Protein AF-0000000077735498 (afdb_homodimer)

Structure (mmCIF, N/CA/C/O backbone):
data_AF-0000000077735498-model_v1
#
loop_
_entity.id
_entity.type
_entity.pdbx_description
1 polymer 'NAD(P)-dependent oxidoreductase'
#
loop_
_atom_site.group_PDB
_atom_site.id
_atom_site.type_symbol
_atom_site.label_atom_id
_atom_site.label_alt_id
_atom_site.label_comp_id
_atom_site.label_asym_id
_atom_site.label_entity_id
_atom_site.label_seq_id
_atom_site.pdbx_PDB_ins_code
_atom_site.Cartn_x
_atom_site.Cartn_y
_atom_site.Cartn_z
_atom_site.occupancy
_atom_site.B_iso_or_equiv
_atom_site.auth_seq_id
_atom_site.auth_comp_id
_atom_site.auth_asym_id
_atom_site.auth_atom_id
_atom_site.pdbx_PDB_model_num
ATOM 1 N N . MET A 1 1 ? 1.331 -35.531 12.852 1 45.56 1 MET A N 1
ATOM 2 C CA . MET A 1 1 ? 1.074 -35.125 11.469 1 45.56 1 MET A CA 1
ATOM 3 C C . MET A 1 1 ? 1.82 -36 10.492 1 45.56 1 MET A C 1
ATOM 5 O O . MET A 1 1 ? 1.266 -36.406 9.469 1 45.56 1 MET A O 1
ATOM 9 N N . ALA A 1 2 ? 3.066 -36.5 11.062 1 52.31 2 ALA A N 1
ATOM 10 C CA . ALA A 1 2 ? 4.004 -37.25 10.242 1 52.31 2 ALA A CA 1
ATOM 11 C C . ALA A 1 2 ? 3.518 -38.688 10.023 1 52.31 2 ALA A C 1
ATOM 13 O O . ALA A 1 2 ? 3.555 -39.188 8.906 1 52.31 2 ALA A O 1
ATOM 14 N N . VAL A 1 3 ? 2.994 -39.281 11.039 1 54.44 3 VAL A N 1
ATOM 15 C CA . VAL A 1 3 ? 2.584 -40.656 10.953 1 54.44 3 VAL A CA 1
ATOM 16 C C . VAL A 1 3 ? 1.373 -40.781 10.031 1 54.44 3 VAL A C 1
ATOM 18 O O . VAL A 1 3 ? 1.307 -41.719 9.211 1 54.44 3 VAL A O 1
ATOM 21 N N . HIS A 1 4 ? 0.643 -39.75 9.992 1 87.69 4 HIS A N 1
ATOM 22 C CA . HIS A 1 4 ? -0.579 -39.75 9.195 1 87.69 4 HIS A CA 1
ATOM 23 C C . HIS A 1 4 ? -0.276 -39.5 7.723 1 87.69 4 HIS A C 1
ATOM 25 O O . HIS A 1 4 ? -0.89 -40.125 6.844 1 87.69 4 HIS A O 1
ATOM 31 N N . VAL A 1 5 ? 0.88 -38.969 7.453 1 92.94 5 VAL A N 1
ATOM 32 C CA . VAL A 1 5 ? 1.206 -38.656 6.066 1 92.94 5 VAL A CA 1
ATOM 33 C C . VAL A 1 5 ? 1.804 -39.875 5.387 1 92.94 5 VAL A C 1
ATOM 35 O O . VAL A 1 5 ? 1.539 -40.125 4.211 1 92.94 5 VAL A O 1
ATOM 38 N N . ILE A 1 6 ? 2.586 -40.688 6.164 1 94.25 6 ILE A N 1
ATOM 39 C CA . ILE A 1 6 ? 3.191 -41.906 5.633 1 94.25 6 ILE A CA 1
ATOM 40 C C . ILE A 1 6 ? 2.104 -42.938 5.312 1 94.25 6 ILE A C 1
ATOM 42 O O . ILE A 1 6 ? 2.145 -43.594 4.266 1 94.25 6 ILE A O 1
ATOM 46 N N . ASN A 1 7 ? 1.166 -43 6.254 1 94.62 7 ASN A N 1
ATOM 47 C CA . ASN A 1 7 ? 0.049 -43.906 6.023 1 94.62 7 ASN A CA 1
ATOM 48 C C . ASN A 1 7 ? -0.754 -43.5 4.793 1 94.62 7 ASN A C 1
ATOM 50 O O . ASN A 1 7 ? -1.183 -44.344 4.02 1 94.62 7 ASN A O 1
ATOM 54 N N . GLU A 1 8 ? -0.891 -42.25 4.656 1 95.06 8 GLU A N 1
ATOM 55 C CA . GLU A 1 8 ? -1.588 -41.75 3.469 1 95.06 8 GLU A CA 1
ATOM 56 C C . GLU A 1 8 ? -0.814 -42.094 2.197 1 95.06 8 GLU A C 1
ATOM 58 O O . GLU A 1 8 ? -1.407 -42.5 1.188 1 95.06 8 GLU A O 1
ATOM 63 N N . ALA A 1 9 ? 0.452 -41.938 2.25 1 96.69 9 ALA A N 1
ATOM 64 C CA . ALA A 1 9 ? 1.303 -42.219 1.096 1 96.69 9 ALA A CA 1
ATOM 65 C C . ALA A 1 9 ? 1.231 -43.688 0.7 1 96.69 9 ALA A C 1
ATOM 67 O O . ALA A 1 9 ? 1.254 -44.031 -0.487 1 96.69 9 ALA A O 1
ATOM 68 N N . ARG A 1 10 ? 1.086 -44.531 1.648 1 96.25 10 ARG A N 1
ATOM 69 C CA . ARG A 1 10 ? 1.074 -45.969 1.409 1 96.25 10 ARG A CA 1
ATOM 70 C C . ARG A 1 10 ? -0.205 -46.406 0.697 1 96.25 10 ARG A C 1
ATOM 72 O O . ARG A 1 10 ? -0.264 -47.5 0.114 1 96.25 10 ARG A O 1
ATOM 79 N N . ARG A 1 11 ? -1.161 -45.5 0.747 1 95.62 11 ARG A N 1
ATOM 80 C CA . ARG A 1 11 ? -2.434 -45.812 0.104 1 95.62 11 ARG A CA 1
ATOM 81 C C . ARG A 1 11 ? -2.344 -45.625 -1.407 1 95.62 11 ARG A C 1
ATOM 83 O O . ARG A 1 11 ? -3.221 -46.094 -2.146 1 95.62 11 ARG A O 1
ATOM 90 N N . CYS A 1 12 ? -1.308 -45.031 -1.894 1 96.56 12 CYS A N 1
ATOM 91 C CA . CYS A 1 12 ? -1.162 -44.75 -3.318 1 96.56 12 CYS A CA 1
ATOM 92 C C . CYS A 1 12 ? -0.988 -46.031 -4.113 1 96.56 12 CYS A C 1
ATOM 94 O O . CYS A 1 12 ? -0.154 -46.875 -3.768 1 96.56 12 CYS A O 1
ATOM 96 N N . LEU A 1 13 ? -1.587 -46.125 -5.234 1 95.88 13 LEU A N 1
ATOM 97 C CA . LEU A 1 13 ? -1.602 -47.344 -6.031 1 95.88 13 LEU A CA 1
ATOM 98 C C . LEU A 1 13 ? -0.438 -47.375 -7.02 1 95.88 13 LEU A C 1
ATOM 100 O O . LEU A 1 13 ? -0.207 -48.375 -7.691 1 95.88 13 LEU A O 1
ATOM 104 N N . GLN A 1 14 ? 0.255 -46.344 -7.074 1 96.5 14 GLN A N 1
ATOM 105 C CA . GLN A 1 14 ? 1.331 -46.25 -8.055 1 96.5 14 GLN A CA 1
ATOM 106 C C . GLN A 1 14 ? 0.839 -46.594 -9.453 1 96.5 14 GLN A C 1
ATOM 108 O O . GLN A 1 14 ? 1.43 -47.469 -10.117 1 96.5 14 GLN A O 1
ATOM 113 N N . CYS A 1 15 ? -0.165 -45.906 -9.867 1 96.5 15 CYS A N 1
ATOM 114 C CA . CYS A 1 15 ? -0.886 -46.219 -11.094 1 96.5 15 CYS A CA 1
ATOM 115 C C . CYS A 1 15 ? 0.01 -46.031 -12.312 1 96.5 15 CYS A C 1
ATOM 117 O O . CYS A 1 15 ? 0.803 -45.094 -12.367 1 96.5 15 CYS A O 1
ATOM 119 N N . LYS A 1 16 ? -0.096 -46.938 -13.312 1 94.62 16 LYS A N 1
ATOM 120 C CA . LYS A 1 16 ? 0.643 -46.812 -14.562 1 94.62 16 LYS A CA 1
ATOM 121 C C . LYS A 1 16 ? 0.227 -45.562 -15.336 1 94.62 16 LYS A C 1
ATOM 123 O O . LYS A 1 16 ? 1.069 -44.875 -15.922 1 94.62 16 LYS A O 1
ATOM 128 N N . LYS A 1 17 ? -1.08 -45.406 -15.422 1 96.69 17 LYS A N 1
ATOM 129 C CA . LYS A 1 17 ? -1.633 -44.156 -15.969 1 96.69 17 LYS A CA 1
ATOM 130 C C . LYS A 1 17 ? -2.191 -43.281 -14.867 1 96.69 17 LYS A C 1
ATOM 132 O O . LYS A 1 17 ? -3.396 -43.281 -14.609 1 96.69 17 LYS A O 1
ATOM 137 N N . PRO A 1 18 ? -1.298 -42.438 -14.25 1 96.94 18 PRO A N 1
ATOM 138 C CA . PRO A 1 18 ? -1.705 -41.656 -13.094 1 96.94 18 PRO A CA 1
ATOM 139 C C . PRO A 1 18 ? -2.588 -40.469 -13.477 1 96.94 18 PRO A C 1
ATOM 141 O O . PRO A 1 18 ? -2.076 -39.375 -13.773 1 96.94 18 PRO A O 1
ATOM 144 N N . LEU A 1 19 ? -3.867 -40.594 -13.375 1 97.31 19 LEU A N 1
ATOM 145 C CA . LEU A 1 19 ? -4.832 -39.562 -13.742 1 97.31 19 LEU A CA 1
ATOM 146 C C . LEU A 1 19 ? -4.668 -38.344 -12.875 1 97.31 19 LEU A C 1
ATOM 148 O O . LEU A 1 19 ? -4.988 -37.219 -13.305 1 97.31 19 LEU A O 1
ATOM 152 N N . CYS A 1 20 ? -4.145 -38.562 -11.602 1 97.75 20 CYS A N 1
ATOM 153 C CA . CYS A 1 20 ? -3.873 -37.438 -10.711 1 97.75 20 CYS A CA 1
ATOM 154 C C . CYS A 1 20 ? -2.924 -36.438 -11.367 1 97.75 20 CYS A C 1
ATOM 156 O O . CYS A 1 20 ? -3.051 -35.219 -11.172 1 97.75 20 CYS A O 1
ATOM 158 N N . ARG A 1 21 ? -2.027 -36.875 -12.164 1 97.19 21 ARG A N 1
ATOM 159 C CA . ARG A 1 21 ? -1.071 -36.062 -12.891 1 97.19 21 ARG A CA 1
ATOM 160 C C . ARG A 1 21 ? -1.627 -35.656 -14.25 1 97.19 21 ARG A C 1
ATOM 162 O O . ARG A 1 21 ? -1.727 -34.469 -14.547 1 97.19 21 ARG A O 1
ATOM 169 N N . LEU A 1 22 ? -2.082 -36.594 -15.039 1 96.94 22 LEU A N 1
ATOM 170 C CA . LEU A 1 22 ? -2.389 -36.438 -16.453 1 96.94 22 LEU A CA 1
ATOM 171 C C . LEU A 1 22 ? -3.652 -35.594 -16.641 1 96.94 22 LEU A C 1
ATOM 173 O O . LEU A 1 22 ? -3.713 -34.75 -17.531 1 96.94 22 LEU A O 1
ATOM 177 N N . ALA A 1 23 ? -4.594 -35.781 -15.805 1 96.12 23 ALA A N 1
ATOM 178 C CA . ALA A 1 23 ? -5.875 -35.094 -15.922 1 96.12 23 ALA A CA 1
ATOM 179 C C . ALA A 1 23 ? -6.066 -34.094 -14.773 1 96.12 23 ALA A C 1
ATOM 181 O O . ALA A 1 23 ? -6.816 -33.125 -14.906 1 96.12 23 ALA A O 1
ATOM 182 N N . GLY A 1 24 ? -5.391 -34.312 -13.734 1 96.69 24 GLY A N 1
ATOM 183 C CA . GLY A 1 24 ? -5.77 -33.625 -12.516 1 96.69 24 GLY A CA 1
ATOM 184 C C . GLY A 1 24 ? -4.875 -32.438 -12.188 1 96.69 24 GLY A C 1
ATOM 185 O O . GLY A 1 24 ? -5.293 -31.516 -11.5 1 96.69 24 GLY A O 1
ATOM 186 N N . CYS A 1 25 ? -3.666 -32.469 -12.578 1 97.19 25 CYS A N 1
ATOM 187 C CA . CYS A 1 25 ? -2.742 -31.438 -12.156 1 97.19 25 CYS A CA 1
ATOM 188 C C . CYS A 1 25 ? -2.34 -30.562 -13.336 1 97.19 25 CYS A C 1
ATOM 190 O O . CYS A 1 25 ? -1.617 -31 -14.234 1 97.19 25 CYS A O 1
ATOM 192 N N . PRO A 1 26 ? -2.688 -29.281 -13.328 1 95.69 26 PRO A N 1
ATOM 193 C CA . PRO A 1 26 ? -2.314 -28.391 -14.414 1 95.69 26 PRO A CA 1
ATOM 194 C C . PRO A 1 26 ? -0.804 -28.312 -14.641 1 95.69 26 PRO A C 1
ATOM 196 O O . PRO A 1 26 ? -0.35 -28.141 -15.773 1 95.69 26 PRO A O 1
ATOM 199 N N . ALA A 1 27 ? -0.015 -28.531 -13.602 1 95.69 27 ALA A N 1
ATOM 200 C CA . ALA A 1 27 ? 1.439 -28.453 -13.703 1 95.69 27 ALA A CA 1
ATOM 201 C C . ALA A 1 27 ? 2.041 -29.812 -14.016 1 95.69 27 ALA A C 1
ATOM 203 O O . ALA A 1 27 ? 3.262 -29.953 -14.125 1 95.69 27 ALA A O 1
ATOM 204 N N . GLN A 1 28 ? 1.213 -30.828 -14.117 1 96.94 28 GLN A N 1
ATOM 205 C CA . GLN A 1 28 ? 1.622 -32.188 -14.469 1 96.94 28 GLN A CA 1
ATOM 206 C C . GLN A 1 28 ? 2.615 -32.75 -13.445 1 96.94 28 GLN A C 1
ATOM 208 O O . GLN A 1 28 ? 3.613 -33.375 -13.82 1 96.94 28 GLN A O 1
ATOM 213 N N . THR A 1 29 ? 2.33 -32.469 -12.242 1 97.62 29 THR A N 1
ATOM 214 C CA . THR A 1 29 ? 3.193 -32.938 -11.172 1 97.62 29 THR A CA 1
ATOM 215 C C . THR A 1 29 ? 3.236 -34.469 -11.172 1 97.62 29 THR A C 1
ATOM 217 O O . THR A 1 29 ? 2.193 -35.125 -11.227 1 97.62 29 THR A O 1
ATOM 220 N N . ASN A 1 30 ? 4.391 -35.031 -11.133 1 97.81 30 ASN A N 1
ATOM 221 C CA . ASN A 1 30 ? 4.559 -36.469 -11.086 1 97.81 30 ASN A CA 1
ATOM 222 C C . ASN A 1 30 ? 4.289 -37.031 -9.688 1 97.81 30 ASN A C 1
ATOM 224 O O . ASN A 1 30 ? 5.211 -37.5 -9.008 1 97.81 30 ASN A O 1
ATOM 228 N N . ILE A 1 31 ? 3.07 -37.156 -9.336 1 98.19 31 ILE A N 1
ATOM 229 C CA . ILE A 1 31 ? 2.604 -37.469 -7.992 1 98.19 31 ILE A CA 1
ATOM 230 C C . ILE A 1 31 ? 3.037 -38.875 -7.609 1 98.19 31 ILE A C 1
ATOM 232 O O . ILE A 1 31 ? 3.574 -39.094 -6.523 1 98.19 31 ILE A O 1
ATOM 236 N N . PRO A 1 32 ? 2.893 -39.906 -8.523 1 97.94 32 PRO A N 1
ATOM 237 C CA . PRO A 1 32 ? 3.35 -41.25 -8.141 1 97.94 32 PRO A CA 1
ATOM 238 C C . PRO A 1 32 ? 4.84 -41.281 -7.809 1 97.94 32 PRO A C 1
ATOM 240 O O . PRO A 1 32 ? 5.242 -41.906 -6.828 1 97.94 32 PRO A O 1
ATOM 243 N N . GLU A 1 33 ? 5.613 -40.625 -8.609 1 98.25 33 GLU A N 1
ATOM 244 C CA . GLU A 1 33 ? 7.047 -40.594 -8.352 1 98.25 33 GLU A CA 1
ATOM 245 C C . GLU A 1 33 ? 7.359 -39.875 -7.043 1 98.25 33 GLU A C 1
ATOM 247 O O . GLU A 1 33 ? 8.242 -40.312 -6.289 1 98.25 33 GLU A O 1
ATOM 252 N N . MET A 1 34 ? 6.688 -38.781 -6.758 1 98.12 34 MET A N 1
ATOM 253 C CA . MET A 1 34 ? 6.844 -38.062 -5.492 1 98.12 34 MET A CA 1
ATOM 254 C C . MET A 1 34 ? 6.621 -39 -4.312 1 98.12 34 MET A C 1
ATOM 256 O O . MET A 1 34 ? 7.434 -39.062 -3.389 1 98.12 34 MET A O 1
ATOM 260 N N . ILE A 1 35 ? 5.531 -39.75 -4.383 1 98.06 35 ILE A N 1
ATOM 261 C CA . ILE A 1 35 ? 5.141 -40.625 -3.279 1 98.06 35 ILE A CA 1
ATOM 262 C C . ILE A 1 35 ? 6.121 -41.781 -3.166 1 98.06 35 ILE A C 1
ATOM 264 O O . ILE A 1 35 ? 6.512 -42.156 -2.061 1 98.06 35 ILE A O 1
ATOM 268 N N . ARG A 1 36 ? 6.492 -42.344 -4.328 1 98.19 36 ARG A N 1
ATOM 269 C CA . ARG A 1 36 ? 7.48 -43.438 -4.32 1 98.19 36 ARG A CA 1
ATOM 270 C C . ARG A 1 36 ? 8.766 -42.969 -3.637 1 98.19 36 ARG A C 1
ATOM 272 O O . ARG A 1 36 ? 9.289 -43.688 -2.758 1 98.19 36 ARG A O 1
ATOM 279 N N . LEU A 1 37 ? 9.305 -41.812 -4.031 1 98.38 37 LEU A N 1
ATOM 280 C CA . LEU A 1 37 ? 10.531 -41.281 -3.453 1 98.38 37 LEU A CA 1
ATOM 281 C C . LEU A 1 37 ? 10.359 -41 -1.96 1 98.38 37 LEU A C 1
ATOM 283 O O . LEU A 1 37 ? 11.258 -41.312 -1.168 1 98.38 37 LEU A O 1
ATOM 287 N N . PHE A 1 38 ? 9.195 -40.5 -1.564 1 97.19 38 PHE A N 1
ATOM 288 C CA . PHE A 1 38 ? 8.898 -40.188 -0.167 1 97.19 38 PHE A CA 1
ATOM 289 C C . PHE A 1 38 ? 8.93 -41.469 0.675 1 97.19 38 PHE A C 1
ATOM 291 O O . PHE A 1 38 ? 9.586 -41.5 1.719 1 97.19 38 PHE A O 1
ATOM 298 N N . LEU A 1 39 ? 8.336 -42.562 0.197 1 97.19 39 LEU A N 1
ATOM 299 C CA . LEU A 1 39 ? 8.258 -43.812 0.927 1 97.19 39 LEU A CA 1
ATOM 300 C C . LEU A 1 39 ? 9.617 -44.5 0.962 1 97.19 39 LEU A C 1
ATOM 302 O O . LEU A 1 39 ? 9.891 -45.281 1.873 1 97.19 39 LEU A O 1
ATOM 306 N N . ALA A 1 40 ? 10.461 -44.219 0.022 1 97.88 40 ALA A N 1
ATOM 307 C CA . ALA A 1 40 ? 11.797 -44.781 -0.047 1 97.88 40 ALA A CA 1
ATOM 308 C C . ALA A 1 40 ? 12.773 -44.031 0.846 1 97.88 40 ALA A C 1
ATOM 310 O O . ALA A 1 40 ? 13.969 -44.312 0.871 1 97.88 40 ALA A O 1
ATOM 311 N N . GLY A 1 41 ? 12.344 -42.906 1.495 1 96.12 41 GLY A N 1
ATOM 312 C CA . GLY A 1 41 ? 13.195 -42.125 2.361 1 96.12 41 GLY A CA 1
ATOM 313 C C . GLY A 1 41 ? 13.992 -41.062 1.613 1 96.12 41 GLY A C 1
ATOM 314 O O . GLY A 1 41 ? 14.969 -40.531 2.139 1 96.12 41 GLY A O 1
ATOM 315 N N . LYS A 1 42 ? 13.633 -40.812 0.408 1 97.5 42 LYS A N 1
ATOM 316 C CA . LYS A 1 42 ? 14.297 -39.812 -0.435 1 97.5 42 LYS A CA 1
ATOM 317 C C . LYS A 1 42 ? 13.469 -38.531 -0.556 1 97.5 42 LYS A C 1
ATOM 319 O O . LYS A 1 42 ? 13.195 -38.062 -1.664 1 97.5 42 LYS A O 1
ATOM 324 N N . SER A 1 43 ? 13.125 -38 0.556 1 94.81 43 SER A N 1
ATOM 325 C CA . SER A 1 43 ? 12.25 -36.844 0.617 1 94.81 43 SER A CA 1
ATOM 326 C C . SER A 1 43 ? 12.906 -35.625 -0.024 1 94.81 43 SER A C 1
ATOM 328 O O . SER A 1 43 ? 12.227 -34.781 -0.595 1 94.81 43 SER A O 1
ATOM 330 N N . ARG A 1 44 ? 14.234 -35.5 0.141 1 95.56 44 ARG A N 1
ATOM 331 C CA . ARG A 1 44 ? 14.945 -34.375 -0.454 1 95.56 44 ARG A CA 1
ATOM 332 C C . ARG A 1 44 ? 14.859 -34.438 -1.976 1 95.56 44 ARG A C 1
ATOM 334 O O . ARG A 1 44 ? 14.711 -33.406 -2.625 1 95.56 44 ARG A O 1
ATOM 341 N N . GLU A 1 45 ? 15.023 -35.594 -2.518 1 97.25 45 GLU A N 1
ATOM 342 C CA . GLU A 1 45 ? 14.906 -35.781 -3.961 1 97.25 45 GLU A CA 1
ATOM 343 C C . GLU A 1 45 ? 13.484 -35.469 -4.438 1 97.25 45 GLU A C 1
ATOM 345 O O . GLU A 1 45 ? 13.281 -34.875 -5.488 1 97.25 45 GLU A O 1
ATOM 350 N N . ALA A 1 46 ? 12.516 -35.969 -3.688 1 97.81 46 ALA A N 1
ATOM 351 C CA . ALA A 1 46 ? 11.117 -35.688 -4.008 1 97.81 46 ALA A CA 1
ATOM 352 C C . ALA A 1 46 ? 10.844 -34.156 -4.004 1 97.81 46 ALA A C 1
ATOM 354 O O . ALA A 1 46 ? 10.18 -33.656 -4.898 1 97.81 46 ALA A O 1
ATOM 355 N N . GLY A 1 47 ? 11.359 -33.531 -2.98 1 97.69 47 GLY A N 1
ATOM 356 C CA . GLY A 1 47 ? 11.195 -32.094 -2.881 1 97.69 47 GLY A CA 1
ATOM 357 C C . GLY A 1 47 ? 11.82 -31.344 -4.035 1 97.69 47 GLY A C 1
ATOM 358 O O . GLY A 1 47 ? 11.234 -30.391 -4.559 1 97.69 47 GLY A O 1
ATOM 359 N N . ALA A 1 48 ? 13.031 -31.734 -4.375 1 97.19 48 ALA A N 1
ATOM 360 C CA . ALA A 1 48 ? 13.719 -31.109 -5.5 1 97.19 48 ALA A CA 1
ATOM 361 C C . ALA A 1 48 ? 12.914 -31.266 -6.789 1 97.19 48 ALA A C 1
ATOM 363 O O . ALA A 1 48 ? 12.812 -30.328 -7.578 1 97.19 48 ALA A O 1
ATOM 364 N N . MET A 1 49 ? 12.414 -32.469 -6.98 1 97.62 49 MET A N 1
ATOM 365 C CA . MET A 1 49 ? 11.594 -32.75 -8.156 1 97.62 49 MET A CA 1
ATOM 366 C C . MET A 1 49 ? 10.352 -31.844 -8.172 1 97.62 49 MET A C 1
ATOM 368 O O . MET A 1 49 ? 10.008 -31.281 -9.203 1 97.62 49 MET A O 1
ATOM 372 N N . LEU A 1 50 ? 9.68 -31.719 -7.039 1 98.12 50 LEU A N 1
ATOM 373 C CA . LEU A 1 50 ? 8.484 -30.891 -6.922 1 98.12 50 LEU A CA 1
ATOM 374 C C . LEU A 1 50 ? 8.805 -29.438 -7.215 1 98.12 50 LEU A C 1
ATOM 376 O O . LEU A 1 50 ? 8.078 -28.766 -7.965 1 98.12 50 LEU A O 1
ATOM 380 N N . PHE A 1 51 ? 9.867 -28.969 -6.684 1 97.56 51 PHE A N 1
ATOM 381 C CA . PHE A 1 51 ? 10.25 -27.562 -6.836 1 97.56 51 PHE A CA 1
ATOM 382 C C . PHE A 1 51 ? 10.633 -27.266 -8.281 1 97.56 51 PHE A C 1
ATOM 384 O O . PHE A 1 51 ? 10.297 -26.203 -8.805 1 97.56 51 PHE A O 1
ATOM 391 N N . ALA A 1 52 ? 11.367 -28.188 -8.875 1 96 52 ALA A N 1
ATOM 392 C CA . ALA A 1 52 ? 11.766 -28.016 -10.266 1 96 52 ALA A CA 1
ATOM 393 C C . ALA A 1 52 ? 10.555 -27.938 -11.188 1 96 52 ALA A C 1
ATOM 395 O O . ALA A 1 52 ? 10.547 -27.172 -12.156 1 96 52 ALA A O 1
ATOM 396 N N . ASN A 1 53 ? 9.594 -28.688 -10.844 1 96.94 53 ASN A N 1
ATOM 397 C CA . ASN A 1 53 ? 8.352 -28.688 -11.609 1 96.94 53 ASN A CA 1
ATOM 398 C C . ASN A 1 53 ? 7.527 -27.438 -11.336 1 96.94 53 ASN A C 1
ATOM 400 O O . ASN A 1 53 ? 6.875 -26.906 -12.234 1 96.94 53 ASN A O 1
ATOM 404 N N . ASN A 1 54 ? 7.453 -27.047 -10.117 1 97.31 54 ASN A N 1
ATOM 405 C CA . ASN A 1 54 ? 6.621 -25.953 -9.617 1 97.31 54 ASN A CA 1
ATOM 406 C C . ASN A 1 54 ? 7.262 -25.266 -8.422 1 97.31 54 ASN A C 1
ATOM 408 O O . ASN A 1 54 ? 7.117 -25.703 -7.285 1 97.31 54 ASN A O 1
ATOM 412 N N . PRO A 1 55 ? 7.887 -24.094 -8.688 1 96.25 55 PRO A N 1
ATOM 413 C CA . PRO A 1 55 ? 8.516 -23.391 -7.574 1 96.25 55 PRO A CA 1
ATOM 414 C C . PRO A 1 55 ? 7.52 -23 -6.48 1 96.25 55 PRO A C 1
ATOM 416 O O . PRO A 1 55 ? 7.926 -22.641 -5.375 1 96.25 55 PRO A O 1
ATOM 419 N N . MET A 1 56 ? 6.223 -23.109 -6.742 1 97.56 56 MET A N 1
ATOM 420 C CA . MET A 1 56 ? 5.195 -22.766 -5.762 1 97.56 56 MET A CA 1
ATOM 421 C C . MET A 1 56 ? 4.57 -24.016 -5.168 1 97.56 56 MET A C 1
ATOM 423 O O . MET A 1 56 ? 3.451 -23.984 -4.656 1 97.56 56 MET A O 1
ATOM 427 N N . SER A 1 57 ? 5.238 -25.141 -5.211 1 97.75 57 SER A N 1
ATOM 428 C CA . SER A 1 57 ? 4.668 -26.422 -4.805 1 97.75 57 SER A CA 1
ATOM 429 C C . SER A 1 57 ? 4.172 -26.375 -3.365 1 97.75 57 SER A C 1
ATOM 431 O O . SER A 1 57 ? 3.109 -26.922 -3.049 1 97.75 57 SER A O 1
ATOM 433 N N . VAL A 1 58 ? 4.945 -25.719 -2.49 1 98.06 58 VAL A N 1
ATOM 434 C CA . VAL A 1 58 ? 4.535 -25.656 -1.091 1 98.06 58 VAL A CA 1
ATOM 435 C C . VAL A 1 58 ? 3.232 -24.859 -0.971 1 98.06 58 VAL A C 1
ATOM 437 O O . VAL A 1 58 ? 2.34 -25.234 -0.208 1 98.06 58 VAL A O 1
ATOM 440 N N . VAL A 1 59 ? 3.09 -23.781 -1.716 1 98.44 59 VAL A N 1
ATOM 441 C CA . VAL A 1 59 ? 1.886 -22.969 -1.696 1 98.44 59 VAL A CA 1
ATOM 442 C C . VAL A 1 59 ? 0.716 -23.734 -2.293 1 98.44 59 VAL A C 1
ATOM 444 O O . VAL A 1 59 ? -0.367 -23.797 -1.705 1 98.44 59 VAL A O 1
ATOM 447 N N . CYS A 1 60 ? 0.979 -24.391 -3.439 1 98.12 60 CYS A N 1
ATOM 448 C CA . CYS A 1 60 ? -0.062 -25.141 -4.137 1 98.12 60 CYS A CA 1
ATOM 449 C C . CYS A 1 60 ? -0.552 -26.312 -3.293 1 98.12 60 CYS A C 1
ATOM 451 O O . CYS A 1 60 ? -1.73 -26.656 -3.344 1 98.12 60 CYS A O 1
ATOM 453 N N . SER A 1 61 ? 0.287 -26.906 -2.508 1 97.69 61 SER A N 1
ATOM 454 C CA . SER A 1 61 ? -0.098 -28.016 -1.649 1 97.69 61 SER A CA 1
ATOM 455 C C . SER A 1 61 ? -1.146 -27.594 -0.626 1 97.69 61 SER A C 1
ATOM 457 O O . SER A 1 61 ? -1.865 -28.438 -0.081 1 97.69 61 SER A O 1
ATOM 459 N N . LEU A 1 62 ? -1.229 -26.297 -0.434 1 97.12 62 LEU A N 1
ATOM 460 C CA . LEU A 1 62 ? -2.129 -25.781 0.594 1 97.12 62 LEU A CA 1
ATOM 461 C C . LEU A 1 62 ? -3.387 -25.188 -0.032 1 97.12 62 LEU A C 1
ATOM 463 O O . LEU A 1 62 ? -4.48 -25.312 0.523 1 97.12 62 LEU A O 1
ATOM 467 N N . VAL A 1 63 ? -3.236 -24.578 -1.235 1 96.56 63 VAL A N 1
ATOM 468 C CA . VAL A 1 63 ? -4.309 -23.656 -1.594 1 96.56 63 VAL A CA 1
ATOM 469 C C . VAL A 1 63 ? -5.008 -24.156 -2.861 1 96.56 63 VAL A C 1
ATOM 471 O O . VAL A 1 63 ? -6.043 -23.609 -3.254 1 96.56 63 VAL A O 1
ATOM 474 N N . CYS A 1 64 ? -4.477 -25.172 -3.582 1 96.75 64 CYS A N 1
ATOM 475 C CA . CYS A 1 64 ? -5.121 -25.672 -4.789 1 96.75 64 CYS A CA 1
ATOM 476 C C . CYS A 1 64 ? -6.48 -26.281 -4.469 1 96.75 64 CYS A C 1
ATOM 478 O O . CYS A 1 64 ? -6.742 -26.656 -3.324 1 96.75 64 CYS A O 1
ATOM 480 N N . ASP A 1 65 ? -7.305 -26.297 -5.48 1 94.75 65 ASP A N 1
ATOM 481 C CA . ASP A 1 65 ? -8.562 -27.031 -5.395 1 94.75 65 ASP A CA 1
ATOM 482 C C . ASP A 1 65 ? -8.336 -28.531 -5.66 1 94.75 65 ASP A C 1
ATOM 484 O O . ASP A 1 65 ? -8.805 -29.062 -6.668 1 94.75 65 ASP A O 1
ATOM 488 N N . HIS A 1 66 ? -7.844 -29.219 -4.68 1 95.56 66 HIS A N 1
ATOM 489 C CA . HIS A 1 66 ? -7.379 -30.594 -4.844 1 95.56 66 HIS A CA 1
ATOM 490 C C . HIS A 1 66 ? -8.531 -31.516 -5.195 1 95.56 66 HIS A C 1
ATOM 492 O O . HIS A 1 66 ? -8.352 -32.469 -5.949 1 95.56 66 HIS A O 1
ATOM 498 N N . GLU A 1 67 ? -9.672 -31.219 -4.656 1 93.56 67 GLU A N 1
ATOM 499 C CA . GLU A 1 67 ? -10.836 -32.062 -4.91 1 93.56 67 GLU A CA 1
ATOM 500 C C . GLU A 1 67 ? -11.234 -32.031 -6.383 1 93.56 67 GLU A C 1
ATOM 502 O O . GLU A 1 67 ? -11.734 -33.031 -6.922 1 93.56 67 GLU A O 1
ATOM 507 N N . ALA A 1 68 ? -10.977 -30.891 -6.996 1 94.69 68 ALA A N 1
ATOM 508 C CA . ALA A 1 68 ? -11.312 -30.75 -8.414 1 94.69 68 ALA A CA 1
ATOM 509 C C . ALA A 1 68 ? -10.109 -31.062 -9.297 1 94.69 68 ALA A C 1
ATOM 511 O O . ALA A 1 68 ? -10.219 -31.078 -10.523 1 94.69 68 ALA A O 1
ATOM 512 N N . GLN A 1 69 ? -9 -31.344 -8.711 1 96.44 69 GLN A N 1
ATOM 513 C CA . GLN A 1 69 ? -7.762 -31.547 -9.453 1 96.44 69 GLN A CA 1
ATOM 514 C C . GLN A 1 69 ? -7.148 -32.906 -9.141 1 96.44 69 GLN A C 1
ATOM 516 O O . GLN A 1 69 ? -7.777 -33.938 -9.359 1 96.44 69 GLN A O 1
ATOM 521 N N . CYS A 1 70 ? -5.965 -32.938 -8.547 1 97 70 CYS A N 1
ATOM 522 C CA . CYS A 1 70 ? -5.195 -34.188 -8.406 1 97 70 CYS A CA 1
ATOM 523 C C . CYS A 1 70 ? -5.957 -35.219 -7.586 1 97 70 CYS A C 1
ATOM 525 O O . CYS A 1 70 ? -6.07 -36.375 -7.988 1 97 70 CYS A O 1
ATOM 527 N N . GLU A 1 71 ? -6.527 -34.844 -6.469 1 96.81 71 GLU A N 1
ATOM 528 C CA . GLU A 1 71 ? -7.211 -35.781 -5.594 1 96.81 71 GLU A CA 1
ATOM 529 C C . GLU A 1 71 ? -8.555 -36.188 -6.18 1 96.81 71 GLU A C 1
ATOM 531 O O . GLU A 1 71 ? -9 -37.312 -5.992 1 96.81 71 GLU A O 1
ATOM 536 N N . GLY A 1 72 ? -9.203 -35.25 -6.863 1 95.44 72 GLY A N 1
ATOM 537 C CA . GLY A 1 72 ? -10.461 -35.594 -7.523 1 95.44 72 GLY A CA 1
ATOM 538 C C . GLY A 1 72 ? -10.297 -36.594 -8.633 1 95.44 72 GLY A C 1
ATOM 539 O O . GLY A 1 72 ? -11.258 -37.312 -8.984 1 95.44 72 GLY A O 1
ATOM 540 N N . HIS A 1 73 ? -9.102 -36.781 -9.141 1 97 73 HIS A N 1
ATOM 541 C CA . HIS A 1 73 ? -8.844 -37.688 -10.25 1 97 73 HIS A CA 1
ATOM 542 C C . HIS A 1 73 ? -8.07 -38.906 -9.789 1 97 73 HIS A C 1
ATOM 544 O O . HIS A 1 73 ? -7.629 -39.719 -10.609 1 97 73 HIS A O 1
ATOM 550 N N . CYS A 1 74 ? -7.883 -39.031 -8.539 1 96.88 74 CYS A N 1
ATOM 551 C CA . CYS A 1 74 ? -7.18 -40.156 -7.969 1 96.88 74 CYS A CA 1
ATOM 552 C C . CYS A 1 74 ? -7.996 -41.438 -8.141 1 96.88 74 CYS A C 1
ATOM 554 O O . CYS A 1 74 ? -9.133 -41.531 -7.672 1 96.88 74 CYS A O 1
ATOM 556 N N . ILE A 1 75 ? -7.414 -42.438 -8.68 1 96.5 75 ILE A N 1
ATOM 557 C CA . ILE A 1 75 ? -8.102 -43.688 -8.969 1 96.5 75 ILE A CA 1
ATOM 558 C C . ILE A 1 75 ? -8.531 -44.344 -7.668 1 96.5 75 ILE A C 1
ATOM 560 O O . ILE A 1 75 ? -9.594 -44.969 -7.602 1 96.5 75 ILE A O 1
ATOM 564 N N . GLN A 1 76 ? -7.75 -44.25 -6.605 1 94.94 76 GLN A N 1
ATOM 565 C CA . GLN A 1 76 ? -8.102 -44.812 -5.301 1 94.94 76 GLN A CA 1
ATOM 566 C C . GLN A 1 76 ? -9.438 -44.25 -4.812 1 94.94 76 GLN A C 1
ATOM 568 O O . GLN A 1 76 ? -10.125 -44.875 -4.012 1 94.94 76 GLN A O 1
ATOM 573 N N . GLY A 1 77 ? -9.766 -43.031 -5.266 1 92.44 77 GLY A N 1
ATOM 574 C CA . GLY A 1 77 ? -11 -42.375 -4.863 1 92.44 77 GLY A CA 1
ATOM 575 C C . GLY A 1 77 ? -12.242 -43.094 -5.391 1 92.44 77 GLY A C 1
ATOM 576 O O . GLY A 1 77 ? -13.344 -42.875 -4.875 1 92.44 77 GLY A O 1
ATOM 577 N N . ARG A 1 78 ? -12.133 -43.938 -6.406 1 90.81 78 ARG A N 1
ATOM 578 C CA . ARG A 1 78 ? -13.258 -44.688 -6.953 1 90.81 78 ARG A CA 1
ATOM 579 C C . ARG A 1 78 ? -13.711 -45.75 -5.98 1 90.81 78 ARG A C 1
ATOM 581 O O . ARG A 1 78 ? -14.883 -46.156 -5.98 1 90.81 78 ARG A O 1
ATOM 588 N N . LYS A 1 79 ? -12.867 -46.375 -5.281 1 87.06 79 LYS A N 1
ATOM 589 C CA . LYS A 1 79 ? -13.172 -47.438 -4.348 1 87.06 79 LYS A CA 1
ATOM 590 C C . LYS A 1 79 ? -13.297 -46.938 -2.922 1 87.06 79 LYS A C 1
ATOM 592 O O . LYS A 1 79 ? -13.789 -47.625 -2.035 1 87.06 79 LYS A O 1
ATOM 597 N N . GLY A 1 80 ? -12.953 -45.719 -2.76 1 89.31 80 GLY A N 1
ATOM 598 C CA . GLY A 1 80 ? -12.906 -45.125 -1.438 1 89.31 80 GLY A CA 1
ATOM 599 C C . GLY A 1 80 ? -12.523 -43.656 -1.467 1 89.31 80 GLY A C 1
ATOM 600 O O . GLY A 1 80 ? -12.961 -42.906 -2.348 1 89.31 80 GLY A O 1
ATOM 601 N N . SER A 1 81 ? -11.812 -43.312 -0.37 1 92.31 81 SER A N 1
ATOM 602 C CA . SER A 1 81 ? -11.328 -41.938 -0.287 1 92.31 81 SER A CA 1
ATOM 603 C C . SER A 1 81 ? -10.039 -41.75 -1.079 1 92.31 81 SER A C 1
ATOM 605 O O . SER A 1 81 ? -9.156 -42.594 -1.044 1 92.31 81 SER A O 1
ATOM 607 N N . PRO A 1 82 ? -10 -40.75 -1.84 1 95.81 82 PRO A N 1
ATOM 608 C CA . PRO A 1 82 ? -8.734 -40.469 -2.541 1 95.81 82 PRO A CA 1
ATOM 609 C C . PRO A 1 82 ? -7.555 -40.312 -1.588 1 95.81 82 PRO A C 1
ATOM 611 O O . PRO A 1 82 ? -7.746 -40.031 -0.4 1 95.81 82 PRO A O 1
ATOM 614 N N . VAL A 1 83 ? -6.336 -40.594 -2.129 1 95.81 83 VAL A N 1
ATOM 615 C CA . VAL A 1 83 ? -5.129 -40.281 -1.375 1 95.81 83 VAL A CA 1
ATOM 616 C C . VAL A 1 83 ? -5.059 -38.781 -1.125 1 95.81 83 VAL A C 1
ATOM 618 O O . VAL A 1 83 ? -5.359 -37.969 -2.016 1 95.81 83 VAL A O 1
ATOM 621 N N . GLN A 1 84 ? -4.703 -38.406 0.072 1 95.69 84 GLN A N 1
ATOM 622 C CA . GLN A 1 84 ? -4.539 -37 0.389 1 95.69 84 GLN A CA 1
ATOM 623 C C . GLN A 1 84 ? -3.209 -36.469 -0.142 1 95.69 84 GLN A C 1
ATOM 625 O O . GLN A 1 84 ? -2.293 -36.188 0.632 1 95.69 84 GLN A O 1
ATOM 630 N N . ILE A 1 85 ? -3.184 -36.281 -1.367 1 97.06 85 ILE A N 1
ATOM 631 C CA . ILE A 1 85 ? -1.979 -35.906 -2.088 1 97.06 85 ILE A CA 1
ATOM 632 C C . ILE A 1 85 ? -1.464 -34.562 -1.546 1 97.06 85 ILE A C 1
ATOM 634 O O . ILE A 1 85 ? -0.254 -34.375 -1.406 1 97.06 85 ILE A O 1
ATOM 638 N N . SER A 1 86 ? -2.381 -33.656 -1.234 1 96.56 86 SER A N 1
ATOM 639 C CA . SER A 1 86 ? -2.043 -32.312 -0.737 1 96.56 86 SER A CA 1
ATOM 640 C C . SER A 1 86 ? -1.201 -32.406 0.532 1 96.56 86 SER A C 1
ATOM 642 O O . SER A 1 86 ? -0.199 -31.688 0.664 1 96.56 86 SER A O 1
ATOM 644 N N . SER A 1 87 ? -1.582 -33.281 1.441 1 96.5 87 SER A N 1
ATOM 645 C CA . SER A 1 87 ? -0.874 -33.438 2.711 1 96.5 87 SER A CA 1
ATOM 646 C C . SER A 1 87 ? 0.54 -33.969 2.498 1 96.5 87 SER A C 1
ATOM 648 O O . SER A 1 87 ? 1.483 -33.5 3.148 1 96.5 87 SER A O 1
ATOM 650 N N . ILE A 1 88 ? 0.664 -34.906 1.627 1 97.38 88 ILE A N 1
ATOM 651 C CA . ILE A 1 88 ? 1.964 -35.5 1.332 1 97.38 88 ILE A CA 1
ATOM 652 C C . ILE A 1 88 ? 2.863 -34.469 0.664 1 97.38 88 ILE A C 1
ATOM 654 O O . ILE A 1 88 ? 4.008 -34.25 1.079 1 97.38 88 ILE A O 1
ATOM 658 N N . GLU A 1 89 ? 2.318 -33.781 -0.328 1 97.88 89 GLU A N 1
ATOM 659 C CA . GLU A 1 89 ? 3.062 -32.75 -1.038 1 97.88 89 GLU A CA 1
ATOM 660 C C . GLU A 1 89 ? 3.494 -31.641 -0.091 1 97.88 89 GLU A C 1
ATOM 662 O O . GLU A 1 89 ? 4.613 -31.125 -0.191 1 97.88 89 GLU A O 1
ATOM 667 N N . HIS A 1 90 ? 2.592 -31.25 0.801 1 97.5 90 HIS A N 1
ATOM 668 C CA . HIS A 1 90 ? 2.912 -30.188 1.745 1 97.5 90 HIS A CA 1
ATOM 669 C C . HIS A 1 90 ? 4.059 -30.594 2.664 1 97.5 90 HIS A C 1
ATOM 671 O O . HIS A 1 90 ? 4.969 -29.797 2.918 1 97.5 90 HIS A O 1
ATOM 677 N N . TYR A 1 91 ? 3.939 -31.781 3.166 1 96.75 91 TYR A N 1
ATOM 678 C CA . TYR A 1 91 ? 4.98 -32.281 4.051 1 96.75 91 TYR A CA 1
ATOM 679 C C . TYR A 1 91 ? 6.348 -32.219 3.377 1 96.75 91 TYR A C 1
ATOM 681 O O . TYR A 1 91 ? 7.312 -31.734 3.957 1 96.75 91 TYR A O 1
ATOM 689 N N . ILE A 1 92 ? 6.418 -32.656 2.168 1 97.19 92 ILE A N 1
ATOM 690 C CA . ILE A 1 92 ? 7.672 -32.75 1.425 1 97.19 92 ILE A CA 1
ATOM 691 C C . ILE A 1 92 ? 8.156 -31.359 1.036 1 97.19 92 ILE A C 1
ATOM 693 O O . ILE A 1 92 ? 9.305 -31 1.297 1 97.19 92 ILE A O 1
ATOM 697 N N . SER A 1 93 ? 7.309 -30.562 0.442 1 97.81 93 SER A N 1
ATOM 698 C CA . SER A 1 93 ? 7.68 -29.266 -0.118 1 97.81 93 SER A CA 1
ATOM 699 C C . SER A 1 93 ? 8.039 -28.266 0.981 1 97.81 93 SER A C 1
ATOM 701 O O . SER A 1 93 ? 8.914 -27.422 0.794 1 97.81 93 SER A O 1
ATOM 703 N N . ASP A 1 94 ? 7.309 -28.375 2.055 1 96.88 94 ASP A N 1
ATOM 704 C CA . ASP A 1 94 ? 7.586 -27.484 3.174 1 96.88 94 ASP A CA 1
ATOM 705 C C . ASP A 1 94 ? 8.992 -27.703 3.717 1 96.88 94 ASP A C 1
ATOM 707 O O . ASP A 1 94 ? 9.734 -26.734 3.936 1 96.88 94 ASP A O 1
ATOM 711 N N . ALA A 1 95 ? 9.336 -28.922 3.914 1 95.31 95 ALA A N 1
ATOM 712 C CA . ALA A 1 95 ? 10.672 -29.266 4.41 1 95.31 95 ALA A CA 1
ATOM 713 C C . ALA A 1 95 ? 11.742 -28.906 3.387 1 95.31 95 ALA A C 1
ATOM 715 O O . ALA A 1 95 ? 12.805 -28.375 3.746 1 95.31 95 ALA A O 1
ATOM 716 N N . TYR A 1 96 ? 11.453 -29.141 2.195 1 95.62 96 TYR A N 1
ATOM 717 C CA . TYR A 1 96 ? 12.438 -28.906 1.143 1 95.62 96 TYR A CA 1
ATOM 718 C C . TYR A 1 96 ? 12.781 -27.422 1.029 1 95.62 96 TYR A C 1
ATOM 720 O O . TYR A 1 96 ? 13.93 -27.062 0.744 1 95.62 96 TYR A O 1
ATOM 728 N N . LEU A 1 97 ? 11.836 -26.578 1.188 1 94.5 97 LEU A N 1
ATOM 729 C CA . LEU A 1 97 ? 12.055 -25.141 1.029 1 94.5 97 LEU A CA 1
ATOM 730 C C . LEU A 1 97 ? 13.172 -24.656 1.955 1 94.5 97 LEU A C 1
ATOM 732 O O . LEU A 1 97 ? 13.953 -23.781 1.583 1 94.5 97 LEU A O 1
ATOM 736 N N . ASP A 1 98 ? 13.242 -25.234 3.086 1 90.62 98 ASP A N 1
ATOM 737 C CA . ASP A 1 98 ? 14.266 -24.844 4.051 1 90.62 98 ASP A CA 1
ATOM 738 C C . ASP A 1 98 ? 15.625 -25.406 3.664 1 90.62 98 ASP A C 1
ATOM 740 O O . ASP A 1 98 ? 16.656 -24.766 3.883 1 90.62 98 ASP A O 1
ATOM 744 N N . TRP A 1 99 ? 15.594 -26.562 3.023 1 89.12 99 TRP A N 1
ATOM 745 C CA . TRP A 1 99 ? 16.828 -27.281 2.715 1 89.12 99 TRP A CA 1
ATOM 746 C C . TRP A 1 99 ? 17.375 -26.859 1.36 1 89.12 99 TRP A C 1
ATOM 748 O O . TRP A 1 99 ? 18.578 -27.016 1.093 1 89.12 99 TRP A O 1
ATOM 758 N N . ALA A 1 100 ? 16.516 -26.359 0.627 1 87.56 100 ALA A N 1
ATOM 759 C CA . ALA A 1 100 ? 16.844 -26.156 -0.784 1 87.56 100 ALA A CA 1
ATOM 760 C C . ALA A 1 100 ? 18 -25.172 -0.949 1 87.56 100 ALA A C 1
ATOM 762 O O . ALA A 1 100 ? 17.984 -24.094 -0.357 1 87.56 100 ALA A O 1
ATOM 763 N N . VAL A 1 101 ? 19 -25.578 -1.555 1 86.69 101 VAL A N 1
ATOM 764 C CA . VAL A 1 101 ? 20.031 -24.703 -2.096 1 86.69 101 VAL A CA 1
ATOM 765 C C . VAL A 1 101 ? 19.875 -24.609 -3.611 1 86.69 101 VAL A C 1
ATOM 767 O O . VAL A 1 101 ? 20.203 -25.547 -4.34 1 86.69 101 VAL A O 1
ATOM 770 N N . LEU A 1 102 ? 19.312 -23.547 -4.023 1 89.75 102 LEU A N 1
ATOM 771 C CA . LEU A 1 102 ? 19.016 -23.359 -5.441 1 89.75 102 LEU A CA 1
ATOM 772 C C . LEU A 1 102 ? 20.281 -22.953 -6.207 1 89.75 102 LEU A C 1
ATOM 774 O O . LEU A 1 102 ? 20.906 -21.938 -5.883 1 89.75 102 LEU A O 1
ATOM 778 N N . GLU A 1 103 ? 20.625 -23.734 -7.113 1 91.44 103 GLU A N 1
ATOM 779 C CA . GLU A 1 103 ? 21.828 -23.5 -7.887 1 91.44 103 GLU A CA 1
ATOM 780 C C . GLU A 1 103 ? 21.562 -22.578 -9.07 1 91.44 103 GLU A C 1
ATOM 782 O O . GLU A 1 103 ? 20.422 -22.469 -9.531 1 91.44 103 GLU A O 1
ATOM 787 N N . ARG A 1 104 ? 22.656 -21.922 -9.508 1 94.31 104 ARG A N 1
ATOM 788 C CA . ARG A 1 104 ? 22.625 -21 -10.641 1 94.31 104 ARG A CA 1
ATOM 789 C C . ARG A 1 104 ? 23.656 -21.375 -11.688 1 94.31 104 ARG A C 1
ATOM 791 O O . ARG A 1 104 ? 24.797 -21.703 -11.352 1 94.31 104 ARG A O 1
ATOM 798 N N . GLU A 1 105 ? 23.188 -21.391 -12.93 1 96.69 105 GLU A N 1
ATOM 799 C CA . GLU A 1 105 ? 24.141 -21.547 -14.023 1 96.69 105 GLU A CA 1
ATOM 800 C C . GLU A 1 105 ? 25.094 -20.359 -14.086 1 96.69 105 GLU A C 1
ATOM 802 O O . GLU A 1 105 ? 24.859 -19.328 -13.445 1 96.69 105 GLU A O 1
ATOM 807 N N . PRO A 1 106 ? 26.188 -20.547 -14.781 1 97.06 106 PRO A N 1
ATOM 808 C CA . PRO A 1 106 ? 27.094 -19.406 -14.93 1 97.06 106 PRO A CA 1
ATOM 809 C C . PRO A 1 106 ? 26.391 -18.156 -15.453 1 97.06 106 PRO A C 1
ATOM 811 O O . PRO A 1 106 ? 25.484 -18.25 -16.281 1 97.06 106 PRO A O 1
ATOM 814 N N . ALA A 1 107 ? 26.938 -17.078 -15.078 1 96.94 107 ALA A N 1
ATOM 815 C CA . ALA A 1 107 ? 26.312 -15.797 -15.391 1 96.94 107 ALA A CA 1
ATOM 816 C C . ALA A 1 107 ? 26.297 -15.547 -16.891 1 96.94 107 ALA A C 1
ATOM 818 O O . ALA A 1 107 ? 27.312 -15.695 -17.578 1 96.94 107 ALA A O 1
ATOM 819 N N . LYS A 1 108 ? 25.156 -15.133 -17.344 1 97.25 108 LYS A N 1
ATOM 820 C CA . LYS A 1 108 ? 24.984 -14.805 -18.766 1 97.25 108 LYS A CA 1
ATOM 821 C C . LYS A 1 108 ? 25.125 -13.305 -19 1 97.25 108 LYS A C 1
ATOM 823 O O . LYS A 1 108 ? 25.234 -12.852 -20.141 1 97.25 108 LYS A O 1
ATOM 828 N N . HIS A 1 109 ? 25.078 -12.453 -17.953 1 95.94 109 HIS A N 1
ATOM 829 C CA . HIS A 1 109 ? 25.266 -11 -17.969 1 95.94 109 HIS A CA 1
ATOM 830 C C . HIS A 1 109 ? 24.125 -10.312 -18.734 1 95.94 109 HIS A C 1
ATOM 832 O O . HIS A 1 109 ? 24.375 -9.43 -19.547 1 95.94 109 HIS A O 1
ATOM 838 N N . GLN A 1 110 ? 22.969 -10.828 -18.688 1 98.25 110 GLN A N 1
ATOM 839 C CA . GLN A 1 110 ? 21.719 -10.227 -19.156 1 98.25 110 GLN A CA 1
ATOM 840 C C . GLN A 1 110 ? 20.766 -9.953 -17.984 1 98.25 110 GLN A C 1
ATOM 842 O O . GLN A 1 110 ? 20.656 -10.773 -17.078 1 98.25 110 GLN A O 1
ATOM 847 N N . GLN A 1 111 ? 20.219 -8.797 -18.031 1 98.25 111 GLN A N 1
ATOM 848 C CA . GLN A 1 111 ? 19.375 -8.328 -16.922 1 98.25 111 GLN A CA 1
ATOM 849 C C . GLN A 1 111 ? 17.891 -8.445 -17.281 1 98.25 111 GLN A C 1
ATOM 851 O O . GLN A 1 111 ? 17.484 -8.102 -18.391 1 98.25 111 GLN A O 1
ATOM 856 N N . VAL A 1 112 ? 17.156 -8.969 -16.328 1 98.88 112 VAL A N 1
ATOM 857 C CA . VAL A 1 112 ? 15.711 -9.125 -16.516 1 98.88 112 VAL A CA 1
ATOM 858 C C . VAL A 1 112 ? 14.961 -8.43 -15.391 1 98.88 112 VAL A C 1
ATOM 860 O O . VAL A 1 112 ? 15.289 -8.617 -14.211 1 98.88 112 VAL A O 1
ATOM 863 N N . ALA A 1 113 ? 14.023 -7.57 -15.711 1 98.88 113 ALA A N 1
ATOM 864 C CA . ALA A 1 113 ? 13.117 -6.957 -14.742 1 98.88 113 ALA A CA 1
ATOM 865 C C . ALA A 1 113 ? 11.828 -7.758 -14.609 1 98.88 113 ALA A C 1
ATOM 867 O O . ALA A 1 113 ? 11.211 -8.125 -15.617 1 98.88 113 ALA A O 1
ATOM 868 N N . VAL A 1 114 ? 11.484 -8.094 -13.422 1 98.94 114 VAL A N 1
ATOM 869 C CA . VAL A 1 114 ? 10.219 -8.758 -13.117 1 98.94 114 VAL A CA 1
ATOM 870 C C . VAL A 1 114 ? 9.328 -7.812 -12.32 1 98.94 114 VAL A C 1
ATOM 872 O O . VAL A 1 114 ? 9.641 -7.461 -11.18 1 98.94 114 VAL A O 1
ATOM 875 N N . ILE A 1 115 ? 8.211 -7.391 -12.898 1 98.81 115 ILE A N 1
ATOM 876 C CA . ILE A 1 115 ? 7.27 -6.492 -12.234 1 98.81 115 ILE A CA 1
ATOM 877 C C . ILE A 1 115 ? 6.18 -7.301 -11.539 1 98.81 115 ILE A C 1
ATOM 879 O O . ILE A 1 115 ? 5.32 -7.891 -12.195 1 98.81 115 ILE A O 1
ATOM 883 N N . GLY A 1 116 ? 6.223 -7.289 -10.219 1 98.5 116 GLY A N 1
ATOM 884 C CA . GLY A 1 116 ? 5.312 -8.102 -9.422 1 98.5 116 GLY A CA 1
ATOM 885 C C . GLY A 1 116 ? 5.965 -9.344 -8.852 1 98.5 116 GLY A C 1
ATOM 886 O O . GLY A 1 116 ? 6.695 -10.047 -9.555 1 98.5 116 GLY A O 1
ATOM 887 N N . SER A 1 117 ? 5.656 -9.586 -7.621 1 98.5 117 SER A N 1
ATOM 888 C CA . SER A 1 117 ? 6.258 -10.727 -6.941 1 98.5 117 SER A CA 1
ATOM 889 C C . SER A 1 117 ? 5.195 -11.734 -6.504 1 98.5 117 SER A C 1
ATOM 891 O O . SER A 1 117 ? 5.316 -12.344 -5.441 1 98.5 117 SER A O 1
ATOM 893 N N . GLY A 1 118 ? 4.086 -11.805 -7.23 1 98.12 118 GLY A N 1
ATOM 894 C CA . GLY A 1 118 ? 3.135 -12.883 -7.035 1 98.12 118 GLY A CA 1
ATOM 895 C C . GLY A 1 118 ? 3.639 -14.219 -7.551 1 98.12 118 GLY A C 1
ATOM 896 O O . GLY A 1 118 ? 4.828 -14.367 -7.84 1 98.12 118 GLY A O 1
ATOM 897 N N . PRO A 1 119 ? 2.74 -15.188 -7.656 1 98.12 119 PRO A N 1
ATOM 898 C CA . PRO A 1 119 ? 3.186 -16.516 -8.086 1 98.12 119 PRO A CA 1
ATOM 899 C C . PRO A 1 119 ? 3.814 -16.5 -9.484 1 98.12 119 PRO A C 1
ATOM 901 O O . PRO A 1 119 ? 4.812 -17.188 -9.719 1 98.12 119 PRO A O 1
ATOM 904 N N . ALA A 1 120 ? 3.266 -15.719 -10.375 1 98.38 120 ALA A N 1
ATOM 905 C CA . ALA A 1 120 ? 3.824 -15.633 -11.727 1 98.38 120 ALA A CA 1
ATOM 906 C C . ALA A 1 120 ? 5.23 -15.039 -11.703 1 98.38 120 ALA A C 1
ATOM 908 O O . ALA A 1 120 ? 6.156 -15.602 -12.289 1 98.38 120 ALA A O 1
ATOM 909 N N . GLY A 1 121 ? 5.359 -13.914 -11.031 1 98.69 121 GLY A N 1
ATOM 910 C CA . GLY A 1 121 ? 6.645 -13.242 -10.953 1 98.69 121 GLY A CA 1
ATOM 911 C C . GLY A 1 121 ? 7.719 -14.086 -10.297 1 98.69 121 GLY A C 1
ATOM 912 O O . GLY A 1 121 ? 8.844 -14.164 -10.789 1 98.69 121 GLY A O 1
ATOM 913 N N . ILE A 1 122 ? 7.395 -14.75 -9.211 1 98.5 122 ILE A N 1
ATOM 914 C CA . ILE A 1 122 ? 8.359 -15.578 -8.492 1 98.5 122 ILE A CA 1
ATOM 915 C C . ILE A 1 122 ? 8.773 -16.766 -9.359 1 98.5 122 ILE A C 1
ATOM 917 O O . ILE A 1 122 ? 9.961 -17.109 -9.422 1 98.5 122 ILE A O 1
ATOM 921 N N . THR A 1 123 ? 7.789 -17.375 -10.039 1 98.5 123 THR A N 1
ATOM 922 C CA . THR A 1 123 ? 8.086 -18.5 -10.906 1 98.5 123 THR A CA 1
ATOM 923 C C . THR A 1 123 ? 9.062 -18.094 -12.008 1 98.5 123 THR A C 1
ATOM 925 O O . THR A 1 123 ? 10.094 -18.75 -12.203 1 98.5 123 THR A O 1
ATOM 928 N N . VAL A 1 124 ? 8.789 -17 -12.688 1 98.81 124 VAL A N 1
ATOM 929 C CA . VAL A 1 124 ? 9.641 -16.531 -13.773 1 98.81 124 VAL A CA 1
ATOM 930 C C . VAL A 1 124 ? 11.016 -16.141 -13.227 1 98.81 124 VAL A C 1
ATOM 932 O O . VAL A 1 124 ? 12.047 -16.5 -13.805 1 98.81 124 VAL A O 1
ATOM 935 N N . ALA A 1 125 ? 11.047 -15.422 -12.109 1 98.75 125 ALA A N 1
ATOM 936 C CA . ALA A 1 125 ? 12.289 -14.953 -11.5 1 98.75 125 ALA A CA 1
ATOM 937 C C . ALA A 1 125 ? 13.195 -16.125 -11.125 1 98.75 125 ALA A C 1
ATOM 939 O O . ALA A 1 125 ? 14.391 -16.109 -11.445 1 98.75 125 ALA A O 1
ATOM 940 N N . VAL A 1 126 ? 12.633 -17.141 -10.492 1 98.25 126 VAL A N 1
ATOM 941 C CA . VAL A 1 126 ? 13.406 -18.281 -10.023 1 98.25 126 VAL A CA 1
ATOM 942 C C . VAL A 1 126 ? 13.977 -19.047 -11.219 1 98.25 126 VAL A C 1
ATOM 944 O O . VAL A 1 126 ? 15.172 -19.359 -11.25 1 98.25 126 VAL A O 1
ATOM 947 N N . ARG A 1 127 ? 13.156 -19.344 -12.203 1 98.19 127 ARG A N 1
ATOM 948 C CA . ARG A 1 127 ? 13.586 -20.109 -13.359 1 98.19 127 ARG A CA 1
ATOM 949 C C . ARG A 1 127 ? 14.703 -19.406 -14.109 1 98.19 127 ARG A C 1
ATOM 951 O O . ARG A 1 127 ? 15.727 -20.016 -14.438 1 98.19 127 ARG A O 1
ATOM 958 N N . LEU A 1 128 ? 14.531 -18.125 -14.367 1 98.69 128 LEU A N 1
ATOM 959 C CA . LEU A 1 128 ? 15.523 -17.391 -15.141 1 98.69 128 LEU A CA 1
ATOM 960 C C . LEU A 1 128 ? 16.797 -17.156 -14.32 1 98.69 128 LEU A C 1
ATOM 962 O O . LEU A 1 128 ? 17.906 -17.188 -14.859 1 98.69 128 LEU A O 1
ATOM 966 N N . ALA A 1 129 ? 16.641 -16.922 -13.016 1 98.56 129 ALA A N 1
ATOM 967 C CA . ALA A 1 129 ? 17.812 -16.766 -12.164 1 98.56 129 ALA A CA 1
ATOM 968 C C . ALA A 1 129 ? 18.656 -18.047 -12.172 1 98.56 129 ALA A C 1
ATOM 970 O O . ALA A 1 129 ? 19.875 -17.984 -12.258 1 98.56 129 ALA A O 1
ATOM 971 N N . GLN A 1 130 ? 17.953 -19.219 -12.047 1 98.06 130 GLN A N 1
ATOM 972 C CA . GLN A 1 130 ? 18.641 -20.5 -12.07 1 98.06 130 GLN A CA 1
ATOM 973 C C . GLN A 1 130 ? 19.391 -20.688 -13.391 1 98.06 130 GLN A C 1
ATOM 975 O O . GLN A 1 130 ? 20.406 -21.391 -13.438 1 98.06 130 GLN A O 1
ATOM 980 N N . GLN A 1 131 ? 18.953 -20.062 -14.438 1 98 131 GLN A N 1
ATOM 981 C CA . GLN A 1 131 ? 19.562 -20.188 -15.758 1 98 131 GLN A CA 1
ATOM 982 C C . GLN A 1 131 ? 20.703 -19.188 -15.945 1 98 131 GLN A C 1
ATOM 984 O O . GLN A 1 131 ? 21.297 -19.109 -17.016 1 98 131 GLN A O 1
ATOM 989 N N . GLY A 1 132 ? 20.969 -18.344 -14.961 1 98.31 132 GLY A N 1
ATOM 990 C CA . GLY A 1 132 ? 22.156 -17.516 -14.984 1 98.31 132 GLY A CA 1
ATOM 991 C C . GLY A 1 132 ? 21.859 -16.062 -15.305 1 98.31 132 GLY A C 1
ATOM 992 O O . GLY A 1 132 ? 22.781 -15.258 -15.477 1 98.31 132 GLY A O 1
ATOM 993 N N . TYR A 1 133 ? 20.594 -15.672 -15.414 1 98.62 133 TYR A N 1
ATOM 994 C CA . TYR A 1 133 ? 20.219 -14.289 -15.688 1 98.62 133 TYR A CA 1
ATOM 995 C C . TYR A 1 133 ? 20.219 -13.461 -14.406 1 98.62 133 TYR A C 1
ATOM 997 O O . TYR A 1 133 ? 20.031 -13.992 -13.312 1 98.62 133 TYR A O 1
ATOM 1005 N N . ASP A 1 134 ? 20.484 -12.141 -14.508 1 98.19 134 ASP A N 1
ATOM 1006 C CA . ASP A 1 134 ? 20.391 -11.203 -13.391 1 98.19 134 ASP A CA 1
ATOM 1007 C C . ASP A 1 134 ? 18.984 -10.648 -13.266 1 98.19 134 ASP A C 1
ATOM 1009 O O . ASP A 1 134 ? 18.5 -9.945 -14.156 1 98.19 134 ASP A O 1
ATOM 1013 N N . ILE A 1 135 ? 18.375 -10.945 -12.117 1 98.75 135 ILE A N 1
ATOM 1014 C CA . ILE A 1 135 ? 16.953 -10.656 -11.984 1 98.75 135 ILE A CA 1
ATOM 1015 C C . ILE A 1 135 ? 16.75 -9.539 -10.961 1 98.75 135 ILE A C 1
ATOM 1017 O O . ILE A 1 135 ? 17.344 -9.562 -9.883 1 98.75 135 ILE A O 1
ATOM 1021 N N . THR A 1 136 ? 15.961 -8.555 -11.242 1 98.69 136 THR A N 1
ATOM 1022 C CA . THR A 1 136 ? 15.445 -7.566 -10.297 1 98.69 136 THR A CA 1
ATOM 1023 C C . THR A 1 136 ? 13.922 -7.609 -10.25 1 98.69 136 THR A C 1
ATOM 1025 O O . THR A 1 136 ? 13.258 -7.438 -11.281 1 98.69 136 THR A O 1
ATOM 1028 N N . ILE A 1 137 ? 13.359 -7.836 -9.078 1 98.81 137 ILE A N 1
ATOM 1029 C CA . ILE A 1 137 ? 11.914 -7.82 -8.883 1 98.81 137 ILE A CA 1
ATOM 1030 C C . ILE A 1 137 ? 11.477 -6.449 -8.375 1 98.81 137 ILE A C 1
ATOM 1032 O O . ILE A 1 137 ? 12.047 -5.93 -7.406 1 98.81 137 ILE A O 1
ATOM 1036 N N . PHE A 1 138 ? 10.547 -5.848 -9.039 1 98.69 138 PHE A N 1
ATOM 1037 C CA . PHE A 1 138 ? 9.883 -4.637 -8.57 1 98.69 138 PHE A CA 1
ATOM 1038 C C . PHE A 1 138 ? 8.531 -4.965 -7.941 1 98.69 138 PHE A C 1
ATOM 1040 O O . PHE A 1 138 ? 7.625 -5.449 -8.617 1 98.69 138 PHE A O 1
ATOM 1047 N N . GLU A 1 139 ? 8.422 -4.762 -6.668 1 98.25 139 GLU A N 1
ATOM 1048 C CA . GLU A 1 139 ? 7.199 -5.043 -5.922 1 98.25 139 GLU A CA 1
ATOM 1049 C C . GLU A 1 139 ? 6.578 -3.76 -5.371 1 98.25 139 GLU A C 1
ATOM 1051 O O . GLU A 1 139 ? 7.23 -3.02 -4.633 1 98.25 139 GLU A O 1
ATOM 1056 N N . ARG A 1 140 ? 5.312 -3.52 -5.742 1 96.69 140 ARG A N 1
ATOM 1057 C CA . ARG A 1 140 ? 4.629 -2.307 -5.309 1 96.69 140 ARG A CA 1
ATOM 1058 C C . ARG A 1 140 ? 4.406 -2.314 -3.799 1 96.69 140 ARG A C 1
ATOM 1060 O O . ARG A 1 140 ? 4.406 -1.259 -3.162 1 96.69 140 ARG A O 1
ATOM 1067 N N . LYS A 1 141 ? 4.195 -3.441 -3.197 1 97 141 LYS A N 1
ATOM 1068 C CA . LYS A 1 141 ? 3.982 -3.582 -1.761 1 97 141 LYS A CA 1
ATOM 1069 C C . LYS A 1 141 ? 5.309 -3.711 -1.018 1 97 141 LYS A C 1
ATOM 1071 O O . LYS A 1 141 ? 6.375 -3.695 -1.635 1 97 141 LYS A O 1
ATOM 1076 N N . ASP A 1 142 ? 5.266 -3.768 0.313 1 95.56 142 ASP A N 1
ATOM 1077 C CA . ASP A 1 142 ? 6.48 -3.793 1.123 1 95.56 142 ASP A CA 1
ATOM 1078 C C . ASP A 1 142 ? 7.062 -5.203 1.188 1 95.56 142 ASP A C 1
ATOM 1080 O O . ASP A 1 142 ? 8.266 -5.371 1.415 1 95.56 142 ASP A O 1
ATOM 1084 N N . LYS A 1 143 ? 6.188 -6.211 0.971 1 97.06 143 LYS A N 1
ATOM 1085 C CA . LYS A 1 143 ? 6.629 -7.602 1.045 1 97.06 143 LYS A CA 1
ATOM 1086 C C . LYS A 1 143 ? 6.242 -8.367 -0.216 1 97.06 143 LYS A C 1
ATOM 1088 O O . LYS A 1 143 ? 5.258 -8.031 -0.875 1 97.06 143 LYS A O 1
ATOM 1093 N N . ILE A 1 144 ? 6.988 -9.391 -0.496 1 98 144 ILE A N 1
ATOM 1094 C CA . ILE A 1 144 ? 6.734 -10.18 -1.699 1 98 144 ILE A CA 1
ATOM 1095 C C . ILE A 1 144 ? 5.516 -11.07 -1.482 1 98 144 ILE A C 1
ATOM 1097 O O . ILE A 1 144 ? 5.082 -11.281 -0.346 1 98 144 ILE A O 1
ATOM 1101 N N . GLY A 1 145 ? 4.934 -11.562 -2.568 1 98.12 145 GLY A N 1
ATOM 1102 C CA . GLY A 1 145 ? 3.9 -12.586 -2.506 1 98.12 145 GLY A CA 1
ATOM 1103 C C . GLY A 1 145 ? 2.66 -12.234 -3.307 1 98.12 145 GLY A C 1
ATOM 1104 O O . GLY A 1 145 ? 1.859 -13.109 -3.639 1 98.12 145 GLY A O 1
ATOM 1105 N N . GLY A 1 146 ? 2.504 -10.938 -3.602 1 97.38 146 GLY A N 1
ATOM 1106 C CA . GLY A 1 146 ? 1.321 -10.539 -4.352 1 97.38 146 GLY A CA 1
ATOM 1107 C C . GLY A 1 146 ? 0.027 -11 -3.709 1 97.38 146 GLY A C 1
ATOM 1108 O O . GLY A 1 146 ? -0.146 -10.883 -2.494 1 97.38 146 GLY A O 1
ATOM 1109 N N . MET A 1 147 ? -0.843 -11.547 -4.48 1 96.56 147 MET A N 1
ATOM 1110 C CA . MET A 1 147 ? -2.156 -11.969 -4.004 1 96.56 147 MET A CA 1
ATOM 1111 C C . MET A 1 147 ? -2.037 -13.164 -3.064 1 96.56 147 MET A C 1
ATOM 1113 O O . MET A 1 147 ? -2.959 -13.453 -2.299 1 96.56 147 MET A O 1
ATOM 1117 N N . MET A 1 148 ? -0.939 -13.914 -3.164 1 97.88 148 MET A N 1
ATOM 1118 C CA . MET A 1 148 ? -0.729 -14.984 -2.188 1 97.88 148 MET A CA 1
ATOM 1119 C C . MET A 1 148 ? -0.662 -14.422 -0.772 1 97.88 148 MET A C 1
ATOM 1121 O O . MET A 1 148 ? -1.237 -14.992 0.156 1 97.88 148 MET A O 1
ATOM 1125 N N . ARG A 1 149 ? 0.019 -13.336 -0.652 1 97.75 149 ARG A N 1
ATOM 1126 C CA . ARG A 1 149 ? 0.198 -12.719 0.659 1 97.75 149 ARG A CA 1
ATOM 1127 C C . ARG A 1 149 ? -1.022 -11.891 1.046 1 97.75 149 ARG A C 1
ATOM 1129 O O . ARG A 1 149 ? -1.502 -11.977 2.178 1 97.75 149 ARG A O 1
ATOM 1136 N N . TYR A 1 150 ? -1.555 -11.156 0.154 1 97.06 150 TYR A N 1
ATOM 1137 C CA . TYR A 1 150 ? -2.498 -10.102 0.505 1 97.06 150 TYR A CA 1
ATOM 1138 C C . TYR A 1 150 ? -3.928 -10.508 0.17 1 97.06 150 TYR A C 1
ATOM 1140 O O . TYR A 1 150 ? -4.883 -9.836 0.557 1 97.06 150 TYR A O 1
ATOM 1148 N N . GLY A 1 151 ? -4.094 -11.609 -0.521 1 96.44 151 GLY A N 1
ATOM 1149 C CA . GLY A 1 151 ? -5.422 -12.055 -0.914 1 96.44 151 GLY A CA 1
ATOM 1150 C C . GLY A 1 151 ? -5.848 -13.336 -0.221 1 96.44 151 GLY A C 1
ATOM 1151 O O . GLY A 1 151 ? -7.035 -13.539 0.049 1 96.44 151 GLY A O 1
ATOM 1152 N N . ILE A 1 152 ? -4.93 -14.25 0.028 1 97.19 152 ILE A N 1
ATOM 1153 C CA . ILE A 1 152 ? -5.234 -15.531 0.658 1 97.19 152 ILE A CA 1
ATOM 1154 C C . ILE A 1 152 ? -5.047 -15.422 2.17 1 97.19 152 ILE A C 1
ATOM 1156 O O . ILE A 1 152 ? -3.967 -15.055 2.641 1 97.19 152 ILE A O 1
ATOM 1160 N N . PRO A 1 153 ? -6.047 -15.797 2.943 1 97.5 153 PRO A N 1
ATOM 1161 C CA . PRO A 1 153 ? -5.965 -15.633 4.398 1 97.5 153 PRO A CA 1
ATOM 1162 C C . PRO A 1 153 ? -4.871 -16.5 5.027 1 97.5 153 PRO A C 1
ATOM 1164 O O . PRO A 1 153 ? -4.512 -17.547 4.484 1 97.5 153 PRO A O 1
ATOM 1167 N N . GLU A 1 154 ? -4.465 -16.094 6.164 1 96 154 GLU A N 1
ATOM 1168 C CA . GLU A 1 154 ? -3.381 -16.719 6.918 1 96 154 GLU A CA 1
ATOM 1169 C C . GLU A 1 154 ? -3.693 -18.188 7.23 1 96 154 GLU A C 1
ATOM 1171 O O . GLU A 1 154 ? -2.799 -19.031 7.227 1 96 154 GLU A O 1
ATOM 1176 N N . PHE A 1 155 ? -4.969 -18.5 7.504 1 95.06 155 PHE A N 1
ATOM 1177 C CA . PHE A 1 155 ? -5.328 -19.859 7.922 1 95.06 155 PHE A CA 1
ATOM 1178 C C . PHE A 1 155 ? -5.273 -20.812 6.742 1 95.06 155 PHE A C 1
ATOM 1180 O O . PHE A 1 155 ? -5.234 -22.031 6.93 1 95.06 155 PHE A O 1
ATOM 1187 N N . ARG A 1 156 ? -5.242 -20.266 5.527 1 96.06 156 ARG A N 1
ATOM 1188 C CA . ARG A 1 156 ? -5.102 -21.094 4.336 1 96.06 156 ARG A CA 1
ATOM 1189 C C . ARG A 1 156 ? -3.648 -21.141 3.873 1 96.06 156 ARG A C 1
ATOM 1191 O O . ARG A 1 156 ? -3.178 -22.172 3.398 1 96.06 156 ARG A O 1
ATOM 1198 N N . LEU A 1 157 ? -2.973 -20.016 3.975 1 97.62 157 LEU A N 1
ATOM 1199 C CA . LEU A 1 157 ? -1.588 -19.891 3.535 1 97.62 157 LEU A CA 1
ATOM 1200 C C . LEU A 1 157 ? -0.771 -19.078 4.535 1 97.62 157 LEU A C 1
ATOM 1202 O O . LEU A 1 157 ? -0.782 -17.859 4.496 1 97.62 157 LEU A O 1
ATOM 1206 N N . PRO A 1 158 ? -0.051 -19.766 5.383 1 96.88 158 PRO A N 1
ATOM 1207 C CA . PRO A 1 158 ? 0.795 -19.047 6.34 1 96.88 158 PRO A CA 1
ATOM 1208 C C . PRO A 1 158 ? 1.804 -18.125 5.66 1 96.88 158 PRO A C 1
ATOM 1210 O O . PRO A 1 158 ? 2.539 -18.562 4.77 1 96.88 158 PRO A O 1
ATOM 1213 N N . LYS A 1 159 ? 1.895 -16.875 6.148 1 96.88 159 LYS A N 1
ATOM 1214 C CA . LYS A 1 159 ? 2.748 -15.859 5.523 1 96.88 159 LYS A CA 1
ATOM 1215 C C . LYS A 1 159 ? 4.223 -16.203 5.715 1 96.88 159 LYS A C 1
ATOM 1217 O O . LYS A 1 159 ? 5.07 -15.758 4.938 1 96.88 159 LYS A O 1
ATOM 1222 N N . SER A 1 160 ? 4.551 -17 6.734 1 96.88 160 SER A N 1
ATOM 1223 C CA . SER A 1 160 ? 5.93 -17.406 7.004 1 96.88 160 SER A CA 1
ATOM 1224 C C . SER A 1 160 ? 6.523 -18.156 5.816 1 96.88 160 SER A C 1
ATOM 1226 O O . SER A 1 160 ? 7.734 -18.094 5.59 1 96.88 160 SER A O 1
ATOM 1228 N N . ILE A 1 161 ? 5.68 -18.828 5.062 1 97.44 161 ILE A N 1
ATOM 1229 C CA . ILE A 1 161 ? 6.141 -19.531 3.867 1 97.44 161 ILE A CA 1
ATOM 1230 C C . ILE A 1 161 ? 6.715 -18.531 2.869 1 97.44 161 ILE A C 1
ATOM 1232 O O . ILE A 1 161 ? 7.777 -18.781 2.285 1 97.44 161 ILE A O 1
ATOM 1236 N N . LEU A 1 162 ? 6.07 -17.391 2.742 1 97.94 162 LEU A N 1
ATOM 1237 C CA . LEU A 1 162 ? 6.508 -16.375 1.796 1 97.94 162 LEU A CA 1
ATOM 1238 C C . LEU A 1 162 ? 7.766 -15.664 2.295 1 97.94 162 LEU A C 1
ATOM 1240 O O . LEU A 1 162 ? 8.602 -15.234 1.497 1 97.94 162 LEU A O 1
ATOM 1244 N N . GLU A 1 163 ? 7.91 -15.586 3.641 1 97.12 163 GLU A N 1
ATOM 1245 C CA . GLU A 1 163 ? 9.156 -15.07 4.203 1 97.12 163 GLU A CA 1
ATOM 1246 C C . GLU A 1 163 ? 10.336 -15.977 3.855 1 97.12 163 GLU A C 1
ATOM 1248 O O . GLU A 1 163 ? 11.422 -15.492 3.539 1 97.12 163 GLU A O 1
ATOM 1253 N N . ARG A 1 164 ? 10.117 -17.266 3.969 1 96.31 164 ARG A N 1
ATOM 1254 C CA . ARG A 1 164 ? 11.148 -18.234 3.605 1 96.31 164 ARG A CA 1
ATOM 1255 C C . ARG A 1 164 ? 11.5 -18.125 2.125 1 96.31 164 ARG A C 1
ATOM 1257 O O . ARG A 1 164 ? 12.672 -18.234 1.751 1 96.31 164 ARG A O 1
ATOM 1264 N N . TYR A 1 165 ? 10.477 -17.875 1.284 1 96.62 165 TYR A N 1
ATOM 1265 C CA . TYR A 1 165 ? 10.727 -17.672 -0.139 1 96.62 165 TYR A CA 1
ATOM 1266 C C . TYR A 1 165 ? 11.617 -16.453 -0.365 1 96.62 165 TYR A C 1
ATOM 1268 O O . TYR A 1 165 ? 12.531 -16.5 -1.196 1 96.62 165 TYR A O 1
ATOM 1276 N N . GLN A 1 166 ? 11.328 -15.398 0.328 1 96.56 166 GLN A N 1
ATOM 1277 C CA . GLN A 1 166 ? 12.148 -14.195 0.194 1 96.56 166 GLN A CA 1
ATOM 1278 C C . GLN A 1 166 ? 13.617 -14.5 0.437 1 96.56 166 GLN A C 1
ATOM 1280 O O . GLN A 1 166 ? 14.484 -14.055 -0.319 1 96.56 166 GLN A O 1
ATOM 1285 N N . THR A 1 167 ? 13.898 -15.289 1.459 1 95.5 167 THR A N 1
ATOM 1286 C CA . THR A 1 167 ? 15.266 -15.672 1.801 1 95.5 167 THR A CA 1
ATOM 1287 C C . THR A 1 167 ? 15.898 -16.469 0.669 1 95.5 167 THR A C 1
ATOM 1289 O O . THR A 1 167 ? 17.062 -16.234 0.31 1 95.5 167 THR A O 1
ATOM 1292 N N . LYS A 1 168 ? 15.133 -17.391 0.128 1 96.25 168 LYS A N 1
ATOM 1293 C CA . LYS A 1 168 ? 15.641 -18.219 -0.955 1 96.25 168 LYS A CA 1
ATOM 1294 C C . LYS A 1 168 ? 15.906 -17.406 -2.211 1 96.25 168 LYS A C 1
ATOM 1296 O O . LYS A 1 168 ? 16.891 -17.625 -2.912 1 96.25 168 LYS A O 1
ATOM 1301 N N . LEU A 1 169 ? 15 -16.422 -2.531 1 96.75 169 LEU A N 1
ATOM 1302 C CA . LEU A 1 169 ? 15.172 -15.57 -3.697 1 96.75 169 LEU A CA 1
ATOM 1303 C C . LEU A 1 169 ? 16.438 -14.727 -3.572 1 96.75 169 LEU A C 1
ATOM 1305 O O . LEU A 1 169 ? 17.203 -14.609 -4.527 1 96.75 169 LEU A O 1
ATOM 1309 N N . GLN A 1 170 ? 16.641 -14.18 -2.402 1 95.19 170 GLN A N 1
ATOM 1310 C CA . GLN A 1 170 ? 17.828 -13.359 -2.156 1 95.19 170 GLN A CA 1
ATOM 1311 C C . GLN A 1 170 ? 19.094 -14.195 -2.234 1 95.19 170 GLN A C 1
ATOM 1313 O O . GLN A 1 170 ? 20.109 -13.742 -2.773 1 95.19 170 GLN A O 1
ATOM 1318 N N . ALA A 1 171 ? 19.062 -15.43 -1.726 1 94.88 171 ALA A N 1
ATOM 1319 C CA . ALA A 1 171 ? 20.203 -16.328 -1.781 1 94.88 171 ALA A CA 1
ATOM 1320 C C . ALA A 1 171 ? 20.547 -16.688 -3.225 1 94.88 171 ALA A C 1
ATOM 1322 O O . ALA A 1 171 ? 21.719 -16.938 -3.547 1 94.88 171 ALA A O 1
ATOM 1323 N N . LEU A 1 172 ? 19.531 -16.688 -4.074 1 95.88 172 LEU A N 1
ATOM 1324 C CA . LEU A 1 172 ? 19.719 -16.984 -5.488 1 95.88 172 LEU A CA 1
ATOM 1325 C C . LEU A 1 172 ? 20.297 -15.789 -6.227 1 95.88 172 LEU A C 1
ATOM 1327 O O . LEU A 1 172 ? 20.641 -15.875 -7.41 1 95.88 172 LEU A O 1
ATOM 1331 N N . GLY A 1 173 ? 20.375 -14.656 -5.531 1 95.12 173 GLY A N 1
ATOM 1332 C CA . GLY A 1 173 ? 20.953 -13.453 -6.102 1 95.12 173 GLY A CA 1
ATOM 1333 C C . GLY A 1 173 ? 19.922 -12.516 -6.711 1 95.12 173 GLY A C 1
ATOM 1334 O O . GLY A 1 173 ? 20.281 -11.57 -7.414 1 95.12 173 GLY A O 1
ATOM 1335 N N . ILE A 1 174 ? 18.688 -12.766 -6.508 1 97.69 174 ILE A N 1
ATOM 1336 C CA . ILE A 1 174 ? 17.625 -11.93 -7.047 1 97.69 174 ILE A CA 1
ATOM 1337 C C . ILE A 1 174 ? 17.5 -10.648 -6.223 1 97.69 174 ILE A C 1
ATOM 1339 O O . ILE A 1 174 ? 17.422 -10.703 -4.992 1 97.69 174 ILE A O 1
ATOM 1343 N N . GLN A 1 175 ? 17.562 -9.531 -6.875 1 97.38 175 GLN A N 1
ATOM 1344 C CA . GLN A 1 175 ? 17.344 -8.25 -6.211 1 97.38 175 GLN A CA 1
ATOM 1345 C C . GLN A 1 175 ? 15.844 -7.938 -6.125 1 97.38 175 GLN A C 1
ATOM 1347 O O . GLN A 1 175 ? 15.086 -8.227 -7.051 1 97.38 175 GLN A O 1
ATOM 1352 N N . ILE A 1 176 ? 15.469 -7.406 -5.004 1 97.62 176 ILE A N 1
ATOM 1353 C CA . ILE A 1 176 ? 14.07 -7.047 -4.801 1 97.62 176 ILE A CA 1
ATOM 1354 C C . ILE A 1 176 ? 13.969 -5.574 -4.41 1 97.62 176 ILE A C 1
ATOM 1356 O O . ILE A 1 176 ? 14.625 -5.129 -3.467 1 97.62 176 ILE A O 1
ATOM 1360 N N . ARG A 1 177 ? 13.203 -4.793 -5.152 1 97.5 177 ARG A N 1
ATOM 1361 C CA . ARG A 1 177 ? 12.859 -3.414 -4.828 1 97.5 177 ARG A CA 1
ATOM 1362 C C . ARG A 1 177 ? 11.43 -3.316 -4.301 1 97.5 177 ARG A C 1
ATOM 1364 O O . ARG A 1 177 ? 10.477 -3.215 -5.082 1 97.5 177 ARG A O 1
ATOM 1371 N N . PRO A 1 178 ? 11.328 -3.295 -3 1 97.19 178 PRO A N 1
ATOM 1372 C CA . PRO A 1 178 ? 9.984 -3.141 -2.432 1 97.19 178 PRO A CA 1
ATOM 1373 C C . PRO A 1 178 ? 9.445 -1.719 -2.572 1 97.19 178 PRO A C 1
ATOM 1375 O O . PRO A 1 178 ? 10.195 -0.799 -2.904 1 97.19 178 PRO A O 1
ATOM 1378 N N . ASN A 1 179 ? 8.117 -1.528 -2.395 1 96.81 179 ASN A N 1
ATOM 1379 C CA . ASN A 1 179 ? 7.441 -0.236 -2.426 1 96.81 179 ASN A CA 1
ATOM 1380 C C . ASN A 1 179 ? 7.723 0.513 -3.725 1 96.81 179 ASN A C 1
ATOM 1382 O O . ASN A 1 179 ? 7.887 1.734 -3.719 1 96.81 179 ASN A O 1
ATOM 1386 N N . THR A 1 180 ? 7.879 -0.256 -4.812 1 96.94 180 THR A N 1
ATOM 1387 C CA . THR A 1 180 ? 8.211 0.349 -6.098 1 96.94 180 THR A CA 1
ATOM 1388 C C . THR A 1 180 ? 7.152 0.01 -7.141 1 96.94 180 THR A C 1
ATOM 1390 O O . THR A 1 180 ? 7.004 -1.15 -7.531 1 96.94 180 THR A O 1
ATOM 1393 N N . THR A 1 181 ? 6.438 1.006 -7.527 1 95.75 181 THR A N 1
ATOM 1394 C CA . THR A 1 181 ? 5.406 0.846 -8.539 1 95.75 181 THR A CA 1
ATOM 1395 C C . THR A 1 181 ? 5.914 1.296 -9.906 1 95.75 181 THR A C 1
ATOM 1397 O O . THR A 1 181 ? 6.312 2.451 -10.078 1 95.75 181 THR A O 1
ATOM 1400 N N . ILE A 1 182 ? 5.957 0.409 -10.867 1 97.44 182 ILE A N 1
ATOM 1401 C CA . ILE A 1 182 ? 6.277 0.792 -12.242 1 97.44 182 ILE A CA 1
ATOM 1402 C C . ILE A 1 182 ? 5.07 1.479 -12.883 1 97.44 182 ILE A C 1
ATOM 1404 O O . ILE A 1 182 ? 3.951 0.963 -12.82 1 97.44 182 ILE A O 1
ATOM 1408 N N . GLY A 1 183 ? 5.227 2.592 -13.5 1 95.25 183 GLY A N 1
ATOM 1409 C CA . GLY A 1 183 ? 4.168 3.428 -14.039 1 95.25 183 GLY A CA 1
ATOM 1410 C C . GLY A 1 183 ? 3.943 4.695 -13.234 1 95.25 183 GLY A C 1
ATOM 1411 O O . GLY A 1 183 ? 3.016 5.457 -13.516 1 95.25 183 GLY A O 1
ATOM 1412 N N . GLU A 1 184 ? 4.727 4.895 -12.18 1 93.88 184 GLU A N 1
ATOM 1413 C CA . GLU A 1 184 ? 4.719 6.121 -11.391 1 93.88 184 GLU A CA 1
ATOM 1414 C C . GLU A 1 184 ? 6 6.926 -11.602 1 93.88 184 GLU A C 1
ATOM 1416 O O . GLU A 1 184 ? 6.215 7.48 -12.68 1 93.88 184 GLU A O 1
ATOM 1421 N N . ALA A 1 185 ? 6.938 6.805 -10.648 1 93.62 185 ALA A N 1
ATOM 1422 C CA . ALA A 1 185 ? 8.203 7.504 -10.859 1 93.62 185 ALA A CA 1
ATOM 1423 C C . ALA A 1 185 ? 9.016 6.84 -11.961 1 93.62 185 ALA A C 1
ATOM 1425 O O . ALA A 1 185 ? 9.664 7.523 -12.758 1 93.62 185 ALA A O 1
ATOM 1426 N N . LEU A 1 186 ? 8.961 5.516 -11.961 1 96.75 186 LEU A N 1
ATOM 1427 C CA . LEU A 1 186 ? 9.648 4.723 -12.969 1 96.75 186 LEU A CA 1
ATOM 1428 C C . LEU A 1 186 ? 8.664 4.141 -13.977 1 96.75 186 LEU A C 1
ATOM 1430 O O . LEU A 1 186 ? 7.57 3.707 -13.602 1 96.75 186 LEU A O 1
ATOM 1434 N N . HIS A 1 187 ? 9.062 4.125 -15.258 1 97 187 HIS A N 1
ATOM 1435 C CA . HIS A 1 187 ? 8.273 3.537 -16.328 1 97 187 HIS A CA 1
ATOM 1436 C C . HIS A 1 187 ? 9.023 2.393 -17 1 97 187 HIS A C 1
ATOM 1438 O O . HIS A 1 187 ? 10.227 2.223 -16.797 1 97 187 HIS A O 1
ATOM 1444 N N . LEU A 1 188 ? 8.289 1.637 -17.812 1 97.25 188 LEU A N 1
ATOM 1445 C CA . LEU A 1 188 ? 8.875 0.501 -18.516 1 97.25 188 LEU A CA 1
ATOM 1446 C C . LEU A 1 188 ? 10.07 0.942 -19.359 1 97.25 188 LEU A C 1
ATOM 1448 O O . LEU A 1 188 ? 11.078 0.239 -19.422 1 97.25 188 LEU A O 1
ATOM 1452 N N . ASP A 1 189 ? 9.992 2.104 -20 1 97.12 189 ASP A N 1
ATOM 1453 C CA . ASP A 1 189 ? 11.055 2.613 -20.859 1 97.12 189 ASP A CA 1
ATOM 1454 C C . ASP A 1 189 ? 12.328 2.875 -20.047 1 97.12 189 ASP A C 1
ATOM 1456 O O . ASP A 1 189 ? 13.438 2.713 -20.562 1 97.12 189 ASP A O 1
ATOM 1460 N N . ASP A 1 190 ? 12.148 3.311 -18.797 1 97.44 190 ASP A N 1
ATOM 1461 C CA . ASP A 1 190 ? 13.297 3.559 -17.922 1 97.44 190 ASP A CA 1
ATOM 1462 C C . ASP A 1 190 ? 14.078 2.271 -17.672 1 97.44 190 ASP A C 1
ATOM 1464 O O . ASP A 1 190 ? 15.305 2.295 -17.547 1 97.44 190 ASP A O 1
ATOM 1468 N N . LEU A 1 191 ? 13.367 1.12 -17.547 1 98.19 191 LEU A N 1
ATOM 1469 C CA . LEU A 1 191 ? 14.016 -0.168 -17.328 1 98.19 191 LEU A CA 1
ATOM 1470 C C . LEU A 1 191 ? 14.922 -0.525 -18.484 1 98.19 191 LEU A C 1
ATOM 1472 O O . LEU A 1 191 ? 16.078 -0.895 -18.281 1 98.19 191 LEU A O 1
ATOM 1476 N N . PHE A 1 192 ? 14.438 -0.374 -19.703 1 97.75 192 PHE A N 1
ATOM 1477 C CA . PHE A 1 192 ? 15.234 -0.661 -20.891 1 97.75 192 PHE A CA 1
ATOM 1478 C C . PHE A 1 192 ? 16.406 0.312 -21 1 97.75 192 PHE A C 1
ATOM 1480 O O . PHE A 1 192 ? 17.516 -0.086 -21.328 1 97.75 192 PHE A O 1
ATOM 1487 N N . ALA A 1 193 ? 16.125 1.563 -20.719 1 97.31 193 ALA A N 1
ATOM 1488 C CA . ALA A 1 193 ? 17.188 2.578 -20.781 1 97.31 193 ALA A CA 1
ATOM 1489 C C . ALA A 1 193 ? 18.312 2.268 -19.797 1 97.31 193 ALA A C 1
ATOM 1491 O O . ALA A 1 193 ? 19.469 2.605 -20.031 1 97.31 193 ALA A O 1
ATOM 1492 N N . ASP A 1 194 ? 17.969 1.591 -18.766 1 98 194 ASP A N 1
ATOM 1493 C CA . ASP A 1 194 ? 18.938 1.297 -17.719 1 98 194 ASP A CA 1
ATOM 1494 C C . ASP A 1 194 ? 19.609 -0.057 -17.953 1 98 194 ASP A C 1
ATOM 1496 O O . ASP A 1 194 ? 20.391 -0.528 -17.125 1 98 194 ASP A O 1
ATOM 1500 N N . GLY A 1 195 ? 19.219 -0.739 -19.016 1 97.12 195 GLY A N 1
ATOM 1501 C CA . GLY A 1 195 ? 20.016 -1.868 -19.438 1 97.12 195 GLY A CA 1
ATOM 1502 C C . GLY A 1 195 ? 19.312 -3.203 -19.281 1 97.12 195 GLY A C 1
ATOM 1503 O O . GLY A 1 195 ? 19.906 -4.258 -19.516 1 97.12 195 GLY A O 1
ATOM 1504 N N . PHE A 1 196 ? 18.078 -3.242 -18.906 1 98.5 196 PHE A N 1
ATOM 1505 C CA . PHE A 1 196 ? 17.359 -4.512 -18.859 1 98.5 196 PHE A CA 1
ATOM 1506 C C . PHE A 1 196 ? 17.141 -5.07 -20.25 1 98.5 196 PHE A C 1
ATOM 1508 O O . PHE A 1 196 ? 16.734 -4.34 -21.156 1 98.5 196 PHE A O 1
ATOM 1515 N N . ASP A 1 197 ? 17.406 -6.332 -20.375 1 98.56 197 ASP A N 1
ATOM 1516 C CA . ASP A 1 197 ? 17.328 -6.984 -21.688 1 98.56 197 ASP A CA 1
ATOM 1517 C C . ASP A 1 197 ? 15.914 -7.477 -21.969 1 98.56 197 ASP A C 1
ATOM 1519 O O . ASP A 1 197 ? 15.531 -7.66 -23.125 1 98.56 197 ASP A O 1
ATOM 1523 N N . ALA A 1 198 ? 15.156 -7.75 -20.938 1 98.75 198 ALA A N 1
ATOM 1524 C CA . ALA A 1 198 ? 13.758 -8.18 -21.031 1 98.75 198 ALA A CA 1
ATOM 1525 C C . ALA A 1 198 ? 12.984 -7.801 -19.766 1 98.75 198 ALA A C 1
ATOM 1527 O O . ALA A 1 198 ? 13.578 -7.59 -18.703 1 98.75 198 ALA A O 1
ATOM 1528 N N . VAL A 1 199 ? 11.727 -7.637 -19.922 1 98.81 199 VAL A N 1
ATOM 1529 C CA . VAL A 1 199 ? 10.836 -7.281 -18.828 1 98.81 199 VAL A CA 1
ATOM 1530 C C . VAL A 1 199 ? 9.664 -8.258 -18.766 1 98.81 199 VAL A C 1
ATOM 1532 O O . VAL A 1 199 ? 9.102 -8.625 -19.797 1 98.81 199 VAL A O 1
ATOM 1535 N N . PHE A 1 200 ? 9.367 -8.766 -17.609 1 98.88 200 PHE A N 1
ATOM 1536 C CA . PHE A 1 200 ? 8.172 -9.562 -17.359 1 98.88 200 PHE A CA 1
ATOM 1537 C C . PHE A 1 200 ? 7.152 -8.773 -16.547 1 98.88 200 PHE A C 1
ATOM 1539 O O . PHE A 1 200 ? 7.477 -8.234 -15.492 1 98.88 200 PHE A O 1
ATOM 1546 N N . ILE A 1 201 ? 5.945 -8.688 -17 1 98.75 201 ILE A N 1
ATOM 1547 C CA . ILE A 1 201 ? 4.863 -8.023 -16.266 1 98.75 201 ILE A CA 1
ATOM 1548 C C . ILE A 1 201 ? 3.947 -9.062 -15.641 1 98.75 201 ILE A C 1
ATOM 1550 O O . ILE A 1 201 ? 3.201 -9.75 -16.344 1 98.75 201 ILE A O 1
ATOM 1554 N N . GLY A 1 202 ? 4.027 -9.281 -14.383 1 98.19 202 GLY A N 1
ATOM 1555 C CA . GLY A 1 202 ? 3.146 -10.109 -13.586 1 98.19 202 GLY A CA 1
ATOM 1556 C C . GLY A 1 202 ? 2.502 -9.367 -12.43 1 98.19 202 GLY A C 1
ATOM 1557 O O . GLY A 1 202 ? 2.566 -9.805 -11.281 1 98.19 202 GLY A O 1
ATOM 1558 N N . SER A 1 203 ? 1.852 -8.227 -12.695 1 97 203 SER A N 1
ATOM 1559 C CA . SER A 1 203 ? 1.406 -7.273 -11.688 1 97 203 SER A CA 1
ATOM 1560 C C . SER A 1 203 ? 0.105 -7.723 -11.031 1 97 203 SER A C 1
ATOM 1562 O O . SER A 1 203 ? -0.346 -7.121 -10.055 1 97 203 SER A O 1
ATOM 1564 N N . GLY A 1 204 ? -0.505 -8.805 -11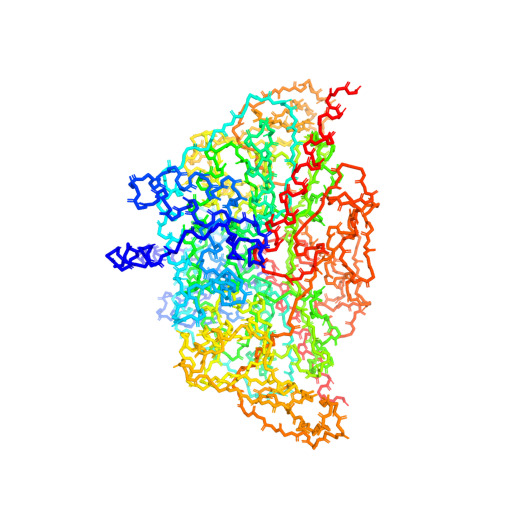.539 1 96.31 204 GLY A N 1
ATOM 1565 C CA . GLY A 1 204 ? -1.665 -9.398 -10.898 1 96.31 204 GLY A CA 1
ATOM 1566 C C . GLY A 1 204 ? -2.934 -8.594 -11.086 1 96.31 204 GLY A C 1
ATOM 1567 O O . GLY A 1 204 ? -2.945 -7.609 -11.828 1 96.31 204 GLY A O 1
ATOM 1568 N N . ALA A 1 205 ? -4.059 -9.039 -10.5 1 96 205 ALA A N 1
ATOM 1569 C CA . ALA A 1 205 ? -5.367 -8.391 -10.523 1 96 205 ALA A CA 1
ATOM 1570 C C . ALA A 1 205 ? -5.711 -7.809 -9.156 1 96 205 ALA A C 1
ATOM 1572 O O . ALA A 1 205 ? -6.184 -8.523 -8.273 1 96 205 ALA A O 1
ATOM 1573 N N . TRP A 1 206 ? -5.609 -6.461 -9.023 1 96.06 206 TRP A N 1
ATOM 1574 C CA . TRP A 1 206 ? -5.684 -5.828 -7.707 1 96.06 206 TRP A CA 1
ATOM 1575 C C . TRP A 1 206 ? -6.902 -4.914 -7.613 1 96.06 206 TRP A C 1
ATOM 1577 O O . TRP A 1 206 ? -7.254 -4.449 -6.527 1 96.06 206 TRP A O 1
ATOM 1587 N N . LYS A 1 207 ? -7.594 -4.664 -8.711 1 95.38 207 LYS A N 1
ATOM 1588 C CA . LYS A 1 207 ? -8.719 -3.727 -8.719 1 95.38 207 LYS A CA 1
ATOM 1589 C C . LYS A 1 207 ? -10.039 -4.449 -8.484 1 95.38 207 LYS A C 1
ATOM 1591 O O . LYS A 1 207 ? -10.383 -5.379 -9.211 1 95.38 207 LYS A O 1
ATOM 1596 N N . ALA A 1 208 ? -10.789 -3.984 -7.504 1 96.56 208 ALA A N 1
ATOM 1597 C CA . ALA A 1 208 ? -12.094 -4.582 -7.211 1 96.56 208 ALA A CA 1
ATOM 1598 C C . ALA A 1 208 ? -13.07 -4.348 -8.352 1 96.56 208 ALA A C 1
ATOM 1600 O O . ALA A 1 208 ? -13.109 -3.262 -8.938 1 96.56 208 ALA A O 1
ATOM 1601 N N . ARG A 1 209 ? -13.82 -5.332 -8.672 1 95.12 209 ARG A N 1
ATOM 1602 C CA . ARG A 1 209 ? -14.953 -5.141 -9.57 1 95.12 209 ARG A CA 1
ATOM 1603 C C . ARG A 1 209 ? -16.141 -4.531 -8.836 1 95.12 209 ARG A C 1
ATOM 1605 O O . ARG A 1 209 ? -16.5 -4.977 -7.738 1 95.12 209 ARG A O 1
ATOM 1612 N N . ARG A 1 210 ? -16.859 -3.615 -9.398 1 95.31 210 ARG A N 1
ATOM 1613 C CA . ARG A 1 210 ? -17.969 -2.902 -8.781 1 95.31 210 ARG A CA 1
ATOM 1614 C C . ARG A 1 210 ? -19.297 -3.607 -9.062 1 95.31 210 ARG A C 1
ATOM 1616 O O . ARG A 1 210 ? -19.438 -4.289 -10.078 1 95.31 210 ARG A O 1
ATOM 1623 N N . LEU A 1 211 ? -20.156 -3.359 -8.172 1 96.5 211 LEU A N 1
ATOM 1624 C CA . LEU A 1 211 ? -21.531 -3.812 -8.391 1 96.5 211 LEU A CA 1
ATOM 1625 C C . LEU A 1 211 ? -22.328 -2.787 -9.195 1 96.5 211 LEU A C 1
ATOM 1627 O O . LEU A 1 211 ? -23.375 -3.109 -9.766 1 96.5 211 LEU A O 1
ATOM 1631 N N . ASN A 1 212 ? -21.844 -1.517 -9.195 1 95.62 212 ASN A N 1
ATOM 1632 C CA . ASN A 1 212 ? -22.5 -0.39 -9.844 1 95.62 212 ASN A CA 1
ATOM 1633 C C . ASN A 1 212 ? -23.891 -0.138 -9.25 1 95.62 212 ASN A C 1
ATOM 1635 O O . ASN A 1 212 ? -24.859 0.001 -9.984 1 95.62 212 ASN A O 1
ATOM 1639 N N . VAL A 1 213 ? -24.016 -0.19 -7.965 1 97.19 213 VAL A N 1
ATOM 1640 C CA . VAL A 1 213 ? -25.234 0.135 -7.227 1 97.19 213 VAL A CA 1
ATOM 1641 C C . VAL A 1 213 ? -24.969 1.312 -6.289 1 97.19 213 VAL A C 1
ATOM 1643 O O . VAL A 1 213 ? -23.828 1.61 -5.965 1 97.19 213 VAL A O 1
ATOM 1646 N N . LYS A 1 214 ? -26.047 1.956 -5.93 1 97.69 214 LYS A N 1
ATOM 1647 C CA . LYS A 1 214 ? -25.938 3.051 -4.969 1 97.69 214 LYS A CA 1
ATOM 1648 C C . LYS A 1 214 ? -25.422 2.549 -3.625 1 97.69 214 LYS A C 1
ATOM 1650 O O . LYS A 1 214 ? -25.812 1.473 -3.166 1 97.69 214 LYS A O 1
ATOM 1655 N N . GLY A 1 215 ? -24.438 3.266 -3.031 1 98.31 215 GLY A N 1
ATOM 1656 C CA . GLY A 1 215 ? -24.031 2.986 -1.665 1 98.31 215 GLY A CA 1
ATOM 1657 C C . GLY A 1 215 ? -22.672 2.328 -1.574 1 98.31 215 GLY A C 1
ATOM 1658 O O . GLY A 1 215 ? -22.156 2.102 -0.476 1 98.31 215 GLY A O 1
ATOM 1659 N N . GLU A 1 216 ? -21.984 2.051 -2.637 1 97.88 216 GLU A N 1
ATOM 1660 C CA . GLU A 1 216 ? -20.719 1.307 -2.639 1 97.88 216 GLU A CA 1
ATOM 1661 C C . GLU A 1 216 ? -19.609 2.096 -1.952 1 97.88 216 GLU A C 1
ATOM 1663 O O . GLU A 1 216 ? -18.625 1.518 -1.49 1 97.88 216 GLU A O 1
ATOM 1668 N N . SER A 1 217 ? -19.766 3.408 -1.869 1 97.94 217 SER A N 1
ATOM 1669 C CA . SER A 1 217 ? -18.703 4.23 -1.293 1 97.94 217 SER A CA 1
ATOM 1670 C C . SER A 1 217 ? -18.984 4.547 0.172 1 97.94 217 SER A C 1
ATOM 1672 O O . SER A 1 217 ? -18.25 5.309 0.8 1 97.94 217 SER A O 1
ATOM 1674 N N . LEU A 1 218 ? -20.062 3.943 0.721 1 98 218 LEU A N 1
ATOM 1675 C CA . LEU A 1 218 ? -20.406 4.211 2.113 1 98 218 LEU A CA 1
ATOM 1676 C C . LEU A 1 218 ? -19.297 3.719 3.049 1 98 218 LEU A C 1
ATOM 1678 O O . LEU A 1 218 ? -18.516 2.836 2.686 1 98 218 LEU A O 1
ATOM 1682 N N . GLY A 1 219 ? -19.25 4.277 4.234 1 96.94 219 GLY A N 1
ATOM 1683 C CA . GLY A 1 219 ? -18.203 3.99 5.203 1 96.94 219 GLY A CA 1
ATOM 1684 C C . GLY A 1 219 ? -18.25 2.564 5.719 1 96.94 219 GLY A C 1
ATOM 1685 O O . GLY A 1 219 ? -17.219 2.012 6.109 1 96.94 219 GLY A O 1
ATOM 1686 N N . ASN A 1 220 ? -19.422 1.977 5.742 1 97.62 220 ASN A N 1
ATOM 1687 C CA . ASN A 1 220 ? -19.562 0.625 6.27 1 97.62 220 ASN A CA 1
ATOM 1688 C C . ASN A 1 220 ? -19.484 -0.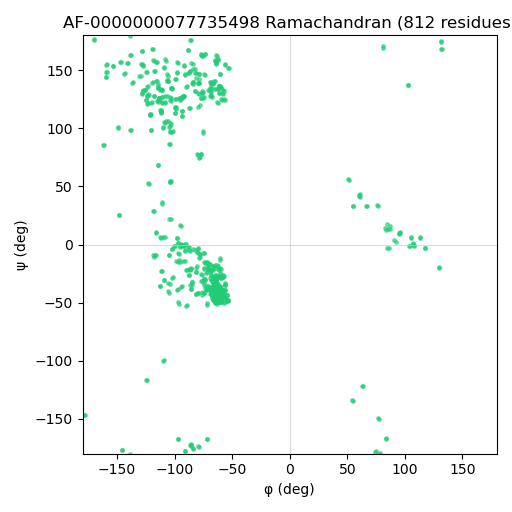422 5.164 1 97.62 220 ASN A C 1
ATOM 1690 O O . ASN A 1 220 ? -19.938 -1.558 5.344 1 97.62 220 ASN A O 1
ATOM 1694 N N . VAL A 1 221 ? -19 -0.051 4.004 1 98.44 221 VAL A N 1
ATOM 1695 C CA . VAL A 1 221 ? -18.859 -0.949 2.859 1 98.44 221 VAL A CA 1
ATOM 1696 C C . VAL A 1 221 ? -17.375 -1.133 2.518 1 98.44 221 VAL A C 1
ATOM 1698 O O . VAL A 1 221 ? -16.578 -0.202 2.658 1 98.44 221 VAL A O 1
ATOM 1701 N N . ALA A 1 222 ? -16.938 -2.309 2.158 1 98.19 222 ALA A N 1
ATOM 1702 C CA . ALA A 1 222 ? -15.57 -2.594 1.73 1 98.19 222 ALA A CA 1
ATOM 1703 C C . ALA A 1 222 ? -15.555 -3.592 0.577 1 98.19 222 ALA A C 1
ATOM 1705 O O . ALA A 1 222 ? -16.531 -4.305 0.348 1 98.19 222 ALA A O 1
ATOM 1706 N N . TYR A 1 223 ? -14.516 -3.568 -0.183 1 98.44 223 TYR A N 1
ATOM 1707 C CA . TYR A 1 223 ? -14.273 -4.609 -1.175 1 98.44 223 TYR A CA 1
ATOM 1708 C C . TYR A 1 223 ? -13.445 -5.746 -0.585 1 98.44 223 TYR A C 1
ATOM 1710 O O . TYR A 1 223 ? -12.539 -5.508 0.223 1 98.44 223 TYR A O 1
ATOM 1718 N N . ALA A 1 224 ? -13.711 -6.953 -1.043 1 98.31 224 ALA A N 1
ATOM 1719 C CA . ALA A 1 224 ? -13.023 -8.148 -0.544 1 98.31 224 ALA A CA 1
ATOM 1720 C C . ALA A 1 224 ? -11.516 -8.023 -0.704 1 98.31 224 ALA A C 1
ATOM 1722 O O . ALA A 1 224 ? -10.758 -8.336 0.219 1 98.31 224 ALA A O 1
ATOM 1723 N N . VAL A 1 225 ? -11.062 -7.562 -1.812 1 97.25 225 VAL A N 1
ATOM 1724 C CA . VAL A 1 225 ? -9.633 -7.484 -2.125 1 97.25 225 VAL A CA 1
ATOM 1725 C C . VAL A 1 225 ? -8.953 -6.488 -1.188 1 97.25 225 VAL A C 1
ATOM 1727 O O . VAL A 1 225 ? -7.793 -6.672 -0.817 1 97.25 225 VAL A O 1
ATOM 1730 N N . ASP A 1 226 ? -9.703 -5.449 -0.71 1 97.5 226 ASP A N 1
ATOM 1731 C CA . ASP A 1 226 ? -9.172 -4.469 0.232 1 97.5 226 ASP A CA 1
ATOM 1732 C C . ASP A 1 226 ? -9.172 -5.023 1.655 1 97.5 226 ASP A C 1
ATOM 1734 O O . ASP A 1 226 ? -8.188 -4.875 2.381 1 97.5 226 ASP A O 1
ATOM 1738 N N . TYR A 1 227 ? -10.258 -5.711 2.004 1 98.25 227 TYR A N 1
ATOM 1739 C CA . TYR A 1 227 ? -10.453 -6.25 3.348 1 98.25 227 TYR A CA 1
ATOM 1740 C C . TYR A 1 227 ? -9.422 -7.328 3.652 1 98.25 227 TYR A C 1
ATOM 1742 O O . TYR A 1 227 ? -8.812 -7.332 4.727 1 98.25 227 TYR A O 1
ATOM 1750 N N . LEU A 1 228 ? -9.141 -8.172 2.705 1 97.94 228 LEU A N 1
ATOM 1751 C CA . LEU A 1 228 ? -8.328 -9.359 2.955 1 97.94 228 LEU A CA 1
ATOM 1752 C C . LEU A 1 228 ? -6.859 -8.984 3.104 1 97.94 228 LEU A C 1
ATOM 1754 O O . LEU A 1 228 ? -6.066 -9.766 3.631 1 97.94 228 LEU A O 1
ATOM 1758 N N . GLN A 1 229 ? -6.461 -7.832 2.6 1 96.5 229 GLN A N 1
ATOM 1759 C CA . GLN A 1 229 ? -5.066 -7.418 2.713 1 96.5 229 GLN A CA 1
ATOM 1760 C C . GLN A 1 229 ? -4.629 -7.355 4.172 1 96.5 229 GLN A C 1
ATOM 1762 O O . GLN A 1 229 ? -3.504 -7.734 4.504 1 96.5 229 GLN A O 1
ATOM 1767 N N . ASN A 1 230 ? -5.492 -6.875 5.047 1 95.06 230 ASN A N 1
ATOM 1768 C CA . ASN A 1 230 ? -5.277 -6.789 6.488 1 95.06 230 ASN A CA 1
ATOM 1769 C C . ASN A 1 230 ? -6.594 -6.625 7.242 1 95.06 230 ASN A C 1
ATOM 1771 O O . ASN A 1 230 ? -6.902 -5.539 7.73 1 95.06 230 ASN A O 1
ATOM 1775 N N . PRO A 1 231 ? -7.207 -7.656 7.523 1 96.62 231 PRO A N 1
ATOM 1776 C CA . PRO A 1 231 ? -8.539 -7.641 8.125 1 96.62 231 PRO A CA 1
ATOM 1777 C C . PRO A 1 231 ? -8.562 -6.98 9.5 1 96.62 231 PRO A C 1
ATOM 1779 O O . PRO A 1 231 ? -9.594 -6.449 9.922 1 96.62 231 PRO A O 1
ATOM 1782 N N . GLU A 1 232 ? -7.434 -6.898 10.156 1 94.62 232 GLU A N 1
ATOM 1783 C CA . GLU A 1 232 ? -7.375 -6.453 11.539 1 94.62 232 GLU A CA 1
ATOM 1784 C C . GLU A 1 232 ? -7.625 -4.953 11.648 1 94.62 232 GLU A C 1
ATOM 1786 O O . GLU A 1 232 ? -7.91 -4.445 12.734 1 94.62 232 GLU A O 1
ATOM 1791 N N . VAL A 1 233 ? -7.559 -4.23 10.57 1 95 233 VAL A N 1
ATOM 1792 C CA . VAL A 1 233 ? -7.676 -2.779 10.664 1 95 233 VAL A CA 1
ATOM 1793 C C . VAL A 1 233 ? -9.133 -2.365 10.438 1 95 233 VAL A C 1
ATOM 1795 O O . VAL A 1 233 ? -9.453 -1.175 10.461 1 95 233 VAL A O 1
ATOM 1798 N N . TYR A 1 234 ? -10.039 -3.281 10.219 1 95.06 234 TYR A N 1
ATOM 1799 C CA . TYR A 1 234 ? -11.453 -3.004 10 1 95.06 234 TYR A CA 1
ATOM 1800 C C . TYR A 1 234 ? -12.258 -3.23 11.273 1 95.06 234 TYR A C 1
ATOM 1802 O O . TYR A 1 234 ? -11.969 -4.156 12.039 1 95.06 234 TYR A O 1
ATOM 1810 N N . GLU A 1 235 ? -13.203 -2.402 11.477 1 93.25 235 GLU A N 1
ATOM 1811 C CA . GLU A 1 235 ? -14.242 -2.613 12.484 1 93.25 235 GLU A CA 1
ATOM 1812 C C . GLU A 1 235 ? -15.539 -3.104 11.852 1 93.25 235 GLU A C 1
ATOM 1814 O O . GLU A 1 235 ? -16.391 -2.299 11.469 1 93.25 235 GLU A O 1
ATOM 1819 N N . LEU A 1 236 ? -15.742 -4.367 11.883 1 96.81 236 LEU A N 1
ATOM 1820 C CA . LEU A 1 236 ? -16.812 -4.961 11.102 1 96.81 236 LEU A CA 1
ATOM 1821 C C . LEU A 1 236 ? -18.141 -4.91 11.859 1 96.81 236 LEU A C 1
ATOM 1823 O O . LEU A 1 236 ? -19.203 -4.863 11.25 1 96.81 236 LEU A O 1
ATOM 1827 N N . GLY A 1 237 ? -18.109 -5.008 13.227 1 96.81 237 GLY A N 1
ATOM 1828 C CA . GLY A 1 237 ? -19.312 -5.199 14.023 1 96.81 237 GLY A CA 1
ATOM 1829 C C . GLY A 1 237 ? -19.75 -6.648 14.117 1 96.81 237 GLY A C 1
ATOM 1830 O O . GLY A 1 237 ? -18.984 -7.555 13.789 1 96.81 237 GLY A O 1
ATOM 1831 N N . ASP A 1 238 ? -20.953 -6.871 14.594 1 97.94 238 ASP A N 1
ATOM 1832 C CA . ASP A 1 238 ? -21.438 -8.211 14.914 1 97.94 238 ASP A CA 1
ATOM 1833 C C . ASP A 1 238 ? -22.031 -8.891 13.68 1 97.94 238 ASP A C 1
ATOM 1835 O O . ASP A 1 238 ? -21.906 -10.102 13.516 1 97.94 238 ASP A O 1
ATOM 1839 N N . ARG A 1 239 ? -22.719 -8.203 12.836 1 98.44 239 ARG A N 1
ATOM 1840 C CA . ARG A 1 239 ? -23.422 -8.742 11.68 1 98.44 239 ARG A CA 1
ATOM 1841 C C . ARG A 1 239 ? -22.766 -8.281 10.375 1 98.44 239 ARG A C 1
ATOM 1843 O O . ARG A 1 239 ? -22.719 -7.086 10.086 1 98.44 239 ARG A O 1
ATOM 1850 N N . VAL A 1 240 ? -22.188 -9.18 9.57 1 98.88 240 VAL A N 1
ATOM 1851 C CA . VAL A 1 240 ? -21.469 -8.867 8.344 1 98.88 240 VAL A CA 1
ATOM 1852 C C . VAL A 1 240 ? -22.172 -9.516 7.148 1 98.88 240 VAL A C 1
ATOM 1854 O O . VAL A 1 240 ? -22.5 -10.703 7.191 1 98.88 240 VAL A O 1
ATOM 1857 N N . ALA A 1 241 ? -22.469 -8.758 6.148 1 98.88 241 ALA A N 1
ATOM 1858 C CA . ALA A 1 241 ? -23 -9.25 4.875 1 98.88 241 ALA A CA 1
ATOM 1859 C C . ALA A 1 241 ? -21.891 -9.344 3.83 1 98.88 241 ALA A C 1
ATOM 1861 O O . ALA A 1 241 ? -21.172 -8.375 3.59 1 98.88 241 ALA A O 1
ATOM 1862 N N . VAL A 1 242 ? -21.703 -10.484 3.234 1 98.88 242 VAL A N 1
ATOM 1863 C CA . VAL A 1 242 ? -20.734 -10.695 2.16 1 98.88 242 VAL A CA 1
ATOM 1864 C C . VAL A 1 242 ? -21.469 -10.945 0.846 1 98.88 242 VAL A C 1
ATOM 1866 O O . VAL A 1 242 ? -22.281 -11.859 0.75 1 98.88 242 VAL A O 1
ATOM 1869 N N . ILE A 1 243 ? -21.188 -10.117 -0.119 1 98.69 243 ILE A N 1
ATOM 1870 C CA . ILE A 1 243 ? -21.859 -10.25 -1.409 1 98.69 243 ILE A CA 1
ATOM 1871 C C . ILE A 1 243 ? -20.953 -10.984 -2.391 1 98.69 243 ILE A C 1
ATOM 1873 O O . ILE A 1 243 ? -19.875 -10.484 -2.75 1 98.69 243 ILE A O 1
ATOM 1877 N N . GLY A 1 244 ? -21.312 -12.07 -2.84 1 96.75 244 GLY A N 1
ATOM 1878 C CA . GLY A 1 244 ? -20.547 -12.953 -3.709 1 96.75 244 GLY A CA 1
ATOM 1879 C C . GLY A 1 244 ? -20.547 -14.391 -3.236 1 96.75 244 GLY A C 1
ATOM 1880 O O . GLY A 1 244 ? -20.984 -14.688 -2.125 1 96.75 244 GLY A O 1
ATOM 1881 N N . ALA A 1 245 ? -20.062 -15.336 -4.141 1 94.38 245 ALA A N 1
ATOM 1882 C CA . ALA A 1 245 ? -20.031 -16.734 -3.693 1 94.38 245 ALA A CA 1
ATOM 1883 C C . ALA A 1 245 ? -18.875 -17.484 -4.32 1 94.38 245 ALA A C 1
ATOM 1885 O O . ALA A 1 245 ? -18.969 -18.688 -4.57 1 94.38 245 ALA A O 1
ATOM 1886 N N . GLY A 1 246 ? -17.875 -16.812 -4.688 1 95.56 246 GLY A N 1
ATOM 1887 C CA . GLY A 1 246 ? -16.641 -17.469 -5.07 1 95.56 246 GLY A CA 1
ATOM 1888 C C . GLY A 1 246 ? -15.727 -17.75 -3.889 1 95.56 246 GLY A C 1
ATOM 1889 O O . GLY A 1 246 ? -16.141 -17.594 -2.734 1 95.56 246 GLY A O 1
ATOM 1890 N N . ASN A 1 247 ? -14.531 -18.203 -4.184 1 95.5 247 ASN A N 1
ATOM 1891 C CA . ASN A 1 247 ? -13.57 -18.516 -3.131 1 95.5 247 ASN A CA 1
ATOM 1892 C C . ASN A 1 247 ? -13.219 -17.281 -2.305 1 95.5 247 ASN A C 1
ATOM 1894 O O . ASN A 1 247 ? -12.984 -17.391 -1.099 1 95.5 247 ASN A O 1
ATOM 1898 N N . SER A 1 248 ? -13.148 -16.125 -2.924 1 96.25 248 SER A N 1
ATOM 1899 C CA . SER A 1 248 ? -12.859 -14.883 -2.205 1 96.25 248 SER A CA 1
ATOM 1900 C C . SER A 1 248 ? -13.945 -14.586 -1.173 1 96.25 248 SER A C 1
ATOM 1902 O O . SER A 1 248 ? -13.648 -14.086 -0.084 1 96.25 248 SER A O 1
ATOM 1904 N N . ALA A 1 249 ? -15.195 -14.852 -1.546 1 98.19 249 ALA A N 1
ATOM 1905 C CA . ALA A 1 249 ? -16.297 -14.641 -0.611 1 98.19 249 ALA A CA 1
ATOM 1906 C C . ALA A 1 249 ? -16.156 -15.547 0.606 1 98.19 249 ALA A C 1
ATOM 1908 O O . ALA A 1 249 ? -16.391 -15.117 1.738 1 98.19 249 ALA A O 1
ATOM 1909 N N . MET A 1 250 ? -15.797 -16.797 0.315 1 98.38 250 MET A N 1
ATOM 1910 C CA . MET A 1 250 ? -15.578 -17.734 1.413 1 98.38 250 MET A CA 1
ATOM 1911 C C . MET A 1 250 ? -14.453 -17.266 2.322 1 98.38 250 MET A C 1
ATOM 1913 O O . MET A 1 250 ? -14.57 -17.328 3.549 1 98.38 250 MET A O 1
ATOM 1917 N N . ASP A 1 251 ? -13.383 -16.828 1.695 1 98.25 251 ASP A N 1
ATOM 1918 C CA . ASP A 1 251 ? -12.242 -16.312 2.445 1 98.25 251 ASP A CA 1
ATOM 1919 C C . ASP A 1 251 ? -12.641 -15.133 3.32 1 98.25 251 ASP A C 1
ATOM 1921 O O . ASP A 1 251 ? -12.25 -15.055 4.488 1 98.25 251 ASP A O 1
ATOM 1925 N N . VAL A 1 252 ? -13.391 -14.227 2.766 1 98.69 252 VAL A N 1
ATOM 1926 C CA . VAL A 1 252 ? -13.852 -13.039 3.48 1 98.69 252 VAL A CA 1
ATOM 1927 C C . VAL A 1 252 ? -14.703 -13.453 4.676 1 98.69 252 VAL A C 1
ATOM 1929 O O . VAL A 1 252 ? -14.477 -13 5.801 1 98.69 252 VAL A O 1
ATOM 1932 N N . ALA A 1 253 ? -15.656 -14.328 4.422 1 98.69 253 ALA A N 1
ATOM 1933 C CA . ALA A 1 253 ? -16.609 -14.734 5.453 1 98.69 253 ALA A CA 1
ATOM 1934 C C . ALA A 1 253 ? -15.891 -15.438 6.605 1 98.69 253 ALA A C 1
ATOM 1936 O O . ALA A 1 253 ? -16.109 -15.109 7.773 1 98.69 253 ALA A O 1
ATOM 1937 N N . ARG A 1 254 ? -15.07 -16.359 6.258 1 98.5 254 ARG A N 1
ATOM 1938 C CA . ARG A 1 254 ? -14.367 -17.109 7.289 1 98.5 254 ARG A CA 1
ATOM 1939 C C . ARG A 1 254 ? -13.406 -16.219 8.062 1 98.5 254 ARG A C 1
ATOM 1941 O O . ARG A 1 254 ? -13.188 -16.406 9.258 1 98.5 254 ARG A O 1
ATOM 1948 N N . THR A 1 255 ? -12.797 -15.266 7.375 1 98.69 255 THR A N 1
ATOM 1949 C CA . THR A 1 255 ? -11.938 -14.297 8.047 1 98.69 255 THR A CA 1
ATOM 1950 C C . THR A 1 255 ? -12.742 -13.43 9.008 1 98.69 255 THR A C 1
ATOM 1952 O O . THR A 1 255 ? -12.32 -13.18 10.133 1 98.69 255 THR A O 1
ATOM 1955 N N . ALA A 1 256 ? -13.883 -12.953 8.562 1 98.62 256 ALA A N 1
ATOM 1956 C CA . ALA A 1 256 ? -14.742 -12.117 9.398 1 98.62 256 ALA A CA 1
ATOM 1957 C C . ALA A 1 256 ? -15.117 -12.836 10.695 1 98.62 256 ALA A C 1
ATOM 1959 O O . ALA A 1 256 ? -15.094 -12.242 11.773 1 98.62 256 ALA A O 1
ATOM 1960 N N . VAL A 1 257 ? -15.453 -14.148 10.578 1 98.25 257 VAL A N 1
ATOM 1961 C CA . VAL A 1 257 ? -15.781 -14.953 11.75 1 98.25 257 VAL A CA 1
ATOM 1962 C C . VAL A 1 257 ? -14.594 -14.984 12.703 1 98.25 257 VAL A C 1
ATOM 1964 O O . VAL A 1 257 ? -14.758 -14.797 13.914 1 98.25 257 VAL A O 1
ATOM 1967 N N . ARG A 1 258 ? -13.453 -15.188 12.188 1 97.38 258 ARG A N 1
ATOM 1968 C CA . ARG A 1 258 ? -12.234 -15.297 12.984 1 97.38 258 ARG A CA 1
ATOM 1969 C C . ARG A 1 258 ? -11.844 -13.953 13.578 1 97.38 258 ARG A C 1
ATOM 1971 O O . ARG A 1 258 ? -11.062 -13.891 14.531 1 97.38 258 ARG A O 1
ATOM 1978 N N . MET A 1 259 ? -12.344 -12.875 12.984 1 97.06 259 MET A N 1
ATOM 1979 C CA . MET A 1 259 ? -12.086 -11.539 13.508 1 97.06 259 MET A CA 1
ATOM 1980 C C . MET A 1 259 ? -13.125 -11.164 14.562 1 97.06 259 MET A C 1
ATOM 1982 O O . MET A 1 259 ? -13.094 -10.055 15.102 1 97.06 259 MET A O 1
ATOM 1986 N N . GLY A 1 260 ? -14.133 -12.008 14.789 1 96.38 260 GLY A N 1
ATOM 1987 C CA . GLY A 1 260 ? -14.992 -11.82 15.945 1 96.38 260 GLY A CA 1
ATOM 1988 C C . GLY A 1 260 ? -16.438 -11.539 15.578 1 96.38 260 GLY A C 1
ATOM 1989 O O . GLY A 1 260 ? -17.297 -11.383 16.453 1 96.38 260 GLY A O 1
ATOM 1990 N N . SER A 1 261 ? -16.75 -11.438 14.312 1 97.88 261 SER A N 1
ATOM 1991 C CA . SER A 1 261 ? -18.125 -11.219 13.922 1 97.88 261 SER A CA 1
ATOM 1992 C C . SER A 1 261 ? -18.984 -12.445 14.219 1 97.88 261 SER A C 1
ATOM 1994 O O . SER A 1 261 ? -18.609 -13.57 13.891 1 97.88 261 SER A O 1
ATOM 1996 N N . GLN A 1 262 ? -20.188 -12.242 14.734 1 97.56 262 GLN A N 1
ATOM 1997 C CA . GLN A 1 262 ? -21.016 -13.344 15.219 1 97.56 262 GLN A CA 1
ATOM 1998 C C . GLN A 1 262 ? -21.969 -13.844 14.141 1 97.56 262 GLN A C 1
ATOM 2000 O O . GLN A 1 262 ? -22.297 -15.031 14.086 1 97.56 262 GLN A O 1
ATOM 2005 N N . HIS A 1 263 ? -22.438 -12.938 13.375 1 98.38 263 HIS A N 1
ATOM 2006 C CA . HIS A 1 263 ? -23.406 -13.273 12.336 1 98.38 263 HIS A CA 1
ATOM 2007 C C . HIS A 1 263 ? -22.875 -12.898 10.953 1 98.38 263 HIS A C 1
ATOM 2009 O O . HIS A 1 263 ? -23 -11.742 10.539 1 98.38 263 HIS A O 1
ATOM 2015 N N . VAL A 1 264 ? -22.359 -13.859 10.266 1 98.81 264 VAL A N 1
ATOM 2016 C CA . VAL A 1 264 ? -21.844 -13.625 8.93 1 98.81 264 VAL A CA 1
ATOM 2017 C C . VAL A 1 264 ? -22.688 -14.367 7.898 1 98.81 264 VAL A C 1
ATOM 2019 O O . VAL A 1 264 ? -22.922 -15.57 8.031 1 98.81 264 VAL A O 1
ATOM 2022 N N . THR A 1 265 ? -23.188 -13.656 6.906 1 98.81 265 THR A N 1
ATOM 2023 C CA . THR A 1 265 ? -24.016 -14.258 5.867 1 98.81 265 THR A CA 1
ATOM 2024 C C . THR A 1 265 ? -23.484 -13.906 4.48 1 98.81 265 THR A C 1
ATOM 2026 O O . THR A 1 265 ? -23.188 -12.742 4.199 1 98.81 265 THR A O 1
ATOM 2029 N N . ILE A 1 266 ? -23.312 -14.922 3.643 1 98.75 266 ILE A N 1
ATOM 2030 C CA . ILE A 1 266 ? -22.969 -14.742 2.236 1 98.75 266 ILE A CA 1
ATOM 2031 C C . ILE A 1 266 ? -24.25 -14.68 1.396 1 98.75 266 ILE A C 1
ATOM 2033 O O . ILE A 1 266 ? -25.141 -15.508 1.545 1 98.75 266 ILE A O 1
ATOM 2037 N N . TYR A 1 267 ? -24.359 -13.68 0.612 1 98.56 267 TYR A N 1
ATOM 2038 C CA . TYR A 1 267 ? -25.484 -13.508 -0.295 1 98.56 267 TYR A CA 1
ATOM 2039 C C . TYR A 1 267 ? -25.047 -13.68 -1.746 1 98.56 267 TYR A C 1
ATOM 2041 O O . TYR A 1 267 ? -24.109 -13.023 -2.201 1 98.56 267 TYR A O 1
ATOM 2049 N N . CYS A 1 268 ? -25.734 -14.562 -2.455 1 96.75 268 CYS A N 1
ATOM 2050 C CA . CYS A 1 268 ? -25.422 -14.891 -3.842 1 96.75 268 CYS A CA 1
ATOM 2051 C C . CYS A 1 268 ? -26.594 -14.57 -4.762 1 96.75 268 CYS A C 1
ATOM 2053 O O . CYS A 1 268 ? -27.734 -14.82 -4.414 1 96.75 268 CYS A O 1
ATOM 2055 N N . ARG A 1 269 ? -26.266 -14.023 -5.918 1 95.38 269 ARG A N 1
ATOM 2056 C CA . ARG A 1 269 ? -27.328 -13.648 -6.859 1 95.38 269 ARG A CA 1
ATOM 2057 C C . ARG A 1 269 ? -27.875 -14.883 -7.574 1 95.38 269 ARG A C 1
ATOM 2059 O O . ARG A 1 269 ? -29 -14.859 -8.07 1 95.38 269 ARG A O 1
ATOM 2066 N N . GLY A 1 270 ? -27.062 -15.891 -7.672 1 94.31 270 GLY A N 1
ATOM 2067 C CA . GLY A 1 270 ? -27.469 -17.109 -8.359 1 94.31 270 GLY A CA 1
ATOM 2068 C C . GLY A 1 270 ? -27.969 -18.188 -7.414 1 94.31 270 GLY A C 1
ATOM 2069 O O . GLY A 1 270 ? -28.281 -17.906 -6.254 1 94.31 270 GLY A O 1
ATOM 2070 N N . GLN A 1 271 ? -28.094 -19.422 -7.992 1 94.31 271 GLN A N 1
ATOM 2071 C CA . GLN A 1 271 ? -28.672 -20.531 -7.227 1 94.31 271 GLN A CA 1
ATOM 2072 C C . GLN A 1 271 ? -27.578 -21.469 -6.715 1 94.31 271 GLN A C 1
ATOM 2074 O O . GLN A 1 271 ? -27.875 -22.438 -6.008 1 94.31 271 GLN A O 1
ATOM 2079 N N . LYS A 1 272 ? -26.391 -21.188 -7.094 1 93.12 272 LYS A N 1
ATOM 2080 C CA . LYS A 1 272 ? -25.266 -22.031 -6.691 1 93.12 272 LYS A CA 1
ATOM 2081 C C . LYS A 1 272 ? -24.016 -21.203 -6.434 1 93.12 272 LYS A C 1
ATOM 2083 O O . LYS A 1 272 ? -23.828 -20.156 -7.062 1 93.12 272 LYS A O 1
ATOM 2088 N N . ALA A 1 273 ? -23.266 -21.703 -5.484 1 93.88 273 ALA A N 1
ATOM 2089 C CA . ALA A 1 273 ? -21.969 -21.062 -5.223 1 93.88 273 ALA A CA 1
ATOM 2090 C C . ALA A 1 273 ? -20.922 -21.547 -6.207 1 93.88 273 ALA A C 1
ATOM 2092 O O . ALA A 1 273 ? -20.906 -22.719 -6.598 1 93.88 273 ALA A O 1
ATOM 2093 N N . ARG A 1 274 ? -20.016 -20.688 -6.543 1 92.12 274 ARG A N 1
ATOM 2094 C CA . ARG A 1 274 ? -18.953 -21 -7.5 1 92.12 274 ARG A CA 1
ATOM 2095 C C . ARG A 1 274 ? -17.688 -21.453 -6.785 1 92.12 274 ARG A C 1
ATOM 2097 O O . ARG A 1 274 ? -16.766 -21.984 -7.414 1 92.12 274 ARG A O 1
ATOM 2104 N N . ALA A 1 275 ? -17.609 -21.219 -5.492 1 94.69 275 ALA A N 1
ATOM 2105 C CA . ALA A 1 275 ? -16.438 -21.609 -4.699 1 94.69 275 ALA A CA 1
ATOM 2106 C C . ALA A 1 275 ? -16.25 -23.109 -4.719 1 94.69 275 ALA A C 1
ATOM 2108 O O . ALA A 1 275 ? -17.172 -23.859 -5.031 1 94.69 275 ALA A O 1
ATOM 2109 N N . SER A 1 276 ? -14.984 -23.5 -4.406 1 93.25 276 SER A N 1
ATOM 2110 C CA . SER A 1 276 ? -14.734 -24.938 -4.273 1 93.25 276 SER A CA 1
ATOM 2111 C C . SER A 1 276 ? -15.578 -25.547 -3.162 1 93.25 276 SER A C 1
ATOM 2113 O O . SER A 1 276 ? -15.867 -24.891 -2.16 1 93.25 276 SER A O 1
ATOM 2115 N N . GLN A 1 277 ? -15.961 -26.781 -3.381 1 92.06 277 GLN A N 1
ATOM 2116 C CA . GLN A 1 277 ? -16.828 -27.453 -2.416 1 92.06 277 GLN A CA 1
ATOM 2117 C C . GLN A 1 277 ? -16.172 -27.5 -1.035 1 92.06 277 GLN A C 1
ATOM 2119 O O . GLN A 1 277 ? -16.844 -27.312 -0.02 1 92.06 277 GLN A O 1
ATOM 2124 N N . ARG A 1 278 ? -14.969 -27.719 -1.022 1 91.81 278 ARG A N 1
ATOM 2125 C CA . ARG A 1 278 ? -14.227 -27.766 0.237 1 91.81 278 ARG A CA 1
ATOM 2126 C C . ARG A 1 278 ? -14.367 -26.438 0.994 1 91.81 278 ARG A C 1
ATOM 2128 O O . ARG A 1 278 ? -14.602 -26.438 2.203 1 91.81 278 ARG A O 1
ATOM 2135 N N . GLU A 1 279 ? -14.18 -25.344 0.299 1 94.5 279 GLU A N 1
ATOM 2136 C CA . GLU A 1 279 ? -14.273 -24.031 0.922 1 94.5 279 GLU A CA 1
ATOM 2137 C C . GLU A 1 279 ? -15.695 -23.75 1.389 1 94.5 279 GLU A C 1
ATOM 2139 O O . GLU A 1 279 ? -15.898 -23.109 2.424 1 94.5 279 GLU A O 1
ATOM 2144 N N . ILE A 1 280 ? -16.656 -24.219 0.639 1 96.44 280 ILE A N 1
ATOM 2145 C CA . ILE A 1 280 ? -18.062 -24.062 1.04 1 96.44 280 ILE A CA 1
ATOM 2146 C C . ILE A 1 280 ? -18.312 -24.828 2.342 1 96.44 280 ILE A C 1
ATOM 2148 O O . ILE A 1 280 ? -18.891 -24.281 3.283 1 96.44 280 ILE A O 1
ATOM 2152 N N . ASP A 1 281 ? -17.797 -26.016 2.381 1 96.12 281 ASP A N 1
ATOM 2153 C CA . ASP A 1 281 ? -18 -26.859 3.557 1 96.12 281 ASP A CA 1
ATOM 2154 C C . ASP A 1 281 ? -17.391 -26.234 4.801 1 96.12 281 ASP A C 1
ATOM 2156 O O . ASP A 1 281 ? -18 -26.203 5.863 1 96.12 281 ASP A O 1
ATOM 2160 N N . TYR A 1 282 ? -16.188 -25.75 4.637 1 95.44 282 TYR A N 1
ATOM 2161 C CA . TYR A 1 282 ? -15.508 -25.109 5.758 1 95.44 282 TYR A CA 1
ATOM 2162 C C . TYR A 1 282 ? -16.25 -23.859 6.191 1 95.44 282 TYR A C 1
ATOM 2164 O O . TYR A 1 282 ? -16.344 -23.562 7.387 1 95.44 282 TYR A O 1
ATOM 2172 N N . THR A 1 283 ? -16.75 -23.156 5.266 1 97.69 283 THR A N 1
ATOM 2173 C CA . THR A 1 283 ? -17.484 -21.922 5.543 1 97.69 283 THR A CA 1
ATOM 2174 C C . THR A 1 283 ? -18.75 -22.203 6.352 1 97.69 283 THR A C 1
ATOM 2176 O O . THR A 1 283 ? -19.016 -21.531 7.348 1 97.69 283 THR A O 1
ATOM 2179 N N . LEU A 1 284 ? -19.469 -23.234 5.953 1 97.75 284 LEU A N 1
ATOM 2180 C CA . LEU A 1 284 ? -20.672 -23.656 6.668 1 97.75 284 LEU A CA 1
ATOM 2181 C C . LEU A 1 284 ? -20.312 -24.172 8.055 1 97.75 284 LEU A C 1
ATOM 2183 O O . LEU A 1 284 ? -21.016 -23.875 9.031 1 97.75 284 LEU A O 1
ATOM 2187 N N . ALA A 1 285 ? -19.234 -24.891 8.078 1 97.5 285 ALA A N 1
ATOM 2188 C CA . ALA A 1 285 ? -18.797 -25.438 9.352 1 97.5 285 ALA A CA 1
ATOM 2189 C C . ALA A 1 285 ? -18.438 -24.312 10.336 1 97.5 285 ALA A C 1
ATOM 2191 O O . ALA A 1 285 ? -18.578 -24.484 11.547 1 97.5 285 ALA A O 1
ATOM 2192 N N . ASP A 1 286 ? -18 -23.156 9.844 1 97.19 286 ASP A N 1
ATOM 2193 C CA . ASP A 1 286 ? -17.625 -22.016 10.672 1 97.19 286 ASP A CA 1
ATOM 2194 C C . ASP A 1 286 ? -18.859 -21.25 11.133 1 97.19 286 ASP A C 1
ATOM 2196 O O . ASP A 1 286 ? -18.75 -20.25 11.852 1 97.19 286 ASP A O 1
ATOM 2200 N N . GLY A 1 287 ? -20 -21.672 10.656 1 97.75 287 GLY A N 1
ATOM 2201 C CA . GLY A 1 287 ? -21.25 -21.062 11.117 1 97.75 287 GLY A CA 1
ATOM 2202 C C . GLY A 1 287 ? -21.75 -19.953 10.188 1 97.75 287 GLY A C 1
ATOM 2203 O O . GLY A 1 287 ? -22.672 -19.219 10.539 1 97.75 287 GLY A O 1
ATOM 2204 N N . VAL A 1 288 ? -21.156 -19.844 9.062 1 98.44 288 VAL A N 1
ATOM 2205 C CA . VAL A 1 288 ? -21.562 -18.844 8.086 1 98.44 288 VAL A CA 1
ATOM 2206 C C . VAL A 1 288 ? -22.797 -19.328 7.336 1 98.44 288 VAL A C 1
ATOM 2208 O O . VAL A 1 288 ? -22.906 -20.5 6.984 1 98.44 288 VAL A O 1
ATOM 2211 N N . GLU A 1 289 ? -23.688 -18.453 7.113 1 98.31 289 GLU A N 1
ATOM 2212 C CA . GLU A 1 289 ? -24.875 -18.766 6.328 1 98.31 289 GLU A CA 1
ATOM 2213 C C . GLU A 1 289 ? -24.719 -18.312 4.879 1 98.31 289 GLU A C 1
ATOM 2215 O O . GLU A 1 289 ? -24.031 -17.328 4.602 1 98.31 289 GLU A O 1
ATOM 2220 N N . ILE A 1 290 ? -25.344 -19.094 3.979 1 98.31 290 ILE A N 1
ATOM 2221 C CA . ILE A 1 290 ? -25.359 -18.719 2.566 1 98.31 290 ILE A CA 1
ATOM 2222 C C . ILE A 1 290 ? -26.797 -18.625 2.066 1 98.31 290 ILE A C 1
ATOM 2224 O O . ILE A 1 290 ? -27.578 -19.562 2.227 1 98.31 290 ILE A O 1
ATOM 2228 N N . GLU A 1 291 ? -27.109 -17.5 1.599 1 98.12 291 GLU A N 1
ATOM 2229 C CA . GLU A 1 291 ? -28.422 -17.281 1.006 1 98.12 291 GLU A CA 1
ATOM 2230 C C . GLU A 1 291 ? -28.328 -17.078 -0.502 1 98.12 291 GLU A C 1
ATOM 2232 O O . GLU A 1 291 ? -27.484 -16.297 -0.972 1 98.12 291 GLU A O 1
ATOM 2237 N N . TYR A 1 292 ? -29.188 -17.781 -1.239 1 97.25 292 TYR A N 1
ATOM 2238 C CA . TYR A 1 292 ? -29.109 -17.781 -2.697 1 97.25 292 TYR A CA 1
ATOM 2239 C C . TYR A 1 292 ? -30.266 -16.984 -3.297 1 97.25 292 TYR A C 1
ATOM 2241 O O . TYR A 1 292 ? -31.25 -16.688 -2.609 1 97.25 292 TYR A O 1
ATOM 2249 N N . GLY A 1 293 ? -30.078 -16.547 -4.574 1 97.19 293 GLY A N 1
ATOM 2250 C CA . GLY A 1 293 ? -31.141 -15.945 -5.355 1 97.19 293 GLY A CA 1
ATOM 2251 C C . GLY A 1 293 ? -31.438 -14.516 -4.945 1 97.19 293 GLY A C 1
ATOM 2252 O O . GLY A 1 293 ? -32.594 -14.102 -4.926 1 97.19 293 GLY A O 1
ATOM 2253 N N . LEU A 1 294 ? -30.484 -13.789 -4.543 1 97.5 294 LEU A N 1
ATOM 2254 C CA . LEU A 1 294 ? -30.672 -12.422 -4.062 1 97.5 294 LEU A CA 1
ATOM 2255 C C . LEU A 1 294 ? -29.859 -11.438 -4.898 1 97.5 294 LEU A C 1
ATOM 2257 O O . LEU A 1 294 ? -28.625 -11.461 -4.863 1 97.5 294 LEU A O 1
ATOM 2261 N N . GLY A 1 295 ? -30.531 -10.602 -5.641 1 97.25 295 GLY A N 1
ATOM 2262 C CA . GLY A 1 295 ? -29.875 -9.539 -6.379 1 97.25 295 GLY A CA 1
ATOM 2263 C C . GLY A 1 295 ? -29.75 -8.25 -5.582 1 97.25 295 GLY A C 1
ATOM 2264 O O . GLY A 1 295 ? -30.688 -7.852 -4.891 1 97.25 295 GLY A O 1
ATOM 2265 N N . VAL A 1 296 ? -28.625 -7.617 -5.613 1 97.94 296 VAL A N 1
ATOM 2266 C CA . VAL A 1 296 ? -28.359 -6.418 -4.82 1 97.94 296 VAL A CA 1
ATOM 2267 C C . VAL A 1 296 ? -29.094 -5.223 -5.441 1 97.94 296 VAL A C 1
ATOM 2269 O O . VAL A 1 296 ? -28.938 -4.949 -6.637 1 97.94 296 VAL A O 1
ATOM 2272 N N . ALA A 1 297 ? -29.875 -4.5 -4.688 1 98.19 297 ALA A N 1
ATOM 2273 C CA . ALA A 1 297 ? -30.562 -3.295 -5.137 1 98.19 297 ALA A CA 1
ATOM 2274 C C . ALA A 1 297 ? -29.797 -2.039 -4.754 1 98.19 297 ALA A C 1
ATOM 2276 O O . ALA A 1 297 ? -29.594 -1.146 -5.582 1 98.19 297 ALA A O 1
ATOM 2277 N N . GLU A 1 298 ? -29.422 -1.972 -3.523 1 98.19 298 GLU A N 1
ATOM 2278 C CA . GLU A 1 298 ? -28.766 -0.816 -2.932 1 98.19 298 GLU A CA 1
ATOM 2279 C C . GLU A 1 298 ? -28.016 -1.203 -1.658 1 98.19 298 GLU A C 1
ATOM 2281 O O . GLU A 1 298 ? -28.344 -2.205 -1.02 1 98.19 298 GLU A O 1
ATOM 2286 N N . LEU A 1 299 ? -26.906 -0.509 -1.379 1 98.62 299 LEU A N 1
ATOM 2287 C CA . LEU A 1 299 ? -26.234 -0.65 -0.095 1 98.62 299 LEU A CA 1
ATOM 2288 C C . LEU A 1 299 ? -26.531 0.541 0.811 1 98.62 299 LEU A C 1
ATOM 2290 O O . LEU A 1 299 ? -26.547 1.686 0.354 1 98.62 299 LEU A O 1
ATOM 2294 N N . THR A 1 300 ? -26.844 0.291 2.074 1 98.25 300 THR A N 1
ATOM 2295 C CA . THR A 1 300 ? -27.203 1.342 3.018 1 98.25 300 THR A CA 1
ATOM 2296 C C . THR A 1 300 ? -26.375 1.231 4.297 1 98.25 300 THR A C 1
ATOM 2298 O O . THR A 1 300 ? -25.719 0.216 4.527 1 98.25 300 THR A O 1
ATOM 2301 N N . PRO A 1 301 ? -26.375 2.273 5.164 1 96.69 301 PRO A N 1
ATOM 2302 C CA . PRO A 1 301 ? -25.656 2.219 6.438 1 96.69 301 PRO A CA 1
ATOM 2303 C C . PRO A 1 301 ? -26.141 1.099 7.348 1 96.69 301 PRO A C 1
ATOM 2305 O O . PRO A 1 301 ? -25.422 0.656 8.242 1 96.69 301 PRO A O 1
ATOM 2308 N N . ASP A 1 302 ? -27.391 0.639 7.082 1 98 302 ASP A N 1
ATOM 2309 C CA . ASP A 1 302 ? -27.984 -0.373 7.949 1 98 302 ASP A CA 1
ATOM 2310 C C . ASP A 1 302 ? -27.859 -1.765 7.332 1 98 302 ASP A C 1
ATOM 2312 O O . ASP A 1 302 ? -28.328 -2.75 7.918 1 98 302 ASP A O 1
ATOM 2316 N N . GLY A 1 303 ? -27.281 -1.886 6.141 1 98.31 303 GLY A N 1
ATOM 2317 C CA . GLY A 1 303 ? -27.141 -3.154 5.441 1 98.31 303 GLY A CA 1
ATOM 2318 C C . GLY A 1 303 ? -27.578 -3.088 3.99 1 98.31 303 GLY A C 1
ATOM 2319 O O . GLY A 1 303 ? -28.078 -2.055 3.531 1 98.31 303 GLY A O 1
ATOM 2320 N N . PRO A 1 304 ? -27.391 -4.148 3.246 1 98.75 304 PRO A N 1
ATOM 2321 C CA . PRO A 1 304 ? -27.781 -4.168 1.833 1 98.75 304 PRO A CA 1
ATOM 2322 C C . PRO A 1 304 ? -29.281 -4.387 1.635 1 98.75 304 PRO A C 1
ATOM 2324 O O . PRO A 1 304 ? -29.922 -5.047 2.455 1 98.75 304 PRO A O 1
ATOM 2327 N N . LEU A 1 305 ? -29.797 -3.797 0.625 1 98.75 305 LEU A N 1
ATOM 2328 C CA . LEU A 1 305 ? -31.125 -4.109 0.105 1 98.75 305 LEU A CA 1
ATOM 2329 C C . LEU A 1 305 ? -31.047 -5.113 -1.037 1 98.75 305 LEU A C 1
ATOM 2331 O O . LEU A 1 305 ? -30.328 -4.895 -2.012 1 98.75 305 LEU A O 1
ATOM 2335 N N . PHE A 1 306 ? -31.781 -6.238 -0.897 1 98.5 306 PHE A N 1
ATOM 2336 C CA . PHE A 1 306 ? -31.766 -7.27 -1.925 1 98.5 306 PHE A CA 1
ATOM 2337 C C . PHE A 1 306 ? -33.156 -7.449 -2.537 1 98.5 306 PHE A C 1
ATOM 2339 O O . PHE A 1 306 ? -34.156 -7.168 -1.892 1 98.5 306 PHE A O 1
ATOM 2346 N N . ARG A 1 307 ? -33.156 -7.82 -3.801 1 98.06 307 ARG A N 1
ATOM 2347 C CA . ARG A 1 307 ? -34.344 -8.305 -4.48 1 98.06 307 ARG A CA 1
ATOM 2348 C C . ARG A 1 307 ? -34.312 -9.82 -4.629 1 98.06 307 ARG A C 1
ATOM 2350 O O . ARG A 1 307 ? -33.344 -10.383 -5.168 1 98.0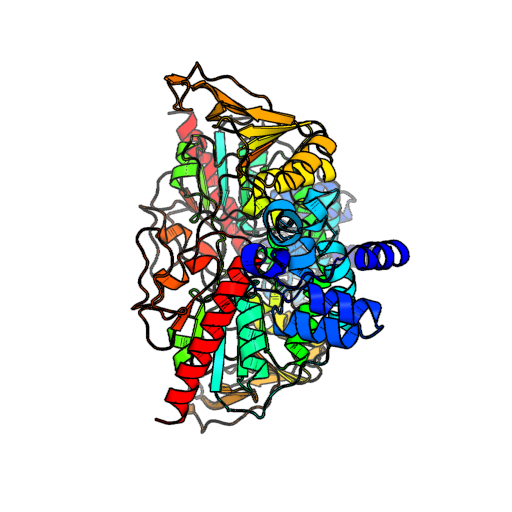6 307 ARG A O 1
ATOM 2357 N N . GLU A 1 308 ? -35.375 -10.438 -4.156 1 97.25 308 GLU A N 1
ATOM 2358 C CA . GLU A 1 308 ? -35.469 -11.883 -4.355 1 97.25 308 GLU A CA 1
ATOM 2359 C C . GLU A 1 308 ? -35.688 -12.219 -5.824 1 97.25 308 GLU A C 1
ATOM 2361 O O . GLU A 1 308 ? -36.562 -11.633 -6.465 1 97.25 308 GLU A O 1
ATOM 2366 N N . ARG A 1 309 ? -34.906 -13.164 -6.219 1 97.06 309 ARG A N 1
ATOM 2367 C CA . ARG A 1 309 ? -35 -13.547 -7.625 1 97.06 309 ARG A CA 1
ATOM 2368 C C . ARG A 1 309 ? -35.719 -14.891 -7.785 1 97.06 309 ARG A C 1
ATOM 2370 O O . ARG A 1 309 ? -35.531 -15.789 -6.957 1 97.06 309 ARG A O 1
ATOM 2377 N N . THR A 1 310 ? -36.531 -14.961 -8.82 1 95.75 310 THR A N 1
ATOM 2378 C CA . THR A 1 310 ? -37.094 -16.234 -9.219 1 95.75 310 THR A CA 1
ATOM 2379 C C . THR A 1 310 ? -36.438 -16.75 -10.5 1 95.75 310 THR A C 1
ATOM 2381 O O . THR A 1 310 ? -36.031 -15.961 -11.344 1 95.75 310 THR A O 1
ATOM 2384 N N . PHE A 1 311 ? -36.344 -18.062 -10.531 1 95.38 311 PHE A N 1
ATOM 2385 C CA . PHE A 1 311 ? -35.625 -18.656 -11.648 1 95.38 311 PHE A CA 1
ATOM 2386 C C . PHE A 1 311 ? -36.5 -19.688 -12.367 1 95.38 311 PHE A C 1
ATOM 2388 O O . PHE A 1 311 ? -37.344 -20.312 -11.75 1 95.38 311 PHE A O 1
ATOM 2395 N N . ASP A 1 312 ? -36.344 -19.844 -13.625 1 94.38 312 ASP A N 1
ATOM 2396 C CA . ASP A 1 312 ? -37 -20.922 -14.352 1 94.38 312 ASP A CA 1
ATOM 2397 C C . ASP A 1 312 ? -36.188 -22.219 -14.258 1 94.38 312 ASP A C 1
ATOM 2399 O O . ASP A 1 312 ? -35.219 -22.297 -13.508 1 94.38 312 ASP A O 1
ATOM 2403 N N . GLU A 1 313 ? -36.656 -23.203 -14.961 1 91.94 313 GLU A N 1
ATOM 2404 C CA . GLU A 1 313 ? -36.062 -24.531 -14.883 1 91.94 313 GLU A CA 1
ATOM 2405 C C . GLU A 1 313 ? -34.625 -24.516 -15.414 1 91.94 313 GLU A C 1
ATOM 2407 O O . GLU A 1 313 ? -33.781 -25.328 -15.008 1 91.94 313 GLU A O 1
ATOM 2412 N N . GLU A 1 314 ? -34.375 -23.547 -16.312 1 91.25 314 GLU A N 1
ATOM 2413 C CA . GLU A 1 314 ? -33.062 -23.484 -16.922 1 91.25 314 GLU A CA 1
ATOM 2414 C C . GLU A 1 314 ? -32.125 -22.578 -16.125 1 91.25 314 GLU A C 1
ATOM 2416 O O . GLU A 1 314 ? -30.953 -22.438 -16.469 1 91.25 314 GLU A O 1
ATOM 2421 N N . GLY A 1 315 ? -32.625 -22.016 -15.039 1 89.31 315 GLY A N 1
ATOM 2422 C CA . GLY A 1 315 ? -31.766 -21.219 -14.18 1 89.31 315 GLY A CA 1
ATOM 2423 C C . GLY A 1 315 ? -31.781 -19.75 -14.539 1 89.31 315 GLY A C 1
ATOM 2424 O O . GLY A 1 315 ? -31.031 -18.953 -13.961 1 89.31 315 GLY A O 1
ATOM 2425 N N . HIS A 1 316 ? -32.594 -19.375 -15.539 1 92.88 316 HIS A N 1
ATOM 2426 C CA . HIS A 1 316 ? -32.719 -17.969 -15.922 1 92.88 316 HIS A CA 1
ATOM 2427 C C . HIS A 1 316 ? -33.625 -17.219 -14.984 1 92.88 316 HIS A C 1
ATOM 2429 O O . HIS A 1 316 ? -34.688 -17.734 -14.57 1 92.88 316 HIS A O 1
ATOM 2435 N N . VAL A 1 317 ? -33.25 -15.961 -14.703 1 93.19 317 VAL A N 1
ATOM 2436 C CA . VAL A 1 317 ? -34.062 -15.133 -13.82 1 93.19 317 VAL A CA 1
ATOM 2437 C C . VAL A 1 317 ? -35.406 -14.789 -14.508 1 93.19 317 VAL A C 1
ATOM 2439 O O . VAL A 1 317 ? -35.406 -14.273 -15.625 1 93.19 317 VAL A O 1
ATOM 2442 N N . THR A 1 318 ? -36.5 -14.969 -13.836 1 94.31 318 THR A N 1
ATOM 2443 C CA . THR A 1 318 ? -37.812 -14.711 -14.406 1 94.31 318 THR A CA 1
ATOM 2444 C C . THR A 1 318 ? -38.438 -13.477 -13.781 1 94.31 318 THR A C 1
ATOM 2446 O O . THR A 1 318 ? -39.281 -12.812 -14.406 1 94.31 318 THR A O 1
ATOM 2449 N N . SER A 1 319 ? -38.125 -13.219 -12.57 1 94.31 319 SER A N 1
ATOM 2450 C CA . SER A 1 319 ? -38.688 -12.055 -11.883 1 94.31 319 SER A CA 1
ATOM 2451 C C . SER A 1 319 ? -37.812 -11.672 -10.68 1 94.31 319 SER A C 1
ATOM 2453 O O . SER A 1 319 ? -37.031 -12.484 -10.188 1 94.31 319 SER A O 1
ATOM 2455 N N . GLU A 1 320 ? -37.875 -10.445 -10.305 1 95.69 320 GLU A N 1
ATOM 2456 C CA . GLU A 1 320 ? -37.281 -9.93 -9.086 1 95.69 320 GLU A CA 1
ATOM 2457 C C . GLU A 1 320 ? -38.281 -9.242 -8.188 1 95.69 320 GLU A C 1
ATOM 2459 O O . GLU A 1 320 ? -39.156 -8.531 -8.68 1 95.69 320 GLU A O 1
ATOM 2464 N N . GLY A 1 321 ? -38.25 -9.492 -6.992 1 96.44 321 GLY A N 1
ATOM 2465 C CA . GLY A 1 321 ? -39.156 -8.891 -6.047 1 96.44 321 GLY A CA 1
ATOM 2466 C C . GLY A 1 321 ? -38.781 -7.48 -5.652 1 96.44 321 GLY A C 1
ATOM 2467 O O . GLY A 1 321 ? -37.938 -6.863 -6.277 1 96.44 321 GLY A O 1
ATOM 2468 N N . GLU A 1 322 ? -39.562 -6.961 -4.672 1 97.25 322 GLU A N 1
ATOM 2469 C CA . GLU A 1 322 ? -39.25 -5.637 -4.129 1 97.25 322 GLU A CA 1
ATOM 2470 C C . GLU A 1 322 ? -38.031 -5.676 -3.23 1 97.25 322 GLU A C 1
ATOM 2472 O O . GLU A 1 322 ? -37.781 -6.676 -2.555 1 97.25 322 GLU A O 1
ATOM 2477 N N . PRO A 1 323 ? -37.281 -4.59 -3.262 1 98.06 323 PRO A N 1
ATOM 2478 C CA . PRO A 1 323 ? -36.094 -4.559 -2.395 1 98.06 323 PRO A CA 1
ATOM 2479 C C . PRO A 1 323 ? -36.438 -4.688 -0.914 1 98.06 323 PRO A C 1
ATOM 2481 O O . PRO A 1 323 ? -37.438 -4.098 -0.456 1 98.06 323 PRO A O 1
ATOM 2484 N N . ALA A 1 324 ? -35.688 -5.473 -0.254 1 98.31 324 ALA A N 1
ATOM 2485 C CA . ALA A 1 324 ? -35.812 -5.652 1.189 1 98.31 324 ALA A CA 1
ATOM 2486 C C . ALA A 1 324 ? -34.469 -5.496 1.894 1 98.31 324 ALA A C 1
ATOM 2488 O O . ALA A 1 324 ? -33.438 -5.938 1.379 1 98.31 324 ALA A O 1
ATOM 2489 N N . LEU A 1 325 ? -34.594 -4.922 3.113 1 98.5 325 LEU A N 1
ATOM 2490 C CA . LEU A 1 325 ? -33.375 -4.691 3.893 1 98.5 325 LEU A CA 1
ATOM 2491 C C . LEU A 1 325 ? -32.906 -5.977 4.574 1 98.5 325 LEU A C 1
ATOM 2493 O O . LEU A 1 325 ? -33.719 -6.68 5.191 1 98.5 325 LEU A O 1
ATOM 2497 N N . TYR A 1 326 ? -31.703 -6.281 4.43 1 98.56 326 TYR A N 1
ATOM 2498 C CA . TYR A 1 326 ? -31 -7.309 5.191 1 98.56 326 TYR A CA 1
ATOM 2499 C C . TYR A 1 326 ? -29.984 -6.688 6.148 1 98.56 326 TYR A C 1
ATOM 2501 O O . TYR A 1 326 ? -28.875 -6.324 5.746 1 98.56 326 TYR A O 1
ATOM 2509 N N . PRO A 1 327 ? -30.375 -6.602 7.398 1 98.5 327 PRO A N 1
ATOM 2510 C CA . PRO A 1 327 ? -29.562 -5.824 8.352 1 98.5 327 PRO A CA 1
ATOM 2511 C C . PRO A 1 327 ? -28.141 -6.348 8.492 1 98.5 327 PRO A C 1
ATOM 2513 O O . PRO A 1 327 ? -27.938 -7.562 8.586 1 98.5 327 PRO A O 1
ATOM 2516 N N . ALA A 1 328 ? -27.156 -5.469 8.477 1 98.69 328 ALA A N 1
ATOM 2517 C CA . ALA A 1 328 ? -25.734 -5.766 8.672 1 98.69 328 ALA A CA 1
ATOM 2518 C C . ALA A 1 328 ? -24.969 -4.516 9.094 1 98.69 328 ALA A C 1
ATOM 2520 O O . ALA A 1 328 ? -25.297 -3.404 8.672 1 98.69 328 ALA A O 1
ATOM 2521 N N . ASP A 1 329 ? -24 -4.699 9.953 1 98.56 329 ASP A N 1
ATOM 2522 C CA . ASP A 1 329 ? -23.125 -3.602 10.375 1 98.56 329 ASP A CA 1
ATOM 2523 C C . ASP A 1 329 ? -22.156 -3.219 9.273 1 98.56 329 ASP A C 1
ATOM 2525 O O . ASP A 1 329 ? -21.812 -2.043 9.109 1 98.56 329 ASP A O 1
ATOM 2529 N N . THR A 1 330 ? -21.641 -4.176 8.562 1 98.62 330 THR A N 1
ATOM 2530 C CA . THR A 1 330 ? -20.703 -3.992 7.465 1 98.62 330 THR A CA 1
ATOM 2531 C C . THR A 1 330 ? -21.078 -4.875 6.277 1 98.62 330 THR A C 1
ATOM 2533 O O . THR A 1 330 ? -21.531 -6.008 6.461 1 98.62 330 THR A O 1
ATOM 2536 N N . THR A 1 331 ? -20.938 -4.301 5.102 1 98.81 331 THR A N 1
ATOM 2537 C CA . THR A 1 331 ? -21.125 -5.047 3.861 1 98.81 331 THR A CA 1
ATOM 2538 C C . THR A 1 331 ? -19.812 -5.156 3.092 1 98.81 331 THR A C 1
ATOM 2540 O O . THR A 1 331 ? -19.156 -4.148 2.832 1 98.81 331 THR A O 1
ATOM 2543 N N . ILE A 1 332 ? -19.406 -6.391 2.783 1 98.81 332 ILE A N 1
ATOM 2544 C CA . ILE A 1 332 ? -18.188 -6.609 2.023 1 98.81 332 ILE A CA 1
ATOM 2545 C C . ILE A 1 332 ? -18.531 -7.195 0.653 1 98.81 332 ILE A C 1
ATOM 2547 O O . ILE A 1 332 ? -19.219 -8.211 0.559 1 98.81 332 ILE A O 1
ATOM 2551 N N . ILE A 1 333 ? -18.047 -6.543 -0.377 1 98.69 333 ILE A N 1
ATOM 2552 C CA . ILE A 1 333 ? -18.328 -6.93 -1.754 1 98.69 333 ILE A CA 1
ATOM 2553 C C . ILE A 1 333 ? -17.234 -7.855 -2.27 1 98.69 333 ILE A C 1
ATOM 2555 O O . ILE A 1 333 ? -16.078 -7.453 -2.373 1 98.69 333 ILE A O 1
ATOM 2559 N N . ALA A 1 334 ? -17.562 -9.07 -2.555 1 97.88 334 ALA A N 1
ATOM 2560 C CA . ALA A 1 334 ? -16.672 -10.062 -3.15 1 97.88 334 ALA A CA 1
ATOM 2561 C C . ALA A 1 334 ? -17.141 -10.453 -4.547 1 97.88 334 ALA A C 1
ATOM 2563 O O . ALA A 1 334 ? -17.516 -11.609 -4.773 1 97.88 334 ALA A O 1
ATOM 2564 N N . ALA A 1 335 ? -17.047 -9.516 -5.496 1 95.44 335 ALA A N 1
ATOM 2565 C CA . ALA A 1 335 ? -17.562 -9.695 -6.852 1 95.44 335 ALA A CA 1
ATOM 2566 C C . ALA A 1 335 ? -16.422 -9.789 -7.863 1 95.44 335 ALA A C 1
ATOM 2568 O O . ALA A 1 335 ? -16.5 -9.234 -8.961 1 95.44 335 ALA A O 1
ATOM 2569 N N . SER A 1 336 ? -15.375 -10.406 -7.449 1 92.75 336 SER A N 1
ATOM 2570 C CA . SER A 1 336 ? -14.203 -10.625 -8.297 1 92.75 336 SER A CA 1
ATOM 2571 C C . SER A 1 336 ? -13.367 -9.359 -8.414 1 92.75 336 SER A C 1
ATOM 2573 O O . SER A 1 336 ? -13.562 -8.398 -7.668 1 92.75 336 SER A O 1
ATOM 2575 N N . GLN A 1 337 ? -12.32 -9.531 -9.164 1 93.75 337 GLN A N 1
ATOM 2576 C CA . GLN A 1 337 ? -11.32 -8.477 -9.328 1 93.75 337 GLN A CA 1
ATOM 2577 C C . GLN A 1 337 ? -10.867 -8.375 -10.781 1 93.75 337 GLN A C 1
ATOM 2579 O O . GLN A 1 337 ? -11.109 -9.289 -11.578 1 93.75 337 GLN A O 1
ATOM 2584 N N . THR A 1 338 ? -10.258 -7.242 -11.062 1 93.56 338 THR A N 1
ATOM 2585 C CA . THR A 1 338 ? -9.664 -7.012 -12.375 1 93.56 338 THR A CA 1
ATOM 2586 C C . THR A 1 338 ? -8.312 -6.316 -12.242 1 93.56 338 THR A C 1
ATOM 2588 O O . THR A 1 338 ? -7.777 -6.191 -11.141 1 93.56 338 THR A O 1
ATOM 2591 N N . THR A 1 339 ? -7.676 -6.055 -13.406 1 93.94 339 THR A N 1
ATOM 2592 C CA . THR A 1 339 ? -6.32 -5.52 -13.406 1 93.94 339 THR A CA 1
ATOM 2593 C C . THR A 1 339 ? -6.34 -3.996 -13.344 1 93.94 339 THR A C 1
ATOM 2595 O O . THR A 1 339 ? -7.293 -3.363 -13.797 1 93.94 339 THR A O 1
ATOM 2598 N N . LYS A 1 340 ? -5.312 -3.469 -12.688 1 90.88 340 LYS A N 1
ATOM 2599 C CA . LYS A 1 340 ? -5.086 -2.027 -12.75 1 90.88 340 LYS A CA 1
ATOM 2600 C C . LYS A 1 340 ? -4.461 -1.626 -14.086 1 90.88 340 LYS A C 1
ATOM 2602 O O . LYS A 1 340 ? -3.918 -2.469 -14.797 1 90.88 340 LYS A O 1
ATOM 2607 N N . SER A 1 341 ? -4.504 -0.339 -14.414 1 88.81 341 SER A N 1
ATOM 2608 C CA . SER A 1 341 ? -4.141 0.07 -15.766 1 88.81 341 SER A CA 1
ATOM 2609 C C . SER A 1 341 ? -2.902 0.959 -15.766 1 88.81 341 SER A C 1
ATOM 2611 O O . SER A 1 341 ? -2.498 1.473 -16.812 1 88.81 341 SER A O 1
ATOM 2613 N N . LYS A 1 342 ? -2.242 1.079 -14.695 1 89.19 342 LYS A N 1
ATOM 2614 C CA . LYS A 1 342 ? -1.171 2.061 -14.562 1 89.19 342 LYS A CA 1
ATOM 2615 C C . LYS A 1 342 ? -0.046 1.783 -15.555 1 89.19 342 LYS A C 1
ATOM 2617 O O . LYS A 1 342 ? 0.404 2.689 -16.266 1 89.19 342 LYS A O 1
ATOM 2622 N N . ILE A 1 343 ? 0.423 0.549 -15.617 1 91.75 343 ILE A N 1
ATOM 2623 C CA . ILE A 1 343 ? 1.527 0.191 -16.5 1 91.75 343 ILE A CA 1
ATOM 2624 C C . ILE A 1 343 ? 1.115 0.403 -17.953 1 91.75 343 ILE A C 1
ATOM 2626 O O . ILE A 1 343 ? 1.857 1.001 -18.734 1 91.75 343 ILE A O 1
ATOM 2630 N N . VAL A 1 344 ? -0.048 -0.018 -18.266 1 93 344 VAL A N 1
ATOM 2631 C CA . VAL A 1 344 ? -0.54 0.072 -19.641 1 93 344 VAL A CA 1
ATOM 2632 C C . VAL A 1 344 ? -0.685 1.538 -20.047 1 93 344 VAL A C 1
ATOM 2634 O O . VAL A 1 344 ? -0.329 1.92 -21.156 1 93 344 VAL A O 1
ATOM 2637 N N . ASN A 1 345 ? -1.192 2.367 -19.094 1 92.12 345 ASN A N 1
ATOM 2638 C CA . ASN A 1 345 ? -1.446 3.773 -19.391 1 92.12 345 ASN A CA 1
ATOM 2639 C C . ASN A 1 345 ? -0.146 4.559 -19.547 1 92.12 345 ASN A C 1
ATOM 2641 O O . ASN A 1 345 ? -0.136 5.641 -20.125 1 92.12 345 ASN A O 1
ATOM 2645 N N . THR A 1 346 ? 0.952 4.039 -19.031 1 93.19 346 THR A N 1
ATOM 2646 C CA . THR A 1 346 ? 2.203 4.789 -19.047 1 93.19 346 THR A CA 1
ATOM 2647 C C . THR A 1 346 ? 3.219 4.137 -19.984 1 93.19 346 THR A C 1
ATOM 2649 O O . THR A 1 346 ? 4.398 4.492 -19.969 1 93.19 346 THR A O 1
ATOM 2652 N N . THR A 1 347 ? 2.803 3.121 -20.688 1 92.88 347 THR A N 1
ATOM 2653 C CA . THR A 1 347 ? 3.68 2.396 -21.609 1 92.88 347 THR A CA 1
ATOM 2654 C C . THR A 1 347 ? 3.111 2.408 -23.016 1 92.88 347 THR A C 1
ATOM 2656 O O . THR A 1 347 ? 1.945 2.072 -23.234 1 92.88 347 THR A O 1
ATOM 2659 N N . THR A 1 348 ? 3.949 2.799 -23.984 1 92.56 348 THR A N 1
ATOM 2660 C CA . THR A 1 348 ? 3.531 2.775 -25.375 1 92.56 348 THR A CA 1
ATOM 2661 C C . THR A 1 348 ? 3.73 1.387 -25.984 1 92.56 348 THR A C 1
ATOM 2663 O O . THR A 1 348 ? 4.727 0.717 -25.703 1 92.56 348 THR A O 1
ATOM 2666 N N . GLY A 1 349 ? 2.77 0.944 -26.766 1 94 349 GLY A N 1
ATOM 2667 C CA . GLY A 1 349 ? 2.93 -0.283 -27.516 1 94 349 GLY A CA 1
ATOM 2668 C C . GLY A 1 349 ? 2.541 -1.525 -26.75 1 94 349 GLY A C 1
ATOM 2669 O O . GLY A 1 349 ? 2.977 -2.631 -27.062 1 94 349 GLY A O 1
ATOM 2670 N N . LEU A 1 350 ? 1.855 -1.376 -25.703 1 95.94 350 LEU A N 1
ATOM 2671 C CA . LEU A 1 350 ? 1.341 -2.502 -24.938 1 95.94 350 LEU A CA 1
ATOM 2672 C C . LEU A 1 350 ? -0.16 -2.664 -25.141 1 95.94 350 LEU A C 1
ATOM 2674 O O . LEU A 1 350 ? -0.959 -1.98 -24.5 1 95.94 350 LEU A O 1
ATOM 2678 N N . ASP A 1 351 ? -0.57 -3.654 -25.875 1 96.06 351 ASP A N 1
ATOM 2679 C CA . ASP A 1 351 ? -1.968 -3.832 -26.25 1 96.06 351 ASP A CA 1
ATOM 2680 C C . ASP A 1 351 ? -2.736 -4.602 -25.188 1 96.06 351 ASP A C 1
ATOM 2682 O O . ASP A 1 351 ? -2.164 -5.441 -24.484 1 96.06 351 ASP A O 1
ATOM 2686 N N . LEU A 1 352 ? -3.928 -4.285 -25.125 1 96.19 352 LEU A N 1
ATOM 2687 C CA . LEU A 1 352 ? -4.867 -5.016 -24.281 1 96.19 352 LEU A CA 1
ATOM 2688 C C . LEU A 1 352 ? -5.844 -5.824 -25.125 1 96.19 352 LEU A C 1
ATOM 2690 O O . LEU A 1 352 ? -6.082 -5.5 -26.297 1 96.19 352 LEU A O 1
ATOM 2694 N N . ASN A 1 353 ? -6.344 -6.906 -24.594 1 95.38 353 ASN A N 1
ATOM 2695 C CA . ASN A 1 353 ? -7.398 -7.648 -25.266 1 95.38 353 ASN A CA 1
ATOM 2696 C C . ASN A 1 353 ? -8.781 -7.09 -24.938 1 95.38 353 ASN A C 1
ATOM 2698 O O . ASN A 1 353 ? -8.891 -6.035 -24.312 1 95.38 353 ASN A O 1
ATOM 2702 N N . ASP A 1 354 ? -9.812 -7.77 -25.375 1 93.62 354 ASP A N 1
ATOM 2703 C CA . ASP A 1 354 ? -11.18 -7.277 -25.25 1 93.62 354 ASP A CA 1
ATOM 2704 C C . ASP A 1 354 ? -11.633 -7.273 -23.781 1 93.62 354 ASP A C 1
ATOM 2706 O O . ASP A 1 354 ? -12.602 -6.602 -23.422 1 93.62 354 ASP A O 1
ATOM 2710 N N . LYS A 1 355 ? -10.914 -7.988 -22.969 1 91.75 355 LYS A N 1
ATOM 2711 C CA . LYS A 1 355 ? -11.297 -8.086 -21.562 1 91.75 355 LYS A CA 1
ATOM 2712 C C . LYS A 1 355 ? -10.508 -7.09 -20.719 1 91.75 355 LYS A C 1
ATOM 2714 O O . LYS A 1 355 ? -10.633 -7.074 -19.484 1 91.75 355 LYS A O 1
ATOM 2719 N N . GLY A 1 356 ? -9.664 -6.297 -21.312 1 93 356 GLY A N 1
ATOM 2720 C CA . GLY A 1 356 ? -8.883 -5.301 -20.594 1 93 356 GLY A CA 1
ATOM 2721 C C . GLY A 1 356 ? -7.625 -5.871 -19.969 1 93 356 GLY A C 1
ATOM 2722 O O . GLY A 1 356 ? -7.027 -5.246 -19.094 1 93 356 GLY A O 1
ATOM 2723 N N . LEU A 1 357 ? -7.258 -7.059 -20.344 1 96.19 357 LEU A N 1
ATOM 2724 C CA . LEU A 1 357 ? -6.035 -7.707 -19.891 1 96.19 357 LEU A CA 1
ATOM 2725 C C . LEU A 1 357 ? -4.906 -7.523 -20.906 1 96.19 357 LEU A C 1
ATOM 2727 O O . LEU A 1 357 ? -5.16 -7.238 -22.078 1 96.19 357 LEU A O 1
ATOM 2731 N N . ILE A 1 358 ? -3.695 -7.605 -20.469 1 97.25 358 ILE A N 1
ATOM 2732 C CA . ILE A 1 358 ? -2.578 -7.473 -21.391 1 97.25 358 ILE A CA 1
ATOM 2733 C C . ILE A 1 358 ? -2.67 -8.547 -22.469 1 97.25 358 ILE A C 1
ATOM 2735 O O . ILE A 1 358 ? -2.824 -9.734 -22.156 1 97.25 358 ILE A O 1
ATOM 2739 N N . ALA A 1 359 ? -2.674 -8.156 -23.719 1 97.69 359 ALA A N 1
ATOM 2740 C CA . ALA A 1 359 ? -2.705 -9.094 -24.828 1 97.69 359 ALA A CA 1
ATOM 2741 C C . ALA A 1 359 ? -1.338 -9.742 -25.047 1 97.69 359 ALA A C 1
ATOM 2743 O O . ALA A 1 359 ? -0.316 -9.047 -25.062 1 97.69 359 ALA A O 1
ATOM 2744 N N . VAL A 1 360 ? -1.33 -11.023 -25.141 1 97.62 360 VAL A N 1
ATOM 2745 C CA . VAL A 1 360 ? -0.07 -11.711 -25.391 1 97.62 360 VAL A CA 1
ATOM 2746 C C . VAL A 1 360 ? -0.227 -12.664 -26.578 1 97.62 360 VAL A C 1
ATOM 2748 O O . VAL A 1 360 ? -1.34 -13.078 -26.906 1 97.62 360 VAL A O 1
ATOM 2751 N N . HIS A 1 361 ? 0.885 -12.922 -27.188 1 94.38 361 HIS A N 1
ATOM 2752 C CA . HIS A 1 361 ? 0.978 -13.906 -28.266 1 94.38 361 HIS A CA 1
ATOM 2753 C C . HIS A 1 361 ? 1.849 -15.094 -27.844 1 94.38 361 HIS A C 1
ATOM 2755 O O . HIS A 1 361 ? 2.855 -14.914 -27.156 1 94.38 361 HIS A O 1
ATOM 2761 N N . GLY A 1 362 ? 1.375 -16.297 -28.172 1 90.12 362 GLY A N 1
ATOM 2762 C CA . GLY A 1 362 ? 2.146 -17.484 -27.812 1 90.12 362 GLY A CA 1
ATOM 2763 C C . GLY A 1 362 ? 2.285 -17.672 -26.312 1 90.12 362 GLY A C 1
ATOM 2764 O O . GLY A 1 362 ? 1.286 -17.734 -25.594 1 90.12 362 GLY A O 1
ATOM 2765 N N . ASN A 1 363 ? 3.639 -17.703 -25.953 1 93.06 363 ASN A N 1
ATOM 2766 C CA . ASN A 1 363 ? 3.932 -17.984 -24.562 1 93.06 363 ASN A CA 1
ATOM 2767 C C . ASN A 1 363 ? 4.324 -16.719 -23.797 1 93.06 363 ASN A C 1
ATOM 2769 O O . ASN A 1 363 ? 5.379 -16.672 -23.172 1 93.06 363 ASN A O 1
ATOM 2773 N N . GLY A 1 364 ? 3.42 -15.688 -23.875 1 97.31 364 GLY A N 1
ATOM 2774 C CA . GLY A 1 364 ? 3.566 -14.555 -22.969 1 97.31 364 GLY A CA 1
ATOM 2775 C C . GLY A 1 364 ? 4.141 -13.328 -23.641 1 97.31 364 GLY A C 1
ATOM 2776 O O . GLY A 1 364 ? 4.277 -12.273 -23 1 97.31 364 GLY A O 1
ATOM 2777 N N . GLU A 1 365 ? 4.469 -13.422 -24.969 1 98.19 365 GLU A N 1
ATOM 2778 C CA . GLU A 1 365 ? 4.996 -12.266 -25.688 1 98.19 365 GLU A CA 1
ATOM 2779 C C . GLU A 1 365 ? 3.93 -11.188 -25.859 1 98.19 365 GLU A C 1
ATOM 2781 O O . GLU A 1 365 ? 2.822 -11.469 -26.328 1 98.19 365 GLU A O 1
ATOM 2786 N N . THR A 1 366 ? 4.285 -9.984 -25.469 1 98.19 366 THR A N 1
ATOM 2787 C CA . THR A 1 366 ? 3.361 -8.867 -25.656 1 98.19 366 THR A CA 1
ATOM 2788 C C . THR A 1 366 ? 3.6 -8.195 -27 1 98.19 366 THR A C 1
ATOM 2790 O O . THR A 1 366 ? 4.422 -8.656 -27.797 1 98.19 366 THR A O 1
ATOM 2793 N N . SER A 1 367 ? 2.836 -7.102 -27.281 1 97.44 367 SER A N 1
ATOM 2794 C CA . SER A 1 367 ? 3.006 -6.344 -28.516 1 97.44 367 SER A CA 1
ATOM 2795 C C . SER A 1 367 ? 4.266 -5.488 -28.469 1 97.44 367 SER A C 1
ATOM 2797 O O . SER A 1 367 ? 4.676 -4.926 -29.484 1 97.44 367 SER A O 1
ATOM 2799 N N . ARG A 1 368 ? 4.887 -5.43 -27.359 1 96.69 368 ARG A N 1
ATOM 2800 C CA . ARG A 1 368 ? 6.145 -4.703 -27.203 1 96.69 368 ARG A CA 1
ATOM 2801 C C . ARG A 1 368 ? 7.328 -5.664 -27.156 1 96.69 368 ARG A C 1
ATOM 2803 O O . ARG A 1 368 ? 7.379 -6.559 -26.312 1 96.69 368 ARG A O 1
ATOM 2810 N N . ALA A 1 369 ? 8.242 -5.48 -28.016 1 95.69 369 ALA A N 1
ATOM 2811 C CA . ALA A 1 369 ? 9.406 -6.359 -28.094 1 95.69 369 ALA A CA 1
ATOM 2812 C C . ALA A 1 369 ? 10.164 -6.402 -26.781 1 95.69 369 ALA A C 1
ATOM 2814 O O . ALA A 1 369 ? 10.422 -5.359 -26.172 1 95.69 369 ALA A O 1
ATOM 2815 N N . GLY A 1 370 ? 10.461 -7.609 -26.281 1 97.5 370 GLY A N 1
ATOM 2816 C CA . GLY A 1 370 ? 11.242 -7.785 -25.078 1 97.5 370 GLY A CA 1
ATOM 2817 C C . GLY A 1 370 ? 10.398 -7.73 -23.812 1 97.5 370 GLY A C 1
ATOM 2818 O O . GLY A 1 370 ? 10.922 -7.855 -22.703 1 97.5 370 GLY A O 1
ATOM 2819 N N . VAL A 1 371 ? 9.141 -7.473 -24 1 98.62 371 VAL A N 1
ATOM 2820 C CA . VAL A 1 371 ? 8.227 -7.422 -22.875 1 98.62 371 VAL A CA 1
ATOM 2821 C C . VAL A 1 371 ? 7.301 -8.641 -22.891 1 98.62 371 VAL A C 1
ATOM 2823 O O . VAL A 1 371 ? 6.629 -8.898 -23.891 1 98.62 371 VAL A O 1
ATOM 2826 N N . PHE A 1 372 ? 7.324 -9.391 -21.859 1 98.81 372 PHE A N 1
ATOM 2827 C CA . PHE A 1 372 ? 6.5 -10.578 -21.672 1 98.81 372 PHE A CA 1
ATOM 2828 C C . PHE A 1 372 ? 5.527 -10.398 -20.516 1 98.81 372 PHE A C 1
ATOM 2830 O O . PHE A 1 372 ? 5.734 -9.539 -19.656 1 98.81 372 PHE A O 1
ATOM 2837 N N . SER A 1 373 ? 4.48 -11.109 -20.5 1 98.69 373 SER A N 1
ATOM 2838 C CA . SER A 1 373 ? 3.498 -11.023 -19.422 1 98.69 373 SER A CA 1
ATOM 2839 C C . SER A 1 373 ? 2.842 -12.375 -19.156 1 98.69 373 SER A C 1
ATOM 2841 O O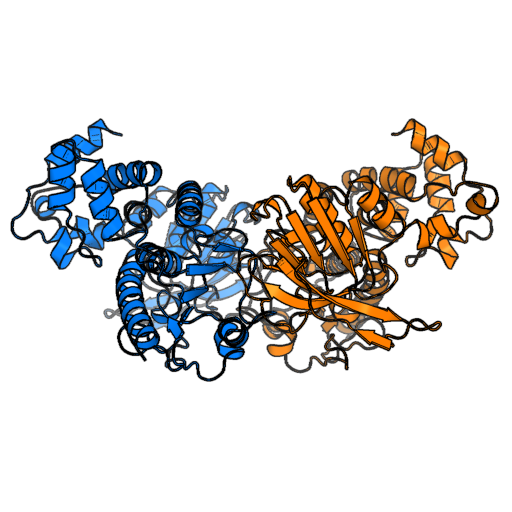 . SER A 1 373 ? 2.879 -13.266 -20.016 1 98.69 373 SER A O 1
ATOM 2843 N N . GLY A 1 374 ? 2.336 -12.555 -18 1 97.94 374 GLY A N 1
ATOM 2844 C CA . GLY A 1 374 ? 1.677 -13.773 -17.562 1 97.94 374 GLY A CA 1
ATOM 2845 C C . GLY A 1 374 ? 0.962 -13.641 -16.234 1 97.94 374 GLY A C 1
ATOM 2846 O O . GLY A 1 374 ? 1.039 -12.586 -15.586 1 97.94 374 GLY A O 1
ATOM 2847 N N . GLY A 1 375 ? 0.305 -14.695 -15.836 1 97 375 GLY A N 1
ATOM 2848 C CA . GLY A 1 375 ? -0.467 -14.672 -14.602 1 97 375 GLY A CA 1
ATOM 2849 C C . GLY A 1 375 ? -1.791 -13.945 -14.734 1 97 375 GLY A C 1
ATOM 2850 O O . GLY A 1 375 ? -2.393 -13.945 -15.812 1 97 375 GLY A O 1
ATOM 2851 N N . ASP A 1 376 ? -2.238 -13.344 -13.656 1 96.25 376 ASP A N 1
ATOM 2852 C CA . ASP A 1 376 ? -3.594 -12.805 -13.578 1 96.25 376 ASP A CA 1
ATOM 2853 C C . ASP A 1 376 ? -3.762 -11.609 -14.508 1 96.25 376 ASP A C 1
ATOM 2855 O O . ASP A 1 376 ? -4.867 -11.328 -14.977 1 96.25 376 ASP A O 1
ATOM 2859 N N . VAL A 1 377 ? -2.697 -10.922 -14.797 1 96.69 377 VAL A N 1
ATOM 2860 C CA . VAL A 1 377 ? -2.793 -9.734 -15.641 1 96.69 377 VAL A CA 1
ATOM 2861 C C . VAL A 1 377 ? -3.098 -10.148 -17.078 1 96.69 377 VAL A C 1
ATOM 2863 O O . VAL A 1 377 ? -3.609 -9.352 -17.875 1 96.69 377 VAL A O 1
ATOM 2866 N N . VAL A 1 378 ? -2.803 -11.406 -17.453 1 96.62 378 VAL A N 1
ATOM 2867 C CA . VAL A 1 378 ? -3.043 -11.93 -18.781 1 96.62 378 VAL A CA 1
ATOM 2868 C C . VAL A 1 378 ? -4.254 -12.852 -18.766 1 96.62 378 VAL A C 1
ATOM 2870 O O . VAL A 1 378 ? -5.102 -12.797 -19.672 1 96.62 378 VAL A O 1
ATOM 2873 N N . LEU A 1 379 ? -4.367 -13.68 -17.734 1 95.06 379 LEU A N 1
ATOM 2874 C CA . LEU A 1 379 ? -5.367 -14.734 -17.672 1 95.06 379 LEU A CA 1
ATOM 2875 C C . LEU A 1 379 ? -6.648 -14.242 -17.016 1 95.06 379 LEU A C 1
ATOM 2877 O O . LEU A 1 379 ? -7.707 -14.859 -17.156 1 95.06 379 LEU A O 1
ATOM 2881 N N . GLY A 1 380 ? -6.598 -13.102 -16.359 1 93.69 380 GLY A N 1
ATOM 2882 C CA . GLY A 1 380 ? -7.602 -12.758 -15.359 1 93.69 380 GLY A CA 1
ATOM 2883 C C . GLY A 1 380 ? -7.344 -13.414 -14.008 1 93.69 380 GLY A C 1
ATOM 2884 O O . GLY A 1 380 ? -6.445 -14.25 -13.875 1 93.69 380 GLY A O 1
ATOM 2885 N N . PRO A 1 381 ? -8.125 -12.977 -13.016 1 92.06 381 PRO A N 1
ATOM 2886 C CA . PRO A 1 381 ? -7.93 -13.617 -11.719 1 92.06 381 PRO A CA 1
ATOM 2887 C C . PRO A 1 381 ? -8.109 -15.133 -11.766 1 92.06 381 PRO A C 1
ATOM 2889 O O . PRO A 1 381 ? -9.141 -15.617 -12.234 1 92.06 381 PRO A O 1
ATOM 2892 N N . TRP A 1 382 ? -7.129 -15.812 -11.328 1 91.5 382 TRP A N 1
ATOM 2893 C CA .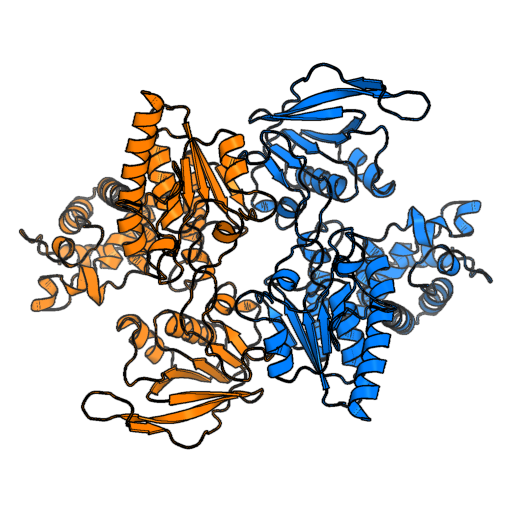 TRP A 1 382 ? -7.137 -17.266 -11.367 1 91.5 382 TRP A CA 1
ATOM 2894 C C . TRP A 1 382 ? -6.41 -17.844 -10.156 1 91.5 382 TRP A C 1
ATOM 2896 O O . TRP A 1 382 ? -6.094 -17.125 -9.211 1 91.5 382 TRP A O 1
ATOM 2906 N N . ASN A 1 383 ? -6.289 -19.188 -10.102 1 92.44 383 ASN A N 1
ATOM 2907 C CA . ASN A 1 383 ? -5.625 -19.812 -8.961 1 92.44 383 ASN A CA 1
ATOM 2908 C C . ASN A 1 383 ? -4.121 -19.938 -9.188 1 92.44 383 ASN A C 1
ATOM 2910 O O . ASN A 1 383 ? -3.637 -19.719 -10.305 1 92.44 383 ASN A O 1
ATOM 2914 N N . VAL A 1 384 ? -3.402 -20.234 -8.211 1 97 384 VAL A N 1
ATOM 2915 C CA . VAL A 1 384 ? -1.943 -20.188 -8.172 1 97 384 VAL A CA 1
ATOM 2916 C C . VAL A 1 384 ? -1.377 -21.203 -9.172 1 97 384 VAL A C 1
ATOM 2918 O O . VAL A 1 384 ? -0.469 -20.875 -9.938 1 97 384 VAL A O 1
ATOM 2921 N N . ILE A 1 385 ? -1.957 -22.406 -9.266 1 97.44 385 ILE A N 1
ATOM 2922 C CA . ILE A 1 385 ? -1.392 -23.484 -10.07 1 97.44 385 ILE A CA 1
ATOM 2923 C C . ILE A 1 385 ? -1.502 -23.141 -11.555 1 97.44 385 ILE A C 1
ATOM 2925 O O . ILE A 1 385 ? -0.614 -23.469 -12.336 1 97.44 385 ILE A O 1
ATOM 2929 N N . GLN A 1 386 ? -2.588 -22.531 -11.953 1 96.06 386 GLN A N 1
ATOM 2930 C CA . GLN A 1 386 ? -2.752 -22.125 -13.344 1 96.06 386 GLN A CA 1
ATOM 2931 C C . GLN A 1 386 ? -1.759 -21.031 -13.719 1 96.06 386 GLN A C 1
ATOM 2933 O O . GLN A 1 386 ? -1.249 -21 -14.836 1 96.06 386 GLN A O 1
ATOM 2938 N N . THR A 1 387 ? -1.518 -20.141 -12.789 1 96.44 387 THR A N 1
ATOM 2939 C CA . THR A 1 387 ? -0.536 -19.078 -12.992 1 96.44 387 THR A CA 1
ATOM 2940 C C . THR A 1 387 ? 0.863 -19.672 -13.164 1 96.44 387 THR A C 1
ATOM 2942 O O . THR A 1 387 ? 1.631 -19.203 -14.016 1 96.44 387 THR A O 1
ATOM 2945 N N . VAL A 1 388 ? 1.186 -20.656 -12.391 1 96.56 388 VAL A N 1
ATOM 2946 C CA . VAL A 1 388 ? 2.488 -21.312 -12.469 1 96.56 388 VAL A CA 1
ATOM 2947 C C . VAL A 1 388 ? 2.641 -22 -13.828 1 96.56 388 VAL A C 1
ATOM 2949 O O . VAL A 1 388 ? 3.676 -21.859 -14.484 1 96.56 388 VAL A O 1
ATOM 2952 N N . LYS A 1 389 ? 1.578 -22.734 -14.195 1 96.75 389 LYS A N 1
ATOM 2953 C CA . LYS A 1 389 ? 1.588 -23.406 -15.5 1 96.75 389 LYS A CA 1
ATOM 2954 C C . LYS A 1 389 ? 1.889 -22.406 -16.625 1 96.75 389 LYS A C 1
ATOM 2956 O O . LYS A 1 389 ? 2.768 -22.641 -17.453 1 96.75 389 LYS A O 1
ATOM 2961 N N . ASN A 1 390 ? 1.222 -21.328 -16.594 1 97.06 390 ASN A N 1
ATOM 2962 C CA . ASN A 1 390 ? 1.391 -20.266 -17.578 1 97.06 390 ASN A CA 1
ATOM 2963 C C . ASN A 1 390 ? 2.789 -19.656 -17.516 1 97.06 390 ASN A C 1
ATOM 2965 O O . ASN A 1 390 ? 3.447 -19.5 -18.547 1 97.06 390 ASN A O 1
ATOM 2969 N N . SER A 1 391 ? 3.297 -19.406 -16.344 1 97.38 391 SER A N 1
ATOM 2970 C CA . SER A 1 391 ? 4.531 -18.656 -16.141 1 97.38 391 SER A CA 1
ATOM 2971 C C . SER A 1 391 ? 5.754 -19.484 -16.5 1 97.38 391 SER A C 1
ATOM 2973 O O . SER A 1 391 ? 6.777 -18.953 -16.922 1 97.38 391 SER A O 1
ATOM 2975 N N . LYS A 1 392 ? 5.641 -20.797 -16.344 1 97.38 392 LYS A N 1
ATOM 2976 C CA . LYS A 1 392 ? 6.73 -21.672 -16.766 1 97.38 392 LYS A CA 1
ATOM 2977 C C . LYS A 1 392 ? 6.977 -21.547 -18.266 1 97.38 392 LYS A C 1
ATOM 2979 O O . LYS A 1 392 ? 8.125 -21.5 -18.703 1 97.38 392 LYS A O 1
ATOM 2984 N N . LEU A 1 393 ? 5.906 -21.5 -19 1 97.75 393 LEU A N 1
ATOM 2985 C CA . LEU A 1 393 ? 6.012 -21.344 -20.438 1 97.75 393 LEU A CA 1
ATOM 2986 C C . LEU A 1 393 ? 6.566 -19.984 -20.812 1 97.75 393 LEU A C 1
ATOM 2988 O O . LEU A 1 393 ? 7.355 -19.859 -21.75 1 97.75 393 LEU A O 1
ATOM 2992 N N . VAL A 1 394 ? 6.168 -18.984 -20.062 1 98.62 394 VAL A N 1
ATOM 2993 C CA . VAL A 1 394 ? 6.648 -17.625 -20.297 1 98.62 394 VAL A CA 1
ATOM 2994 C C . VAL A 1 394 ? 8.156 -17.562 -20.062 1 98.62 394 VAL A C 1
ATOM 2996 O O . VAL A 1 394 ? 8.891 -16.938 -20.828 1 98.62 394 VAL A O 1
ATOM 2999 N N . ALA A 1 395 ? 8.594 -18.172 -18.969 1 98.62 395 ALA A N 1
ATOM 3000 C CA . ALA A 1 395 ? 10.023 -18.188 -18.641 1 98.62 395 ALA A CA 1
ATOM 3001 C C . ALA A 1 395 ? 10.828 -18.812 -19.766 1 98.62 395 ALA A C 1
ATOM 3003 O O . ALA A 1 395 ? 11.914 -18.328 -20.109 1 98.62 395 ALA A O 1
ATOM 3004 N N . GLU A 1 396 ? 10.289 -19.891 -20.344 1 98.25 396 GLU A N 1
ATOM 3005 C CA . GLU A 1 396 ? 10.961 -20.547 -21.469 1 98.25 396 GLU A CA 1
ATOM 3006 C C . GLU A 1 396 ? 11.047 -19.625 -22.672 1 98.25 396 GLU A C 1
ATOM 3008 O O . GLU A 1 396 ? 12.078 -19.578 -23.359 1 98.25 396 GLU A O 1
ATOM 3013 N N . ALA A 1 397 ? 9.969 -18.969 -22.938 1 98.5 397 ALA A N 1
ATOM 3014 C CA . ALA A 1 397 ? 9.938 -18.047 -24.047 1 98.5 397 ALA A CA 1
ATOM 3015 C C . ALA A 1 397 ? 10.93 -16.906 -23.844 1 98.5 397 ALA A C 1
ATOM 3017 O O . ALA A 1 397 ? 11.594 -16.469 -24.797 1 98.5 397 ALA A O 1
ATOM 3018 N N . MET A 1 398 ? 11.031 -16.422 -22.656 1 98.75 398 MET A N 1
ATOM 3019 C CA . MET A 1 398 ? 11.961 -15.352 -22.344 1 98.75 398 MET A CA 1
ATOM 3020 C C . MET A 1 398 ? 13.406 -15.812 -22.516 1 98.75 398 MET A C 1
ATOM 3022 O O . MET A 1 398 ? 14.242 -15.078 -23.031 1 98.75 398 MET A O 1
ATOM 3026 N N . ASP A 1 399 ? 13.641 -17.016 -22.031 1 98.44 399 ASP A N 1
ATOM 3027 C CA . ASP A 1 399 ? 14.977 -17.578 -22.203 1 98.44 399 ASP A CA 1
ATOM 3028 C C . ASP A 1 399 ? 15.367 -17.625 -23.672 1 98.44 399 ASP A C 1
ATOM 3030 O O . ASP A 1 399 ? 16.5 -17.312 -24.047 1 98.44 399 ASP A O 1
ATOM 3034 N N . ARG A 1 400 ? 14.438 -18.094 -24.531 1 97.88 400 ARG A N 1
ATOM 3035 C CA . ARG A 1 400 ? 14.688 -18.172 -25.969 1 97.88 400 ARG A CA 1
ATOM 3036 C C . ARG A 1 400 ? 14.977 -16.781 -26.531 1 97.88 400 ARG A C 1
ATOM 3038 O O . ARG A 1 400 ? 15.906 -16.609 -27.328 1 97.88 400 ARG A O 1
ATOM 3045 N N . TYR A 1 401 ? 14.195 -15.797 -26.156 1 98 401 TYR A N 1
ATOM 3046 C CA . TYR A 1 401 ? 14.367 -14.422 -26.609 1 98 401 TYR A CA 1
ATOM 3047 C C . TYR A 1 401 ? 15.734 -13.891 -26.219 1 98 401 TYR A C 1
ATOM 3049 O O . TYR A 1 401 ? 16.453 -13.305 -27.031 1 98 401 TYR A O 1
ATOM 3057 N N . LEU A 1 402 ? 16.078 -14.078 -24.953 1 98.44 402 LEU A N 1
ATOM 3058 C CA . LEU A 1 402 ? 17.328 -13.562 -24.422 1 98.44 402 LEU A CA 1
ATOM 3059 C C . LEU A 1 402 ? 18.516 -14.25 -25.062 1 98.44 402 LEU A C 1
ATOM 3061 O O . LEU A 1 402 ? 19.547 -13.617 -25.297 1 98.44 402 LEU A O 1
ATOM 3065 N N . THR A 1 403 ? 18.344 -15.539 -25.312 1 97.94 403 THR A N 1
ATOM 3066 C CA . THR A 1 403 ? 19.391 -16.281 -26.016 1 97.94 403 THR A CA 1
ATOM 3067 C C . THR A 1 403 ? 19.609 -15.727 -27.422 1 97.94 403 THR A C 1
ATOM 3069 O O . THR A 1 403 ? 20.75 -15.516 -27.844 1 97.94 403 THR A O 1
ATOM 3072 N N . ALA A 1 404 ? 18.531 -15.5 -28.125 1 97.38 404 ALA A N 1
ATOM 3073 C CA . ALA A 1 404 ? 18.609 -14.93 -29.469 1 97.38 404 ALA A CA 1
ATOM 3074 C C . ALA A 1 404 ? 19.234 -13.547 -29.438 1 97.38 404 ALA A C 1
ATOM 3076 O O . ALA A 1 404 ? 20.016 -13.195 -30.328 1 97.38 404 ALA A O 1
ATOM 3077 N N . LYS A 1 405 ? 18.906 -12.797 -28.453 1 96.25 405 LYS A N 1
ATOM 3078 C CA . LYS A 1 405 ? 19.438 -11.445 -28.312 1 96.25 405 LYS A CA 1
ATOM 3079 C C . LYS A 1 405 ? 20.938 -11.469 -28.047 1 96.25 405 LYS A C 1
ATOM 3081 O O . LYS A 1 405 ? 21.672 -10.617 -28.547 1 96.25 405 LYS A O 1
ATOM 3086 N N . ARG A 1 406 ? 21.344 -12.406 -27.25 1 94.5 406 ARG A N 1
ATOM 3087 C CA . ARG A 1 406 ? 22.75 -12.531 -26.922 1 94.5 406 ARG A CA 1
ATOM 3088 C C . ARG A 1 406 ? 23.562 -12.977 -28.125 1 94.5 406 ARG A C 1
ATOM 3090 O O . ARG A 1 406 ? 24.719 -12.586 -28.281 1 94.5 406 ARG A O 1
ATOM 3097 N N . GLN A 1 407 ? 23.031 -13.75 -29.047 1 93.12 407 GLN A N 1
ATOM 3098 C CA . GLN A 1 407 ? 23.719 -14.289 -30.203 1 93.12 407 GLN A CA 1
ATOM 3099 C C . GLN A 1 407 ? 23.672 -13.312 -31.375 1 93.12 407 GLN A C 1
ATOM 3101 O O . GLN A 1 407 ? 24.453 -13.422 -32.312 1 93.12 407 GLN A O 1
ATOM 3106 N N . GLY A 1 408 ? 22.734 -12.328 -31.453 1 81.38 408 GLY A N 1
ATOM 3107 C CA . GLY A 1 408 ? 22.641 -11.359 -32.531 1 81.38 408 GLY A CA 1
ATOM 3108 C C . GLY A 1 408 ? 23.281 -10.031 -32.188 1 81.38 408 GLY A C 1
ATOM 3109 O O . GLY A 1 408 ? 23.969 -9.445 -33.031 1 81.38 408 GLY A O 1
ATOM 3110 N N . MET B 1 1 ? 12.07 13.703 32.938 1 42.81 1 MET B N 1
ATOM 3111 C CA . MET B 1 1 ? 11.578 14.5 31.797 1 42.81 1 MET B CA 1
ATOM 3112 C C . MET B 1 1 ? 10.664 15.617 32.281 1 42.81 1 MET B C 1
ATOM 3114 O O . MET B 1 1 ? 10.781 16.766 31.828 1 42.81 1 MET B O 1
ATOM 3118 N N . ALA B 1 2 ? 9.938 15.203 33.469 1 51.06 2 ALA B N 1
ATOM 3119 C CA . ALA B 1 2 ? 8.898 16.109 33.938 1 51.06 2 ALA B CA 1
ATOM 3120 C C . ALA B 1 2 ? 9.508 17.312 34.656 1 51.06 2 ALA B C 1
ATOM 3122 O O . ALA B 1 2 ? 9.117 18.453 34.406 1 51.06 2 ALA B O 1
ATOM 3123 N N . VAL B 1 3 ? 10.5 17.047 35.5 1 53.84 3 VAL B N 1
ATOM 3124 C CA . VAL B 1 3 ? 11.094 18.125 36.312 1 53.84 3 VAL B CA 1
ATOM 3125 C C . VAL B 1 3 ? 11.781 19.125 35.375 1 53.84 3 VAL B C 1
ATOM 3127 O O . VAL B 1 3 ? 11.664 20.344 35.562 1 53.84 3 VAL B O 1
ATOM 3130 N N . HIS B 1 4 ? 12.203 18.594 34.25 1 87.25 4 HIS B N 1
ATOM 3131 C CA . HIS B 1 4 ? 12.938 19.422 33.312 1 87.25 4 HIS B CA 1
ATOM 3132 C C . HIS B 1 4 ? 11.992 20.266 32.469 1 87.25 4 HIS B C 1
ATOM 3134 O O . HIS B 1 4 ? 12.281 21.422 32.188 1 87.25 4 HIS B O 1
ATOM 3140 N N . VAL B 1 5 ? 10.773 19.859 32.406 1 92.81 5 VAL B N 1
ATOM 3141 C CA . VAL B 1 5 ? 9.828 20.594 31.562 1 92.81 5 VAL B CA 1
ATOM 3142 C C . VAL B 1 5 ? 9.258 21.781 32.344 1 92.81 5 VAL B C 1
ATOM 3144 O O . VAL B 1 5 ? 9.039 22.859 31.781 1 92.81 5 VAL B O 1
ATOM 3147 N N . ILE B 1 6 ? 9.07 21.594 33.688 1 94.12 6 ILE B N 1
ATOM 3148 C CA . ILE B 1 6 ? 8.547 22.656 34.531 1 94.12 6 ILE B CA 1
ATOM 3149 C C . ILE B 1 6 ? 9.578 23.781 34.656 1 94.12 6 ILE B C 1
ATOM 3151 O O . ILE B 1 6 ? 9.227 24.953 34.562 1 94.12 6 ILE B O 1
ATOM 3155 N N . ASN B 1 7 ? 10.828 23.328 34.781 1 94.56 7 ASN B N 1
ATOM 3156 C CA . ASN B 1 7 ? 11.898 24.328 34.844 1 94.56 7 ASN B CA 1
ATOM 3157 C C . ASN B 1 7 ? 12 25.109 33.562 1 94.56 7 ASN B C 1
ATOM 3159 O O . ASN B 1 7 ? 12.219 26.328 33.562 1 94.56 7 ASN B O 1
ATOM 3163 N N . GLU B 1 8 ? 11.82 24.422 32.531 1 95.12 8 GLU B N 1
ATOM 3164 C CA . GLU B 1 8 ? 11.828 25.094 31.219 1 95.12 8 GLU B CA 1
ATOM 3165 C C . GLU B 1 8 ? 10.672 26.094 31.109 1 95.12 8 GLU B C 1
ATOM 3167 O O . GLU B 1 8 ? 10.844 27.188 30.594 1 95.12 8 GLU B O 1
ATOM 3172 N N . ALA B 1 9 ? 9.531 25.688 31.562 1 96.62 9 ALA B N 1
ATOM 3173 C CA . ALA B 1 9 ? 8.344 26.531 31.5 1 96.62 9 ALA B CA 1
ATOM 3174 C C . ALA B 1 9 ? 8.539 27.812 32.344 1 96.62 9 ALA B C 1
ATOM 3176 O O . ALA B 1 9 ? 8.078 28.875 31.938 1 96.62 9 ALA B O 1
ATOM 3177 N N . ARG B 1 10 ? 9.242 27.719 33.375 1 96.25 10 ARG B N 1
ATOM 3178 C CA . ARG B 1 10 ? 9.445 28.828 34.312 1 96.25 10 ARG B CA 1
ATOM 3179 C C . ARG B 1 10 ? 10.352 29.891 33.688 1 96.25 10 ARG B C 1
ATOM 3181 O O . ARG B 1 10 ? 10.375 31.031 34.125 1 96.25 10 ARG B O 1
ATOM 3188 N N . ARG B 1 11 ? 11.039 29.453 32.656 1 95.69 11 ARG B N 1
ATOM 3189 C CA . ARG B 1 11 ? 11.953 30.375 31.984 1 95.69 11 ARG B CA 1
ATOM 3190 C C . ARG B 1 11 ? 11.195 31.328 31.062 1 95.69 11 ARG B C 1
ATOM 3192 O O . ARG B 1 11 ? 11.742 32.344 30.625 1 95.69 11 ARG B O 1
ATOM 3199 N N . CYS B 1 12 ? 9.945 31.094 30.812 1 96.56 12 CYS B N 1
ATOM 3200 C CA . CYS B 1 12 ? 9.156 31.906 29.891 1 96.56 12 CYS B CA 1
ATOM 3201 C C . CYS B 1 12 ? 8.922 33.281 30.469 1 96.56 12 CYS B C 1
ATOM 3203 O O . CYS B 1 12 ? 8.5 33.438 31.625 1 96.56 12 CYS B O 1
ATOM 3205 N N . LEU B 1 13 ? 9 34.312 29.672 1 95.81 13 LEU B N 1
ATOM 3206 C CA . LEU B 1 13 ? 8.914 35.688 30.125 1 95.81 13 LEU B CA 1
ATOM 3207 C C . LEU B 1 13 ? 7.473 36.188 30.094 1 95.81 13 LEU B C 1
ATOM 3209 O O . LEU B 1 13 ? 7.184 37.281 30.562 1 95.81 13 LEU B O 1
ATOM 3213 N N . GLN B 1 14 ? 6.637 35.406 29.609 1 96.5 14 GLN B N 1
ATOM 3214 C CA . GLN B 1 14 ? 5.25 35.812 29.469 1 96.5 14 GLN B CA 1
ATOM 3215 C C . GLN B 1 14 ? 5.168 37.188 28.766 1 96.5 14 GLN B C 1
ATOM 3217 O O . GLN B 1 14 ? 4.535 38.094 29.281 1 96.5 14 GLN B O 1
ATOM 3222 N N . CYS B 1 15 ? 5.742 37.219 27.609 1 96.38 15 CYS B N 1
ATOM 3223 C CA . CYS B 1 15 ? 5.922 38.469 26.859 1 96.38 15 CYS B CA 1
ATOM 3224 C C . CYS B 1 15 ? 4.578 39.062 26.438 1 96.38 15 CYS B C 1
ATOM 3226 O O . CYS B 1 15 ? 3.666 38.312 26.062 1 96.38 15 CYS B O 1
ATOM 3228 N N . LYS B 1 16 ? 4.445 40.406 26.516 1 94.56 16 LYS B N 1
ATOM 3229 C CA . LYS B 1 16 ? 3.238 41.094 26.062 1 94.56 16 LYS B CA 1
ATOM 3230 C C . LYS B 1 16 ? 3.029 40.906 24.562 1 94.56 16 LYS B C 1
ATOM 3232 O O . LYS B 1 16 ? 1.902 40.719 24.109 1 94.56 16 LYS B O 1
ATOM 3237 N N . LYS B 1 17 ? 4.117 41.125 23.844 1 96.81 17 LYS B N 1
ATOM 3238 C CA . LYS B 1 17 ? 4.125 40.812 22.422 1 96.81 17 LYS B CA 1
ATOM 3239 C C . LYS B 1 17 ? 4.906 39.531 22.141 1 96.81 17 LYS B C 1
ATOM 3241 O O . LYS B 1 17 ? 6.082 39.562 21.766 1 96.81 17 LYS B O 1
ATOM 3246 N N . PRO B 1 18 ? 4.199 38.344 22.234 1 97 18 PRO B N 1
ATOM 3247 C CA . PRO B 1 18 ? 4.887 37.062 22.109 1 97 18 PRO B CA 1
ATOM 3248 C C . PRO B 1 18 ? 5.277 36.719 20.672 1 97 18 PRO B C 1
ATOM 3250 O O . PRO B 1 18 ? 4.484 36.125 19.938 1 97 18 PRO B O 1
ATOM 3253 N N . LEU B 1 19 ? 6.469 37 20.297 1 97.31 19 LEU B N 1
ATOM 3254 C CA . LEU B 1 19 ? 6.965 36.781 18.938 1 97.31 19 LEU B CA 1
ATOM 3255 C C . LEU B 1 19 ? 6.945 35.312 18.578 1 97.31 19 LEU B C 1
ATOM 3257 O O . LEU B 1 19 ? 6.828 34.938 17.406 1 97.31 19 LEU B O 1
ATOM 3261 N N . CYS B 1 20 ? 7.055 34.406 19.656 1 97.75 20 CYS B N 1
ATOM 3262 C CA . CYS B 1 20 ? 6.965 32.969 19.438 1 97.75 20 CYS B CA 1
ATOM 3263 C C . CYS B 1 20 ? 5.652 32.625 18.75 1 97.75 20 CYS B C 1
ATOM 3265 O O . CYS B 1 20 ? 5.609 31.703 17.938 1 97.75 20 CYS B O 1
ATOM 3267 N N . ARG B 1 21 ? 4.629 33.312 19.047 1 97.19 21 ARG B N 1
ATOM 3268 C CA . ARG B 1 21 ? 3.311 33.094 18.453 1 97.19 21 ARG B CA 1
ATOM 3269 C C . ARG B 1 21 ? 3.146 33.938 17.172 1 97.19 21 ARG B C 1
ATOM 3271 O O . ARG B 1 21 ? 2.867 33.375 16.109 1 97.19 21 ARG B O 1
ATOM 3278 N N . LEU B 1 22 ? 3.398 35.219 17.25 1 97 22 LEU B N 1
ATOM 3279 C CA . LEU B 1 22 ? 3.039 36.188 16.219 1 97 22 LEU B CA 1
ATOM 3280 C C . LEU B 1 22 ? 3.912 36.031 14.984 1 97 22 LEU B C 1
ATOM 3282 O O . LEU B 1 22 ? 3.422 36.125 13.852 1 97 22 LEU B O 1
ATOM 3286 N N . ALA B 1 23 ? 5.141 35.75 15.172 1 96.12 23 ALA B N 1
ATOM 3287 C CA . ALA B 1 23 ? 6.09 35.625 14.07 1 96.12 23 ALA B CA 1
ATOM 3288 C C . ALA B 1 23 ? 6.543 34.156 13.891 1 96.12 23 ALA B C 1
ATOM 3290 O O . ALA B 1 23 ? 6.945 33.781 12.797 1 96.12 23 ALA B O 1
ATOM 3291 N N . GLY B 1 24 ? 6.422 33.438 14.914 1 96.69 24 GLY B N 1
ATOM 3292 C CA . GLY B 1 24 ? 7.137 32.156 14.914 1 96.69 24 GLY B CA 1
ATOM 3293 C C . GLY B 1 24 ? 6.246 30.984 14.617 1 96.69 24 GLY B C 1
ATOM 3294 O O . GLY B 1 24 ? 6.719 29.938 14.141 1 96.69 24 GLY B O 1
ATOM 3295 N N . CYS B 1 25 ? 5.008 31.047 14.914 1 97.25 25 CYS B N 1
ATOM 3296 C CA . CYS B 1 25 ? 4.156 29.875 14.773 1 97.25 25 CYS B CA 1
ATOM 3297 C C . CYS B 1 25 ? 3.123 30.062 13.672 1 97.25 25 CYS B C 1
ATOM 3299 O O . CYS B 1 25 ? 2.195 30.859 13.82 1 97.25 25 CYS B O 1
ATOM 3301 N N . PRO B 1 26 ? 3.188 29.281 12.609 1 95.69 26 PRO B N 1
ATOM 3302 C CA . PRO B 1 26 ? 2.213 29.406 11.523 1 95.69 26 PRO B CA 1
ATOM 3303 C C . PRO B 1 26 ? 0.774 29.219 11.992 1 95.69 26 PRO B C 1
ATOM 3305 O O . PRO B 1 26 ? -0.145 29.828 11.445 1 95.69 26 PRO B O 1
ATOM 3308 N N . ALA B 1 27 ? 0.562 28.453 13.047 1 95.75 27 ALA B N 1
ATOM 3309 C CA . ALA B 1 27 ? -0.781 28.188 13.555 1 95.75 27 ALA B CA 1
ATOM 3310 C C . ALA B 1 27 ? -1.173 29.188 14.633 1 95.75 27 ALA B C 1
ATOM 3312 O O . ALA B 1 27 ? -2.271 29.109 15.188 1 95.75 27 ALA B O 1
ATOM 3313 N N . GLN B 1 28 ? -0.286 30.094 14.961 1 96.94 28 GLN B N 1
ATOM 3314 C CA . GLN B 1 28 ? -0.525 31.156 15.938 1 96.94 28 GLN B CA 1
ATOM 3315 C C . GLN B 1 28 ? -0.862 30.578 17.312 1 96.94 28 GLN B C 1
ATOM 3317 O O . GLN B 1 28 ? -1.779 31.062 17.984 1 96.94 28 GLN B O 1
ATOM 3322 N N . THR B 1 29 ? -0.153 29.578 17.641 1 97.62 29 THR B N 1
ATOM 3323 C CA . THR B 1 29 ? -0.366 28.953 18.938 1 97.62 29 THR B CA 1
ATOM 3324 C C . THR B 1 29 ? -0.099 29.938 20.062 1 97.62 29 THR B C 1
ATOM 3326 O O . THR B 1 29 ? 0.931 30.625 20.078 1 97.62 29 THR B O 1
ATOM 3329 N N . ASN B 1 30 ? -0.992 30.047 20.969 1 97.75 30 ASN B N 1
ATOM 3330 C CA . ASN B 1 30 ? -0.833 30.938 22.125 1 97.75 30 ASN B CA 1
ATOM 3331 C C . ASN B 1 30 ? 0.106 30.344 23.172 1 97.75 30 ASN B C 1
ATOM 3333 O O . ASN B 1 30 ? -0.328 29.969 24.25 1 97.75 30 ASN B O 1
ATOM 3337 N N . ILE B 1 31 ? 1.361 30.422 22.922 1 98.19 31 ILE B N 1
ATOM 3338 C CA . ILE B 1 31 ? 2.406 29.734 23.688 1 98.19 31 ILE B CA 1
ATOM 3339 C C . ILE B 1 31 ? 2.463 30.312 25.109 1 98.19 31 ILE B C 1
ATOM 3341 O O . ILE B 1 31 ? 2.492 29.562 26.078 1 98.19 31 ILE B O 1
ATOM 3345 N N . PRO B 1 32 ? 2.41 31.688 25.297 1 97.88 32 PRO B N 1
ATOM 3346 C CA . PRO B 1 32 ? 2.434 32.188 26.656 1 97.88 32 PRO B CA 1
ATOM 3347 C C . PRO B 1 32 ? 1.265 31.688 27.5 1 97.88 32 PRO B C 1
ATOM 3349 O O . PRO B 1 32 ? 1.451 31.312 28.656 1 97.88 32 PRO B O 1
ATOM 3352 N N . GLU B 1 33 ? 0.107 31.672 26.922 1 98.25 33 GLU B N 1
ATOM 3353 C CA . GLU B 1 33 ? -1.058 31.172 27.641 1 98.25 33 GLU B CA 1
ATOM 3354 C C . GLU B 1 33 ? -0.921 29.688 27.969 1 98.25 33 GLU B C 1
ATOM 3356 O O . GLU B 1 33 ? -1.305 29.25 29.047 1 98.25 33 GLU B O 1
ATOM 3361 N N . MET B 1 34 ? -0.424 28.891 27.031 1 98.12 34 MET B N 1
ATOM 3362 C CA . MET B 1 34 ? -0.167 27.484 27.266 1 98.12 34 MET B CA 1
ATOM 3363 C C . MET B 1 34 ? 0.719 27.281 28.5 1 98.12 34 MET B C 1
ATOM 3365 O O . MET B 1 34 ? 0.4 26.484 29.375 1 98.12 34 MET B O 1
ATOM 3369 N N . ILE B 1 35 ? 1.797 28.031 28.531 1 98.06 35 ILE B N 1
ATOM 3370 C CA . ILE B 1 35 ? 2.783 27.891 29.609 1 98.06 35 ILE B CA 1
ATOM 3371 C C . ILE B 1 35 ? 2.195 28.375 30.922 1 98.06 35 ILE B C 1
ATOM 3373 O O . ILE B 1 35 ? 2.393 27.75 31.969 1 98.06 35 ILE B O 1
ATOM 3377 N N . ARG B 1 36 ? 1.476 29.516 30.859 1 98.19 36 ARG B N 1
ATOM 3378 C CA . ARG B 1 36 ? 0.814 30.016 32.062 1 98.19 36 ARG B CA 1
ATOM 3379 C C . ARG B 1 36 ? -0.122 28.969 32.656 1 98.19 36 ARG B C 1
ATOM 3381 O O . ARG B 1 36 ? -0.07 28.688 33.844 1 98.19 36 ARG B O 1
ATOM 3388 N N . LEU B 1 37 ? -0.981 28.391 31.812 1 98.38 37 LEU B N 1
ATOM 3389 C CA . LEU B 1 37 ? -1.929 27.375 32.25 1 98.38 37 LEU B CA 1
ATOM 3390 C C . LEU B 1 37 ? -1.198 26.156 32.812 1 98.38 37 LEU B C 1
ATOM 3392 O O . LEU B 1 37 ? -1.601 25.594 33.812 1 98.38 37 LEU B O 1
ATOM 3396 N N . PHE B 1 38 ? -0.102 25.766 32.156 1 97.19 38 PHE B N 1
ATOM 3397 C CA . PHE B 1 38 ? 0.689 24.609 32.562 1 97.19 38 PHE B CA 1
ATOM 3398 C C . PHE B 1 38 ? 1.271 24.828 33.969 1 97.19 38 PHE B C 1
ATOM 3400 O O . PHE B 1 38 ? 1.146 23.969 34.844 1 97.19 38 PHE B O 1
ATOM 3407 N N . LEU B 1 39 ? 1.808 26 34.219 1 97.12 39 LEU B N 1
ATOM 3408 C CA . LEU B 1 39 ? 2.436 26.312 35.5 1 97.12 39 LEU B CA 1
ATOM 3409 C C . LEU B 1 39 ? 1.388 26.469 36.594 1 97.12 39 LEU B C 1
ATOM 3411 O O . LEU B 1 39 ? 1.683 26.281 37.781 1 97.12 39 LEU B O 1
ATOM 3415 N N . ALA B 1 40 ? 0.177 26.781 36.25 1 97.81 40 ALA B N 1
ATOM 3416 C CA . ALA B 1 40 ? -0.924 26.953 37.188 1 97.81 40 ALA B CA 1
ATOM 3417 C C . ALA B 1 40 ? -1.558 25.609 37.531 1 97.81 40 ALA B C 1
ATOM 3419 O O . ALA B 1 40 ? -2.547 25.547 38.281 1 97.81 40 ALA B O 1
ATOM 3420 N N . GLY B 1 41 ? -1.107 24.5 36.906 1 96.06 41 GLY B N 1
ATOM 3421 C CA . GLY B 1 41 ? -1.65 23.172 37.156 1 96.06 41 GLY B CA 1
ATOM 3422 C C . GLY B 1 41 ? -2.875 22.859 36.312 1 96.06 41 GLY B C 1
ATOM 3423 O O . GLY B 1 41 ? -3.623 21.938 36.625 1 96.06 41 GLY B O 1
ATOM 3424 N N . LYS B 1 42 ? -3.141 23.641 35.312 1 97.5 42 LYS B N 1
ATOM 3425 C CA . LYS B 1 42 ? -4.285 23.469 34.438 1 97.5 42 LYS B CA 1
ATOM 3426 C C . LYS B 1 42 ? -3.854 22.875 33.094 1 97.5 42 LYS B C 1
ATOM 3428 O O . LYS B 1 42 ? -4.176 23.438 32.031 1 97.5 42 LYS B O 1
ATOM 3433 N N . SER B 1 43 ? -3.195 21.797 33.156 1 95.12 43 SER B N 1
ATOM 3434 C CA . SER B 1 43 ? -2.627 21.172 31.969 1 95.12 43 SER B CA 1
ATOM 3435 C C . SER B 1 43 ? -3.719 20.703 31.016 1 95.12 43 SER B C 1
ATOM 3437 O O . SER B 1 43 ? -3.529 20.703 29.797 1 95.12 43 SER B O 1
ATOM 3439 N N . ARG B 1 44 ? -4.84 20.266 31.547 1 96.06 44 ARG B N 1
ATOM 3440 C CA . ARG B 1 44 ? -5.941 19.812 30.703 1 96.06 44 ARG B CA 1
ATOM 3441 C C . ARG B 1 44 ? -6.508 20.969 29.875 1 96.06 44 ARG B C 1
ATOM 3443 O O . ARG B 1 44 ? -6.824 20.797 28.703 1 96.06 44 ARG B O 1
ATOM 3450 N N . GLU B 1 45 ? -6.66 22.062 30.562 1 97.12 45 GLU B N 1
ATOM 3451 C CA . GLU B 1 45 ? -7.129 23.25 29.859 1 97.12 45 GLU B CA 1
ATOM 3452 C C . GLU B 1 45 ? -6.129 23.688 28.781 1 97.12 45 GLU B C 1
ATOM 3454 O O . GLU B 1 45 ? -6.523 24.094 27.688 1 97.12 45 GLU B O 1
ATOM 3459 N N . ALA B 1 46 ? -4.859 23.625 29.125 1 97.88 46 ALA B N 1
ATOM 3460 C CA . ALA B 1 46 ? -3.814 23.953 28.156 1 97.88 46 ALA B CA 1
ATOM 3461 C C . ALA B 1 46 ? -3.871 23.016 26.953 1 97.88 46 ALA B C 1
ATOM 3463 O O . ALA B 1 46 ? -3.76 23.453 25.812 1 97.88 46 ALA B O 1
ATOM 3464 N N . GLY B 1 47 ? -4.008 21.75 27.266 1 97.75 47 GLY B N 1
ATOM 3465 C CA . GLY B 1 47 ? -4.105 20.766 26.203 1 97.75 47 GLY B CA 1
ATOM 3466 C C . GLY B 1 47 ? -5.301 20.984 25.297 1 97.75 47 GLY B C 1
ATOM 3467 O O . GLY B 1 47 ? -5.191 20.844 24.062 1 97.75 47 GLY B O 1
ATOM 3468 N N . ALA B 1 48 ? -6.414 21.25 25.891 1 97.25 48 ALA B N 1
ATOM 3469 C CA . ALA B 1 48 ? -7.629 21.516 25.125 1 97.25 48 ALA B CA 1
ATOM 3470 C C . ALA B 1 48 ? -7.434 22.719 24.203 1 97.25 48 ALA B C 1
ATOM 3472 O O . ALA B 1 48 ? -7.863 22.688 23.047 1 97.25 48 ALA B O 1
ATOM 3473 N N . MET B 1 49 ? -6.836 23.75 24.75 1 97.62 49 MET B N 1
ATOM 3474 C CA . MET B 1 49 ? -6.559 24.938 23.953 1 97.62 49 MET B CA 1
ATOM 3475 C C . MET B 1 49 ? -5.645 24.609 22.781 1 97.62 49 MET B C 1
ATOM 3477 O O . MET B 1 49 ? -5.891 25.062 21.656 1 97.62 49 MET B O 1
ATOM 3481 N N . LEU B 1 50 ? -4.594 23.844 23.031 1 98.19 50 LEU B N 1
ATOM 3482 C CA . LEU B 1 50 ? -3.65 23.453 21.984 1 98.19 50 LEU B CA 1
ATOM 3483 C C . LEU B 1 50 ? -4.348 22.641 20.891 1 98.19 50 LEU B C 1
ATOM 3485 O O . LEU B 1 50 ? -4.156 22.891 19.703 1 98.19 50 LEU B O 1
ATOM 3489 N N . PHE B 1 51 ? -5.152 21.734 21.297 1 97.62 51 PHE B N 1
ATOM 3490 C CA . PHE B 1 51 ? -5.832 20.844 20.359 1 97.62 51 PHE B CA 1
ATOM 3491 C C . PHE B 1 51 ? -6.844 21.625 19.516 1 97.62 51 PHE B C 1
ATOM 3493 O O . PHE B 1 51 ? -6.984 21.375 18.328 1 97.62 51 PHE B O 1
ATOM 3500 N N . ALA B 1 52 ? -7.555 22.516 20.172 1 96.06 52 ALA B N 1
ATOM 3501 C CA . ALA B 1 52 ? -8.539 23.344 19.469 1 96.06 52 ALA B CA 1
ATOM 3502 C C . ALA B 1 52 ? -7.863 24.203 18.406 1 96.06 52 ALA B C 1
ATOM 3504 O O . ALA B 1 52 ? -8.422 24.406 17.312 1 96.06 52 ALA B O 1
ATOM 3505 N N . ASN B 1 53 ? -6.715 24.641 18.734 1 97 53 ASN B N 1
ATOM 3506 C CA . ASN B 1 53 ? -5.941 25.453 17.797 1 97 53 ASN B CA 1
ATOM 3507 C C . ASN B 1 53 ? -5.344 24.594 16.688 1 97 53 ASN B C 1
ATOM 3509 O O . ASN B 1 53 ? -5.25 25.031 15.531 1 97 53 ASN B O 1
ATOM 3513 N N . ASN B 1 54 ? -4.844 23.453 17.031 1 97.38 54 ASN B N 1
ATOM 3514 C CA . ASN B 1 54 ? -4.113 22.547 16.156 1 97.38 54 ASN B CA 1
ATOM 3515 C C . ASN B 1 54 ? -4.316 21.078 16.578 1 97.38 54 ASN B C 1
ATOM 3517 O O . ASN B 1 54 ? -3.619 20.578 17.453 1 97.38 54 ASN B O 1
ATOM 3521 N N . PRO B 1 55 ? -5.215 20.391 15.844 1 96.25 55 PRO B N 1
ATOM 3522 C CA . PRO B 1 55 ? -5.441 18.984 16.203 1 96.25 55 PRO B CA 1
ATOM 3523 C C . PRO B 1 55 ? -4.176 18.141 16.094 1 96.25 55 PRO B C 1
ATOM 3525 O O . PRO B 1 55 ? -4.141 17.016 16.594 1 96.25 55 PRO B O 1
ATOM 3528 N N . MET B 1 56 ? -3.127 18.656 15.461 1 97.62 56 MET B N 1
ATOM 3529 C CA . MET B 1 56 ? -1.874 17.922 15.312 1 97.62 56 MET B CA 1
ATOM 3530 C C . MET B 1 56 ? -0.821 18.438 16.281 1 97.62 56 MET B C 1
ATOM 3532 O O . MET B 1 56 ? 0.378 18.266 16.062 1 97.62 56 MET B O 1
ATOM 3536 N N . SER B 1 57 ? -1.204 19.078 17.359 1 97.81 57 SER B N 1
ATOM 3537 C CA . SER B 1 57 ? -0.274 19.75 18.281 1 97.81 57 SER B CA 1
ATOM 3538 C C . SER B 1 57 ? 0.766 18.766 18.812 1 97.81 57 SER B C 1
ATOM 3540 O O . SER B 1 57 ? 1.945 19.109 18.922 1 97.81 57 SER B O 1
ATOM 3542 N N . VAL B 1 58 ? 0.325 17.547 19.141 1 98.06 58 VAL B N 1
ATOM 3543 C CA . VAL B 1 58 ? 1.265 16.562 19.672 1 98.06 58 VAL B CA 1
ATOM 3544 C C . VAL B 1 58 ? 2.307 16.219 18.609 1 98.06 58 VAL B C 1
ATOM 3546 O O . VAL B 1 58 ? 3.494 16.094 18.906 1 98.06 58 VAL B O 1
ATOM 3549 N N . VAL B 1 59 ? 1.903 16.078 17.359 1 98.5 59 VAL B N 1
ATOM 3550 C CA . VAL B 1 59 ? 2.811 15.766 16.266 1 98.5 59 VAL B CA 1
ATOM 3551 C C . VAL B 1 59 ? 3.748 16.938 16.016 1 98.5 59 VAL B C 1
ATOM 3553 O O . VAL B 1 59 ? 4.965 16.766 15.914 1 98.5 59 VAL B O 1
ATOM 3556 N N . CYS B 1 60 ? 3.162 18.141 15.977 1 98.12 60 CYS B N 1
ATOM 3557 C CA . CYS B 1 60 ? 3.936 19.359 15.703 1 98.12 60 CYS B CA 1
ATOM 3558 C C . CYS B 1 60 ? 4.957 19.609 16.812 1 98.12 60 CYS B C 1
ATOM 3560 O O . CYS B 1 60 ? 6.051 20.109 16.547 1 98.12 60 CYS B O 1
ATOM 3562 N N . SER B 1 61 ? 4.668 19.25 18.016 1 97.75 61 SER B N 1
ATOM 3563 C CA . SER B 1 61 ? 5.594 19.438 19.125 1 97.75 61 SER B CA 1
ATOM 3564 C C . SER B 1 61 ? 6.867 18.625 18.938 1 97.75 61 SER B C 1
ATOM 3566 O O . SER B 1 61 ? 7.902 18.922 19.531 1 97.75 61 SER B O 1
ATOM 3568 N N . LEU B 1 62 ? 6.766 17.656 18.047 1 97.19 62 LEU B N 1
ATOM 3569 C CA . LEU B 1 62 ? 7.895 16.75 17.859 1 97.19 62 LEU B CA 1
ATOM 3570 C C . LEU B 1 62 ? 8.625 17.062 16.547 1 97.19 62 LEU B C 1
ATOM 3572 O O . LEU B 1 62 ? 9.852 16.953 16.484 1 97.19 62 LEU B O 1
ATOM 3576 N N . VAL B 1 63 ? 7.859 17.516 15.531 1 96.56 63 VAL B N 1
ATOM 3577 C CA . VAL B 1 63 ? 8.469 17.391 14.211 1 96.56 63 VAL B CA 1
ATOM 3578 C C . VAL B 1 63 ? 8.641 18.766 13.578 1 96.56 63 VAL B C 1
ATOM 3580 O O . VAL B 1 63 ? 9.273 18.906 12.531 1 96.56 63 VAL B O 1
ATOM 3583 N N . CYS B 1 64 ? 8.078 19.859 14.164 1 96.81 64 CYS B N 1
ATOM 3584 C CA . CYS B 1 64 ? 8.234 21.188 13.609 1 96.81 64 CYS B CA 1
ATOM 3585 C C . CYS B 1 64 ? 9.695 21.625 13.641 1 96.81 64 CYS B C 1
ATOM 3587 O O . CYS B 1 64 ? 10.492 21.094 14.422 1 96.81 64 CYS B O 1
ATOM 3589 N N . ASP B 1 65 ? 10.008 22.531 12.75 1 94.75 65 ASP B N 1
ATOM 3590 C CA . ASP B 1 65 ? 11.297 23.219 12.805 1 94.75 65 ASP B CA 1
ATOM 3591 C C . ASP B 1 65 ? 11.289 24.344 13.836 1 94.75 65 ASP B C 1
ATOM 3593 O O . ASP B 1 65 ? 11.383 25.516 13.477 1 94.75 65 ASP B O 1
ATOM 3597 N N . HIS B 1 66 ? 11.398 23.969 15.07 1 95.62 66 HIS B N 1
ATOM 3598 C CA . HIS B 1 66 ? 11.195 24.906 16.172 1 95.62 66 HIS B CA 1
ATOM 3599 C C . HIS B 1 66 ? 12.258 26 16.172 1 95.62 66 HIS B C 1
ATOM 3601 O O . HIS B 1 66 ? 11.969 27.141 16.531 1 95.62 66 HIS B O 1
ATOM 3607 N N . GLU B 1 67 ? 13.422 25.641 15.766 1 93.56 67 GLU B N 1
ATOM 3608 C CA . GLU B 1 67 ? 14.516 26.609 15.75 1 93.56 67 GLU B CA 1
ATOM 3609 C C . GLU B 1 67 ? 14.242 27.734 14.758 1 93.56 67 GLU B C 1
ATOM 3611 O O . GLU B 1 67 ? 14.656 28.875 14.977 1 93.56 67 GLU B O 1
ATOM 3616 N N . ALA B 1 68 ? 13.523 27.391 13.703 1 94.69 68 ALA B N 1
ATOM 3617 C CA . ALA B 1 68 ? 13.195 28.391 12.695 1 94.69 68 ALA B CA 1
ATOM 3618 C C . ALA B 1 68 ? 11.82 29 12.945 1 94.69 68 ALA B C 1
ATOM 3620 O O . ALA B 1 68 ? 11.406 29.922 12.25 1 94.69 68 ALA B O 1
ATOM 3621 N N . GLN B 1 69 ? 11.156 28.547 13.945 1 96.38 69 GLN B N 1
ATOM 3622 C CA . GLN B 1 69 ? 9.781 28.969 14.211 1 96.38 69 GLN B CA 1
ATOM 3623 C C . GLN B 1 69 ? 9.641 29.516 15.633 1 96.38 69 GLN B C 1
ATOM 3625 O O . GLN B 1 69 ? 10.305 30.484 16 1 96.38 69 GLN B O 1
ATOM 3630 N N . CYS B 1 70 ? 8.859 28.875 16.484 1 97 70 CYS B N 1
ATOM 3631 C CA . CYS B 1 70 ? 8.484 29.438 17.766 1 97 70 CYS B CA 1
ATOM 3632 C C . CYS B 1 70 ? 9.711 29.672 18.641 1 97 70 CYS B C 1
ATOM 3634 O O . CYS B 1 70 ? 9.867 30.75 19.219 1 97 70 CYS B O 1
ATOM 3636 N N . GLU B 1 71 ? 10.602 28.719 18.719 1 96.81 71 GLU B N 1
ATOM 3637 C CA . GLU B 1 71 ? 11.766 28.844 19.594 1 96.81 71 GLU B CA 1
ATOM 3638 C C . GLU B 1 71 ? 12.797 29.812 19.016 1 96.81 71 GLU B C 1
ATOM 3640 O O . GLU B 1 71 ? 13.492 30.516 19.75 1 96.81 71 GLU B O 1
ATOM 3645 N N . GLY B 1 72 ? 12.883 29.828 17.703 1 95.38 72 GLY B N 1
ATOM 3646 C CA . GLY B 1 72 ? 13.781 30.766 17.047 1 95.38 72 GLY B CA 1
ATOM 3647 C C . GLY B 1 72 ? 13.375 32.219 17.25 1 95.38 72 GLY B C 1
ATOM 3648 O O . GLY B 1 72 ? 14.203 33.125 17.172 1 95.38 72 GLY B O 1
ATOM 3649 N N . HIS B 1 73 ? 12.133 32.469 17.594 1 97 73 HIS B N 1
ATOM 3650 C CA . HIS B 1 73 ? 11.617 33.812 17.766 1 97 73 HIS B CA 1
ATOM 3651 C C . HIS B 1 73 ? 11.375 34.125 19.234 1 97 73 HIS B C 1
ATOM 3653 O O . HIS B 1 73 ? 10.789 35.188 19.562 1 97 73 HIS B O 1
ATOM 3659 N N . CYS B 1 74 ? 11.766 33.25 20.078 1 96.94 74 CYS B N 1
ATOM 3660 C CA . CYS B 1 74 ? 11.609 33.438 21.516 1 96.94 74 CYS B CA 1
ATOM 3661 C C . CYS B 1 74 ? 12.508 34.562 22 1 96.94 74 CYS B C 1
ATOM 3663 O O . CYS B 1 74 ? 13.727 34.531 21.828 1 96.94 74 CYS B O 1
ATOM 3665 N N . ILE B 1 75 ? 11.953 35.5 22.672 1 96.5 75 ILE B N 1
ATOM 3666 C CA . ILE B 1 75 ? 12.68 36.688 23.125 1 96.5 75 ILE B CA 1
ATOM 3667 C C . ILE B 1 75 ? 13.742 36.281 24.141 1 96.5 75 ILE B C 1
ATOM 3669 O O . ILE B 1 75 ? 14.836 36.844 24.172 1 96.5 75 ILE B O 1
ATOM 3673 N N . GLN B 1 76 ? 13.492 35.281 24.984 1 94.88 76 GLN B N 1
ATOM 3674 C CA . GLN B 1 76 ? 14.469 34.781 25.938 1 94.88 76 GLN B CA 1
ATOM 3675 C C . GLN B 1 76 ? 15.742 34.312 25.234 1 94.88 76 GLN B C 1
ATOM 3677 O O . GLN B 1 76 ? 16.812 34.312 25.828 1 94.88 76 GLN B O 1
ATOM 3682 N N . GLY B 1 77 ? 15.594 33.906 23.953 1 92.44 77 GLY B N 1
ATOM 3683 C CA . GLY B 1 77 ? 16.734 33.438 23.172 1 92.44 77 GLY B CA 1
ATOM 3684 C C . GLY B 1 77 ? 17.75 34.531 22.875 1 92.44 77 GLY B C 1
ATOM 3685 O O . GLY B 1 77 ? 18.891 34.219 22.531 1 92.44 77 GLY B O 1
ATOM 3686 N N . ARG B 1 78 ? 17.391 35.781 22.984 1 90.69 78 ARG B N 1
ATOM 3687 C CA . ARG B 1 78 ? 18.297 36.906 22.766 1 90.69 78 ARG B CA 1
ATOM 3688 C C . ARG B 1 78 ? 19.312 37.031 23.891 1 90.69 78 ARG B C 1
ATOM 3690 O O . ARG B 1 78 ? 20.422 37.531 23.688 1 90.69 78 ARG B O 1
ATOM 3697 N N . LYS B 1 79 ? 18.969 36.75 25.078 1 87.12 79 LYS B N 1
ATOM 3698 C CA . LYS B 1 79 ? 19.844 36.844 26.234 1 87.12 79 LYS B CA 1
ATOM 3699 C C . LYS B 1 79 ? 20.469 35.5 26.594 1 87.12 79 LYS B C 1
ATOM 3701 O O . LYS B 1 79 ? 21.406 35.438 27.375 1 87.12 79 LYS B O 1
ATOM 3706 N N . GLY B 1 80 ? 20 34.5 25.922 1 89.31 80 GLY B N 1
ATOM 3707 C CA . GLY B 1 80 ? 20.406 33.156 26.219 1 89.31 80 GLY B CA 1
ATOM 3708 C C . GLY B 1 80 ? 19.766 32.125 25.297 1 89.31 80 GLY B C 1
ATOM 3709 O O . GLY B 1 80 ? 19.641 32.344 24.094 1 89.31 80 GLY B O 1
ATOM 3710 N N . SER B 1 81 ? 19.531 30.938 25.922 1 92.38 81 SER B N 1
ATOM 3711 C CA . SER B 1 81 ? 18.875 29.875 25.172 1 92.38 81 SER B CA 1
ATOM 3712 C C . SER B 1 81 ? 17.359 30.062 25.156 1 92.38 81 SER B C 1
ATOM 3714 O O . SER B 1 81 ? 16.766 30.438 26.172 1 92.38 81 SER B O 1
ATOM 3716 N N . PRO B 1 82 ? 16.781 29.953 24.047 1 95.81 82 PRO B N 1
ATOM 3717 C CA . PRO B 1 82 ? 15.328 30.031 24.016 1 95.81 82 PRO B CA 1
ATOM 3718 C C . PRO B 1 82 ? 14.656 29 24.922 1 95.81 82 PRO B C 1
ATOM 3720 O O . PRO B 1 82 ? 15.273 28 25.281 1 95.81 82 PRO B O 1
ATOM 3723 N N . VAL B 1 83 ? 13.406 29.328 25.344 1 95.88 83 VAL B N 1
ATOM 3724 C CA . VAL B 1 83 ? 12.594 28.328 26.031 1 95.88 83 VAL B CA 1
ATOM 3725 C C . VAL B 1 83 ? 12.344 27.141 25.109 1 95.88 83 VAL B C 1
ATOM 3727 O O . VAL B 1 83 ? 12.07 27.328 23.922 1 95.88 83 VAL B O 1
ATOM 3730 N N . GLN B 1 84 ? 12.461 25.969 25.641 1 95.75 84 GLN B N 1
ATOM 3731 C CA . GLN B 1 84 ? 12.172 24.766 24.859 1 95.75 84 GLN B CA 1
ATOM 3732 C C . GLN B 1 84 ? 10.664 24.531 24.75 1 95.75 84 GLN B C 1
ATOM 3734 O O . GLN B 1 84 ? 10.133 23.609 25.344 1 95.75 84 GLN B O 1
ATOM 3739 N N . ILE B 1 85 ? 10.094 25.312 23.969 1 97.06 85 ILE B N 1
ATOM 3740 C CA . ILE B 1 85 ? 8.641 25.344 23.797 1 97.06 85 ILE B CA 1
ATOM 3741 C C . ILE B 1 85 ? 8.156 23.969 23.344 1 97.06 85 ILE B C 1
ATOM 3743 O O . ILE B 1 85 ? 7.105 23.5 23.797 1 97.06 85 ILE B O 1
ATOM 3747 N N . SER B 1 86 ? 8.914 23.312 22.469 1 96.62 86 SER B N 1
ATOM 3748 C CA . SER B 1 86 ? 8.57 22 21.922 1 96.62 86 SER B CA 1
ATOM 3749 C C . SER B 1 86 ? 8.375 20.969 23.031 1 96.62 86 SER B C 1
ATOM 3751 O O . SER B 1 86 ? 7.402 20.203 23.016 1 96.62 86 SER B O 1
ATOM 3753 N N . SER B 1 87 ? 9.273 20.969 24 1 96.56 87 SER B N 1
ATOM 3754 C CA . SER B 1 87 ? 9.211 20 25.094 1 96.56 87 SER B CA 1
ATOM 3755 C C . SER B 1 87 ? 7.977 20.219 25.953 1 96.56 87 SER B C 1
ATOM 3757 O O . SER B 1 87 ? 7.328 19.266 26.375 1 96.56 87 SER B O 1
ATOM 3759 N N . ILE B 1 88 ? 7.68 21.453 26.219 1 97.38 88 ILE B N 1
ATOM 3760 C CA . ILE B 1 88 ? 6.523 21.797 27.047 1 97.38 88 ILE B CA 1
ATOM 3761 C C . ILE B 1 88 ? 5.238 21.422 26.312 1 97.38 88 ILE B C 1
ATOM 3763 O O . ILE B 1 88 ? 4.363 20.766 26.875 1 97.38 88 ILE B O 1
ATOM 3767 N N . GLU B 1 89 ? 5.168 21.812 25.062 1 97.88 89 GLU B N 1
ATOM 3768 C CA . GLU B 1 89 ? 4.004 21.5 24.234 1 97.88 89 GLU B CA 1
ATOM 3769 C C . GLU B 1 89 ? 3.803 19.984 24.125 1 97.88 89 GLU B C 1
ATOM 3771 O O . GLU B 1 89 ? 2.672 19.5 24.172 1 97.88 89 GLU B O 1
ATOM 3776 N N . HIS B 1 90 ? 4.902 19.266 23.938 1 97.56 90 HIS B N 1
ATOM 3777 C CA . HIS B 1 90 ? 4.809 17.812 23.812 1 97.56 90 HIS B CA 1
ATOM 3778 C C . HIS B 1 90 ? 4.262 17.188 25.094 1 97.56 90 HIS B C 1
ATOM 3780 O O . HIS B 1 90 ? 3.408 16.297 25.047 1 97.56 90 HIS B O 1
ATOM 3786 N N . TYR B 1 91 ? 4.824 17.641 26.188 1 96.81 91 TYR B N 1
ATOM 3787 C CA . TYR B 1 91 ? 4.375 17.109 27.469 1 96.81 91 TYR B CA 1
ATOM 3788 C C . TYR B 1 91 ? 2.871 17.297 27.641 1 96.81 91 TYR B C 1
ATOM 3790 O O . TYR B 1 91 ? 2.164 16.359 28 1 96.81 91 TYR B O 1
ATOM 3798 N N . ILE B 1 92 ? 2.375 18.438 27.328 1 97.19 92 ILE B N 1
ATOM 3799 C CA . ILE B 1 92 ? 0.975 18.797 27.516 1 97.19 92 ILE B CA 1
ATOM 3800 C C . ILE B 1 92 ? 0.106 18.062 26.5 1 97.19 92 ILE B C 1
ATOM 3802 O O . ILE B 1 92 ? -0.869 17.406 26.859 1 97.19 92 ILE B O 1
ATOM 3806 N N . SER B 1 93 ? 0.435 18.141 25.25 1 97.88 93 SER B N 1
ATOM 3807 C CA . SER B 1 93 ? -0.389 17.609 24.156 1 97.88 93 SER B CA 1
ATOM 3808 C C . SER B 1 93 ? -0.44 16.094 24.188 1 97.88 93 SER B C 1
ATOM 3810 O O . SER B 1 93 ? -1.459 15.492 23.828 1 97.88 93 SER B O 1
ATOM 3812 N N . ASP B 1 94 ? 0.688 15.531 24.531 1 96.94 94 ASP B N 1
ATOM 3813 C CA . ASP B 1 94 ? 0.74 14.07 24.594 1 96.94 94 ASP B CA 1
ATOM 3814 C C . ASP B 1 94 ? -0.231 13.539 25.656 1 96.94 94 ASP B C 1
ATOM 3816 O O . ASP B 1 94 ? -0.984 12.602 25.391 1 96.94 94 ASP B O 1
ATOM 3820 N N . ALA B 1 95 ? -0.206 14.125 26.797 1 95.44 95 ALA B N 1
ATOM 3821 C CA . ALA B 1 95 ? -1.105 13.719 27.875 1 95.44 95 ALA B CA 1
ATOM 3822 C C . ALA B 1 95 ? -2.559 14.008 27.5 1 95.44 95 ALA B C 1
ATOM 3824 O O . ALA B 1 95 ? -3.447 13.195 27.766 1 95.44 95 ALA B O 1
ATOM 3825 N N . TYR B 1 96 ? -2.766 15.086 26.922 1 95.62 96 TYR B N 1
ATOM 3826 C CA . TYR B 1 96 ? -4.125 15.508 26.594 1 95.62 96 TYR B CA 1
ATOM 3827 C C . TYR B 1 96 ? -4.77 14.547 25.609 1 95.62 96 TYR B C 1
ATOM 3829 O O . TYR B 1 96 ? -5.973 14.289 25.672 1 95.62 96 TYR B O 1
ATOM 3837 N N . LEU B 1 97 ? -4.031 14.07 24.672 1 94.56 97 LEU B N 1
ATOM 3838 C CA . LEU B 1 97 ? -4.578 13.195 23.641 1 94.56 97 LEU B CA 1
ATOM 3839 C C . LEU B 1 97 ? -5.258 11.977 24.25 1 94.56 97 LEU B C 1
ATOM 3841 O O . LEU B 1 97 ? -6.281 11.516 23.75 1 94.56 97 LEU B O 1
ATOM 3845 N N . ASP B 1 98 ? -4.73 11.531 25.328 1 90.75 98 ASP B N 1
ATOM 3846 C CA . ASP B 1 98 ? -5.301 10.367 26 1 90.75 98 ASP B CA 1
ATOM 3847 C C . ASP B 1 98 ? -6.559 10.742 26.766 1 90.75 98 ASP B C 1
ATOM 3849 O O . ASP B 1 98 ? -7.5 9.953 26.859 1 90.75 98 ASP B O 1
ATOM 3853 N N . TRP B 1 99 ? -6.574 11.977 27.25 1 89.38 99 TRP B N 1
ATOM 3854 C CA . TRP B 1 99 ? -7.652 12.422 28.125 1 89.38 99 TRP B CA 1
ATOM 3855 C C . TRP B 1 99 ? -8.797 13.016 27.312 1 89.38 99 TRP B C 1
ATOM 3857 O O . TRP B 1 99 ? -9.938 13.07 27.797 1 89.38 99 TRP B O 1
ATOM 3867 N N . ALA B 1 100 ? -8.453 13.406 26.188 1 87.94 100 ALA B N 1
ATOM 3868 C CA . ALA B 1 100 ? -9.375 14.242 25.422 1 87.94 100 ALA B CA 1
ATOM 3869 C C . ALA B 1 100 ? -10.664 13.484 25.109 1 87.94 100 ALA B C 1
ATOM 3871 O O . ALA B 1 100 ? -10.617 12.344 24.641 1 87.94 100 ALA B O 1
ATOM 3872 N N . VAL B 1 101 ? -11.719 13.977 25.5 1 86.69 101 VAL B N 1
ATOM 3873 C CA . VAL B 1 101 ? -13.039 13.586 25 1 86.69 101 VAL B CA 1
ATOM 3874 C C . VAL B 1 101 ? -13.562 14.648 24.047 1 86.69 101 VAL B C 1
ATOM 3876 O O . VAL B 1 101 ? -13.969 15.734 24.469 1 86.69 101 VAL B O 1
ATOM 3879 N N . LEU B 1 102 ? -13.461 14.367 22.797 1 90 102 LEU B N 1
ATOM 3880 C CA . LEU B 1 102 ? -13.836 15.336 21.781 1 90 102 LEU B CA 1
ATOM 3881 C C . LEU B 1 102 ? -15.352 15.375 21.594 1 90 102 LEU B C 1
ATOM 3883 O O . LEU B 1 102 ? -15.969 14.352 21.297 1 90 102 LEU B O 1
ATOM 3887 N N . GLU B 1 103 ? -15.875 16.469 21.844 1 91.56 103 GLU B N 1
ATOM 3888 C CA . GLU B 1 103 ? -17.312 16.641 21.766 1 91.56 103 GLU B CA 1
ATOM 3889 C C . GLU B 1 103 ? -17.766 16.938 20.328 1 91.56 103 GLU B C 1
ATOM 3891 O O . GLU B 1 103 ? -16.984 17.406 19.516 1 91.56 103 GLU B O 1
ATOM 3896 N N . ARG B 1 104 ? -19.031 16.594 20.094 1 94.56 104 ARG B N 1
ATOM 3897 C CA . ARG B 1 104 ? -19.672 16.812 18.797 1 94.56 104 ARG B CA 1
ATOM 3898 C C . ARG B 1 104 ? -20.969 17.609 18.938 1 94.56 104 ARG B C 1
ATOM 3900 O O . ARG B 1 104 ? -21.766 17.328 19.828 1 94.56 104 ARG B O 1
ATOM 3907 N N . GLU B 1 105 ? -21.078 18.609 18.078 1 96.69 105 GLU B N 1
ATOM 3908 C CA . GLU B 1 105 ? -22.359 19.328 17.984 1 96.69 105 GLU B CA 1
ATOM 3909 C C . GLU B 1 105 ? -23.469 18.391 17.5 1 96.69 105 GLU B C 1
ATOM 3911 O O . GLU B 1 105 ? -23.203 17.297 17 1 96.69 105 GLU B O 1
ATOM 3916 N N . PRO B 1 106 ? -24.688 18.812 17.719 1 97.06 106 PRO B N 1
ATOM 3917 C CA . PRO B 1 106 ? -25.781 17.984 17.188 1 97.06 106 PRO B CA 1
ATOM 3918 C C . PRO B 1 106 ? -25.641 17.688 15.703 1 97.06 106 PRO B C 1
ATOM 3920 O O . PRO B 1 106 ? -25.172 18.531 14.938 1 97.06 106 PRO B O 1
ATOM 3923 N N . ALA B 1 107 ? -26.172 16.594 15.359 1 97 107 ALA B N 1
ATOM 3924 C CA . ALA B 1 107 ? -26.016 16.109 13.992 1 97 107 ALA B CA 1
ATOM 3925 C C . ALA B 1 107 ? -26.672 17.047 12.984 1 97 107 ALA B C 1
ATOM 3927 O O . ALA B 1 107 ? -27.828 17.438 13.164 1 97 107 ALA B O 1
ATOM 3928 N N . LYS B 1 108 ? -25.938 17.312 11.953 1 97.25 108 LYS B N 1
ATOM 3929 C CA . LYS B 1 108 ? -26.469 18.156 10.875 1 97.25 108 LYS B CA 1
ATOM 3930 C C . LYS B 1 108 ? -26.984 17.312 9.719 1 97.25 108 LYS B C 1
ATOM 3932 O O . LYS B 1 108 ? -27.656 17.828 8.82 1 97.25 108 LYS B O 1
ATOM 3937 N N . HIS B 1 109 ? -26.656 16.016 9.648 1 96 109 HIS B N 1
ATOM 3938 C CA . HIS B 1 109 ? -27.109 15.039 8.664 1 96 109 HIS B CA 1
ATOM 3939 C C . HIS B 1 109 ? -26.578 15.359 7.277 1 96 109 HIS B C 1
ATOM 3941 O O . HIS B 1 109 ? -27.312 15.32 6.293 1 96 109 HIS B O 1
ATOM 3947 N N . GLN B 1 110 ? -25.422 15.906 7.18 1 98.25 110 GLN B N 1
ATOM 3948 C CA . GLN B 1 110 ? -24.641 16.094 5.961 1 98.25 110 GLN B CA 1
ATOM 3949 C C . GLN B 1 110 ? -23.359 15.258 5.996 1 98.25 110 GLN B C 1
ATOM 3951 O O . GLN B 1 110 ? -22.703 15.164 7.035 1 98.25 110 GLN B O 1
ATOM 3956 N N . GLN B 1 111 ? -23.125 14.633 4.898 1 98.25 111 GLN B N 1
ATOM 3957 C CA . GLN B 1 111 ? -22.016 13.695 4.805 1 98.25 111 GLN B CA 1
ATOM 3958 C C . GLN B 1 111 ? -20.828 14.312 4.066 1 98.25 111 GLN B C 1
ATOM 3960 O O . GLN B 1 111 ? -21 14.977 3.045 1 98.25 111 GLN B O 1
ATOM 3965 N N . VAL B 1 112 ? -19.656 14.117 4.656 1 98.88 112 VAL B N 1
ATOM 3966 C CA . VAL B 1 112 ? -18.438 14.648 4.055 1 98.88 112 VAL B CA 1
ATOM 3967 C C . VAL B 1 112 ? -17.438 13.516 3.844 1 98.88 112 VAL B C 1
ATOM 3969 O O . VAL B 1 112 ? -17.188 12.719 4.754 1 98.88 112 VAL B O 1
ATOM 3972 N N . ALA B 1 113 ? -16.922 13.367 2.646 1 98.88 113 ALA B N 1
ATOM 3973 C CA . ALA B 1 113 ? -15.836 12.438 2.344 1 98.88 113 ALA B CA 1
ATOM 3974 C C . ALA B 1 113 ? -14.477 13.133 2.451 1 98.88 113 ALA B C 1
ATOM 3976 O O . ALA B 1 113 ? -14.289 14.219 1.909 1 98.88 113 ALA B O 1
ATOM 3977 N N . VAL B 1 114 ? -13.609 12.562 3.193 1 98.94 114 VAL B N 1
ATOM 3978 C CA . VAL B 1 114 ? -12.227 13.023 3.305 1 98.94 114 VAL B CA 1
ATOM 3979 C C . VAL B 1 114 ? -11.281 12.008 2.672 1 98.94 114 VAL B C 1
ATOM 3981 O O . VAL B 1 114 ? -11.148 10.883 3.166 1 98.94 114 VAL B O 1
ATOM 3984 N N . ILE B 1 115 ? -10.625 12.367 1.578 1 98.81 115 ILE B N 1
ATOM 3985 C CA . ILE B 1 115 ? -9.695 11.484 0.884 1 98.81 115 ILE B CA 1
ATOM 3986 C C . ILE B 1 115 ? -8.273 11.734 1.385 1 98.81 115 ILE B C 1
ATOM 3988 O O . ILE B 1 115 ? -7.676 12.766 1.088 1 98.81 115 ILE B O 1
ATOM 3992 N N . GLY B 1 116 ? -7.75 10.75 2.107 1 98.5 116 GLY B N 1
ATOM 3993 C CA . GLY B 1 116 ? -6.445 10.891 2.74 1 98.5 116 GLY B CA 1
ATOM 3994 C C . GLY B 1 116 ? -6.531 11.164 4.23 1 98.5 116 GLY B C 1
ATOM 3995 O O . GLY B 1 116 ? -7.336 11.984 4.668 1 98.5 116 GLY B O 1
ATOM 3996 N N . SER B 1 117 ? -5.684 10.492 4.945 1 98.5 117 SER B N 1
ATOM 3997 C CA . SER B 1 117 ? -5.695 10.633 6.398 1 98.5 117 SER B CA 1
ATOM 3998 C C . SER B 1 117 ? -4.371 11.188 6.914 1 98.5 117 SER B C 1
ATOM 4000 O O . SER B 1 117 ? -3.908 10.797 7.988 1 98.5 117 SER B O 1
ATOM 4002 N N . GLY B 1 118 ? -3.691 11.984 6.098 1 98.19 118 GLY B N 1
ATOM 4003 C CA . GLY B 1 118 ? -2.553 12.75 6.586 1 98.19 118 GLY B CA 1
ATOM 4004 C C . GLY B 1 118 ? -2.951 13.898 7.492 1 98.19 118 GLY B C 1
ATOM 4005 O O . GLY B 1 118 ? -4.094 13.969 7.945 1 98.19 118 GLY B O 1
ATOM 4006 N N . PRO B 1 119 ? -2.012 14.789 7.754 1 98.12 119 PRO B N 1
ATOM 4007 C CA . PRO B 1 119 ? -2.324 15.891 8.664 1 98.12 119 PRO B CA 1
ATOM 4008 C C . PRO B 1 119 ? -3.475 16.766 8.172 1 98.12 119 PRO B C 1
ATOM 4010 O O . PRO B 1 119 ? -4.32 17.188 8.961 1 98.12 119 PRO B O 1
ATOM 4013 N N . ALA B 1 120 ? -3.525 17.016 6.887 1 98.38 120 ALA B N 1
ATOM 4014 C CA . ALA B 1 120 ? -4.609 17.812 6.332 1 98.38 120 ALA B CA 1
ATOM 4015 C C . ALA B 1 120 ? -5.957 17.125 6.516 1 98.38 120 ALA B C 1
ATOM 4017 O O . ALA B 1 120 ? -6.914 17.75 7 1 98.38 120 ALA B O 1
ATOM 4018 N N . GLY B 1 121 ? -6.02 15.875 6.117 1 98.69 121 GLY B N 1
ATOM 4019 C CA . GLY B 1 121 ? -7.254 15.117 6.219 1 98.69 121 GLY B CA 1
ATOM 4020 C C . GLY B 1 121 ? -7.754 14.984 7.648 1 98.69 121 GLY B C 1
ATOM 4021 O O . GLY B 1 121 ? -8.945 15.164 7.914 1 98.69 121 GLY B O 1
ATOM 4022 N N . ILE B 1 122 ? -6.875 14.703 8.57 1 98.56 122 ILE B N 1
ATOM 4023 C CA . ILE B 1 122 ? -7.254 14.531 9.969 1 98.56 122 ILE B CA 1
ATOM 4024 C C . ILE B 1 122 ? -7.754 15.859 10.531 1 98.56 122 ILE B C 1
ATOM 4026 O O . ILE B 1 122 ? -8.758 15.898 11.258 1 98.56 122 ILE B O 1
ATOM 4030 N N . THR B 1 123 ? -7.047 16.953 10.195 1 98.5 123 THR B N 1
ATOM 4031 C CA . THR B 1 123 ? -7.453 18.266 10.68 1 98.5 123 THR B CA 1
ATOM 4032 C C . THR B 1 123 ? -8.859 18.609 10.195 1 98.5 123 THR B C 1
ATOM 4034 O O . THR B 1 123 ? -9.727 18.969 11 1 98.5 123 THR B O 1
ATOM 4037 N N . VAL B 1 124 ? -9.133 18.438 8.914 1 98.81 124 VAL B N 1
ATOM 4038 C CA . VAL B 1 124 ? -10.438 18.734 8.336 1 98.81 124 VAL B CA 1
ATOM 4039 C C . VAL B 1 124 ? -11.5 17.812 8.938 1 98.81 124 VAL B C 1
ATOM 4041 O O . VAL B 1 124 ? -12.578 18.266 9.328 1 98.81 124 VAL B O 1
ATOM 4044 N N . ALA B 1 125 ? -11.195 16.516 9.039 1 98.75 125 ALA B N 1
ATOM 4045 C CA . ALA B 1 125 ? -12.133 15.523 9.547 1 98.75 125 ALA B CA 1
ATOM 4046 C C . ALA B 1 125 ? -12.539 15.836 10.984 1 98.75 125 ALA B C 1
ATOM 4048 O O . ALA B 1 125 ? -13.734 15.828 11.312 1 98.75 125 ALA B O 1
ATOM 4049 N N . VAL B 1 126 ? -11.57 16.156 11.828 1 98.31 126 VAL B N 1
ATOM 4050 C CA . VAL B 1 126 ? -11.828 16.422 13.242 1 98.31 126 VAL B CA 1
ATOM 4051 C C . VAL B 1 126 ? -12.688 17.672 13.383 1 98.31 126 VAL B C 1
ATOM 4053 O O . VAL B 1 126 ? -13.695 17.656 14.102 1 98.31 126 VAL B O 1
ATOM 4056 N N . ARG B 1 127 ? -12.32 18.75 12.727 1 98.19 127 ARG B N 1
ATOM 4057 C CA . ARG B 1 127 ? -13.039 20.016 12.836 1 98.19 127 ARG B CA 1
ATOM 4058 C C . ARG B 1 127 ? -14.484 19.859 12.391 1 98.19 127 ARG B C 1
ATOM 4060 O O . ARG B 1 127 ? -15.406 20.297 13.086 1 98.19 127 ARG B O 1
ATOM 4067 N N . LEU B 1 128 ? -14.695 19.25 11.258 1 98.69 128 LEU B N 1
ATOM 4068 C CA . LEU B 1 128 ? -16.047 19.109 10.719 1 98.69 128 LEU B CA 1
ATOM 4069 C C . LEU B 1 128 ? -16.859 18.125 11.539 1 98.69 128 LEU B C 1
ATOM 4071 O O . LEU B 1 128 ? -18.062 18.312 11.734 1 98.69 128 LEU B O 1
ATOM 4075 N N . ALA B 1 129 ? -16.219 17.047 12 1 98.56 129 ALA B N 1
ATOM 4076 C CA . ALA B 1 129 ? -16.938 16.094 12.852 1 98.56 129 ALA B CA 1
ATOM 4077 C C . ALA B 1 129 ? -17.422 16.766 14.133 1 98.56 129 ALA B C 1
ATOM 4079 O O . ALA B 1 129 ? -18.547 16.547 14.562 1 98.56 129 ALA B O 1
ATOM 4080 N N . GLN B 1 130 ? -16.516 17.594 14.75 1 98.06 130 GLN B N 1
ATOM 4081 C CA . GLN B 1 130 ? -16.891 18.312 15.961 1 98.06 130 GLN B CA 1
ATOM 4082 C C . GLN B 1 130 ? -18.062 19.25 15.703 1 98.06 130 GLN B C 1
ATOM 4084 O O . GLN B 1 130 ? -18.844 19.531 16.609 1 98.06 130 GLN B O 1
ATOM 4089 N N . GLN B 1 131 ? -18.25 19.672 14.492 1 98 131 GLN B N 1
ATOM 4090 C CA . GLN B 1 131 ? -19.328 20.609 14.125 1 98 131 GLN B CA 1
ATOM 4091 C C . GLN B 1 131 ? -20.609 19.844 13.781 1 98 131 GLN B C 1
ATOM 4093 O O . GLN B 1 131 ? -21.609 20.469 13.406 1 98 131 GLN B O 1
ATOM 4098 N N . GLY B 1 132 ? -20.578 18.531 13.812 1 98.31 132 GLY B N 1
ATOM 4099 C CA . GLY B 1 132 ? -21.812 17.766 13.695 1 98.31 132 GLY B CA 1
ATOM 4100 C C . GLY B 1 132 ? -21.984 17.109 12.344 1 98.31 132 GLY B C 1
ATOM 4101 O O . GLY B 1 132 ? -23.031 16.516 12.055 1 98.31 132 GLY B O 1
ATOM 4102 N N . TYR B 1 133 ? -20.969 17.172 11.461 1 98.62 133 TYR B N 1
ATOM 4103 C CA . TYR B 1 133 ? -21.047 16.547 10.148 1 98.62 133 TYR B CA 1
ATOM 4104 C C . TYR B 1 133 ? -20.672 15.07 10.242 1 98.62 133 TYR B C 1
ATOM 4106 O O . TYR B 1 133 ? -19.938 14.656 11.141 1 98.62 133 TYR B O 1
ATOM 4114 N N . ASP B 1 134 ? -21.219 14.211 9.352 1 98.19 134 ASP B N 1
ATOM 4115 C CA . ASP B 1 134 ? -20.844 12.805 9.234 1 98.19 134 ASP B CA 1
ATOM 4116 C C . ASP B 1 134 ? -19.641 12.625 8.305 1 98.19 134 ASP B C 1
ATOM 4118 O O . ASP B 1 134 ? -19.734 12.906 7.105 1 98.19 134 ASP B O 1
ATOM 4122 N N . ILE B 1 135 ? -18.562 12.117 8.883 1 98.75 135 ILE B N 1
ATOM 4123 C CA . ILE B 1 135 ? -17.312 12.109 8.141 1 98.75 135 ILE B CA 1
ATOM 4124 C C . ILE B 1 135 ? -16.922 10.672 7.797 1 98.75 135 ILE B C 1
ATOM 4126 O O . ILE B 1 135 ? -16.984 9.789 8.648 1 98.75 135 ILE B O 1
ATOM 4130 N N . THR B 1 136 ? -16.531 10.383 6.605 1 98.69 136 THR B N 1
ATOM 4131 C CA . THR B 1 136 ? -15.875 9.156 6.18 1 98.69 136 THR B CA 1
ATOM 4132 C C . THR B 1 136 ? -14.5 9.453 5.59 1 98.69 136 THR B C 1
ATOM 4134 O O . THR B 1 136 ? -14.383 10.211 4.629 1 98.69 136 THR B O 1
ATOM 4137 N N . ILE B 1 137 ? -13.469 8.867 6.156 1 98.81 137 ILE B N 1
ATOM 4138 C CA . ILE B 1 137 ? -12.109 9 5.641 1 98.81 137 ILE B CA 1
ATOM 4139 C C . ILE B 1 137 ? -11.781 7.816 4.738 1 98.81 137 ILE B C 1
ATOM 4141 O O . ILE B 1 137 ? -11.969 6.66 5.125 1 98.81 137 ILE B O 1
ATOM 4145 N N . PHE B 1 138 ? -11.359 8.086 3.541 1 98.69 138 PHE B N 1
ATOM 4146 C CA . PHE B 1 138 ? -10.82 7.078 2.635 1 98.69 138 PHE B CA 1
ATOM 4147 C C . PHE B 1 138 ? -9.297 7.105 2.645 1 98.69 138 PHE B C 1
ATOM 4149 O O . PHE B 1 138 ? -8.688 8.102 2.244 1 98.69 138 PHE B O 1
ATOM 4156 N N . GLU B 1 139 ? -8.695 6.07 3.133 1 98.25 139 GLU B N 1
ATOM 4157 C CA . GLU B 1 139 ? -7.242 5.957 3.223 1 98.25 139 GLU B CA 1
ATOM 4158 C C . GLU B 1 139 ? -6.719 4.836 2.33 1 98.25 139 GLU B C 1
ATOM 4160 O O . GLU B 1 139 ? -7.125 3.682 2.473 1 98.25 139 GLU B O 1
ATOM 4165 N N . ARG B 1 140 ? -5.797 5.195 1.417 1 96.75 140 ARG B N 1
ATOM 4166 C CA . ARG B 1 140 ? -5.254 4.211 0.483 1 96.75 140 ARG B CA 1
ATOM 4167 C C . ARG B 1 140 ? -4.418 3.166 1.212 1 96.75 140 ARG B C 1
ATOM 4169 O O . ARG B 1 140 ? -4.355 2.01 0.792 1 96.75 140 ARG B O 1
ATOM 4176 N N . LYS B 1 141 ? -3.748 3.52 2.26 1 97 141 LYS B N 1
ATOM 4177 C CA . LYS B 1 141 ? -2.926 2.609 3.051 1 97 141 LYS B CA 1
ATOM 4178 C C . LYS B 1 141 ? -3.764 1.892 4.109 1 97 141 LYS B C 1
ATOM 4180 O O . LYS B 1 141 ? -4.969 2.123 4.215 1 97 141 LYS B O 1
ATOM 4185 N N . ASP B 1 142 ? -3.156 0.973 4.855 1 95.56 142 ASP B N 1
ATOM 4186 C CA . ASP B 1 142 ? -3.889 0.164 5.824 1 95.56 142 ASP B CA 1
ATOM 4187 C C . ASP B 1 142 ? -4.094 0.924 7.133 1 95.56 142 ASP B C 1
ATOM 4189 O O . ASP B 1 142 ? -5.016 0.627 7.891 1 95.56 142 ASP B O 1
ATOM 4193 N N . LYS B 1 143 ? -3.207 1.921 7.375 1 97.06 143 LYS B N 1
ATOM 4194 C CA . LYS B 1 143 ? -3.283 2.693 8.609 1 97.06 143 LYS B CA 1
ATOM 4195 C C . LYS B 1 143 ? -3.32 4.191 8.32 1 97.06 143 LYS B C 1
ATOM 4197 O O . LYS B 1 143 ? -2.791 4.645 7.305 1 97.06 143 LYS B O 1
ATOM 4202 N N . ILE B 1 144 ? -3.895 4.918 9.227 1 98 144 ILE B N 1
ATOM 4203 C CA . ILE B 1 144 ? -4.02 6.359 9.039 1 98 144 ILE B CA 1
ATOM 4204 C C . ILE B 1 144 ? -2.674 7.035 9.281 1 98 144 ILE B C 1
ATOM 4206 O O . ILE B 1 144 ? -1.766 6.43 9.859 1 98 144 ILE B O 1
ATOM 4210 N N . GLY B 1 145 ? -2.523 8.273 8.812 1 98.12 145 GLY B N 1
ATOM 4211 C CA . GLY B 1 145 ? -1.379 9.102 9.156 1 98.12 145 GLY B CA 1
ATOM 4212 C C . GLY B 1 145 ? -0.696 9.703 7.938 1 98.12 145 GLY B C 1
ATOM 4213 O O . GLY B 1 145 ? 0.043 10.68 8.055 1 98.12 145 GLY B O 1
ATOM 4214 N N . GLY B 1 146 ? -0.935 9.086 6.773 1 97.38 146 GLY B N 1
ATOM 4215 C CA . GLY B 1 146 ? -0.286 9.609 5.578 1 97.38 146 GLY B CA 1
ATOM 4216 C C . GLY B 1 146 ? 1.223 9.703 5.715 1 97.38 146 GLY B C 1
ATOM 4217 O O . GLY B 1 146 ? 1.866 8.781 6.219 1 97.38 146 GLY B O 1
ATOM 4218 N N . MET B 1 147 ? 1.775 10.797 5.312 1 96.69 147 MET B N 1
ATOM 4219 C CA . MET B 1 147 ? 3.223 10.992 5.32 1 96.69 147 MET B CA 1
ATOM 4220 C C . MET B 1 147 ? 3.754 11.07 6.75 1 96.69 147 MET B C 1
ATOM 4222 O O . MET B 1 147 ? 4.949 10.891 6.984 1 96.69 147 MET B O 1
ATOM 4226 N N . MET B 1 148 ? 2.889 11.422 7.711 1 97.88 148 MET B N 1
ATOM 4227 C CA . MET B 1 148 ? 3.328 11.367 9.102 1 97.88 148 MET B CA 1
ATOM 4228 C C . MET B 1 148 ? 3.754 9.953 9.492 1 97.88 148 MET B C 1
ATOM 4230 O O . MET B 1 148 ? 4.773 9.773 10.156 1 97.88 148 MET B O 1
ATOM 4234 N N . ARG B 1 149 ? 2.988 9.023 9.062 1 97.81 149 ARG B N 1
ATOM 4235 C CA . ARG B 1 149 ? 3.262 7.633 9.398 1 97.81 149 ARG B CA 1
ATOM 4236 C C . ARG B 1 149 ? 4.34 7.051 8.484 1 97.81 149 ARG B C 1
ATOM 4238 O O . ARG B 1 149 ? 5.254 6.375 8.953 1 97.81 149 ARG B O 1
ATOM 4245 N N . TYR B 1 150 ? 4.285 7.328 7.246 1 97.06 150 TYR B N 1
ATOM 4246 C CA . TYR B 1 150 ? 5.055 6.566 6.266 1 97.06 150 TYR B CA 1
ATOM 4247 C C . TYR B 1 150 ? 6.258 7.367 5.781 1 97.06 150 TYR B C 1
ATOM 4249 O O . TYR B 1 150 ? 7.133 6.828 5.098 1 97.06 150 TYR B O 1
ATOM 4257 N N . GLY B 1 151 ? 6.34 8.625 6.125 1 96.44 151 GLY B N 1
ATOM 4258 C CA . GLY B 1 151 ? 7.434 9.469 5.676 1 96.44 151 GLY B CA 1
ATOM 4259 C C . GLY B 1 151 ? 8.359 9.898 6.797 1 96.44 151 GLY B C 1
ATOM 4260 O O . GLY B 1 151 ? 9.562 10.078 6.586 1 96.44 151 GLY B O 1
ATOM 4261 N N . ILE B 1 152 ? 7.832 10.141 7.992 1 97.25 152 ILE B N 1
ATOM 4262 C CA . ILE B 1 152 ? 8.625 10.586 9.133 1 97.25 152 ILE B CA 1
ATOM 4263 C C . ILE B 1 152 ? 9.078 9.375 9.953 1 97.25 152 ILE B C 1
ATOM 4265 O O . ILE B 1 152 ? 8.25 8.57 10.398 1 97.25 152 ILE B O 1
ATOM 4269 N N . PRO B 1 153 ? 10.359 9.258 10.219 1 97.5 153 PRO B N 1
ATOM 4270 C CA . PRO B 1 153 ? 10.875 8.078 10.914 1 97.5 153 PRO B CA 1
ATOM 4271 C C . PRO B 1 153 ? 10.344 7.957 12.344 1 97.5 153 PRO B C 1
ATOM 4273 O O . PRO B 1 153 ? 10.008 8.969 12.961 1 97.5 153 PRO B O 1
ATOM 4276 N N . GLU B 1 154 ? 10.391 6.789 12.844 1 96.06 154 GLU B N 1
ATOM 4277 C CA . GLU B 1 154 ? 9.867 6.434 14.164 1 96.06 154 GLU B CA 1
ATOM 4278 C C . GLU B 1 154 ? 10.57 7.223 15.266 1 96.06 154 GLU B C 1
ATOM 4280 O O . GLU B 1 154 ? 9.945 7.605 16.25 1 96.06 154 GLU B O 1
ATOM 4285 N N . PHE B 1 155 ? 11.867 7.496 15.109 1 95.19 155 PHE B N 1
ATOM 4286 C CA . PHE B 1 155 ? 12.633 8.148 16.172 1 95.19 155 PHE B CA 1
ATOM 4287 C C . PHE B 1 155 ? 12.281 9.633 16.25 1 95.19 155 PHE B C 1
ATOM 4289 O O . PHE B 1 155 ? 12.562 10.281 17.266 1 95.19 155 PHE B O 1
ATOM 4296 N N . ARG B 1 156 ? 11.625 10.148 15.211 1 96.12 156 ARG B N 1
ATOM 4297 C CA . ARG B 1 156 ? 11.164 11.531 15.227 1 96.12 156 ARG B CA 1
ATOM 4298 C C . ARG B 1 156 ? 9.695 11.609 15.625 1 96.12 156 ARG B C 1
ATOM 4300 O O . ARG B 1 156 ? 9.289 12.539 16.328 1 96.12 156 ARG B O 1
ATOM 4307 N N . LEU B 1 157 ? 8.914 10.672 15.148 1 97.62 157 LEU B N 1
ATOM 4308 C CA . LEU B 1 157 ? 7.48 10.633 15.406 1 97.62 157 LEU B CA 1
ATOM 4309 C C . LEU B 1 157 ? 7.02 9.211 15.703 1 97.62 157 LEU B C 1
ATOM 4311 O O . LEU B 1 157 ? 6.766 8.43 14.789 1 97.62 157 LEU B O 1
ATOM 4315 N N . PRO B 1 158 ? 6.887 8.898 16.969 1 96.94 158 PRO B N 1
ATOM 4316 C CA . PRO B 1 158 ? 6.402 7.566 17.328 1 96.94 158 PRO B CA 1
ATOM 4317 C C . PRO B 1 158 ? 5.039 7.25 16.719 1 96.94 158 PRO B C 1
ATOM 4319 O O . PRO B 1 158 ? 4.098 8.031 16.859 1 96.94 158 PRO B O 1
ATOM 4322 N N . LYS B 1 159 ? 4.918 6.035 16.094 1 97 159 LYS B N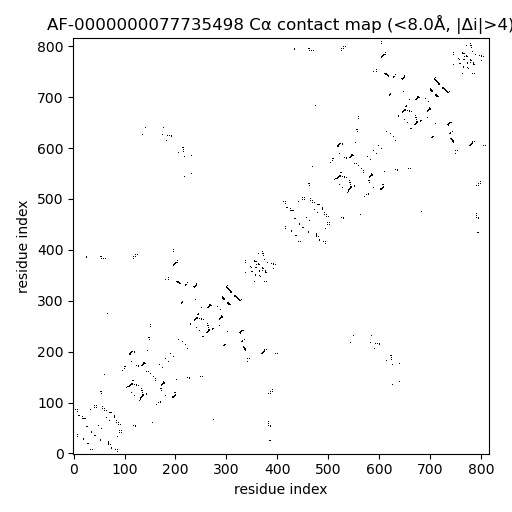 1
ATOM 4323 C CA . LYS B 1 159 ? 3.697 5.66 15.391 1 97 159 LYS B CA 1
ATOM 4324 C C . LYS B 1 159 ? 2.539 5.449 16.359 1 97 159 LYS B C 1
ATOM 4326 O O . LYS B 1 159 ? 1.373 5.555 15.977 1 97 159 LYS B O 1
ATOM 4331 N N . SER B 1 160 ? 2.838 5.176 17.641 1 96.94 160 SER B N 1
ATOM 4332 C CA . SER B 1 160 ? 1.816 4.973 18.656 1 96.94 160 SER B CA 1
ATOM 4333 C C . SER B 1 160 ? 0.934 6.207 18.812 1 96.94 160 SER B C 1
ATOM 4335 O O . SER B 1 160 ? -0.244 6.098 19.156 1 96.94 160 SER B O 1
ATOM 4337 N N . ILE B 1 161 ? 1.493 7.371 18.531 1 97.5 161 ILE B N 1
ATOM 4338 C CA . ILE B 1 161 ? 0.723 8.609 18.594 1 97.5 161 ILE B CA 1
ATOM 4339 C C . ILE B 1 161 ? -0.408 8.562 17.562 1 97.5 161 ILE B C 1
ATOM 4341 O O . ILE B 1 161 ? -1.545 8.938 17.875 1 97.5 161 ILE B O 1
ATOM 4345 N N . LEU B 1 162 ? -0.116 8.023 16.391 1 97.94 162 LEU B N 1
ATOM 4346 C CA . LEU B 1 162 ? -1.108 7.957 15.328 1 97.94 162 LEU B CA 1
ATOM 4347 C C . LEU B 1 162 ? -2.148 6.879 15.625 1 97.94 162 LEU B C 1
ATOM 4349 O O . LEU B 1 162 ? -3.311 7.012 15.234 1 97.94 162 LEU B O 1
ATOM 4353 N N . GLU B 1 163 ? -1.72 5.824 16.344 1 97.19 163 GLU B N 1
ATOM 4354 C CA . GLU B 1 163 ? -2.686 4.828 16.812 1 97.19 163 GLU B CA 1
ATOM 4355 C C . GLU B 1 163 ? -3.689 5.445 17.781 1 97.19 163 GLU B C 1
ATOM 4357 O O . GLU B 1 163 ? -4.883 5.141 17.719 1 97.19 163 GLU B O 1
ATOM 4362 N N . ARG B 1 164 ? -3.197 6.258 18.688 1 96.38 164 ARG B N 1
ATOM 4363 C CA . ARG B 1 164 ? -4.07 6.953 19.625 1 96.38 164 ARG B CA 1
ATOM 4364 C C . ARG B 1 164 ? -5.027 7.887 18.891 1 96.38 164 ARG B C 1
ATOM 4366 O O . ARG B 1 164 ? -6.199 7.996 19.266 1 96.38 164 ARG B O 1
ATOM 4373 N N . TYR B 1 165 ? -4.531 8.547 17.812 1 96.69 165 TYR B N 1
ATOM 4374 C CA . TYR B 1 165 ? -5.391 9.391 17 1 96.69 165 TYR B CA 1
ATOM 4375 C C . TYR B 1 165 ? -6.52 8.578 16.375 1 96.69 165 TYR B C 1
ATOM 4377 O O . TYR B 1 165 ? -7.668 9.031 16.344 1 96.69 165 TYR B O 1
ATOM 4385 N N . GLN B 1 166 ? -6.176 7.43 15.867 1 96.62 166 GLN B N 1
ATOM 4386 C CA . GLN B 1 166 ? -7.195 6.574 15.273 1 96.62 166 GLN B CA 1
ATOM 4387 C C . GLN B 1 166 ? -8.336 6.309 16.25 1 96.62 166 GLN B C 1
ATOM 4389 O O . GLN B 1 166 ? -9.508 6.391 15.883 1 96.62 166 GLN B O 1
ATOM 4394 N N . THR B 1 167 ? -7.988 6.027 17.5 1 95.62 167 THR B N 1
ATOM 4395 C CA . THR B 1 167 ? -8.977 5.758 18.531 1 95.62 167 THR B CA 1
ATOM 4396 C C . THR B 1 167 ? -9.859 6.98 18.781 1 95.62 167 THR B C 1
ATOM 4398 O O . THR B 1 167 ? -11.078 6.855 18.906 1 95.62 167 THR B O 1
ATOM 4401 N N . LYS B 1 168 ? -9.234 8.125 18.828 1 96.38 168 LYS B N 1
ATOM 4402 C CA . LYS B 1 168 ? -9.969 9.359 19.062 1 96.38 168 LYS B CA 1
ATOM 4403 C C . LYS B 1 168 ? -10.898 9.68 17.891 1 96.38 168 LYS B C 1
ATOM 4405 O O . LYS B 1 168 ? -12.023 10.133 18.094 1 96.38 168 LYS B O 1
ATOM 4410 N N . LEU B 1 169 ? -10.43 9.453 16.625 1 96.81 169 LEU B N 1
ATOM 4411 C CA . LEU B 1 169 ? -11.25 9.695 15.445 1 96.81 169 LEU B CA 1
ATOM 4412 C C . LEU B 1 169 ? -12.484 8.805 15.438 1 96.81 169 LEU B C 1
ATOM 4414 O O . LEU B 1 169 ? -13.594 9.266 15.156 1 96.81 169 LEU B O 1
ATOM 4418 N N . GLN B 1 170 ? -12.273 7.555 15.766 1 95.31 170 GLN B N 1
ATOM 4419 C CA . GLN B 1 170 ? -13.375 6.602 15.797 1 95.31 170 GLN B CA 1
ATOM 4420 C C . GLN B 1 170 ? -14.367 6.949 16.906 1 95.31 170 GLN B C 1
ATOM 4422 O O . GLN B 1 170 ? -15.586 6.844 16.719 1 95.31 170 GLN B O 1
ATOM 4427 N N . ALA B 1 171 ? -13.875 7.402 18.062 1 95 171 ALA B N 1
ATOM 4428 C CA . ALA B 1 171 ? -14.727 7.812 19.172 1 95 171 ALA B CA 1
ATOM 4429 C C . ALA B 1 171 ? -15.57 9.023 18.797 1 95 171 ALA B C 1
ATOM 4431 O O . ALA B 1 171 ? -16.688 9.195 19.297 1 95 171 ALA B O 1
ATOM 4432 N N . LEU B 1 172 ? -15.047 9.844 17.906 1 95.94 172 LEU B N 1
ATOM 4433 C CA . LEU B 1 172 ? -15.75 11.031 17.438 1 95.94 172 LEU B CA 1
ATOM 4434 C C . LEU B 1 172 ? -16.812 10.656 16.406 1 95.94 172 LEU B C 1
ATOM 4436 O O . LEU B 1 172 ? -17.594 11.508 15.977 1 95.94 172 LEU B O 1
ATOM 4440 N N . GLY B 1 173 ? -16.812 9.391 15.992 1 95.19 173 GLY B N 1
ATOM 4441 C CA . GLY B 1 173 ? -17.812 8.898 15.055 1 95.19 173 GLY B CA 1
ATOM 4442 C C . GLY B 1 173 ? -17.344 8.93 13.609 1 95.19 173 GLY B C 1
ATOM 4443 O O . GLY B 1 173 ? -18.141 8.742 12.695 1 95.19 173 GLY B O 1
ATOM 4444 N N . ILE B 1 174 ? -16.109 9.188 13.383 1 97.69 174 ILE B N 1
ATOM 4445 C CA . ILE B 1 174 ? -15.562 9.242 12.031 1 97.69 174 ILE B CA 1
ATOM 4446 C C . ILE B 1 174 ? -15.367 7.824 11.5 1 97.69 174 ILE B C 1
ATOM 4448 O O . ILE B 1 174 ? -14.766 6.98 12.172 1 97.69 174 ILE B O 1
ATOM 4452 N N . GLN B 1 175 ? -15.922 7.543 10.367 1 97.38 175 GLN B N 1
ATOM 4453 C CA . GLN B 1 175 ? -15.688 6.266 9.703 1 97.38 175 GLN B CA 1
ATOM 4454 C C . GLN B 1 175 ? -14.398 6.293 8.883 1 97.38 175 GLN B C 1
ATOM 4456 O O . GLN B 1 175 ? -14.07 7.309 8.273 1 97.38 175 GLN B O 1
ATOM 4461 N N . ILE B 1 176 ? -13.695 5.199 8.945 1 97.62 176 ILE B N 1
ATOM 4462 C CA . ILE B 1 176 ? -12.445 5.094 8.195 1 97.62 176 ILE B CA 1
ATOM 4463 C C . ILE B 1 176 ? -12.484 3.863 7.297 1 97.62 176 ILE B C 1
ATOM 4465 O O . ILE B 1 176 ? -12.758 2.754 7.762 1 97.62 176 ILE B O 1
ATOM 4469 N N . ARG B 1 177 ? -12.273 4.043 6.004 1 97.44 177 ARG B N 1
ATOM 4470 C CA . ARG B 1 177 ? -12.109 2.969 5.031 1 97.44 177 ARG B CA 1
ATOM 4471 C C . ARG B 1 177 ? -10.641 2.805 4.645 1 97.44 177 ARG B C 1
ATOM 4473 O O . ARG B 1 177 ? -10.148 3.494 3.746 1 97.44 177 ARG B O 1
ATOM 4480 N N . PRO B 1 178 ? -10.016 1.862 5.293 1 97.12 178 PRO B N 1
ATOM 4481 C CA . PRO B 1 178 ? -8.617 1.612 4.926 1 97.12 178 PRO B CA 1
ATOM 4482 C C . PRO B 1 178 ? -8.484 0.888 3.586 1 97.12 178 PRO B C 1
ATOM 4484 O O . PRO B 1 178 ? -9.477 0.382 3.053 1 97.12 178 PRO B O 1
ATOM 4487 N N . ASN B 1 179 ? -7.27 0.903 2.979 1 96.75 179 ASN B N 1
ATOM 4488 C CA . ASN B 1 179 ? -6.938 0.21 1.738 1 96.75 179 ASN B CA 1
ATOM 4489 C C . ASN B 1 179 ? -7.887 0.603 0.608 1 96.75 179 ASN B C 1
ATOM 4491 O O . ASN B 1 179 ? -8.266 -0.238 -0.208 1 96.75 179 ASN B O 1
ATOM 4495 N N . THR B 1 180 ? -8.336 1.87 0.647 1 96.94 180 THR B N 1
ATOM 4496 C CA . THR B 1 180 ? -9.289 2.338 -0.349 1 96.94 180 THR B CA 1
ATOM 4497 C C . THR B 1 180 ? -8.734 3.531 -1.118 1 96.94 180 THR B C 1
ATOM 4499 O O . THR B 1 180 ? -8.531 4.605 -0.548 1 96.94 180 THR B O 1
ATOM 4502 N N . THR B 1 181 ? -8.461 3.287 -2.354 1 95.75 181 THR B N 1
ATOM 4503 C CA . THR B 1 181 ? -7.949 4.336 -3.227 1 95.75 181 THR B CA 1
ATOM 4504 C C . THR B 1 181 ? -9.062 4.93 -4.078 1 95.75 181 THR B C 1
ATOM 4506 O O . THR B 1 181 ? -9.711 4.215 -4.848 1 95.75 181 THR B O 1
ATOM 4509 N N . ILE B 1 182 ? -9.328 6.207 -3.936 1 97.44 182 ILE B N 1
ATOM 4510 C CA . ILE B 1 182 ? -10.273 6.887 -4.824 1 97.44 182 ILE B CA 1
ATOM 4511 C C . ILE B 1 182 ? -9.609 7.137 -6.176 1 97.44 182 ILE B C 1
ATOM 4513 O O . ILE B 1 182 ? -8.492 7.656 -6.246 1 97.44 182 ILE B O 1
ATOM 4517 N N . GLY B 1 183 ? -10.242 6.828 -7.25 1 95.31 183 GLY B N 1
ATOM 4518 C CA . GLY B 1 183 ? -9.695 6.879 -8.602 1 95.31 183 GLY B CA 1
ATOM 4519 C C . GLY B 1 183 ? -9.406 5.508 -9.18 1 95.31 183 GLY B C 1
ATOM 4520 O O . GLY B 1 183 ? -8.852 5.395 -10.273 1 95.31 183 GLY B O 1
ATOM 4521 N N . GLU B 1 184 ? -9.688 4.453 -8.422 1 93.88 184 GLU B N 1
ATOM 4522 C CA . GLU B 1 184 ? -9.594 3.074 -8.891 1 93.88 184 GLU B CA 1
ATOM 4523 C C . GLU B 1 184 ? -10.977 2.447 -9.047 1 93.88 184 GLU B C 1
ATOM 4525 O O . GLU B 1 184 ? -11.734 2.824 -9.945 1 93.88 184 GLU B O 1
ATOM 4530 N N . ALA B 1 185 ? -11.383 1.65 -8.039 1 93.75 185 ALA B N 1
ATOM 4531 C CA . ALA B 1 185 ? -12.727 1.093 -8.125 1 93.75 185 ALA B CA 1
ATOM 4532 C C . ALA B 1 185 ? -13.781 2.172 -7.895 1 93.75 185 ALA B C 1
ATOM 4534 O O . ALA B 1 185 ? -14.836 2.168 -8.547 1 93.75 185 ALA B O 1
ATOM 4535 N N . LEU B 1 186 ? -13.461 3.064 -6.965 1 96.75 186 LEU B N 1
ATOM 4536 C CA . LEU B 1 186 ? -14.344 4.18 -6.645 1 96.75 186 LEU B CA 1
ATOM 4537 C C . LEU B 1 186 ? -13.781 5.492 -7.184 1 96.75 186 LEU B C 1
ATOM 4539 O O . LEU B 1 186 ? -12.57 5.719 -7.129 1 96.75 186 LEU B O 1
ATOM 4543 N N . HIS B 1 187 ? -14.672 6.348 -7.691 1 97 187 HIS B N 1
ATOM 4544 C CA . HIS B 1 187 ? -14.312 7.672 -8.188 1 97 187 HIS B CA 1
ATOM 4545 C C . HIS B 1 187 ? -15.031 8.766 -7.402 1 97 187 HIS B C 1
ATOM 4547 O O . HIS B 1 187 ? -15.969 8.484 -6.652 1 97 187 HIS B O 1
ATOM 4553 N N . LEU B 1 188 ? -14.594 9.992 -7.602 1 97.31 188 LEU B N 1
ATOM 4554 C CA . LEU B 1 188 ? -15.188 11.133 -6.918 1 97.31 188 LEU B CA 1
ATOM 4555 C C . LEU B 1 188 ? -16.688 11.211 -7.191 1 97.31 188 LEU B C 1
ATOM 4557 O O . LEU B 1 188 ? -17.469 11.523 -6.293 1 97.31 188 LEU B O 1
ATOM 4561 N N . ASP B 1 189 ? -17.109 10.922 -8.414 1 97.12 189 ASP B N 1
ATOM 4562 C CA . ASP B 1 189 ? -18.516 10.992 -8.797 1 97.12 189 ASP B CA 1
ATOM 4563 C C . ASP B 1 189 ? -19.344 9.984 -8.016 1 97.12 189 ASP B C 1
ATOM 4565 O O . ASP B 1 189 ? -20.516 10.234 -7.711 1 97.12 189 ASP B O 1
ATOM 4569 N N . ASP B 1 190 ? -18.734 8.82 -7.723 1 97.44 190 ASP B N 1
ATOM 4570 C CA . ASP B 1 190 ? -19.438 7.801 -6.945 1 97.44 190 ASP B CA 1
ATOM 4571 C C . ASP B 1 190 ? -19.75 8.305 -5.539 1 97.44 190 ASP B C 1
ATOM 4573 O O . ASP B 1 190 ? -20.797 7.953 -4.973 1 97.44 190 ASP B O 1
ATOM 4577 N N . LEU B 1 191 ? -18.859 9.109 -4.941 1 98.19 191 LEU B N 1
ATOM 4578 C CA . LEU B 1 191 ? -19.078 9.672 -3.613 1 98.19 191 LEU B CA 1
ATOM 4579 C C . LEU B 1 191 ? -20.297 10.57 -3.6 1 98.19 191 LEU B C 1
ATOM 4581 O O . LEU B 1 191 ? -21.172 10.438 -2.732 1 98.19 191 LEU B O 1
ATOM 4585 N N . PHE B 1 192 ? -20.406 11.445 -4.578 1 97.75 192 PHE B N 1
ATOM 4586 C CA . PHE B 1 192 ? -21.562 12.336 -4.672 1 97.75 192 PHE B CA 1
ATOM 4587 C C . PHE B 1 192 ? -22.828 11.539 -4.941 1 97.75 192 PHE B C 1
ATOM 4589 O O . PHE B 1 192 ? -23.875 11.82 -4.359 1 97.75 192 PHE B O 1
ATOM 4596 N N . ALA B 1 193 ? -22.719 10.57 -5.805 1 97.31 193 ALA B N 1
ATOM 4597 C CA . ALA B 1 193 ? -23.875 9.742 -6.129 1 97.31 193 ALA B CA 1
ATOM 4598 C C . ALA B 1 193 ? -24.391 9.008 -4.891 1 97.31 193 ALA B C 1
ATOM 4600 O O . ALA B 1 193 ? -25.578 8.727 -4.777 1 97.31 193 ALA B O 1
ATOM 4601 N N . ASP B 1 194 ? -23.516 8.766 -3.99 1 98 194 ASP B N 1
ATOM 4602 C CA . ASP B 1 194 ? -23.875 8.008 -2.795 1 98 194 ASP B CA 1
ATOM 4603 C C . ASP B 1 194 ? -24.297 8.945 -1.662 1 98 194 ASP B C 1
ATOM 4605 O O . ASP B 1 194 ? -24.547 8.492 -0.54 1 98 194 ASP B O 1
ATOM 4609 N N . GLY B 1 195 ? -24.266 10.242 -1.904 1 97.12 195 GLY B N 1
ATOM 4610 C CA . GLY B 1 195 ? -24.938 11.133 -0.974 1 97.12 195 GLY B CA 1
ATOM 4611 C C . GLY B 1 195 ? -23.984 12.031 -0.21 1 97.12 195 GLY B C 1
ATOM 4612 O O . GLY B 1 195 ? -24.391 12.773 0.68 1 97.12 195 GLY B O 1
ATOM 4613 N N . PHE B 1 196 ? -22.719 12.031 -0.516 1 98.56 196 PHE B N 1
ATOM 4614 C CA . PHE B 1 196 ? -21.812 12.969 0.133 1 98.56 196 PHE B CA 1
ATOM 4615 C C . PHE B 1 196 ? -22.094 14.398 -0.318 1 98.56 196 PHE B C 1
ATOM 4617 O O . PHE B 1 196 ? -22.25 14.656 -1.512 1 98.56 196 PHE B O 1
ATOM 4624 N N . ASP B 1 197 ? -22.125 15.266 0.642 1 98.62 197 ASP B N 1
ATOM 4625 C CA . ASP B 1 197 ? -22.484 16.656 0.378 1 98.62 197 ASP B CA 1
ATOM 4626 C C . ASP B 1 197 ? -21.266 17.469 -0.019 1 98.62 197 ASP B C 1
ATOM 4628 O O . ASP B 1 197 ? -21.375 18.516 -0.676 1 98.62 197 ASP B O 1
ATOM 4632 N N . ALA B 1 198 ? -20.094 17.047 0.419 1 98.75 198 ALA B N 1
ATOM 4633 C CA . ALA B 1 198 ? -18.812 17.672 0.09 1 98.75 198 ALA B CA 1
ATOM 4634 C C . ALA B 1 198 ? -17.672 16.672 0.169 1 98.75 198 ALA B C 1
ATOM 4636 O O . ALA B 1 198 ? -17.781 15.641 0.84 1 98.75 198 ALA B O 1
ATOM 4637 N N . VAL B 1 199 ? -16.656 16.922 -0.569 1 98.81 199 VAL B N 1
ATOM 4638 C CA . VAL B 1 199 ? -15.477 16.062 -0.608 1 98.81 199 VAL B CA 1
ATOM 4639 C C . VAL B 1 199 ? -14.227 16.906 -0.36 1 98.81 199 VAL B C 1
ATOM 4641 O O . VAL B 1 199 ? -14.094 18.016 -0.892 1 98.81 199 VAL B O 1
ATOM 4644 N N . PHE B 1 200 ? -13.367 16.453 0.506 1 98.88 200 PHE B N 1
ATOM 4645 C CA . PHE B 1 200 ? -12.055 17.047 0.714 1 98.88 200 PHE B CA 1
ATOM 4646 C C . PHE B 1 200 ? -10.961 16.141 0.15 1 98.88 200 PHE B C 1
ATOM 4648 O O . PHE B 1 200 ? -10.898 14.953 0.469 1 98.88 200 PHE B O 1
ATOM 4655 N N . ILE B 1 201 ? -10.102 16.641 -0.666 1 98.75 201 ILE B N 1
ATOM 4656 C CA . ILE B 1 201 ? -8.969 15.906 -1.215 1 98.75 201 ILE B CA 1
ATOM 4657 C C . ILE B 1 201 ? -7.684 16.312 -0.499 1 98.75 201 ILE B C 1
ATOM 4659 O O . ILE B 1 201 ? -7.188 17.422 -0.694 1 98.75 201 ILE B O 1
ATOM 4663 N N . GLY B 1 202 ? -7.188 15.531 0.37 1 98.19 202 GLY B N 1
ATOM 4664 C CA . GLY B 1 202 ? -5.902 15.672 1.039 1 98.19 202 GLY B CA 1
ATOM 4665 C C . GLY B 1 202 ? -4.992 14.477 0.846 1 98.19 202 GLY B C 1
ATOM 4666 O O . GLY B 1 202 ? -4.477 13.914 1.817 1 98.19 202 GLY B O 1
ATOM 4667 N N . SER B 1 203 ? -4.758 14.047 -0.392 1 97 203 SER B N 1
ATOM 4668 C CA . SER B 1 203 ? -4.125 12.781 -0.733 1 97 203 SER B CA 1
ATOM 4669 C C . SER B 1 203 ? -2.609 12.859 -0.598 1 97 203 SER B C 1
ATOM 4671 O O . SER B 1 203 ? -1.915 11.844 -0.699 1 97 203 SER B O 1
ATOM 4673 N N . GLY B 1 204 ? -2.07 14.055 -0.344 1 96.38 204 GLY B N 1
ATOM 4674 C CA . GLY B 1 204 ? -0.653 14.211 -0.059 1 96.38 204 GLY B CA 1
ATOM 4675 C C . GLY B 1 204 ? 0.222 14.078 -1.291 1 96.38 204 GLY B C 1
ATOM 4676 O O . GLY B 1 204 ? -0.284 13.992 -2.412 1 96.38 204 GLY B O 1
ATOM 4677 N N . ALA B 1 205 ? 1.557 14.156 -1.124 1 96 205 ALA B N 1
ATOM 4678 C CA . ALA B 1 205 ? 2.57 14 -2.164 1 96 205 ALA B CA 1
ATOM 4679 C C . ALA B 1 205 ? 3.338 12.695 -1.991 1 96 205 ALA B C 1
ATOM 4681 O O . ALA B 1 205 ? 4.262 12.617 -1.177 1 96 205 ALA B O 1
ATOM 4682 N N . TRP B 1 206 ? 3.043 11.688 -2.857 1 96 206 TRP B N 1
ATOM 4683 C CA . TRP B 1 206 ? 3.541 10.336 -2.635 1 96 206 TRP B CA 1
ATOM 4684 C C . TRP B 1 206 ? 4.477 9.906 -3.76 1 96 206 TRP B C 1
ATOM 4686 O O . TRP B 1 206 ? 5.156 8.883 -3.656 1 96 206 TRP B O 1
ATOM 4696 N N . LYS B 1 207 ? 4.578 10.672 -4.828 1 95.38 207 LYS B N 1
ATOM 4697 C CA . LYS B 1 207 ? 5.383 10.289 -5.984 1 95.38 207 LYS B CA 1
ATOM 4698 C C . LYS B 1 207 ? 6.793 10.859 -5.891 1 95.38 207 LYS B C 1
ATOM 4700 O O . LYS B 1 207 ? 6.969 12.07 -5.75 1 95.38 207 LYS B O 1
ATOM 4705 N N . ALA B 1 208 ? 7.777 9.992 -6.027 1 96.62 208 ALA B N 1
ATOM 4706 C CA . ALA B 1 208 ? 9.172 10.438 -5.984 1 96.62 208 ALA B CA 1
ATOM 4707 C C . ALA B 1 208 ? 9.508 11.312 -7.188 1 96.62 208 ALA B C 1
ATOM 4709 O O . ALA B 1 208 ? 9.078 11.031 -8.305 1 96.62 208 ALA B O 1
ATOM 4710 N N . ARG B 1 209 ? 10.219 12.344 -6.949 1 95.19 209 ARG B N 1
ATOM 4711 C CA . ARG B 1 209 ? 10.797 13.102 -8.055 1 95.19 209 ARG B CA 1
ATOM 4712 C C . ARG B 1 209 ? 12.047 12.406 -8.602 1 95.19 209 ARG B C 1
ATOM 4714 O O . ARG B 1 209 ? 12.906 11.969 -7.832 1 95.19 209 ARG B O 1
ATOM 4721 N N . ARG B 1 210 ? 12.258 12.352 -9.875 1 95.25 210 ARG B N 1
ATOM 4722 C CA . ARG B 1 210 ? 13.359 11.664 -10.531 1 95.25 210 ARG B CA 1
ATOM 4723 C C . ARG B 1 210 ? 14.547 12.594 -10.734 1 95.25 210 ARG B C 1
ATOM 4725 O O . ARG B 1 210 ? 14.375 13.812 -10.852 1 95.25 210 ARG B O 1
ATOM 4732 N N . LEU B 1 211 ? 15.648 11.961 -10.789 1 96.5 211 LEU B N 1
ATOM 4733 C CA . LEU B 1 211 ? 16.859 12.695 -11.164 1 96.5 211 LEU B CA 1
ATOM 4734 C C . LEU B 1 211 ? 17 12.758 -12.68 1 96.5 211 LEU B C 1
ATOM 4736 O O . LEU B 1 211 ? 17.75 13.586 -13.195 1 96.5 211 LEU B O 1
ATOM 4740 N N . ASN B 1 212 ? 16.312 11.828 -13.391 1 95.62 212 ASN B N 1
ATOM 4741 C CA . ASN B 1 212 ? 16.406 11.688 -14.844 1 95.62 212 ASN B CA 1
ATOM 4742 C C . ASN B 1 212 ? 17.828 11.367 -15.289 1 95.62 212 ASN B C 1
ATOM 4744 O O . ASN B 1 212 ? 18.359 12 -16.203 1 95.62 212 ASN B O 1
ATOM 4748 N N . VAL B 1 213 ? 18.5 10.5 -14.617 1 97.12 213 VAL B N 1
ATOM 4749 C CA . VAL B 1 213 ? 19.828 9.984 -14.969 1 97.12 213 VAL B CA 1
ATOM 4750 C C . VAL B 1 213 ? 19.75 8.477 -15.203 1 97.12 213 VAL B C 1
ATOM 4752 O O . VAL B 1 213 ? 18.812 7.82 -14.75 1 97.12 213 VAL B O 1
ATOM 4755 N N . LYS B 1 214 ? 20.734 8.016 -15.938 1 97.69 214 LYS B N 1
ATOM 4756 C CA . LYS B 1 214 ? 20.812 6.574 -16.156 1 97.69 214 LYS B CA 1
ATOM 4757 C C . LYS B 1 214 ? 21.016 5.824 -14.844 1 97.69 214 LYS B C 1
ATOM 4759 O O . LYS B 1 214 ? 21.781 6.277 -13.984 1 97.69 214 LYS B O 1
ATOM 4764 N N . GLY B 1 215 ? 20.266 4.73 -14.633 1 98.31 215 GLY B N 1
ATOM 4765 C CA . GLY B 1 215 ? 20.547 3.842 -13.516 1 98.31 215 GLY B CA 1
ATOM 4766 C C . GLY B 1 215 ? 19.5 3.934 -12.406 1 98.31 215 GLY B C 1
ATOM 4767 O O . GLY B 1 215 ? 19.562 3.186 -11.43 1 98.31 215 GLY B O 1
ATOM 4768 N N . GLU B 1 216 ? 18.5 4.75 -12.492 1 97.88 216 GLU B N 1
ATOM 4769 C CA . GLU B 1 216 ? 17.531 4.988 -11.422 1 97.88 216 GLU B CA 1
ATOM 4770 C C . GLU B 1 216 ? 16.688 3.748 -11.156 1 97.88 216 GLU B C 1
ATOM 4772 O O . GLU B 1 216 ? 16.125 3.596 -10.07 1 97.88 216 GLU B O 1
ATOM 4777 N N . SER B 1 217 ? 16.609 2.85 -12.125 1 98 217 SER B N 1
ATOM 4778 C CA . SER B 1 217 ? 15.758 1.679 -11.969 1 98 217 SER B CA 1
ATOM 4779 C C . SER B 1 217 ? 16.562 0.46 -11.531 1 98 217 SER B C 1
ATOM 4781 O O . SER B 1 217 ? 16.031 -0.646 -11.438 1 98 217 SER B O 1
ATOM 4783 N N . LEU B 1 218 ? 17.859 0.678 -11.25 1 98.06 218 LEU B N 1
ATOM 4784 C CA . LEU B 1 218 ? 18.688 -0.441 -10.836 1 98.06 218 LEU B CA 1
ATOM 4785 C C . LEU B 1 218 ? 18.219 -1.019 -9.508 1 98.06 218 LEU B C 1
ATOM 4787 O O . LEU B 1 218 ? 17.547 -0.33 -8.734 1 98.06 218 LEU B O 1
ATOM 4791 N N . GLY B 1 219 ? 18.562 -2.268 -9.258 1 97 219 GLY B N 1
ATOM 4792 C CA . GLY B 1 219 ? 18.109 -2.992 -8.086 1 97 219 GLY B CA 1
ATOM 4793 C C . GLY B 1 219 ? 18.641 -2.422 -6.781 1 97 219 GLY B C 1
ATOM 4794 O O . GLY B 1 219 ? 18.016 -2.551 -5.734 1 97 219 GLY B O 1
ATOM 4795 N N . ASN B 1 220 ? 19.797 -1.806 -6.832 1 97.62 220 ASN B N 1
ATOM 4796 C CA . ASN B 1 220 ? 20.422 -1.273 -5.625 1 97.62 220 ASN B CA 1
ATOM 4797 C C . ASN B 1 220 ? 20.109 0.205 -5.43 1 97.62 220 ASN B C 1
ATOM 4799 O O . ASN B 1 220 ? 20.797 0.907 -4.695 1 97.62 220 ASN B O 1
ATOM 4803 N N . VAL B 1 221 ? 19.094 0.703 -6.125 1 98.44 221 VAL B N 1
ATOM 4804 C CA . VAL B 1 221 ? 18.688 2.098 -6.031 1 98.44 221 VAL B CA 1
ATOM 4805 C C . VAL B 1 221 ? 17.266 2.174 -5.461 1 98.44 221 VAL B C 1
ATOM 4807 O O . VAL B 1 221 ? 16.438 1.302 -5.723 1 98.44 221 VAL B O 1
ATOM 4810 N N . ALA B 1 222 ? 16.969 3.117 -4.613 1 98.19 222 ALA B N 1
ATOM 4811 C CA . ALA B 1 222 ? 15.633 3.34 -4.055 1 98.19 222 ALA B CA 1
ATOM 4812 C C . ALA B 1 222 ? 15.328 4.832 -3.947 1 98.19 222 ALA B C 1
ATOM 4814 O O . ALA B 1 222 ? 16.234 5.66 -3.967 1 98.19 222 ALA B O 1
ATOM 4815 N N . TYR B 1 223 ? 14.094 5.16 -3.934 1 98.44 223 TYR B N 1
ATOM 4816 C CA . TYR B 1 223 ? 13.664 6.52 -3.613 1 98.44 223 TYR B CA 1
ATOM 4817 C C . TYR B 1 223 ? 13.406 6.672 -2.119 1 98.44 223 TYR B C 1
ATOM 4819 O O . TYR B 1 223 ? 12.898 5.75 -1.473 1 98.44 223 TYR B O 1
ATOM 4827 N N . ALA B 1 224 ? 13.688 7.848 -1.596 1 98.31 224 ALA B N 1
ATOM 4828 C CA . ALA B 1 224 ? 13.539 8.133 -0.171 1 98.31 224 ALA B CA 1
ATOM 4829 C C . ALA B 1 224 ? 12.109 7.867 0.29 1 98.31 224 ALA B C 1
ATOM 4831 O O . ALA B 1 224 ? 11.891 7.254 1.338 1 98.31 224 ALA B O 1
ATOM 4832 N N . VAL B 1 225 ? 11.141 8.281 -0.454 1 97.25 225 VAL B N 1
ATOM 4833 C CA . VAL B 1 225 ? 9.734 8.172 -0.078 1 97.25 225 VAL B CA 1
ATOM 4834 C C . VAL B 1 225 ? 9.328 6.703 -0.005 1 97.25 225 VAL B C 1
ATOM 4836 O O . VAL B 1 225 ? 8.492 6.324 0.82 1 97.25 225 VAL B O 1
ATOM 4839 N N . ASP B 1 226 ? 9.984 5.82 -0.814 1 97.5 226 ASP B N 1
ATOM 4840 C CA . ASP B 1 226 ? 9.719 4.387 -0.792 1 97.5 2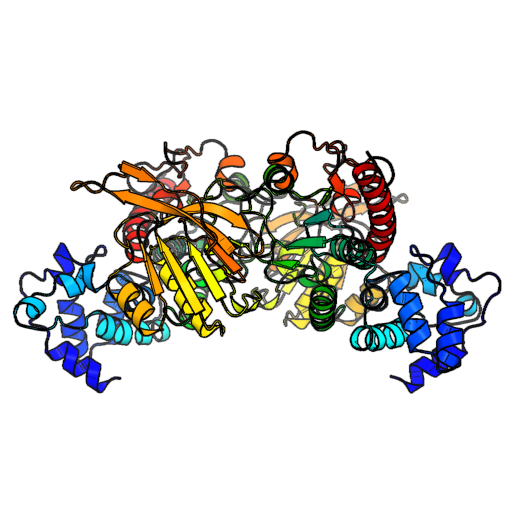26 ASP B CA 1
ATOM 4841 C C . ASP B 1 226 ? 10.43 3.715 0.38 1 97.5 226 ASP B C 1
ATOM 4843 O O . ASP B 1 226 ? 9.836 2.895 1.085 1 97.5 226 ASP B O 1
ATOM 4847 N N . TYR B 1 227 ? 11.672 4.133 0.602 1 98.25 227 TYR B N 1
ATOM 4848 C CA . TYR B 1 227 ? 12.516 3.545 1.638 1 98.25 227 TYR B CA 1
ATOM 4849 C C . TYR B 1 227 ? 11.953 3.826 3.025 1 98.25 227 TYR B C 1
ATOM 4851 O O . TYR B 1 227 ? 11.867 2.926 3.863 1 98.25 227 TYR B O 1
ATOM 4859 N N . LEU B 1 228 ? 11.477 5.02 3.25 1 98 228 LEU B N 1
ATOM 4860 C CA . LEU B 1 228 ? 11.102 5.453 4.59 1 98 228 LEU B CA 1
ATOM 4861 C C . LEU B 1 228 ? 9.789 4.809 5.027 1 98 228 LEU B C 1
ATOM 4863 O O . LEU B 1 228 ? 9.469 4.777 6.219 1 98 228 LEU B O 1
ATOM 4867 N N . GLN B 1 229 ? 8.992 4.336 4.082 1 96.56 229 GLN B N 1
ATOM 4868 C CA . GLN B 1 229 ? 7.727 3.705 4.434 1 96.56 229 GLN B CA 1
ATOM 4869 C C . GLN B 1 229 ? 7.945 2.514 5.363 1 96.56 229 GLN B C 1
ATOM 4871 O O . GLN B 1 229 ? 7.164 2.293 6.293 1 96.56 229 GLN B O 1
ATOM 4876 N N . ASN B 1 230 ? 8.984 1.737 5.125 1 95.12 230 ASN B N 1
ATOM 4877 C CA . ASN B 1 230 ? 9.391 0.597 5.941 1 95.12 230 ASN B CA 1
ATOM 4878 C C . ASN B 1 230 ? 10.836 0.196 5.668 1 95.12 230 ASN B C 1
ATOM 4880 O O . ASN B 1 230 ? 11.094 -0.816 5.012 1 95.12 230 ASN B O 1
ATOM 4884 N N . PRO B 1 231 ? 11.711 0.798 6.293 1 96.69 231 PRO B N 1
ATOM 4885 C CA . PRO B 1 231 ? 13.141 0.613 6.039 1 96.69 231 PRO B CA 1
ATOM 4886 C C . PRO B 1 231 ? 13.602 -0.819 6.293 1 96.69 231 PRO B C 1
ATOM 4888 O O . PRO B 1 231 ? 14.586 -1.271 5.691 1 96.69 231 PRO B O 1
ATOM 4891 N N . GLU B 1 232 ? 12.875 -1.57 7.074 1 94.62 232 GLU B N 1
ATOM 4892 C CA . GLU B 1 232 ? 13.32 -2.887 7.523 1 94.62 232 GLU B CA 1
ATOM 4893 C C . GLU B 1 232 ? 13.281 -3.902 6.387 1 94.62 232 GLU B C 1
ATOM 4895 O O . GLU B 1 232 ? 13.891 -4.969 6.48 1 94.62 232 GLU B O 1
ATOM 4900 N N . VAL B 1 233 ? 12.617 -3.611 5.312 1 95.06 233 VAL B N 1
ATOM 4901 C CA . VAL B 1 233 ? 12.469 -4.602 4.25 1 95.06 233 VAL B CA 1
ATOM 4902 C C . VAL B 1 233 ? 13.57 -4.426 3.215 1 95.06 233 VAL B C 1
ATOM 4904 O O . VAL B 1 233 ? 13.625 -5.16 2.225 1 95.06 233 VAL B O 1
ATOM 4907 N N . TYR B 1 234 ? 14.461 -3.477 3.375 1 95.06 234 TYR B N 1
ATOM 4908 C CA . TYR B 1 234 ? 15.562 -3.219 2.457 1 95.06 234 TYR B CA 1
ATOM 4909 C C . TYR B 1 234 ? 16.859 -3.84 2.971 1 95.06 234 TYR B C 1
ATOM 4911 O O . TYR B 1 234 ? 17.109 -3.848 4.176 1 95.06 234 TYR B O 1
ATOM 4919 N N . GLU B 1 235 ? 17.625 -4.336 2.07 1 93.25 235 GLU B N 1
ATOM 4920 C CA . GLU B 1 235 ? 19 -4.727 2.332 1 93.25 235 GLU B CA 1
ATOM 4921 C C . GLU B 1 235 ? 19.984 -3.682 1.803 1 93.25 235 GLU B C 1
ATOM 4923 O O . GLU B 1 235 ? 20.422 -3.758 0.651 1 93.25 235 GLU B O 1
ATOM 4928 N N . LEU B 1 236 ? 20.422 -2.836 2.646 1 96.81 236 LEU B N 1
ATOM 4929 C CA . LEU B 1 236 ? 21.156 -1.658 2.201 1 96.81 236 LEU B CA 1
ATOM 4930 C C . LEU B 1 236 ? 22.641 -1.98 2.018 1 96.81 236 LEU B C 1
ATOM 4932 O O . LEU B 1 236 ? 23.328 -1.349 1.205 1 96.81 236 LEU B O 1
ATOM 4936 N N . GLY B 1 237 ? 23.219 -2.918 2.836 1 96.81 237 GLY B N 1
ATOM 4937 C CA . GLY B 1 237 ? 24.641 -3.133 2.898 1 96.81 237 GLY B CA 1
ATOM 4938 C C . GLY B 1 237 ? 25.359 -2.162 3.824 1 96.81 237 GLY B C 1
ATOM 4939 O O . GLY B 1 237 ? 24.719 -1.491 4.637 1 96.81 237 GLY B O 1
ATOM 4940 N N . ASP B 1 238 ? 26.672 -2.115 3.732 1 97.88 238 ASP B N 1
ATOM 4941 C CA . ASP B 1 238 ? 27.516 -1.374 4.676 1 97.88 238 ASP B CA 1
ATOM 4942 C C . ASP B 1 238 ? 27.656 0.087 4.258 1 97.88 238 ASP B C 1
ATOM 4944 O O . ASP B 1 238 ? 27.703 0.98 5.105 1 97.88 238 ASP B O 1
ATOM 4948 N N . ARG B 1 239 ? 27.766 0.402 3.008 1 98.44 239 ARG B N 1
ATOM 4949 C CA . ARG B 1 239 ? 28.016 1.739 2.475 1 98.44 239 ARG B CA 1
ATOM 4950 C C . ARG B 1 239 ? 26.781 2.252 1.718 1 98.44 239 ARG B C 1
ATOM 4952 O O . ARG B 1 239 ? 26.391 1.671 0.707 1 98.44 239 ARG B O 1
ATOM 4959 N N . VAL B 1 240 ? 26.109 3.309 2.17 1 98.88 240 VAL B N 1
ATOM 4960 C CA . VAL B 1 240 ? 24.891 3.85 1.581 1 98.88 240 VAL B CA 1
ATOM 4961 C C . VAL B 1 240 ? 25.141 5.281 1.111 1 98.88 240 VAL B C 1
ATOM 4963 O O . VAL B 1 240 ? 25.688 6.102 1.854 1 98.88 240 VAL B O 1
ATOM 4966 N N . ALA B 1 241 ? 24.828 5.574 -0.11 1 98.88 241 ALA B N 1
ATOM 4967 C CA . ALA B 1 241 ? 24.844 6.926 -0.66 1 98.88 241 ALA B CA 1
ATOM 4968 C C . ALA B 1 241 ? 23.453 7.531 -0.686 1 98.88 241 ALA B C 1
ATOM 4970 O O . ALA B 1 241 ? 22.516 6.922 -1.216 1 98.88 241 ALA B O 1
ATOM 4971 N N . VAL B 1 242 ? 23.25 8.664 -0.107 1 98.88 242 VAL B N 1
ATOM 4972 C CA . VAL B 1 242 ? 21.984 9.391 -0.128 1 98.88 242 VAL B CA 1
ATOM 4973 C C . VAL B 1 242 ? 22.125 10.656 -0.971 1 98.88 242 VAL B C 1
ATOM 4975 O O . VAL B 1 242 ? 22.984 11.5 -0.699 1 98.88 242 VAL B O 1
ATOM 4978 N N . ILE B 1 243 ? 21.312 10.766 -1.964 1 98.69 243 ILE B N 1
ATOM 4979 C CA . ILE B 1 243 ? 21.391 11.922 -2.854 1 98.69 243 ILE B CA 1
ATOM 4980 C C . ILE B 1 243 ? 20.312 12.938 -2.463 1 98.69 243 ILE B C 1
ATOM 4982 O O . ILE B 1 243 ? 19.109 12.656 -2.566 1 98.69 243 ILE B O 1
ATOM 4986 N N . GLY B 1 244 ? 20.656 14.047 -2.078 1 96.75 244 GLY B N 1
ATOM 4987 C CA . GLY B 1 244 ? 19.797 15.109 -1.582 1 96.75 244 GLY B CA 1
ATOM 4988 C C . GLY B 1 244 ? 20.281 15.711 -0.278 1 96.75 244 GLY B C 1
ATOM 4989 O O . GLY B 1 244 ? 21.219 15.188 0.344 1 96.75 244 GLY B O 1
ATOM 4990 N N . ALA B 1 245 ? 19.672 16.891 0.136 1 94.25 245 ALA B N 1
ATOM 4991 C CA . ALA B 1 245 ? 20.125 17.469 1.397 1 94.25 245 ALA B CA 1
ATOM 4992 C C . ALA B 1 245 ? 18.984 18.203 2.104 1 94.25 245 ALA B C 1
ATOM 4994 O O . ALA B 1 245 ? 19.203 19.188 2.803 1 94.25 245 ALA B O 1
ATOM 4995 N N . GLY B 1 246 ? 17.812 17.828 1.836 1 95.5 246 GLY B N 1
ATOM 4996 C CA . GLY B 1 246 ? 16.672 18.281 2.623 1 95.5 246 GLY B CA 1
ATOM 4997 C C . GLY B 1 246 ? 16.422 17.438 3.85 1 95.5 246 GLY B C 1
ATOM 4998 O O . GLY B 1 246 ? 17.234 16.578 4.195 1 95.5 246 GLY B O 1
ATOM 4999 N N . ASN B 1 247 ? 15.32 17.703 4.531 1 95.5 247 ASN B N 1
ATOM 5000 C CA . ASN B 1 247 ? 14.977 16.953 5.734 1 95.5 247 ASN B CA 1
ATOM 5001 C C . ASN B 1 247 ? 14.773 15.469 5.43 1 95.5 247 ASN B C 1
ATOM 5003 O O . ASN B 1 247 ? 15.094 14.609 6.254 1 95.5 247 ASN B O 1
ATOM 5007 N N . SER B 1 248 ? 14.211 15.141 4.281 1 96.19 248 SER B N 1
ATOM 5008 C CA . SER B 1 248 ? 14.023 13.75 3.891 1 96.19 248 SER B CA 1
ATOM 5009 C C . SER B 1 248 ? 15.359 13.023 3.775 1 96.19 248 SER B C 1
ATOM 5011 O O . SER B 1 248 ? 15.461 11.844 4.125 1 96.19 248 SER B O 1
ATOM 5013 N N . ALA B 1 249 ? 16.344 13.711 3.225 1 98.19 249 ALA B N 1
ATOM 5014 C CA . ALA B 1 249 ? 17.688 13.117 3.113 1 98.19 249 ALA B CA 1
ATOM 5015 C C . ALA B 1 249 ? 18.266 12.805 4.492 1 98.19 249 ALA B C 1
ATOM 5017 O O . ALA B 1 249 ? 18.859 11.75 4.691 1 98.19 249 ALA B O 1
ATOM 5018 N N . MET B 1 250 ? 18.062 13.773 5.402 1 98.31 250 MET B N 1
ATOM 5019 C CA . MET B 1 250 ? 18.531 13.547 6.77 1 98.31 250 MET B CA 1
ATOM 5020 C C . MET B 1 250 ? 17.812 12.344 7.391 1 98.31 250 MET B C 1
ATOM 5022 O O . MET B 1 250 ? 18.453 11.523 8.047 1 98.31 250 MET B O 1
ATOM 5026 N N . ASP B 1 251 ? 16.516 12.297 7.184 1 98.25 251 ASP B N 1
ATOM 5027 C CA . ASP B 1 251 ? 15.727 11.195 7.707 1 98.25 251 ASP B CA 1
ATOM 5028 C C . ASP B 1 251 ? 16.203 9.859 7.152 1 98.25 251 ASP B C 1
ATOM 5030 O O . ASP B 1 251 ? 16.344 8.883 7.895 1 98.25 251 ASP B O 1
ATOM 5034 N N . VAL B 1 252 ? 16.453 9.812 5.875 1 98.69 252 VAL B N 1
ATOM 5035 C CA . VAL B 1 252 ? 16.922 8.602 5.207 1 98.69 252 VAL B CA 1
ATOM 5036 C C . VAL B 1 252 ? 18.266 8.172 5.797 1 98.69 252 VAL B C 1
ATOM 5038 O O . VAL B 1 252 ? 18.453 7.012 6.172 1 98.69 252 VAL B O 1
ATOM 5041 N N . ALA B 1 253 ? 19.188 9.125 5.883 1 98.69 253 ALA B N 1
ATOM 5042 C CA . ALA B 1 253 ? 20.547 8.836 6.34 1 98.69 253 ALA B CA 1
ATOM 5043 C C . ALA B 1 253 ? 20.531 8.32 7.777 1 98.69 253 ALA B C 1
ATOM 5045 O O . ALA B 1 253 ? 21.156 7.301 8.078 1 98.69 253 ALA B O 1
ATOM 5046 N N . ARG B 1 254 ? 19.844 9.008 8.602 1 98.5 254 ARG B N 1
ATOM 5047 C CA . ARG B 1 254 ? 19.812 8.617 10.008 1 98.5 254 ARG B CA 1
ATOM 5048 C C . ARG B 1 254 ? 19.109 7.281 10.188 1 98.5 254 ARG B C 1
ATOM 5050 O O . ARG B 1 254 ? 19.469 6.5 11.07 1 98.5 254 ARG B O 1
ATOM 5057 N N . THR B 1 255 ? 18.094 7.031 9.391 1 98.69 255 THR B N 1
ATOM 5058 C CA . THR B 1 255 ? 17.422 5.734 9.414 1 98.69 255 THR B CA 1
ATOM 5059 C C . THR B 1 255 ? 18.375 4.625 8.961 1 98.69 255 THR B C 1
ATOM 5061 O O . THR B 1 255 ? 18.422 3.559 9.57 1 98.69 255 THR B O 1
ATOM 5064 N N . ALA B 1 256 ? 19.094 4.859 7.883 1 98.62 256 ALA B N 1
ATOM 5065 C CA . ALA B 1 256 ? 20.031 3.869 7.367 1 98.62 256 ALA B CA 1
ATOM 5066 C C . ALA B 1 256 ? 21.062 3.48 8.43 1 98.62 256 ALA B C 1
ATOM 5068 O O . ALA B 1 256 ? 21.375 2.299 8.594 1 98.62 256 ALA B O 1
ATOM 5069 N N . VAL B 1 257 ? 21.578 4.512 9.18 1 98.25 257 VAL B N 1
ATOM 5070 C CA . VAL B 1 257 ? 22.516 4.254 10.258 1 98.25 257 VAL B CA 1
ATOM 5071 C C . VAL B 1 257 ? 21.891 3.34 11.305 1 98.25 257 VAL B C 1
ATOM 5073 O O . VAL B 1 257 ? 22.5 2.371 11.75 1 98.25 257 VAL B O 1
ATOM 5076 N N . ARG B 1 258 ? 20.688 3.615 11.648 1 97.31 258 ARG B N 1
ATOM 5077 C CA . ARG B 1 258 ? 19.969 2.867 12.68 1 97.31 258 ARG B CA 1
ATOM 5078 C C . ARG B 1 258 ? 19.609 1.471 12.188 1 97.31 258 ARG B C 1
ATOM 5080 O O . ARG B 1 258 ? 19.312 0.584 12.992 1 97.31 258 ARG B O 1
ATOM 5087 N N . MET B 1 259 ? 19.578 1.29 10.875 1 97.06 259 MET B N 1
ATOM 5088 C CA . MET B 1 259 ? 19.312 -0.023 10.297 1 97.06 259 MET B CA 1
ATOM 5089 C C . MET B 1 259 ? 20.594 -0.833 10.164 1 97.06 259 MET B C 1
ATOM 5091 O O . MET B 1 259 ? 20.578 -1.964 9.672 1 97.06 259 MET B O 1
ATOM 5095 N N . GLY B 1 260 ? 21.766 -0.228 10.469 1 96.44 260 GLY B N 1
ATOM 5096 C CA . GLY B 1 260 ? 22.969 -1.019 10.594 1 96.44 260 GLY B CA 1
ATOM 5097 C C . GLY B 1 260 ? 24.031 -0.653 9.578 1 96.44 260 GLY B C 1
ATOM 5098 O O . GLY B 1 260 ? 25.125 -1.215 9.586 1 96.44 260 GLY B O 1
ATOM 5099 N N . SER B 1 261 ? 23.75 0.256 8.688 1 97.88 261 SER B N 1
ATOM 5100 C CA . SER B 1 261 ? 24.766 0.674 7.727 1 97.88 261 SER B CA 1
ATOM 5101 C C . SER B 1 261 ? 25.891 1.439 8.414 1 97.88 261 SER B C 1
ATOM 5103 O O . SER B 1 261 ? 25.641 2.34 9.211 1 97.88 261 SER B O 1
ATOM 5105 N N . GLN B 1 262 ? 27.125 1.182 8.031 1 97.56 262 GLN B N 1
ATOM 5106 C CA . GLN B 1 262 ? 28.281 1.719 8.75 1 97.56 262 GLN B CA 1
ATOM 5107 C C . GLN B 1 262 ? 28.766 3.02 8.117 1 97.56 262 GLN B C 1
ATOM 5109 O O . GLN B 1 262 ? 29.266 3.906 8.82 1 97.56 262 GLN B O 1
ATOM 5114 N N . HIS B 1 263 ? 28.688 3.072 6.855 1 98.38 263 HIS B N 1
ATOM 5115 C CA . HIS B 1 263 ? 29.172 4.242 6.125 1 98.38 263 HIS B CA 1
ATOM 5116 C C . HIS B 1 263 ? 28.047 4.891 5.324 1 98.38 263 HIS B C 1
ATOM 5118 O O . HIS B 1 263 ? 27.75 4.465 4.207 1 98.38 263 HIS B O 1
ATOM 5124 N N . VAL B 1 264 ? 27.484 5.91 5.867 1 98.75 264 VAL B N 1
ATOM 5125 C CA . VAL B 1 264 ? 26.406 6.621 5.195 1 98.75 264 VAL B CA 1
ATOM 5126 C C . VAL B 1 264 ? 26.875 8.031 4.824 1 98.75 264 VAL B C 1
ATOM 5128 O O . VAL B 1 264 ? 27.375 8.766 5.676 1 98.75 264 VAL B O 1
ATOM 5131 N N . THR B 1 265 ? 26.75 8.383 3.564 1 98.81 265 THR B N 1
ATOM 5132 C CA . THR B 1 265 ? 27.172 9.703 3.092 1 98.81 265 THR B CA 1
ATOM 5133 C C . THR B 1 265 ? 26.031 10.375 2.312 1 98.81 265 THR B C 1
ATOM 5135 O O . THR B 1 265 ? 25.422 9.758 1.438 1 98.81 265 THR B O 1
ATOM 5138 N N . ILE B 1 266 ? 25.734 11.617 2.66 1 98.75 266 ILE B N 1
ATOM 5139 C CA . ILE B 1 266 ? 24.797 12.453 1.918 1 98.75 266 ILE B CA 1
ATOM 5140 C C . ILE B 1 266 ? 25.562 13.273 0.875 1 98.75 266 ILE B C 1
ATOM 5142 O O . ILE B 1 266 ? 26.578 13.891 1.184 1 98.75 266 ILE B O 1
ATOM 5146 N N . TYR B 1 267 ? 25.125 13.211 -0.321 1 98.56 267 TYR B N 1
ATOM 5147 C CA . TYR B 1 267 ? 25.719 13.992 -1.41 1 98.56 267 TYR B CA 1
ATOM 5148 C C . TYR B 1 267 ? 24.75 15.07 -1.886 1 98.56 267 TYR B C 1
ATOM 5150 O O . TYR B 1 267 ? 23.594 14.781 -2.219 1 98.56 267 TYR B O 1
ATOM 5158 N N . CYS B 1 268 ? 25.219 16.297 -1.917 1 96.69 268 CYS B N 1
ATOM 5159 C CA . CYS B 1 268 ? 24.422 17.453 -2.297 1 96.69 268 CYS B CA 1
ATOM 5160 C C . CYS B 1 268 ? 25 18.141 -3.525 1 96.69 268 CYS B C 1
ATOM 5162 O O . CYS B 1 268 ? 26.219 18.297 -3.639 1 96.69 268 CYS B O 1
ATOM 5164 N N . ARG B 1 269 ? 24.125 18.562 -4.41 1 95.31 269 ARG B N 1
ATOM 5165 C CA . ARG B 1 269 ? 24.578 19.219 -5.633 1 95.31 269 ARG B CA 1
ATOM 5166 C C . ARG B 1 269 ? 25.016 20.656 -5.363 1 95.31 269 ARG B C 1
ATOM 5168 O O . ARG B 1 269 ? 25.797 21.234 -6.121 1 95.31 269 ARG B O 1
ATOM 5175 N N . GLY B 1 270 ? 24.453 21.234 -4.332 1 94.25 270 GLY B N 1
ATOM 5176 C CA . GLY B 1 270 ? 24.766 22.609 -3.99 1 94.25 270 GLY B CA 1
ATOM 5177 C C . GLY B 1 270 ? 25.828 22.734 -2.912 1 94.25 270 GLY B C 1
ATOM 5178 O O . GLY B 1 270 ? 26.531 21.766 -2.613 1 94.25 270 GLY B O 1
ATOM 5179 N N . GLN B 1 271 ? 25.953 23.984 -2.379 1 94.19 271 GLN B N 1
ATOM 5180 C CA . GLN B 1 271 ? 27 24.266 -1.406 1 94.19 271 GLN B CA 1
ATOM 5181 C C . GLN B 1 271 ? 26.438 24.297 0.014 1 94.19 271 GLN B C 1
ATOM 5183 O O . GLN B 1 271 ? 27.188 24.484 0.977 1 94.19 271 GLN B O 1
ATOM 5188 N N . LYS B 1 272 ? 25.172 24.156 0.101 1 92.94 272 LYS B N 1
ATOM 5189 C CA . LYS B 1 272 ? 24.516 24.188 1.407 1 92.94 272 LYS B CA 1
ATOM 5190 C C . LYS B 1 272 ? 23.359 23.203 1.469 1 92.94 272 LYS B C 1
ATOM 5192 O O . LYS B 1 272 ? 22.703 22.938 0.457 1 92.94 272 LYS B O 1
ATOM 5197 N N . ALA B 1 273 ? 23.188 22.703 2.682 1 93.81 273 ALA B N 1
ATOM 5198 C CA . ALA B 1 273 ? 22.031 21.844 2.902 1 93.81 273 ALA B CA 1
ATOM 5199 C C . ALA B 1 273 ? 20.781 22.656 3.162 1 93.81 273 ALA B C 1
ATOM 5201 O O . ALA B 1 273 ? 20.844 23.719 3.793 1 93.81 273 ALA B O 1
ATOM 5202 N N . ARG B 1 274 ? 19.656 22.141 2.738 1 92.12 274 ARG B N 1
ATOM 5203 C CA . ARG B 1 274 ? 18.391 22.844 2.895 1 92.12 274 ARG B CA 1
ATOM 5204 C C . ARG B 1 274 ? 17.656 22.359 4.141 1 92.12 274 ARG B C 1
ATOM 5206 O O . ARG B 1 274 ? 16.688 22.984 4.574 1 92.12 274 ARG B O 1
ATOM 5213 N N . ALA B 1 275 ? 18.094 21.25 4.703 1 94.62 275 ALA B N 1
ATOM 5214 C CA . ALA B 1 275 ? 17.469 20.703 5.902 1 94.62 275 ALA B CA 1
ATOM 5215 C C . ALA B 1 275 ? 17.578 21.672 7.074 1 94.62 275 ALA B C 1
ATOM 5217 O O . ALA B 1 275 ? 18.422 22.578 7.059 1 94.62 275 ALA B O 1
ATOM 5218 N N . SER B 1 276 ? 16.672 21.453 8.055 1 93.31 276 SER B N 1
ATOM 5219 C CA . SER B 1 276 ? 16.797 22.25 9.273 1 93.31 276 SER B CA 1
ATOM 5220 C C . SER B 1 276 ? 18.125 22.016 9.961 1 93.31 276 SER B C 1
ATOM 5222 O O . SER B 1 276 ? 18.688 20.906 9.906 1 93.31 276 SER B O 1
ATOM 5224 N N . GLN B 1 277 ? 18.625 23.062 10.586 1 92 277 GLN B N 1
ATOM 5225 C CA . GLN B 1 277 ? 19.938 22.984 11.234 1 92 277 GLN B CA 1
ATOM 5226 C C . GLN B 1 277 ? 19.953 21.875 12.289 1 92 277 GLN B C 1
ATOM 5228 O O . GLN B 1 277 ? 20.938 21.156 12.422 1 92 277 GLN B O 1
ATOM 5233 N N . ARG B 1 278 ? 18.938 21.766 12.953 1 91.69 278 ARG B N 1
ATOM 5234 C CA . ARG B 1 278 ? 18.828 20.719 13.977 1 91.69 278 ARG B CA 1
ATOM 5235 C C . ARG B 1 278 ? 19 19.344 13.375 1 91.69 278 ARG B C 1
ATOM 5237 O O . ARG B 1 278 ? 19.734 18.5 13.922 1 91.69 278 ARG B O 1
ATOM 5244 N N . GLU B 1 279 ? 18.328 19.078 12.289 1 94.5 279 GLU B N 1
ATOM 5245 C CA . GLU B 1 279 ? 18.406 17.781 11.633 1 94.5 279 GLU B CA 1
ATOM 5246 C C . GLU B 1 279 ? 19.812 17.547 11.07 1 94.5 279 GLU B C 1
ATOM 5248 O O . GLU B 1 279 ? 20.297 16.406 11.078 1 94.5 279 GLU B O 1
ATOM 5253 N N . ILE B 1 280 ? 20.438 18.594 10.602 1 96.31 280 ILE B N 1
ATOM 5254 C CA . ILE B 1 280 ? 21.812 18.484 10.117 1 96.31 280 ILE B CA 1
ATOM 5255 C C . ILE B 1 280 ? 22.734 18.078 11.266 1 96.31 280 ILE B C 1
ATOM 5257 O O . ILE B 1 280 ? 23.547 17.156 11.133 1 96.31 280 ILE B O 1
ATOM 5261 N N . ASP B 1 281 ? 22.547 18.75 12.375 1 96.12 281 ASP B N 1
ATOM 5262 C CA . ASP B 1 281 ? 23.391 18.484 13.531 1 96.12 281 ASP B CA 1
ATOM 5263 C C . ASP B 1 281 ? 23.25 17.047 14.008 1 96.12 281 ASP B C 1
ATOM 5265 O O . ASP B 1 281 ? 24.234 16.375 14.305 1 96.12 281 ASP B O 1
ATOM 5269 N N . TYR B 1 282 ? 22.016 16.609 14.086 1 95.44 282 TYR B N 1
ATOM 5270 C CA . TYR B 1 282 ? 21.781 15.227 14.508 1 95.44 282 TYR B CA 1
ATOM 5271 C C . TYR B 1 282 ? 22.359 14.234 13.516 1 95.44 282 TYR B C 1
ATOM 5273 O O . TYR B 1 282 ? 22.891 13.195 13.906 1 95.44 282 TYR B O 1
ATOM 5281 N N . THR B 1 283 ? 22.266 14.547 12.289 1 97.69 283 THR B N 1
ATOM 5282 C CA . THR B 1 283 ? 22.781 13.68 11.234 1 97.69 283 THR B CA 1
ATOM 5283 C C . THR B 1 283 ? 24.297 13.539 11.352 1 97.69 283 THR B C 1
ATOM 5285 O O . THR B 1 283 ? 24.828 12.43 11.281 1 97.69 283 THR B O 1
ATOM 5288 N N . LEU B 1 284 ? 24.969 14.656 11.578 1 97.69 284 LEU B N 1
ATOM 5289 C CA . LEU B 1 284 ? 26.422 14.648 11.758 1 97.69 284 LEU B CA 1
ATOM 5290 C C . LEU B 1 284 ? 26.797 13.914 13.039 1 97.69 284 LEU B C 1
ATOM 5292 O O . LEU B 1 284 ? 27.766 13.148 13.055 1 97.69 284 LEU B O 1
ATOM 5296 N N . ALA B 1 285 ? 26 14.133 14.023 1 97.5 285 ALA B N 1
ATOM 5297 C CA . ALA B 1 285 ? 26.25 13.477 15.305 1 97.5 285 ALA B CA 1
ATOM 5298 C C . ALA B 1 285 ? 26.125 11.961 15.172 1 97.5 285 ALA B C 1
ATOM 5300 O O . ALA B 1 285 ? 26.812 11.219 15.883 1 97.5 285 ALA B O 1
ATOM 5301 N N . ASP B 1 286 ? 25.297 11.484 14.25 1 97.19 286 ASP B N 1
ATOM 5302 C CA . ASP B 1 286 ? 25.094 10.055 14.031 1 97.19 286 ASP B CA 1
ATOM 5303 C C . ASP B 1 286 ? 26.219 9.461 13.195 1 97.19 286 ASP B C 1
ATOM 5305 O O . ASP B 1 286 ? 26.219 8.258 12.922 1 97.19 286 ASP B O 1
ATOM 5309 N N . GLY B 1 287 ? 27.125 10.305 12.758 1 97.69 287 GLY B N 1
ATOM 5310 C CA . GLY B 1 287 ? 28.281 9.82 12.031 1 97.69 287 GLY B CA 1
ATOM 5311 C C . GLY B 1 287 ? 28.125 9.867 10.523 1 97.69 287 GLY B C 1
ATOM 5312 O O . GLY B 1 287 ? 28.938 9.32 9.789 1 97.69 287 GLY B O 1
ATOM 5313 N N . VAL B 1 288 ? 27.094 10.5 10.086 1 98.38 288 VAL B N 1
ATOM 5314 C CA . VAL B 1 288 ? 26.844 10.625 8.656 1 98.38 288 VAL B CA 1
ATOM 5315 C C . VAL B 1 288 ? 27.719 11.734 8.07 1 98.38 288 VAL B C 1
ATOM 5317 O O . VAL B 1 288 ? 27.891 12.781 8.695 1 98.38 288 VAL B O 1
ATOM 5320 N N . GLU B 1 289 ? 28.234 11.5 6.949 1 98.25 289 GLU B N 1
ATOM 5321 C CA . GLU B 1 289 ? 29.016 12.516 6.254 1 98.25 289 GLU B CA 1
ATOM 5322 C C . GLU B 1 289 ? 28.172 13.242 5.211 1 98.25 289 GLU B C 1
ATOM 5324 O O . GLU B 1 289 ? 27.25 12.664 4.641 1 98.25 289 GLU B O 1
ATOM 5329 N N . ILE B 1 290 ? 28.5 14.523 5.012 1 98.25 290 ILE B N 1
ATOM 5330 C CA . ILE B 1 290 ? 27.844 15.305 3.977 1 98.25 290 ILE B CA 1
ATOM 5331 C C . ILE B 1 290 ? 28.875 15.891 3.027 1 98.25 290 ILE B C 1
ATOM 5333 O O . ILE B 1 290 ? 29.828 16.547 3.465 1 98.25 290 ILE B O 1
ATOM 5337 N N . GLU B 1 291 ? 28.734 15.555 1.827 1 98.12 291 GLU B N 1
ATOM 5338 C CA . GLU B 1 291 ? 29.609 16.109 0.793 1 98.12 291 GLU B CA 1
ATOM 5339 C C . GLU B 1 291 ? 28.844 17.047 -0.133 1 98.12 291 GLU B C 1
ATOM 5341 O O . GLU B 1 291 ? 27.75 16.703 -0.605 1 98.12 291 GLU B O 1
ATOM 5346 N N . TYR B 1 292 ? 29.422 18.203 -0.377 1 97.19 292 TYR B N 1
ATOM 5347 C CA . TYR B 1 292 ? 28.75 19.25 -1.138 1 97.19 292 TYR B CA 1
ATOM 5348 C C . TYR B 1 292 ? 29.359 19.406 -2.527 1 97.19 292 TYR B C 1
ATOM 5350 O O . TYR B 1 292 ? 30.453 18.906 -2.783 1 97.19 292 TYR B O 1
ATOM 5358 N N . GLY B 1 293 ? 28.547 20 -3.463 1 97.12 293 GLY B N 1
ATOM 5359 C CA . GLY B 1 293 ? 29.047 20.375 -4.773 1 97.12 293 GLY B CA 1
ATOM 5360 C C . GLY B 1 293 ? 29.203 19.203 -5.719 1 97.12 293 GLY B C 1
ATOM 5361 O O . GLY B 1 293 ? 30.156 19.141 -6.496 1 97.12 293 GLY B O 1
ATOM 5362 N N . LEU B 1 294 ? 28.375 18.234 -5.617 1 97.44 294 LEU B N 1
ATOM 5363 C CA . LEU B 1 294 ? 28.469 17.031 -6.434 1 97.44 294 LEU B CA 1
ATOM 5364 C C . LEU B 1 294 ? 27.203 16.828 -7.262 1 97.44 294 LEU B C 1
ATOM 5366 O O . LEU B 1 294 ? 26.125 16.578 -6.707 1 97.44 294 LEU B O 1
ATOM 5370 N N . GLY B 1 295 ? 27.328 16.953 -8.555 1 97.25 295 GLY B N 1
ATOM 5371 C CA . GLY B 1 295 ? 26.219 16.656 -9.453 1 97.25 295 GLY B CA 1
ATOM 5372 C C . GLY B 1 295 ? 26.188 15.211 -9.898 1 97.25 295 GLY B C 1
ATOM 5373 O O . GLY B 1 295 ? 27.234 14.633 -10.211 1 97.25 295 GLY B O 1
ATOM 5374 N N . VAL B 1 296 ? 25.047 14.594 -9.914 1 97.94 296 VAL B N 1
ATOM 5375 C CA . VAL B 1 296 ? 24.906 13.18 -10.242 1 97.94 296 VAL B CA 1
ATOM 5376 C C . VAL B 1 296 ? 25.062 12.984 -11.75 1 97.94 296 VAL B C 1
ATOM 5378 O O . VAL B 1 296 ? 24.375 13.641 -12.539 1 97.94 296 VAL B O 1
ATOM 5381 N N . ALA B 1 297 ? 25.938 12.125 -12.195 1 98.19 297 ALA B N 1
ATOM 5382 C CA . ALA B 1 297 ? 26.125 11.789 -13.602 1 98.19 297 ALA B CA 1
ATOM 5383 C C . ALA B 1 297 ? 25.344 10.531 -13.977 1 98.19 297 ALA B C 1
ATOM 5385 O O . ALA B 1 297 ? 24.625 10.516 -14.992 1 98.19 297 ALA B O 1
ATOM 5386 N N . GLU B 1 298 ? 25.531 9.523 -13.211 1 98.19 298 GLU B N 1
ATOM 5387 C CA . GLU B 1 298 ? 24.953 8.203 -13.445 1 98.19 298 GLU B CA 1
ATOM 5388 C C . GLU B 1 298 ? 24.906 7.379 -12.164 1 98.19 298 GLU B C 1
ATOM 5390 O O . GLU B 1 298 ? 25.672 7.633 -11.227 1 98.19 298 GLU B O 1
ATOM 5395 N N . LEU B 1 299 ? 23.906 6.504 -12.047 1 98.62 299 LEU B N 1
ATOM 5396 C CA . LEU B 1 299 ? 23.875 5.527 -10.961 1 98.62 299 LEU B CA 1
ATOM 5397 C C . LEU B 1 299 ? 24.281 4.145 -11.469 1 98.62 299 LEU B C 1
ATOM 5399 O O . LEU B 1 299 ? 23.875 3.727 -12.555 1 98.62 299 LEU B O 1
ATOM 5403 N N . THR B 1 300 ? 25.156 3.461 -10.719 1 98.25 300 THR B N 1
ATOM 5404 C CA . THR B 1 300 ? 25.656 2.156 -11.133 1 98.25 300 THR B CA 1
ATOM 5405 C C . THR B 1 300 ? 25.484 1.134 -10.008 1 98.25 300 THR B C 1
ATOM 5407 O O . THR B 1 300 ? 25.219 1.499 -8.867 1 98.25 300 THR B O 1
ATOM 5410 N N . PRO B 1 301 ? 25.641 -0.203 -10.305 1 96.75 301 PRO B N 1
ATOM 5411 C CA . PRO B 1 301 ? 25.547 -1.237 -9.273 1 96.75 301 PRO B CA 1
ATOM 5412 C C . PRO B 1 301 ? 26.594 -1.067 -8.172 1 96.75 301 PRO B C 1
ATOM 5414 O O . PRO B 1 301 ? 26.422 -1.571 -7.062 1 96.75 301 PRO B O 1
ATOM 5417 N N . ASP B 1 302 ? 27.688 -0.302 -8.5 1 98 302 ASP B N 1
ATOM 5418 C CA . ASP B 1 302 ? 28.781 -0.15 -7.547 1 98 302 ASP B CA 1
ATOM 5419 C C . ASP B 1 302 ? 28.688 1.187 -6.812 1 98 302 ASP B C 1
ATOM 5421 O O . ASP B 1 302 ? 29.531 1.499 -5.973 1 98 302 ASP B O 1
ATOM 5425 N N . GLY B 1 303 ? 27.688 2.018 -7.129 1 98.31 303 GLY B N 1
ATOM 5426 C CA . GLY B 1 303 ? 27.516 3.332 -6.531 1 98.31 303 GLY B CA 1
ATOM 5427 C C . GLY B 1 303 ? 27.281 4.43 -7.551 1 98.31 303 GLY B C 1
ATOM 5428 O O . GLY B 1 303 ? 27.328 4.18 -8.758 1 98.31 303 GLY B O 1
ATOM 5429 N N . PRO B 1 304 ? 27.016 5.637 -7.102 1 98.75 304 PRO B N 1
ATOM 5430 C CA . PRO B 1 304 ? 26.766 6.754 -8.016 1 98.75 304 PRO B CA 1
ATOM 5431 C C . PRO B 1 304 ? 28.047 7.336 -8.602 1 98.75 304 PRO B C 1
ATOM 5433 O O . PRO B 1 304 ? 29.094 7.301 -7.949 1 98.75 304 PRO B O 1
ATOM 5436 N N . LEU B 1 305 ? 27.969 7.785 -9.797 1 98.75 305 LEU B N 1
ATOM 5437 C CA . LEU B 1 305 ? 28.984 8.633 -10.414 1 98.75 305 LEU B CA 1
ATOM 5438 C C . LEU B 1 305 ? 28.625 10.109 -10.266 1 98.75 305 LEU B C 1
ATOM 5440 O O . LEU B 1 305 ? 27.531 10.523 -10.648 1 98.75 305 LEU B O 1
ATOM 5444 N N . PHE B 1 306 ? 29.562 10.891 -9.688 1 98.5 306 PHE B N 1
ATOM 5445 C CA . PHE B 1 306 ? 29.312 12.312 -9.484 1 98.5 306 PHE B CA 1
ATOM 5446 C C . PHE B 1 306 ? 30.328 13.156 -10.266 1 98.5 306 PHE B C 1
ATOM 5448 O O . PHE B 1 306 ? 31.422 12.695 -10.555 1 98.5 306 PHE B O 1
ATOM 5455 N N . ARG B 1 307 ? 29.859 14.32 -10.672 1 98.06 307 ARG B N 1
ATOM 5456 C CA . ARG B 1 307 ? 30.734 15.367 -11.195 1 98.06 307 ARG B CA 1
ATOM 5457 C C . ARG B 1 307 ? 30.938 16.469 -10.164 1 98.06 307 ARG B C 1
ATOM 5459 O O . ARG B 1 307 ? 29.969 17.047 -9.648 1 98.06 307 ARG B O 1
ATOM 5466 N N . GLU B 1 308 ? 32.188 16.75 -9.906 1 97.25 308 GLU B N 1
ATOM 5467 C CA . GLU B 1 308 ? 32.469 17.859 -9 1 97.25 308 GLU B CA 1
ATOM 5468 C C . GLU B 1 308 ? 32.156 19.188 -9.656 1 97.25 308 GLU B C 1
ATOM 5470 O O . GLU B 1 308 ? 32.531 19.453 -10.797 1 97.25 308 GLU B O 1
ATOM 5475 N N . ARG B 1 309 ? 31.469 19.938 -8.836 1 97.06 309 ARG B N 1
ATOM 5476 C CA . ARG B 1 309 ? 31.031 21.234 -9.359 1 97.06 309 ARG B CA 1
ATOM 5477 C C . ARG B 1 309 ? 31.844 22.375 -8.758 1 97.06 309 ARG B C 1
ATOM 5479 O O . ARG B 1 309 ? 32.219 22.328 -7.586 1 97.06 309 ARG B O 1
ATOM 5486 N N . THR B 1 310 ? 32.156 23.344 -9.602 1 95.75 310 THR B N 1
ATOM 5487 C CA . THR B 1 310 ? 32.75 24.594 -9.133 1 95.75 310 THR B CA 1
ATOM 5488 C C . THR B 1 310 ? 31.734 25.719 -9.18 1 95.75 310 THR B C 1
ATOM 5490 O O . THR B 1 310 ? 30.844 25.734 -10.031 1 95.75 310 THR B O 1
ATOM 5493 N N . PHE B 1 311 ? 31.875 26.578 -8.211 1 95.31 311 PHE B N 1
ATOM 5494 C CA . PHE B 1 311 ? 30.891 27.656 -8.078 1 95.31 311 PHE B CA 1
ATOM 5495 C C . PHE B 1 311 ? 31.562 29.016 -8.094 1 95.31 311 PHE B C 1
ATOM 5497 O O . PHE B 1 311 ? 32.719 29.156 -7.672 1 95.31 311 PHE B O 1
ATOM 5504 N N . ASP B 1 312 ? 30.922 30 -8.594 1 94.44 312 ASP B N 1
ATOM 5505 C CA . ASP B 1 312 ? 31.406 31.375 -8.484 1 94.44 312 ASP B CA 1
ATOM 5506 C C . ASP B 1 312 ? 30.984 32 -7.152 1 94.44 312 ASP B C 1
ATOM 5508 O O . ASP B 1 312 ? 30.453 31.297 -6.277 1 94.44 312 ASP B O 1
ATOM 5512 N N . GLU B 1 313 ? 31.312 33.25 -7.027 1 91.94 313 GLU B N 1
ATOM 5513 C CA . GLU B 1 313 ? 31.062 33.938 -5.762 1 91.94 313 GLU B CA 1
ATOM 5514 C C . GLU B 1 313 ? 29.578 34.031 -5.461 1 91.94 313 GLU B C 1
ATOM 5516 O O . GLU B 1 313 ? 29.172 34.125 -4.297 1 91.94 313 GLU B O 1
ATOM 5521 N N . GLU B 1 314 ? 28.797 34 -6.555 1 91.25 314 GLU B N 1
ATOM 5522 C CA . GLU B 1 314 ? 27.344 34.125 -6.383 1 91.25 314 GLU B CA 1
ATOM 5523 C C . GLU B 1 314 ? 26.672 32.781 -6.203 1 91.25 314 GLU B C 1
ATOM 5525 O O . GLU B 1 314 ? 25.469 32.688 -6.008 1 91.25 314 GLU B O 1
ATOM 5530 N N . GLY B 1 315 ? 27.469 31.719 -6.223 1 89.25 315 GLY B N 1
ATOM 5531 C CA . GLY B 1 315 ? 26.922 30.391 -5.984 1 89.25 315 GLY B CA 1
ATOM 5532 C C . GLY B 1 315 ? 26.484 29.688 -7.254 1 89.25 315 GLY B C 1
ATOM 5533 O O . GLY B 1 315 ? 25.922 28.594 -7.199 1 89.25 315 GLY B O 1
ATOM 5534 N N . HIS B 1 316 ? 26.719 30.312 -8.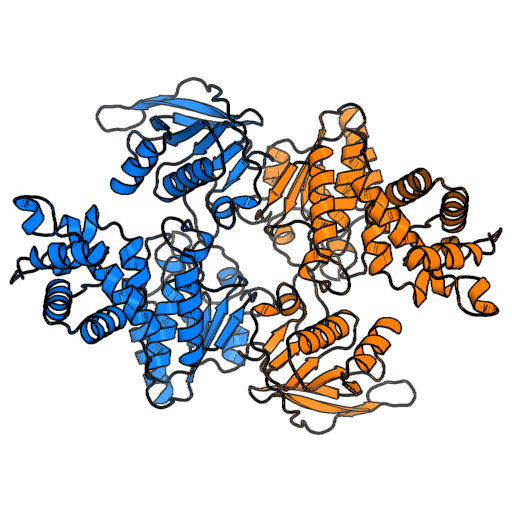406 1 92.75 316 HIS B N 1
ATOM 5535 C CA . HIS B 1 316 ? 26.375 29.688 -9.68 1 92.75 316 HIS B CA 1
ATOM 5536 C C . HIS B 1 316 ? 27.453 28.703 -10.109 1 92.75 316 HIS B C 1
ATOM 5538 O O . HIS B 1 316 ? 28.641 28.953 -9.93 1 92.75 316 HIS B O 1
ATOM 5544 N N . VAL B 1 317 ? 26.969 27.609 -10.711 1 93.12 317 VAL B N 1
ATOM 5545 C CA . VAL B 1 317 ? 27.906 26.594 -11.172 1 93.12 317 VAL B CA 1
ATOM 5546 C C . VAL B 1 317 ? 28.719 27.125 -12.344 1 93.12 317 VAL B C 1
ATOM 5548 O O . VAL B 1 317 ? 28.156 27.609 -13.336 1 93.12 317 VAL B O 1
ATOM 5551 N N . THR B 1 318 ? 30.031 26.969 -12.312 1 94.25 318 THR B N 1
ATOM 5552 C CA . THR B 1 318 ? 30.906 27.484 -13.359 1 94.25 318 THR B CA 1
ATOM 5553 C C . THR B 1 318 ? 31.484 26.344 -14.188 1 94.25 318 THR B C 1
ATOM 5555 O O . THR B 1 318 ? 31.828 26.531 -15.352 1 94.25 318 THR B O 1
ATOM 5558 N N . SER B 1 319 ? 31.672 25.234 -13.586 1 94.31 319 SER B N 1
ATOM 5559 C CA . SER B 1 319 ? 32.219 24.078 -14.289 1 94.31 319 SER B CA 1
ATOM 5560 C C . SER B 1 319 ? 31.875 22.781 -13.555 1 94.31 319 SER B C 1
ATOM 5562 O O . SER B 1 319 ? 31.547 22.812 -12.367 1 94.31 319 SER B O 1
ATOM 5564 N N . GLU B 1 320 ? 31.844 21.703 -14.281 1 95.69 320 GLU B N 1
ATOM 5565 C CA . GLU B 1 320 ? 31.703 20.359 -13.734 1 95.69 320 GLU B CA 1
ATOM 5566 C C . GLU B 1 320 ? 32.875 19.469 -14.18 1 95.69 320 GLU B C 1
ATOM 5568 O O . GLU B 1 320 ? 33.281 19.516 -15.336 1 95.69 320 GLU B O 1
ATOM 5573 N N . GLY B 1 321 ? 33.375 18.75 -13.328 1 96.44 321 GLY B N 1
ATOM 5574 C CA . GLY B 1 321 ? 34.469 17.844 -13.641 1 96.44 321 GLY B CA 1
ATOM 5575 C C . GLY B 1 321 ? 34 16.562 -14.305 1 96.44 321 GLY B C 1
ATOM 5576 O O . GLY B 1 321 ? 32.875 16.438 -14.727 1 96.44 321 GLY B O 1
ATOM 5577 N N . GLU B 1 322 ? 35 15.656 -14.477 1 97.25 322 GLU B N 1
ATOM 5578 C CA . GLU B 1 322 ? 34.688 14.336 -15.016 1 97.25 322 GLU B CA 1
ATOM 5579 C C . GLU B 1 322 ? 34 13.461 -13.984 1 97.25 322 GLU B C 1
ATOM 5581 O O . GLU B 1 322 ? 34.25 13.578 -12.789 1 97.25 322 GLU B O 1
ATOM 5586 N N . PRO B 1 323 ? 33.125 12.617 -14.477 1 98.06 323 PRO B N 1
ATOM 5587 C CA . PRO B 1 323 ? 32.438 11.727 -13.531 1 98.06 323 PRO B CA 1
ATOM 5588 C C . PRO B 1 323 ? 33.375 10.805 -12.781 1 98.06 323 PRO B C 1
ATOM 5590 O O . PRO B 1 323 ? 34.344 10.289 -13.375 1 98.06 323 PRO B O 1
ATOM 5593 N N . ALA B 1 324 ? 33.125 10.695 -11.539 1 98.31 324 ALA B N 1
ATOM 5594 C CA . ALA B 1 324 ? 33.906 9.789 -10.68 1 98.31 324 ALA B CA 1
ATOM 5595 C C . ALA B 1 324 ? 32.969 8.906 -9.844 1 98.31 324 ALA B C 1
ATOM 5597 O O . ALA B 1 324 ? 31.938 9.367 -9.367 1 98.31 324 ALA B O 1
ATOM 5598 N N . LEU B 1 325 ? 33.469 7.66 -9.656 1 98.5 325 LEU B N 1
ATOM 5599 C CA . LEU B 1 325 ? 32.688 6.703 -8.891 1 98.5 325 LEU B CA 1
ATOM 5600 C C . LEU B 1 325 ? 32.812 6.957 -7.391 1 98.5 325 LEU B C 1
ATOM 5602 O O . LEU B 1 325 ? 33.938 7.133 -6.887 1 98.5 325 LEU B O 1
ATOM 5606 N N . TYR B 1 326 ? 31.734 7.039 -6.734 1 98.56 326 TYR B N 1
ATOM 5607 C CA . TYR B 1 326 ? 31.656 7.023 -5.277 1 98.56 326 TYR B CA 1
ATOM 5608 C C . TYR B 1 326 ? 31.031 5.715 -4.785 1 98.56 326 TYR B C 1
ATOM 5610 O O . TYR B 1 326 ? 29.812 5.555 -4.793 1 98.56 326 TYR B O 1
ATOM 5618 N N . PRO B 1 327 ? 31.891 4.824 -4.34 1 98.5 327 PRO B N 1
ATOM 5619 C CA . PRO B 1 327 ? 31.422 3.463 -4.055 1 98.5 327 PRO B CA 1
ATOM 5620 C C . PRO B 1 327 ? 30.328 3.422 -2.992 1 98.5 327 PRO B C 1
ATOM 5622 O O . PRO B 1 327 ? 30.438 4.105 -1.97 1 98.5 327 PRO B O 1
ATOM 5625 N N . ALA B 1 328 ? 29.281 2.654 -3.211 1 98.69 328 ALA B N 1
ATOM 5626 C CA . ALA B 1 328 ? 28.172 2.42 -2.291 1 98.69 328 ALA B CA 1
ATOM 5627 C C . ALA B 1 328 ? 27.422 1.137 -2.646 1 98.69 328 ALA B C 1
ATOM 5629 O O . ALA B 1 328 ? 27.312 0.781 -3.822 1 98.69 328 ALA B O 1
ATOM 5630 N N . ASP B 1 329 ? 26.969 0.438 -1.635 1 98.56 329 ASP B N 1
ATOM 5631 C CA . ASP B 1 329 ? 26.172 -0.764 -1.841 1 98.56 329 ASP B CA 1
ATOM 5632 C C . ASP B 1 329 ? 24.75 -0.41 -2.299 1 98.56 329 ASP B C 1
ATOM 5634 O O . ASP B 1 329 ? 24.156 -1.138 -3.09 1 98.56 329 ASP B O 1
ATOM 5638 N N . THR B 1 330 ? 24.203 0.637 -1.776 1 98.62 330 THR B N 1
ATOM 5639 C CA . THR B 1 330 ? 22.859 1.124 -2.104 1 98.62 330 THR B CA 1
ATOM 5640 C C . THR B 1 330 ? 22.859 2.643 -2.264 1 98.62 330 THR B C 1
ATOM 5642 O O . THR B 1 330 ? 23.562 3.346 -1.536 1 98.62 330 THR B O 1
ATOM 5645 N N . THR B 1 331 ? 22.141 3.096 -3.256 1 98.81 331 THR B N 1
ATOM 5646 C CA . THR B 1 331 ? 21.938 4.523 -3.467 1 98.81 331 THR B CA 1
ATOM 5647 C C . THR B 1 331 ? 20.469 4.895 -3.248 1 98.81 331 THR B C 1
ATOM 5649 O O . THR B 1 331 ? 19.578 4.289 -3.844 1 98.81 331 THR B O 1
ATOM 5652 N N . ILE B 1 332 ? 20.219 5.848 -2.357 1 98.81 332 ILE B N 1
ATOM 5653 C CA . ILE B 1 332 ? 18.859 6.301 -2.092 1 98.81 332 ILE B CA 1
ATOM 5654 C C . ILE B 1 332 ? 18.703 7.746 -2.555 1 98.81 332 ILE B C 1
ATOM 5656 O O . ILE B 1 332 ? 19.484 8.617 -2.16 1 98.81 332 ILE B O 1
ATOM 5660 N N . ILE B 1 333 ? 17.719 7.973 -3.371 1 98.69 333 ILE B N 1
ATOM 5661 C CA . ILE B 1 333 ? 17.453 9.289 -3.955 1 98.69 333 ILE B CA 1
ATOM 5662 C C . ILE B 1 333 ? 16.453 10.047 -3.098 1 98.69 333 ILE B C 1
ATOM 5664 O O . ILE B 1 333 ? 15.305 9.625 -2.959 1 98.69 333 ILE B O 1
ATOM 5668 N N . ALA B 1 334 ? 16.859 11.117 -2.506 1 97.88 334 ALA B N 1
ATOM 5669 C CA . ALA B 1 334 ? 16.016 12.023 -1.73 1 97.88 334 ALA B CA 1
ATOM 5670 C C . ALA B 1 334 ? 15.922 13.391 -2.398 1 97.88 334 ALA B C 1
ATOM 5672 O O . ALA B 1 334 ? 16.391 14.391 -1.846 1 97.88 334 ALA B O 1
ATOM 5673 N N . ALA B 1 335 ? 15.25 13.445 -3.547 1 95.31 335 ALA B N 1
ATOM 5674 C CA . ALA B 1 335 ? 15.164 14.648 -4.371 1 95.31 335 ALA B CA 1
ATOM 5675 C C . ALA B 1 335 ? 13.75 15.219 -4.363 1 95.31 335 ALA B C 1
ATOM 5677 O O . ALA B 1 335 ? 13.25 15.672 -5.398 1 95.31 335 ALA B O 1
ATOM 5678 N N . SER B 1 336 ? 13.109 15.102 -3.262 1 92.75 336 SER B N 1
ATOM 5679 C CA . SER B 1 336 ? 11.766 15.625 -3.064 1 92.75 336 SER B CA 1
ATOM 5680 C C . SER B 1 336 ? 10.719 14.711 -3.691 1 92.75 336 SER B C 1
ATOM 5682 O O . SER B 1 336 ? 11.023 13.57 -4.055 1 92.75 336 SER B O 1
ATOM 5684 N N . GLN B 1 337 ? 9.523 15.156 -3.541 1 93.69 337 GLN B N 1
ATOM 5685 C CA . GLN B 1 337 ? 8.359 14.383 -3.975 1 93.69 337 GLN B CA 1
ATOM 5686 C C . GLN B 1 337 ? 7.324 15.281 -4.645 1 93.69 337 GLN B C 1
ATOM 5688 O O . GLN B 1 337 ? 7.375 16.5 -4.516 1 93.69 337 GLN B O 1
ATOM 5693 N N . THR B 1 338 ? 6.445 14.617 -5.359 1 93.56 338 THR B N 1
ATOM 5694 C CA . THR B 1 338 ? 5.32 15.297 -5.996 1 93.56 338 THR B CA 1
ATOM 5695 C C . THR B 1 338 ? 4.043 14.477 -5.859 1 93.56 338 THR B C 1
ATOM 5697 O O . THR B 1 338 ? 4.016 13.477 -5.141 1 93.56 338 THR B O 1
ATOM 5700 N N . THR B 1 339 ? 2.938 15.023 -6.398 1 93.94 339 THR B N 1
ATOM 5701 C CA . THR B 1 339 ? 1.632 14.406 -6.211 1 93.94 339 THR B CA 1
ATOM 5702 C C . THR B 1 339 ? 1.372 13.352 -7.289 1 93.94 339 THR B C 1
ATOM 5704 O O . THR B 1 339 ? 1.903 13.453 -8.398 1 93.94 339 THR B O 1
ATOM 5707 N N . LYS B 1 340 ? 0.631 12.32 -6.883 1 90.94 340 LYS B N 1
ATOM 5708 C CA . LYS B 1 340 ? 0.114 11.367 -7.863 1 90.94 340 LYS B CA 1
ATOM 5709 C C . LYS B 1 340 ? -1.086 11.945 -8.609 1 90.94 340 LYS B C 1
ATOM 5711 O O . LYS B 1 340 ? -1.716 12.898 -8.141 1 90.94 340 LYS B O 1
ATOM 5716 N N . SER B 1 341 ? -1.438 11.352 -9.742 1 88.81 341 SER B N 1
ATOM 5717 C CA . SER B 1 341 ? -2.418 11.992 -10.609 1 88.81 341 SER B CA 1
ATOM 5718 C C . SER B 1 341 ? -3.686 11.156 -10.727 1 88.81 341 SER B C 1
ATOM 5720 O O . SER B 1 341 ? -4.59 11.492 -11.5 1 88.81 341 SER B O 1
ATOM 5722 N N . LYS B 1 342 ? -3.832 10.172 -9.953 1 89.31 342 LYS B N 1
ATOM 5723 C CA . LYS B 1 342 ? -4.918 9.211 -10.141 1 89.31 342 LYS B CA 1
ATOM 5724 C C . LYS B 1 342 ? -6.277 9.891 -10 1 89.31 342 LYS B C 1
ATOM 5726 O O . LYS B 1 342 ? -7.156 9.703 -10.852 1 89.31 342 LYS B O 1
ATOM 5731 N N . ILE B 1 343 ? -6.473 10.664 -8.953 1 91.88 343 ILE B N 1
ATOM 5732 C CA . ILE B 1 343 ? -7.75 11.312 -8.703 1 91.88 343 ILE B CA 1
ATOM 5733 C C . ILE B 1 343 ? -8.047 12.312 -9.82 1 91.88 343 ILE B C 1
ATOM 5735 O O . ILE B 1 343 ? -9.148 12.336 -10.367 1 91.88 343 ILE B O 1
ATOM 5739 N N . VAL B 1 344 ? -7.059 13.055 -10.18 1 93.06 344 VAL B N 1
ATOM 5740 C CA . VAL B 1 344 ? -7.223 14.094 -11.195 1 93.06 344 VAL B CA 1
ATOM 5741 C C . VAL B 1 344 ? -7.555 13.445 -12.539 1 93.06 344 VAL B C 1
ATOM 5743 O O . VAL B 1 344 ? -8.414 13.93 -13.273 1 93.06 344 VAL B O 1
ATOM 5746 N N . ASN B 1 345 ? -6.875 12.312 -12.844 1 92.12 345 ASN B N 1
ATOM 5747 C CA . ASN B 1 345 ? -7.051 11.641 -14.125 1 92.12 345 ASN B CA 1
ATOM 5748 C C . ASN B 1 345 ? -8.422 10.984 -14.234 1 92.12 345 ASN B C 1
ATOM 5750 O O . ASN B 1 345 ? -8.891 10.688 -15.336 1 92.12 345 ASN B O 1
ATOM 5754 N N . THR B 1 346 ? -9.078 10.742 -13.117 1 93.25 346 THR B N 1
ATOM 5755 C CA . THR B 1 346 ? -10.344 10.008 -13.141 1 93.25 346 THR B CA 1
ATOM 5756 C C . THR B 1 346 ? -11.5 10.914 -12.742 1 93.25 346 THR B C 1
ATOM 5758 O O . THR B 1 346 ? -12.609 10.43 -12.492 1 93.25 346 THR B O 1
ATOM 5761 N N . THR B 1 347 ? -11.234 12.18 -12.578 1 93 347 THR B N 1
ATOM 5762 C CA . THR B 1 347 ? -12.25 13.141 -12.172 1 93 347 THR B CA 1
ATOM 5763 C C . THR B 1 347 ? -12.352 14.273 -13.195 1 93 347 THR B C 1
ATOM 5765 O O . THR B 1 347 ? -11.336 14.883 -13.562 1 93 347 THR B O 1
ATOM 5768 N N . THR B 1 348 ? -13.578 14.555 -13.641 1 92.69 348 THR B N 1
ATOM 5769 C CA . THR B 1 348 ? -13.797 15.664 -14.555 1 92.69 348 THR B CA 1
ATOM 5770 C C . THR B 1 348 ? -13.953 16.984 -13.781 1 92.69 348 THR B C 1
ATOM 5772 O O . THR B 1 348 ? -14.57 17.016 -12.719 1 92.69 348 THR B O 1
ATOM 5775 N N . GLY B 1 349 ? -13.359 18.031 -14.305 1 94.06 349 GLY B N 1
ATOM 5776 C CA . GLY B 1 349 ? -13.57 19.375 -13.758 1 94.06 349 GLY B CA 1
ATOM 5777 C C . GLY B 1 349 ? -12.656 19.688 -12.594 1 94.06 349 GLY B C 1
ATOM 5778 O O . GLY B 1 349 ? -12.969 20.547 -11.766 1 94.06 349 GLY B O 1
ATOM 5779 N N . LEU B 1 350 ? -11.633 18.984 -12.43 1 96 350 LEU B N 1
ATOM 5780 C CA . LEU B 1 350 ? -10.625 19.266 -11.406 1 96 350 LEU B CA 1
ATOM 5781 C C . LEU B 1 350 ? -9.359 19.812 -12.039 1 96 350 LEU B C 1
ATOM 5783 O O . LEU B 1 350 ? -8.516 19.062 -12.531 1 96 350 LEU B O 1
ATOM 5787 N N . ASP B 1 351 ? -9.109 21.094 -11.891 1 96.12 351 ASP B N 1
ATOM 5788 C CA . ASP B 1 351 ? -8 21.766 -12.562 1 96.12 351 ASP B CA 1
ATOM 5789 C C . ASP B 1 351 ? -6.715 21.656 -11.742 1 96.12 351 ASP B C 1
ATOM 5791 O O . ASP B 1 351 ? -6.758 21.578 -10.516 1 96.12 351 ASP B O 1
ATOM 5795 N N . LEU B 1 352 ? -5.695 21.641 -12.453 1 96.19 352 LEU B N 1
ATOM 5796 C CA . LEU B 1 352 ? -4.363 21.688 -11.859 1 96.19 352 LEU B CA 1
ATOM 5797 C C . LEU B 1 352 ? -3.699 23.031 -12.133 1 96.19 352 LEU B C 1
ATOM 5799 O O . LEU B 1 352 ? -4.047 23.719 -13.102 1 96.19 352 LEU B O 1
ATOM 5803 N N . ASN B 1 353 ? -2.807 23.453 -11.266 1 95.38 353 ASN B N 1
ATOM 5804 C CA . ASN B 1 353 ? -2.018 24.641 -11.539 1 95.38 353 ASN B CA 1
ATOM 5805 C C . ASN B 1 353 ? -0.771 24.328 -12.359 1 95.38 353 ASN B C 1
ATOM 5807 O O . ASN B 1 353 ? -0.61 23.188 -12.828 1 95.38 353 ASN B O 1
ATOM 5811 N N . ASP B 1 354 ? 0.1 25.281 -12.531 1 93.56 354 ASP B N 1
ATOM 5812 C CA . ASP B 1 354 ? 1.266 25.141 -13.398 1 93.56 354 ASP B CA 1
ATOM 5813 C C . ASP B 1 354 ? 2.281 24.172 -12.797 1 93.56 354 ASP B C 1
ATOM 5815 O O . ASP B 1 354 ? 3.158 23.672 -13.508 1 93.56 354 ASP B O 1
ATOM 5819 N N . LYS B 1 355 ? 2.133 23.906 -11.547 1 91.88 355 LYS B N 1
ATOM 5820 C CA . LYS B 1 355 ? 3.08 23.016 -10.875 1 91.88 355 LYS B CA 1
ATOM 5821 C C . LYS B 1 355 ? 2.543 21.594 -10.805 1 91.88 355 LYS B C 1
ATOM 5823 O O . LYS B 1 355 ? 3.174 20.703 -10.219 1 91.88 355 LYS B O 1
ATOM 5828 N N . GLY B 1 356 ? 1.385 21.344 -11.344 1 93.06 356 GLY B N 1
ATOM 5829 C CA . GLY B 1 356 ? 0.799 20.016 -11.352 1 93.06 356 GLY B CA 1
ATOM 5830 C C . GLY B 1 356 ? 0.071 19.672 -10.062 1 93.06 356 GLY B C 1
ATOM 5831 O O . GLY B 1 356 ? -0.214 18.5 -9.789 1 93.06 356 GLY B O 1
ATOM 5832 N N . LEU B 1 357 ? -0.18 20.656 -9.258 1 96.25 357 LEU B N 1
ATOM 5833 C CA . LEU B 1 357 ? -0.937 20.5 -8.023 1 96.25 357 LEU B CA 1
ATOM 5834 C C . LEU B 1 357 ? -2.398 20.891 -8.227 1 96.25 357 LEU B C 1
ATOM 5836 O O . LEU B 1 357 ? -2.729 21.609 -9.172 1 96.25 357 LEU B O 1
ATOM 5840 N N . ILE B 1 358 ? -3.266 20.391 -7.406 1 97.31 358 ILE B N 1
ATOM 5841 C CA . ILE B 1 358 ? -4.672 20.75 -7.535 1 97.31 358 ILE B CA 1
ATOM 5842 C C . ILE B 1 358 ? -4.836 22.25 -7.375 1 97.31 358 ILE B C 1
ATOM 5844 O O . ILE B 1 358 ? -4.336 22.844 -6.41 1 97.31 358 ILE B O 1
ATOM 5848 N N . ALA B 1 359 ? -5.441 22.891 -8.336 1 97.69 359 ALA B N 1
ATOM 5849 C CA . ALA B 1 359 ? -5.699 24.328 -8.281 1 97.69 359 ALA B CA 1
ATOM 5850 C C . ALA B 1 359 ? -6.871 24.641 -7.352 1 97.69 359 ALA B C 1
ATOM 5852 O O . ALA B 1 359 ? -7.918 24 -7.426 1 97.69 359 ALA B O 1
ATOM 5853 N N . VAL B 1 360 ? -6.66 25.562 -6.477 1 97.69 360 VAL B N 1
ATOM 5854 C CA . VAL B 1 360 ? -7.742 25.938 -5.574 1 97.69 360 VAL B CA 1
ATOM 5855 C C . VAL B 1 360 ? -7.918 27.453 -5.594 1 97.69 360 VAL B C 1
ATOM 5857 O O . VAL B 1 360 ? -6.988 28.188 -5.945 1 97.69 360 VAL B O 1
ATOM 5860 N N . HIS B 1 361 ? -9.102 27.844 -5.262 1 94.44 361 HIS B N 1
ATOM 5861 C CA . HIS B 1 361 ? -9.438 29.266 -5.078 1 94.44 361 HIS B CA 1
ATOM 5862 C C . HIS B 1 361 ? -9.797 29.562 -3.627 1 94.44 361 HIS B C 1
ATOM 5864 O O . HIS B 1 361 ? -10.422 28.734 -2.957 1 94.44 361 HIS B O 1
ATOM 5870 N N . GLY B 1 362 ? -9.297 30.688 -3.129 1 90.12 362 GLY B N 1
ATOM 5871 C CA . GLY B 1 362 ? -9.594 31.062 -1.753 1 90.12 362 GLY B CA 1
ATOM 5872 C C . GLY B 1 362 ? -9.047 30.062 -0.742 1 90.12 362 GLY B C 1
ATOM 5873 O O . GLY B 1 362 ? -7.844 29.781 -0.739 1 90.12 362 GLY B O 1
ATOM 5874 N N . ASN B 1 363 ? -10.07 29.547 0.041 1 93.12 363 ASN B N 1
ATOM 5875 C CA . ASN B 1 363 ? -9.672 28.656 1.13 1 93.12 363 ASN B CA 1
ATOM 5876 C C . ASN B 1 363 ? -9.945 27.203 0.79 1 93.12 363 ASN B C 1
ATOM 5878 O O . ASN B 1 363 ? -10.609 26.5 1.552 1 93.12 363 ASN B O 1
ATOM 5882 N N . GLY B 1 364 ? -9.391 26.766 -0.383 1 97.31 364 GLY B N 1
ATOM 5883 C CA . GLY B 1 364 ? -9.367 25.328 -0.649 1 97.31 364 GLY B CA 1
ATOM 5884 C C . GLY B 1 364 ? -10.398 24.891 -1.664 1 97.31 364 GLY B C 1
ATOM 5885 O O . GLY B 1 364 ? -10.469 23.719 -2.021 1 97.31 364 GLY B O 1
ATOM 5886 N N . GLU B 1 365 ? -11.234 25.859 -2.189 1 98.19 365 GLU B N 1
ATOM 5887 C CA . GLU B 1 365 ? -12.242 25.516 -3.193 1 98.19 365 GLU B CA 1
ATOM 5888 C C . GLU B 1 365 ? -11.586 25.141 -4.52 1 98.19 365 GLU B C 1
ATOM 5890 O O . GLU B 1 365 ? -10.742 25.891 -5.035 1 98.19 365 GLU B O 1
ATOM 5895 N N . THR B 1 366 ? -11.977 23.984 -5.02 1 98.19 366 THR B N 1
ATOM 5896 C CA . THR B 1 366 ? -11.461 23.562 -6.324 1 98.19 366 THR B CA 1
ATOM 5897 C C . THR B 1 366 ? -12.383 24.047 -7.441 1 98.19 366 THR B C 1
ATOM 5899 O O . THR B 1 366 ? -13.352 24.766 -7.191 1 98.19 366 THR B O 1
ATOM 5902 N N . SER B 1 367 ? -12.023 23.672 -8.703 1 97.44 367 SER B N 1
ATOM 5903 C CA . SER B 1 367 ? -12.852 24.047 -9.852 1 97.44 367 SER B CA 1
ATOM 5904 C C . SER B 1 367 ? -14.117 23.203 -9.914 1 97.44 367 SER B C 1
ATOM 5906 O O . SER B 1 367 ? -15.016 23.484 -10.711 1 97.44 367 SER B O 1
ATOM 5908 N N . ARG B 1 368 ? -14.211 22.234 -9.086 1 96.69 368 ARG B N 1
ATOM 5909 C CA . ARG B 1 368 ? -15.406 21.406 -9 1 96.69 368 ARG B CA 1
ATOM 5910 C C . ARG B 1 368 ? -16.234 21.766 -7.777 1 96.69 368 ARG B C 1
ATOM 5912 O O . ARG B 1 368 ? -15.75 21.734 -6.648 1 96.69 368 ARG B O 1
ATOM 5919 N N . ALA B 1 369 ? -17.453 22.078 -7.988 1 95.75 369 ALA B N 1
ATOM 5920 C CA . ALA B 1 369 ? -18.328 22.484 -6.902 1 95.75 369 ALA B CA 1
ATOM 5921 C C . ALA B 1 369 ? -18.438 21.406 -5.836 1 95.75 369 ALA B C 1
ATOM 5923 O O . ALA B 1 369 ? -18.625 20.219 -6.156 1 95.75 369 ALA B O 1
ATOM 5924 N N . GLY B 1 370 ? -18.25 21.797 -4.578 1 97.56 370 GLY B N 1
ATOM 5925 C CA . GLY B 1 370 ? -18.375 20.875 -3.463 1 97.56 370 GLY B CA 1
ATOM 5926 C C . GLY B 1 370 ? -17.109 20.078 -3.18 1 97.56 370 GLY B C 1
ATOM 5927 O O . GLY B 1 370 ? -17.078 19.25 -2.266 1 97.56 370 GLY B O 1
ATOM 5928 N N . VAL B 1 371 ? -16.141 20.297 -4.008 1 98.62 371 VAL B N 1
ATOM 5929 C CA . VAL B 1 371 ? -14.859 19.625 -3.816 1 98.62 371 VAL B CA 1
ATOM 5930 C C . VAL B 1 371 ? -13.812 20.625 -3.336 1 98.62 371 VAL B C 1
ATOM 5932 O O . VAL B 1 371 ? -13.586 21.656 -3.977 1 98.62 371 VAL B O 1
ATOM 5935 N N . PHE B 1 372 ? -13.234 20.359 -2.211 1 98.81 372 PHE B N 1
ATOM 5936 C CA . PHE B 1 372 ? -12.195 21.172 -1.598 1 98.81 372 PHE B CA 1
ATOM 5937 C C . PHE B 1 372 ? -10.883 20.406 -1.512 1 98.81 372 PHE B C 1
ATOM 5939 O O . PHE B 1 372 ? -10.875 19.172 -1.589 1 98.81 372 PHE B O 1
ATOM 5946 N N . SER B 1 373 ? -9.812 21.078 -1.424 1 98.69 373 SER B N 1
ATOM 5947 C CA . SER B 1 373 ? -8.508 20.438 -1.318 1 98.69 373 SER B CA 1
ATOM 5948 C C . SER B 1 373 ? -7.547 21.266 -0.471 1 98.69 373 SER B C 1
ATOM 5950 O O . SER B 1 373 ? -7.766 22.469 -0.268 1 98.69 373 SER B O 1
ATOM 5952 N N . GLY B 1 374 ? -6.566 20.641 0.071 1 97.94 374 GLY B N 1
ATOM 5953 C CA . GLY B 1 374 ? -5.562 21.266 0.914 1 97.94 374 GLY B CA 1
ATOM 5954 C C . GLY B 1 374 ? -4.391 20.359 1.233 1 97.94 374 GLY B C 1
ATOM 5955 O O . GLY B 1 374 ? -4.395 19.188 0.858 1 97.94 374 GLY B O 1
ATOM 5956 N N . GLY B 1 375 ? -3.424 20.906 1.931 1 97.06 375 GLY B N 1
ATOM 5957 C CA . GLY B 1 375 ? -2.225 20.141 2.258 1 97.06 375 GLY B CA 1
ATOM 5958 C C . GLY B 1 375 ? -1.259 20.031 1.094 1 97.06 375 GLY B C 1
ATOM 5959 O O . GLY B 1 375 ? -1.188 20.922 0.247 1 97.06 375 GLY B O 1
ATOM 5960 N N . ASP B 1 376 ? -0.531 18.938 1.06 1 96.31 376 ASP B N 1
ATOM 5961 C CA . ASP B 1 376 ? 0.591 18.797 0.137 1 96.31 376 ASP B CA 1
ATOM 5962 C C . ASP B 1 376 ? 0.106 18.703 -1.309 1 96.31 376 ASP B C 1
ATOM 5964 O O . ASP B 1 376 ? 0.83 19.078 -2.234 1 96.31 376 ASP B O 1
ATOM 5968 N N . VAL B 1 377 ? -1.094 18.25 -1.507 1 96.75 377 VAL B N 1
ATOM 5969 C CA . VAL B 1 377 ? -1.605 18.109 -2.865 1 96.75 377 VAL B CA 1
ATOM 5970 C C . VAL B 1 377 ? -1.863 19.484 -3.473 1 96.75 377 VAL B C 1
ATOM 5972 O O . VAL B 1 377 ? -1.903 19.625 -4.695 1 96.75 377 VAL B O 1
ATOM 5975 N N . VAL B 1 378 ? -2.025 20.516 -2.639 1 96.69 378 VAL B N 1
ATOM 5976 C CA . VAL B 1 378 ? -2.279 21.891 -3.088 1 96.69 378 VAL B CA 1
ATOM 5977 C C . VAL B 1 378 ? -1.019 22.734 -2.918 1 96.69 378 VAL B C 1
ATOM 5979 O O . VAL B 1 378 ? -0.664 23.516 -3.803 1 96.69 378 VAL B O 1
ATOM 5982 N N . LEU B 1 379 ? -0.306 22.531 -1.811 1 95.06 379 LEU B N 1
ATOM 5983 C CA . LEU B 1 379 ? 0.814 23.391 -1.433 1 95.06 379 LEU B CA 1
ATOM 5984 C C . LEU B 1 379 ? 2.127 22.828 -1.979 1 95.06 379 LEU B C 1
ATOM 5986 O O . LEU B 1 379 ? 3.123 23.562 -2.057 1 95.06 379 LEU B O 1
ATOM 5990 N N . GLY B 1 380 ? 2.131 21.594 -2.422 1 93.88 380 GLY B N 1
ATOM 5991 C CA . GLY B 1 380 ? 3.373 20.859 -2.551 1 93.88 380 GLY B CA 1
ATOM 5992 C C . GLY B 1 380 ? 3.85 20.266 -1.239 1 93.88 380 GLY B C 1
ATOM 5993 O O . GLY B 1 380 ? 3.291 20.547 -0.18 1 93.88 380 GLY B O 1
ATOM 5994 N N . PRO B 1 381 ? 4.871 19.391 -1.358 1 92.19 381 PRO B N 1
ATOM 5995 C CA . PRO B 1 381 ? 5.379 18.828 -0.108 1 92.19 381 PRO B CA 1
ATOM 5996 C C . PRO B 1 381 ? 5.824 19.891 0.889 1 92.19 381 PRO B C 1
ATOM 5998 O O . PRO B 1 381 ? 6.641 20.75 0.555 1 92.19 381 PRO B O 1
ATOM 6001 N N . TRP B 1 382 ? 5.277 19.828 2.041 1 91.62 382 TRP B N 1
ATOM 6002 C CA . TRP B 1 382 ? 5.562 20.812 3.078 1 91.62 382 TRP B CA 1
ATOM 6003 C C . TRP B 1 382 ? 5.547 20.172 4.461 1 91.62 382 TRP B C 1
ATOM 6005 O O . TRP B 1 382 ? 5.531 18.953 4.582 1 91.62 382 TRP B O 1
ATOM 6015 N N . ASN B 1 383 ? 5.723 20.984 5.508 1 92.44 383 ASN B N 1
ATOM 6016 C CA . ASN B 1 383 ? 5.742 20.453 6.859 1 92.44 383 ASN B CA 1
ATOM 6017 C C . ASN B 1 383 ? 4.34 20.391 7.461 1 92.44 383 ASN B C 1
ATOM 6019 O O . ASN B 1 383 ? 3.396 20.953 6.906 1 92.44 383 ASN B O 1
ATOM 6023 N N . VAL B 1 384 ? 4.176 19.734 8.523 1 97.12 384 VAL B N 1
ATOM 6024 C CA . VAL B 1 384 ? 2.896 19.406 9.133 1 97.12 384 VAL B CA 1
ATOM 6025 C C . VAL B 1 384 ? 2.176 20.688 9.562 1 97.12 384 VAL B C 1
ATOM 6027 O O . VAL B 1 384 ? 0.984 20.844 9.297 1 97.12 384 VAL B O 1
ATOM 6030 N N . ILE B 1 385 ? 2.895 21.656 10.125 1 97.5 385 ILE B N 1
ATOM 6031 C CA . ILE B 1 385 ? 2.277 22.844 10.719 1 97.5 385 ILE B CA 1
ATOM 6032 C C . ILE B 1 385 ? 1.678 23.719 9.617 1 97.5 385 ILE B C 1
ATOM 6034 O O . ILE B 1 385 ? 0.626 24.328 9.812 1 97.5 385 ILE B O 1
ATOM 6038 N N . GLN B 1 386 ? 2.344 23.812 8.5 1 96.12 386 GLN B N 1
ATOM 6039 C CA . GLN B 1 386 ? 1.817 24.578 7.383 1 96.12 386 GLN B CA 1
ATOM 6040 C C . GLN B 1 386 ? 0.561 23.938 6.805 1 96.12 386 GLN B C 1
ATOM 6042 O O . GLN B 1 386 ? -0.371 24.641 6.398 1 96.12 386 GLN B O 1
ATOM 6047 N N . THR B 1 387 ? 0.561 22.641 6.758 1 96.5 387 THR B N 1
ATOM 6048 C CA . THR B 1 387 ? -0.604 21.891 6.297 1 96.5 387 THR B CA 1
ATOM 6049 C C . THR B 1 387 ? -1.797 22.125 7.219 1 96.5 387 THR B C 1
ATOM 6051 O O . THR B 1 387 ? -2.926 22.297 6.754 1 96.5 387 THR B O 1
ATOM 6054 N N . VAL B 1 388 ? -1.555 22.141 8.508 1 96.69 388 VAL B N 1
ATOM 6055 C CA . VAL B 1 388 ? -2.607 22.375 9.492 1 96.69 388 VAL B CA 1
ATOM 6056 C C . VAL B 1 388 ? -3.184 23.781 9.312 1 96.69 388 VAL B C 1
ATOM 6058 O O . VAL B 1 388 ? -4.402 23.953 9.297 1 96.69 388 VAL B O 1
ATOM 6061 N N . LYS B 1 389 ? -2.252 24.75 9.203 1 96.81 389 LYS B N 1
ATOM 6062 C CA . LYS B 1 389 ? -2.682 26.125 8.984 1 96.81 389 LYS B CA 1
ATOM 6063 C C . LYS B 1 389 ? -3.619 26.234 7.781 1 96.81 389 LYS B C 1
ATOM 6065 O O . LYS B 1 389 ? -4.699 26.812 7.879 1 96.81 389 LYS B O 1
ATOM 6070 N N . ASN B 1 390 ? -3.229 25.641 6.73 1 97.12 390 ASN B N 1
ATOM 6071 C CA . ASN B 1 390 ? -4.008 25.625 5.496 1 97.12 390 ASN B CA 1
ATOM 6072 C C . ASN B 1 390 ? -5.336 24.891 5.684 1 97.12 390 ASN B C 1
ATOM 6074 O O . ASN B 1 390 ? -6.387 25.406 5.285 1 97.12 390 ASN B O 1
ATOM 6078 N N . SER B 1 391 ? -5.344 23.781 6.336 1 97.44 391 SER B N 1
ATOM 6079 C CA . SER B 1 391 ? -6.496 22.891 6.434 1 97.44 391 SER B CA 1
ATOM 6080 C C . SER B 1 391 ? -7.566 23.453 7.355 1 97.44 391 SER B C 1
ATOM 6082 O O . SER B 1 391 ? -8.758 23.203 7.168 1 97.44 391 SER B O 1
ATOM 6084 N N . LYS B 1 392 ? -7.133 24.219 8.352 1 97.44 392 LYS B N 1
ATOM 6085 C CA . LYS B 1 392 ? -8.102 24.875 9.219 1 97.44 392 LYS B CA 1
ATOM 6086 C C . LYS B 1 392 ? -8.977 25.844 8.422 1 97.44 392 LYS B C 1
ATOM 6088 O O . LYS B 1 392 ? -10.195 25.906 8.625 1 97.44 392 LYS B O 1
ATOM 6093 N N . LEU B 1 393 ? -8.352 26.547 7.535 1 97.81 393 LEU B N 1
ATOM 6094 C CA . LEU B 1 393 ? -9.086 27.484 6.691 1 97.81 393 LEU B CA 1
ATOM 6095 C C . LEU B 1 393 ? -10.008 26.734 5.73 1 97.81 393 LEU B C 1
ATOM 6097 O O . LEU B 1 393 ? -11.125 27.188 5.465 1 97.81 393 LEU B O 1
ATOM 6101 N N . VAL B 1 394 ? -9.539 25.609 5.238 1 98.62 394 VAL B N 1
ATOM 6102 C CA . VAL B 1 394 ? -10.344 24.797 4.328 1 98.62 394 VAL B CA 1
ATOM 6103 C C . VAL B 1 394 ? -11.578 24.281 5.055 1 98.62 394 VAL B C 1
ATOM 6105 O O . VAL B 1 394 ? -12.68 24.281 4.496 1 98.62 394 VAL B O 1
ATOM 6108 N N . ALA B 1 395 ? -11.383 23.797 6.266 1 98.62 395 ALA B N 1
ATOM 6109 C CA . ALA B 1 395 ? -12.5 23.281 7.059 1 98.62 395 ALA B CA 1
ATOM 6110 C C . ALA B 1 395 ? -13.57 24.359 7.25 1 98.62 395 ALA B C 1
ATOM 6112 O O . ALA B 1 395 ? -14.766 24.078 7.168 1 98.62 395 ALA B O 1
ATOM 6113 N N . GLU B 1 396 ? -13.133 25.594 7.484 1 98.25 396 GLU B N 1
ATOM 6114 C CA . GLU B 1 396 ? -14.062 26.703 7.645 1 98.25 396 GLU B CA 1
ATOM 6115 C C . GLU B 1 396 ? -14.836 26.969 6.359 1 98.25 396 GLU B C 1
ATOM 6117 O O . GLU B 1 396 ? -16.047 27.219 6.391 1 98.25 396 GLU B O 1
ATOM 6122 N N . ALA B 1 397 ? -14.125 26.938 5.285 1 98.5 397 ALA B N 1
ATOM 6123 C CA . ALA B 1 397 ? -14.758 27.141 3.988 1 98.5 397 ALA B CA 1
ATOM 6124 C C . ALA B 1 397 ? -15.773 26.047 3.691 1 98.5 397 ALA B C 1
ATOM 6126 O O . ALA B 1 397 ? -16.844 26.312 3.143 1 98.5 397 ALA B O 1
ATOM 6127 N N . MET B 1 398 ? -15.453 24.844 4.031 1 98.75 398 MET B N 1
ATOM 6128 C CA . MET B 1 398 ? -16.359 23.719 3.818 1 98.75 398 MET B CA 1
ATOM 6129 C C . MET B 1 398 ? -17.609 23.859 4.676 1 98.75 398 MET B C 1
ATOM 6131 O O . MET B 1 398 ? -18.719 23.578 4.215 1 98.75 398 MET B O 1
ATOM 6135 N N . ASP B 1 399 ? -17.375 24.25 5.902 1 98.5 399 ASP B N 1
ATOM 6136 C CA . ASP B 1 399 ? -18.516 24.484 6.781 1 98.5 399 ASP B CA 1
ATOM 6137 C C . ASP B 1 399 ? -19.484 25.516 6.188 1 98.5 399 ASP B C 1
ATOM 6139 O O . ASP B 1 399 ? -20.703 25.344 6.23 1 98.5 399 ASP B O 1
ATOM 6143 N N . ARG B 1 400 ? -18.922 26.625 5.668 1 97.88 400 ARG B N 1
ATOM 6144 C CA . ARG B 1 400 ? -19.734 27.672 5.043 1 97.88 400 ARG B CA 1
ATOM 6145 C C . ARG B 1 400 ? -20.516 27.109 3.854 1 97.88 400 ARG B C 1
ATOM 6147 O O . ARG B 1 400 ? -21.703 27.391 3.695 1 97.88 400 ARG B O 1
ATOM 6154 N N . TYR B 1 401 ? -19.859 26.344 3.016 1 98 401 TYR B N 1
ATOM 6155 C CA . TYR B 1 401 ? -20.484 25.734 1.845 1 98 401 TYR B CA 1
ATOM 6156 C C . TYR B 1 401 ? -21.625 24.812 2.252 1 98 401 TYR B C 1
ATOM 6158 O O . TYR B 1 401 ? -22.719 24.891 1.682 1 98 401 TYR B O 1
ATOM 6166 N N . LEU B 1 402 ? -21.359 23.969 3.221 1 98.44 402 LEU B N 1
ATOM 6167 C CA . LEU B 1 402 ? -22.344 22.984 3.67 1 98.44 402 LEU B CA 1
ATOM 6168 C C . LEU B 1 402 ? -23.531 23.672 4.328 1 98.44 402 LEU B C 1
ATOM 6170 O O . LEU B 1 402 ? -24.672 23.219 4.176 1 98.44 402 LEU B O 1
ATOM 6174 N N . THR B 1 403 ? -23.234 24.734 5.047 1 97.94 403 THR B N 1
ATOM 6175 C CA . THR B 1 403 ? -24.297 25.531 5.652 1 97.94 403 THR B CA 1
ATOM 6176 C C . THR B 1 403 ? -25.188 26.141 4.578 1 97.94 403 THR B C 1
ATOM 6178 O O . THR B 1 403 ? -26.422 26.078 4.676 1 97.94 403 THR B O 1
ATOM 6181 N N . ALA B 1 404 ? -24.578 26.703 3.574 1 97.44 404 ALA B N 1
ATOM 6182 C CA . ALA B 1 404 ? -25.344 27.297 2.471 1 97.44 404 ALA B CA 1
ATOM 6183 C C . ALA B 1 404 ? -26.172 26.234 1.744 1 97.44 404 ALA B C 1
ATOM 6185 O O . ALA B 1 404 ? -27.297 26.5 1.346 1 97.44 404 ALA B O 1
ATOM 6186 N N . LYS B 1 405 ? -25.594 25.094 1.599 1 96.25 405 LYS B N 1
ATOM 6187 C CA . LYS B 1 405 ? -26.281 23.984 0.923 1 96.25 405 LYS B CA 1
ATOM 6188 C C . LYS B 1 405 ? -27.5 23.531 1.718 1 96.25 405 LYS B C 1
ATOM 6190 O O . LYS B 1 405 ? -28.531 23.188 1.139 1 96.25 405 LYS B O 1
ATOM 6195 N N . ARG B 1 406 ? -27.312 23.484 2.988 1 94.69 406 ARG B N 1
ATOM 6196 C CA . ARG B 1 406 ? -28.406 23.047 3.861 1 94.69 406 ARG B CA 1
ATOM 6197 C C . ARG B 1 406 ? -29.547 24.047 3.873 1 94.69 406 ARG B C 1
ATOM 6199 O O . ARG B 1 406 ? -30.703 23.672 4 1 94.69 406 ARG B O 1
ATOM 6206 N N . GLN B 1 407 ? -29.312 25.328 3.719 1 93.12 407 GLN B N 1
ATOM 6207 C CA . GLN B 1 407 ? -30.297 26.391 3.773 1 93.12 407 GLN B CA 1
ATOM 6208 C C . GLN B 1 407 ? -30.953 26.609 2.41 1 93.12 407 GLN B C 1
ATOM 6210 O O . GLN B 1 407 ? -32.031 27.219 2.316 1 93.12 407 GLN B O 1
ATOM 6215 N N . GLY B 1 408 ? -30.344 26.219 1.271 1 81.12 408 GLY B N 1
ATOM 6216 C CA . GLY B 1 408 ? -30.906 26.391 -0.059 1 81.12 408 GLY B CA 1
ATOM 6217 C C . GLY B 1 408 ? -31.609 25.141 -0.576 1 81.12 408 GLY B C 1
ATOM 6218 O O . GLY B 1 408 ? -32.688 25.234 -1.158 1 81.12 408 GLY B O 1
#

Nearest PDB structures (foldseek):
  5jca-assembly1_L  TM=9.255E-01  e=2.318E-39  Pyrococcus furiosus
  5jfc-assembly1_L  TM=9.309E-01  e=1.142E-38  Pyrococcus furiosus
  5vj7-assembly1_A  TM=9.091E-01  e=4.272E-38  Pyrococcus furiosus COM1
  6s6s-assembly1_F  TM=9.082E-01  e=1.662E-31  Azospirillum brasilense
  7mfm-assembly1_I  TM=8.891E-01  e=3.123E-27  Bacillus subtilis

Radius of gyration: 29.11 Å; Cα contacts (8 Å, |Δi|>4): 1795; chains: 2; bounding box: 74×88×70 Å

Sequence (816 aa):
MAVHVINEARRCLQCKKPLCRLAGCPAQTNIPEMIRLFLAGKSREAGAMLFANNPMSVVCSLVCDHEAQCEGHCIQGRKGSPVQISSIEHYISDAYLDWAVLEREPAKHQQVAVIGSGPAGITVAVRLAQQGYDITIFERKDKIGGMMRYGIPEFRLPKSILERYQTKLQALGIQIRPNTTIGEALHLDDLFADGFDAVFIGSGAWKARRLNVKGESLGNVAYAVDYLQNPEVYELGDRVAVIGAGNSAMDVARTAVRMGSQHVTIYCRGQKARASQREIDYTLADGVEIEYGLGVAELTPDGPLFRERTFDEEGHVTSEGEPALYPADTTIIAASQTTKSKIVNTTTGLDLNDKGLIAVHGNGETSRAGVFSGGDVVLGPWNVIQTVKNSKLVAEAMDRYLTAKRQGMAVHVINEARRCLQCKKPLCRLAGCPAQTNIPEMIRLFLAGKSREAGAMLFANNPMSVVCSLVCDHEAQCEGHCIQGRKGSPVQISSIEHYISDAYLDWAVLEREPAKHQQVAVIGSGPAGITVAVRLAQQGYDITIFERKDKIGGMMRYGIPEFRLPKSILERYQTKLQALGIQIRPNTTIGEALHLDDLFADGFDAVFIGSGAWKARRLNVKGESLGNVAYAVDYLQNPEVYELGDRVAVIGAGNSAMDVARTAVRMGSQHVTIYCRGQKARASQREIDYTLADGVEIEYGLGVAELTPDGPLFRERTFDEEGHVTSEGEPALYPADTTIIAASQTTKSKIVNTTTGLDLNDKGLIAVHGNGETSRAGVFSGGDVVLGPWNVIQTVKNSKLVAEAMDRYLTAKRQG

Organism: NCBI:txid416586

InterPro domains:
  IPR009051 Alpha-helical ferredoxin [G3DSA:1.10.1060.10] (2-110)
  IPR023753 FAD/NAD(P)-binding domain [PF07992] (111-390)
  IPR028261 Dihydroprymidine dehydrogenase domain II [PF14691] (5-96)
  IPR036188 FAD/NAD(P)-binding domain superfamily [G3DSA:3.50.50.60] (111-231)
  IPR036188 FAD/NAD(P)-binding domain superfamily [G3DSA:3.50.50.60] (235-408)

pLDDT: mean 96.12, std 4.63, range [42.81, 98.94]

Secondary structure (DSSP, 8-state):
-HHHHHHHHHT----SS-HHHHTT-TT---HHHHHHHHHTT-HHHHHHHHHHH-TTHHHHHHHS-GGGTTTTT-GGGGTSPPP-HHHHHHHHHHHHHHH-----PPP---EEEEE--SHHHHHHHHHHHHTT-EEEEE-SSSSS-THHHHTS-TTTS-HHHHHHHHHHHHHTT-EEETT--BTTTB-HHHHHHTT-SEEEE-----EEPP---BTTTSTTEEEHHHHTT-GGG----SEEEEE--SHHHHHHHHHHHHTT-SEEEEE-SSSS--S-HHHHHHHHHTT-EEE-SEEEEEEETTEEEEEEEEE-TTS-EEEE---EE---SEEEE---EE---HHHHT-TT--B-TTSSBP-BTTTB-SSTTEEE-THHHH-S--HHHHHHHHHHHHHHHHHHHHHHHH-/-HHHHHHHHHT----SS-HHHHTT-TT---HHHHHHHHHTT-HHHHHHHHHHH-TTHHHHHHHS-GGGTTTTT-GGGGTSPPP-HHHHHHHHHHHHHHH-----PPP---EEEEE--SHHHHHHHHHHHHTT-EEEEE-SSSSS-THHHHTS-TTTS-HHHHHHHHHHHHHTT-EEETT--BTTTB-HHHHHHTT-SEEEE-----EEPP---BTTTSTTEEEHHHHTT-GGG----SEEEEE--SHHHHHHHHHHHHTT-SEEEEE-SSSS--S-HHHHHHHHHTT-EEE-SEEEEEEETTEEEEEEEEE-TTS-EEEE---EE---SEEEE---EE---HHHHT-TT--B-TTSSBP-BTTTB-SSTTEEE-THHHH-S--HHHHHHHHHHHHHHHHHHHHHHHH-

Foldseek 3Di:
DVVVLLVLLVLAPLDPPQCLQVVFFLLSQPLSVLSVCVNVVNLLVSLVSQCVSAVCQLLCLQAPLSCRGNQVRAPSVVVHGGRSSSVNSNVSNVVNLQVDDQAADAAPPAEEEEEAQALLSLLLLSLVLNDRYAYEYEELAQAHHQCNQQQAACVRPPCVSSVSSVVNSVSSVYHYDYNGDALPPHAPVNCVVVGHQFYEYANAFQAADDPPAAPCPPPQEAELSVCSRDVQVDDFEQAEEEEAAALSSLRSQLVVLVNPHNAYEYEYLFDDHPYRPVSVVVSVVSVYHYDYNWDFHHADQQGTWTWHFDADPVRHTDDTHDTDGDGGNHYYYHPFTGHDCSNVVRDPQFDADPVRATDADDLAHTRDPRYGYFDCSHVNDDDSSVRSSSSNSRSVVNVVSVVVVSVD/DVVVLLVLLVLAPLDPPQCLQVVFFLLSQPLSVLSVCVNVVNLLVSLVSQCVSAVCQLLCLQAPLRCRGNQVRAPSVVVHGGRSSSVNSNVSNVVNLQVDDQAADAAPAAEEEEEAQALLSLLLLSLVLNDHYAYEYEELAQAHHQCNQQQAACVRPPCVSSVSSVVNSVSSVYHYDYNGDALPPHAPVVCVVVGHQFYEYANAFQAADDPPAAPCPPPQEAELSVCSRDVQVDDFEQAEEEEAAALSSLRSQLVVLVNPHNAYEYEYLFDDHPYRPVSVVVSVVSVYHYDYNWDFHHADCQGTWTWGFDADPVRHTDDTHDTDGDGGNHYYYHPFTGHDCSNVVRDPQFDADPVRATDADDLAHTRDPRYGYFDCSHVNDDDSSVRSSSSNSRSVVNVVSVVVVSVD

Solvent-accessible surface area (backbone atoms only — not comparable to full-atom values): 41674 Å² total; per-residue (Å²): 114,66,70,59,36,54,55,39,51,68,63,55,79,64,57,91,79,46,36,27,20,80,75,16,28,83,60,52,50,62,57,57,59,36,44,53,29,43,75,71,70,34,40,65,59,28,18,51,51,44,39,74,66,31,77,52,39,42,58,43,31,55,64,53,64,40,68,81,16,30,33,53,37,25,71,55,32,77,83,47,72,39,46,58,54,42,59,43,44,28,58,34,28,52,56,28,64,76,66,59,75,77,66,61,42,72,76,67,87,41,31,33,39,28,34,19,38,15,62,23,20,46,41,30,46,52,56,42,27,34,64,10,38,45,35,29,34,34,23,56,47,73,64,74,26,44,56,59,54,30,55,41,51,58,94,60,42,56,61,65,59,52,55,54,46,51,54,52,42,46,74,58,60,41,33,66,31,53,41,34,52,66,41,65,72,43,36,67,68,51,42,48,72,50,57,37,64,33,36,36,44,19,71,34,45,76,30,53,44,77,85,87,46,53,25,70,71,40,56,48,36,45,44,37,68,41,43,46,52,53,58,85,71,59,85,49,59,51,29,35,37,32,38,26,39,35,56,63,26,38,50,48,50,51,48,43,44,75,72,63,27,75,43,39,36,31,38,20,59,46,89,68,70,72,30,52,67,68,54,50,50,53,29,46,70,71,64,40,44,77,44,63,22,36,38,80,59,34,42,51,83,59,21,42,22,31,17,48,47,38,60,48,97,86,66,48,77,74,48,66,51,72,71,38,82,45,78,18,50,18,39,34,42,26,62,61,53,35,54,70,55,51,48,53,75,58,36,86,58,56,47,58,42,98,84,68,25,51,35,58,47,93,51,19,37,37,69,29,89,56,33,31,39,29,22,26,29,47,73,38,74,70,58,66,55,60,19,40,42,50,13,54,45,24,38,52,46,48,50,53,50,52,51,52,58,73,76,105,113,67,72,58,36,54,56,40,50,69,62,56,78,64,56,91,78,46,36,26,19,78,74,16,28,84,61,52,50,61,56,57,59,35,45,52,30,43,77,72,71,36,40,62,60,27,17,49,52,44,38,73,67,32,76,53,38,43,58,43,30,57,66,54,63,40,67,81,16,31,34,53,37,25,70,56,30,78,84,48,71,39,48,60,55,40,59,43,43,28,58,34,28,52,56,26,63,75,66,60,76,75,66,61,42,71,76,67,84,41,32,34,39,27,35,18,36,16,62,24,21,46,42,28,46,50,57,43,26,34,64,10,38,44,35,30,34,33,22,55,47,73,63,73,26,43,55,58,52,30,55,41,52,58,93,60,42,57,60,66,60,49,56,53,47,52,54,53,42,45,72,56,59,40,33,66,32,52,38,33,53,66,42,65,73,43,36,69,67,50,41,47,71,50,56,36,66,32,36,35,45,17,70,32,46,75,30,52,44,76,86,87,47,53,26,69,71,39,57,49,36,47,42,39,68,40,43,48,53,54,57,84,72,59,85,49,59,50,28,33,36,33,39,27,39,35,56,64,27,39,50,48,49,49,47,42,45,74,73,64,29,75,44,41,35,31,37,19,60,45,89,67,67,72,31,55,67,66,53,52,50,51,30,47,71,73,63,38,44,76,46,64,21,36,38,81,60,36,42,50,85,59,21,41,22,30,17,49,47,39,60,49,96,85,65,45,79,74,46,67,51,70,72,40,82,47,79,16,50,19,40,33,41,25,62,60,52,35,56,70,56,52,48,53,75,58,37,86,58,55,47,59,42,98,83,67,25,52,35,61,47,93,48,19,36,36,69,31,89,56,32,31,40,29,23,26,27,46,75,39,74,71,58,67,56,59,20,40,43,49,13,56,45,24,38,52,45,48,51,52,51,52,50,51,57,72,76,104